Protein 1MIW (pdb70)

Organism: Geobacillus stearothermophilus (NCBI:txid1422)

B-factor: mean 88.31, std 17.81, range [54.54, 139.91]

Solvent-accessible surface area: 38381 Å² total

Foldseek 3Di:
DVLVVQVLVLQVQCVVVPKGKKWAFQQVVCVLLVHDGDHTEMEIQDQPVRSCRADDKACPDSQAFWIWGQGPHDTYIYGAQWAQDSIHGDRDLVNSLLLDFWLSRWIHSVPDIDRPQCVSVCSVQLETDGNPQLQVNCLSPVLSLRLLVCLAPVRYYDPRNLVNQQVNQVSCLVPDLQNLNLSCLQGQNVLPSQLSCQVRNNQCSHAPRNPLNVLSNVSSQFQSNVQPDSLLRLLLVCVSSVNDQQQVRVVSSVDDDVSSVLSNVLNVVCVVAVDLVRDDLVVLLVQDLVSNLSNLSSVCRVVVDDSVVSNVVSVVLQVVQLDRHLVLQQDDLVLVCVLVVDDDDDVSVVLSVVQSVCCRVVVWHSHDVTSSVVSVVVVVVVVVD/DVLVVQVLVLQVQCVVVPKGKKWAFVQVVCVLLVHDGDHTEMEIQDQPVRSCRADDKACPDSQAFWIWGQGPHRTYIYGAQWAQDSIDGDRDLQNSLLLDFWLSSWMHSVPDIDRPQCVSVCSVQLETDGRPQLQVNCLSPVLSLNLLVCLARVRYYPPRNQVNQQVNQQSLLVPDLQNLNLSLLQRQNVLVSLLSCQVRNNQCSHAPSNPLNVLSNCSSQFQSNVQPDSLLRLLLVCVSSVNDQQQVRVVSSVPDPVSSVLSNVLNVVCVVQVDLVRDDLVVLLVQDLVSNLSNLSSVCRVVVDDSVVSNVVSVVLQVPQLDRHLVLQQDDLVNVCVLPVDDDDDVSCVLSVVQSVCCRNPVWHRHDVTVSVVSVVVVVVVVVD

Sequence (770 aa):
KPPFQEALGIIQQLKQHGYDAYFVGGAVRDLLLGRPIGDVDIATSALPEDVAIFPKTIDVGSKHGTVVVVHKGKAYEVTTFKTDGSVTFVRSLEEDLKRRDFTNAIADEYGTIIDPFGGREAIRRRIIRTVGEAEKRFREDALRRAVRFVSELGFALAPDTEQAIVQNAPLLAHISVERTEEKLLGGPFAARALPLLAETGLNAYLPGLAGKEKQLRLAAAYRWPWLAAREERWALLCHALGVQESRPFLRAWKLPNKVVDEAGAILTALADIPRPEAWTNEQLFSAGLERALSVETVRAAFTGAPPGPWHEKLRRRFASLPIKTKGELAVNGKDVIEWVGKPAGPWVKEALDAIWRAVVNGEVENEKERIYAWLERNRTREKNCKPPFQEALGIIQQLKQHGYDAYFVGGAVRDLLLGRPIGDVDIATSALPEDVAIFPKTIDVGSKHGTVVVVHKGKAYEVTTFKTDGSVTFVRSLEEDLKRRDFTNAIADEYGTIIDPFGGREAIRRRIIRTVGEAEKRFREDALRRAVRFVSELGFALAPDTEQAIVQNAPLLAHISVERTEEKLLGGPFAARALPLLAETGLNAYLPGLAGKEKQLRLAAAYRWPWLAAREERWALLCHALGVQESRPFLRAWKLPNKVVDEAGAILTALADIPRPEAWTNEQLFSAGLERALSVETVRAAFTGAPPGPWHEKLRRRFASLPIKTKGELAVNGKDVIEWVGKPAGPWVKEALDAIWRAVVNGEVENEKERIYAWLERNRTREKNC

Secondary structure (DSSP,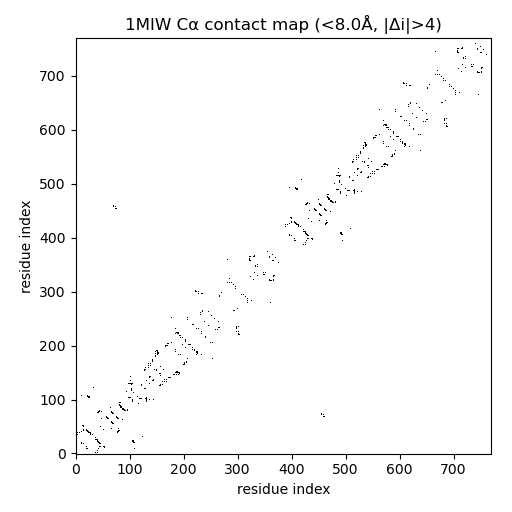 8-state):
-HHHHHHHHHHHHHHHTT--EEEESHHHHHHHHTPPP---EEEESS-TTT----SSEEEEEGGGTEEEEEETTEEEEEEE-EE----EE-S-HHHHHHTSSB------TT-----TT-HHHHHHHTEE-BSS-HHHHHHH-TT--HHHHHHHH-PEEPHHHHHHHHHHGGGGGGS-TT----TGGGSSSHHHHHHHHHHSTTTTSSTT-SS-HHHHHHGGGS-GGG--SHHHHHHHHHHHHT-S-HHHHHHHTT--HHHHHHHHHHHHHHHH--SGGG--HHHHHHHHHHHHHHHHHHHHHHH---SHHHHHHHHHHHTT-S-SSGGG-SS-HHHHHHHHT--SSHHHHHHHHHHHHHHHTTSS-S-HHHHHHH---TTHHHHH-/-HHHHHHHHHHHHHHHTT--EEEESHHHHHHHHTPPP---EEEESS-TTT---SSEEEEEEGGGTEEEEEETTEEEEEEE-EE----EE-S-HHHHHHTSSB------TTS----TT-HHHHHHHTEE-BSS-HHHHHHH-TT--HHHHHHHH--EE-HHHHHHHHHHGGGGGGS-TT----TGGG-TTHHHHHHHHHHSTTTTTSTT-SS-HHHHHHGGGS-GGG--SHHHHHHHHHHHHT-S-HHHHHHHTT--HHHHHHHHHHHHHHHH--SGGG--HHHHHHH-HHHHHHHHHHHHHHH---SHHHHHHHHHHHTT-S-SSGGG-SS-HHHHHHHHT--SSHHHHHHHHHHHHHHHTTSS-S-HHHHHHH---TTHHHHH-

Structure (mmCIF, N/CA/C/O backbone):
data_1MIW
#
_entry.id   1MIW
#
_cell.length_a   105.632
_cell.length_b   105.632
_cell.length_c   184.159
_cell.angle_alpha   90.00
_cell.angle_beta   90.00
_cell.angle_gamma   120.00
#
_symmetry.space_group_name_H-M   'P 31 2 1'
#
loop_
_entity.id
_entity.type
_entity.pdbx_description
1 polymer 'tRNA CCA-adding enzyme'
2 non-polymer 'MAGNESIUM ION'
3 non-polymer "ADENOSINE-5'-TRIPHOSPHATE"
4 water water
#
loop_
_atom_site.group_PDB
_atom_site.id
_atom_site.type_symbol
_atom_site.label_atom_id
_atom_site.label_alt_id
_atom_site.label_comp_id
_atom_site.label_asym_id
_atom_site.label_entity_id
_atom_site.label_seq_id
_atom_site.pdbx_PDB_ins_code
_atom_site.Cartn_x
_atom_site.Cartn_y
_atom_site.Cartn_z
_atom_site.occupancy
_atom_site.B_iso_or_equiv
_atom_site.auth_seq_id
_atom_site.auth_comp_id
_atom_site.auth_asym_id
_atom_site.auth_atom_id
_atom_site.pdbx_PDB_model_num
ATOM 9 N N . LYS A 1 2 ? 9.426 9.991 36.957 1.00 85.03 2 LYS A N 1
ATOM 10 C CA . LYS A 1 2 ? 10.627 10.488 36.261 1.00 83.68 2 LYS A CA 1
ATOM 11 C C . LYS A 1 2 ? 11.594 11.280 37.177 1.00 80.91 2 LYS A C 1
ATOM 12 O O . LYS A 1 2 ? 11.164 12.012 38.064 1.00 80.49 2 LYS A O 1
ATOM 18 N N . PRO A 1 3 ? 12.886 11.161 36.940 1.00 78.43 3 PRO A N 1
ATOM 19 C CA . PRO A 1 3 ? 13.869 11.822 37.781 1.00 76.84 3 PRO A CA 1
ATOM 20 C C . PRO A 1 3 ? 13.593 13.312 38.148 1.00 75.41 3 PRO A C 1
ATOM 21 O O . PRO A 1 3 ? 13.807 13.587 39.342 1.00 75.90 3 PRO A O 1
ATOM 25 N N . PRO A 1 4 ? 13.147 14.230 37.271 1.00 73.42 4 PRO A N 1
ATOM 26 C CA . PRO A 1 4 ? 12.840 15.577 37.741 1.00 72.11 4 PRO A CA 1
ATOM 27 C C . PRO A 1 4 ? 11.839 15.572 38.871 1.00 71.77 4 PRO A C 1
ATOM 28 O O . PRO A 1 4 ? 12.016 16.343 39.821 1.00 72.17 4 PRO A O 1
ATOM 32 N N . PHE A 1 5 ? 10.826 14.720 38.817 1.00 71.45 5 PHE A N 1
ATOM 33 C CA . PHE A 1 5 ? 9.820 14.724 39.881 1.00 71.25 5 PHE A CA 1
ATOM 34 C C . PHE A 1 5 ? 10.211 13.868 41.048 1.00 72.08 5 PHE A C 1
ATOM 35 O O . PHE A 1 5 ? 9.804 14.120 42.176 1.00 71.69 5 PHE A O 1
ATOM 43 N N . GLN A 1 6 ? 10.993 12.841 40.767 1.00 73.57 6 GLN A N 1
ATOM 44 C CA . GLN A 1 6 ? 11.459 11.950 41.801 1.00 75.31 6 GLN A CA 1
ATOM 45 C C . GLN A 1 6 ? 12.081 12.759 42.882 1.00 75.79 6 GLN A C 1
ATOM 46 O O . GLN A 1 6 ? 11.707 12.592 44.011 1.00 75.69 6 GLN A O 1
ATOM 52 N N . GLU A 1 7 ? 13.031 13.631 42.549 1.00 77.05 7 GLU A N 1
ATOM 53 C CA . GLU A 1 7 ? 13.766 14.319 43.595 1.00 78.73 7 GLU A CA 1
ATOM 54 C C . GLU A 1 7 ? 12.902 15.339 44.297 1.00 77.59 7 GLU A C 1
ATOM 55 O O . GLU A 1 7 ? 13.016 15.493 45.498 1.00 78.54 7 GLU A O 1
ATOM 61 N N . ALA A 1 8 ? 11.997 15.988 43.585 1.00 76.05 8 ALA A N 1
ATOM 62 C CA . ALA A 1 8 ? 11.080 16.927 44.226 1.00 74.76 8 ALA A CA 1
ATOM 63 C C . ALA A 1 8 ? 10.028 16.293 45.155 1.00 74.03 8 ALA A C 1
ATOM 64 O O . ALA A 1 8 ? 9.447 16.955 46.014 1.00 74.18 8 ALA A O 1
ATOM 66 N N . LEU A 1 9 ? 9.776 15.008 44.991 1.00 73.09 9 LEU A N 1
ATOM 67 C CA . LEU A 1 9 ? 8.808 14.283 45.832 1.00 71.62 9 LEU A CA 1
ATOM 68 C C . LEU A 1 9 ? 8.887 14.596 47.297 1.00 71.44 9 LEU A C 1
ATOM 69 O O . LEU A 1 9 ? 7.861 14.751 47.939 1.00 70.86 9 LEU A O 1
ATOM 74 N N . GLY A 1 10 ? 10.115 14.627 47.817 1.00 71.53 10 GLY A N 1
ATOM 75 C CA . GLY A 1 10 ? 10.358 14.998 49.198 1.00 71.76 10 GLY A CA 1
ATOM 76 C C . GLY A 1 10 ? 9.477 16.167 49.636 1.00 71.44 10 GLY A C 1
ATOM 77 O O . GLY A 1 10 ? 8.766 16.052 50.639 1.00 71.54 10 GLY A O 1
ATOM 78 N N . ILE A 1 11 ? 9.515 17.270 48.880 1.00 71.14 11 ILE A N 1
ATOM 79 C CA . ILE A 1 11 ? 8.756 18.475 49.205 1.00 70.81 11 ILE A CA 1
ATOM 80 C C . ILE A 1 11 ? 7.282 18.138 49.430 1.00 71.72 11 ILE A C 1
ATOM 81 O O . ILE A 1 11 ? 6.722 18.484 50.469 1.00 71.81 11 ILE A O 1
ATOM 86 N N . ILE A 1 12 ? 6.659 17.456 48.459 1.00 72.28 12 ILE A N 1
ATOM 87 C CA . ILE A 1 12 ? 5.261 17.076 48.569 1.00 72.32 12 ILE A CA 1
ATOM 88 C C . ILE A 1 12 ? 5.116 16.244 49.799 1.00 73.26 12 ILE A C 1
ATOM 89 O O . ILE A 1 12 ? 4.335 16.567 50.661 1.00 73.39 12 ILE A O 1
ATOM 94 N N . GLN A 1 13 ? 5.890 15.170 49.882 1.00 74.68 13 GLN A N 1
ATOM 95 C CA . GLN A 1 13 ? 5.728 14.191 50.941 1.00 75.79 13 GLN A CA 1
ATOM 96 C C . GLN A 1 13 ? 5.749 14.843 52.295 1.00 77.32 13 GLN A C 1
ATOM 97 O O . GLN A 1 13 ? 4.918 14.518 53.125 1.00 77.67 13 GLN A O 1
ATOM 103 N N . GLN A 1 14 ? 6.687 15.769 52.523 1.00 79.02 14 GLN A N 1
ATOM 104 C CA . GLN A 1 14 ? 6.737 16.514 53.786 1.00 80.52 14 GLN A CA 1
ATOM 105 C C . GLN A 1 14 ? 5.537 17.445 54.005 1.00 80.50 14 GLN A C 1
ATOM 106 O O . GLN A 1 14 ? 4.979 17.471 55.068 1.00 80.52 14 GLN A O 1
ATOM 112 N N . LEU A 1 15 ? 5.123 18.195 53.000 1.00 81.19 15 LEU A N 1
ATOM 113 C CA . LEU A 1 15 ? 3.964 19.049 53.163 1.00 81.72 15 LEU A CA 1
ATOM 114 C C . LEU A 1 15 ? 2.730 18.205 53.513 1.00 83.51 15 LEU A C 1
ATOM 115 O O . LEU A 1 15 ? 1.877 18.625 54.301 1.00 83.34 15 LEU A O 1
ATOM 120 N N . LYS A 1 16 ? 2.646 17.009 52.934 1.00 85.74 16 LYS A N 1
ATOM 121 C CA . LYS A 1 16 ? 1.542 16.091 53.211 1.00 87.62 16 LYS A CA 1
ATOM 122 C C . LYS A 1 16 ? 1.646 15.556 54.625 1.00 88.65 16 LYS A C 1
ATOM 123 O O . LYS A 1 16 ? 0.651 15.469 55.294 1.00 89.00 16 LYS A O 1
ATOM 129 N N . GLN A 1 17 ? 2.842 15.208 55.088 1.00 90.18 17 GLN A N 1
ATOM 130 C CA . GLN A 1 17 ? 3.000 14.661 56.434 1.00 91.75 17 GLN A CA 1
ATOM 131 C C . GLN A 1 17 ? 2.585 15.653 57.505 1.00 91.74 17 GLN A C 1
ATOM 132 O O . GLN A 1 17 ? 2.100 15.253 58.535 1.00 92.22 17 GLN A O 1
ATOM 138 N N . HIS A 1 18 ? 2.783 16.943 57.272 1.00 92.16 18 HIS A N 1
ATOM 139 C CA . HIS A 1 18 ? 2.292 17.980 58.178 1.00 92.46 18 HIS A CA 1
ATOM 140 C C . HIS A 1 18 ? 0.842 18.312 57.873 1.00 92.76 18 HIS A C 1
ATOM 141 O O . HIS A 1 18 ? 0.315 19.331 58.300 1.00 92.60 18 HIS A O 1
ATOM 148 N N . GLY A 1 19 ? 0.215 17.437 57.099 1.00 93.43 19 GLY A N 1
ATOM 149 C CA . GLY A 1 19 ? -1.197 17.524 56.775 1.00 93.76 19 GLY A CA 1
ATOM 150 C C . GLY A 1 19 ? -1.498 18.700 55.890 1.00 93.82 19 GLY A C 1
ATOM 151 O O . GLY A 1 19 ? -2.329 19.518 56.237 1.00 94.03 19 GLY A O 1
ATOM 152 N N . TYR A 1 20 ? -0.829 18.804 54.753 1.00 93.85 20 TYR A N 1
ATOM 153 C CA . TYR A 1 20 ? -1.114 19.937 53.905 1.00 93.72 20 TYR A CA 1
ATOM 154 C C . TYR A 1 20 ? -1.636 19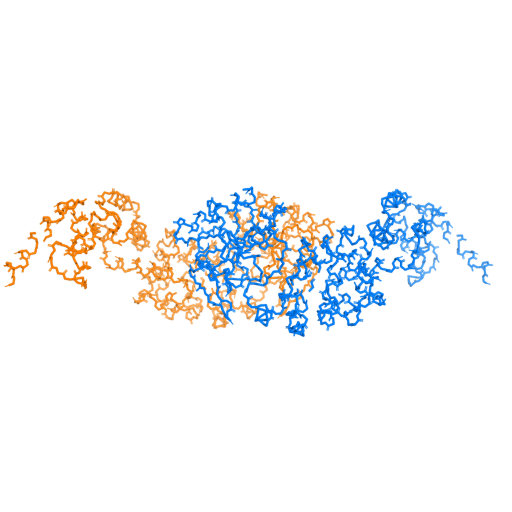.617 52.527 1.00 92.87 20 TYR A C 1
ATOM 155 O O . TYR A 1 20 ? -2.611 20.229 52.099 1.00 93.96 20 TYR A O 1
ATOM 164 N N . ASP A 1 21 ? -1.026 18.698 51.797 1.00 90.87 21 ASP A N 1
ATOM 165 C CA . ASP A 1 21 ? -1.495 18.543 50.421 1.00 89.12 21 ASP A CA 1
ATOM 166 C C . ASP A 1 21 ? -0.912 19.547 49.400 1.00 86.67 21 ASP A C 1
ATOM 167 O O . ASP A 1 21 ? -1.138 20.771 49.444 1.00 86.03 21 ASP A O 1
ATOM 172 N N . ALA A 1 22 ? -0.181 18.957 48.460 1.00 83.88 22 ALA A N 1
ATOM 173 C CA . ALA A 1 22 ? 0.606 19.647 47.484 1.00 80.60 22 ALA A CA 1
ATOM 174 C C . ALA A 1 22 ? 0.667 18.812 46.198 1.00 78.59 22 ALA A C 1
ATOM 175 O O . ALA A 1 22 ? 0.556 17.581 46.215 1.00 77.76 22 ALA A O 1
ATOM 177 N N . TYR A 1 23 ? 0.810 19.529 45.090 1.00 76.24 23 TYR A N 1
ATOM 178 C CA . TYR A 1 23 ? 0.851 18.974 43.760 1.00 74.48 23 TYR A CA 1
ATOM 179 C C . TYR A 1 23 ? 1.966 19.587 42.943 1.00 73.35 23 TYR A C 1
ATOM 180 O O . TYR A 1 23 ? 2.490 20.700 43.242 1.00 73.39 23 TYR A O 1
ATOM 189 N N . PHE A 1 24 ? 2.343 18.833 41.914 1.00 71.23 24 PHE A N 1
ATOM 190 C CA . PHE A 1 24 ? 3.254 19.287 40.900 1.00 68.91 24 PHE A CA 1
ATOM 191 C C . PHE A 1 24 ? 2.345 20.007 39.937 1.00 68.91 24 PHE A C 1
ATOM 192 O O . PHE A 1 24 ? 1.281 19.446 39.560 1.00 68.75 24 PHE A O 1
ATOM 200 N N . VAL A 1 25 ? 2.738 21.235 39.562 1.00 67.89 25 VAL A N 1
ATOM 201 C CA . VAL A 1 25 ? 1.991 22.056 38.612 1.00 67.28 25 VAL A CA 1
ATOM 202 C C . VAL A 1 25 ? 2.898 22.681 37.572 1.00 67.65 25 VAL A C 1
ATOM 203 O O . VAL A 1 25 ? 4.138 22.600 37.672 1.00 68.82 25 VAL A O 1
ATOM 207 N N . GLY A 1 26 ? 2.310 23.331 36.576 1.00 67.49 26 GLY A N 1
ATOM 208 C CA . GLY A 1 26 ? 3.137 24.056 35.623 1.00 67.45 26 GLY A CA 1
ATOM 209 C C . GLY A 1 26 ? 3.759 23.286 34.433 1.00 67.98 26 GLY A C 1
ATOM 210 O O . GLY A 1 26 ? 3.508 22.075 34.150 1.00 67.89 26 GLY A O 1
ATOM 211 N N . GLY A 1 27 ? 4.595 24.021 33.697 1.00 67.92 27 GLY A N 1
ATOM 212 C CA . GLY A 1 27 ? 5.187 23.531 32.461 1.00 67.35 27 GLY A CA 1
ATOM 213 C C . GLY A 1 27 ? 5.723 22.110 32.558 1.00 67.04 27 GLY A C 1
ATOM 214 O O . GLY A 1 27 ? 5.656 21.317 31.590 1.00 67.41 27 GLY A O 1
ATOM 215 N N . ALA A 1 28 ? 6.231 21.780 33.740 1.00 65.77 28 ALA A N 1
ATOM 216 C CA . ALA A 1 28 ? 6.915 20.546 33.916 1.00 64.46 28 ALA A CA 1
ATOM 217 C C . ALA A 1 28 ? 5.891 19.425 33.733 1.00 63.90 28 ALA A C 1
ATOM 218 O O . ALA A 1 28 ? 6.171 18.406 33.061 1.00 64.21 28 ALA A O 1
ATOM 220 N N . VAL A 1 29 ? 4.679 19.626 34.231 1.00 62.34 29 VAL A N 1
ATOM 221 C CA . VAL A 1 29 ? 3.646 18.629 33.976 1.00 61.67 29 VAL A CA 1
ATOM 222 C C . VAL A 1 29 ? 3.309 18.543 32.473 1.00 61.51 29 VAL A C 1
ATOM 223 O O . VAL A 1 29 ? 3.194 17.440 31.917 1.00 61.32 29 VAL A O 1
ATOM 227 N N . ARG A 1 30 ? 3.133 19.713 31.840 1.00 61.15 30 ARG A N 1
ATOM 228 C CA . ARG A 1 30 ? 2.937 19.823 30.389 1.00 60.58 30 ARG A CA 1
ATOM 229 C C . ARG A 1 30 ? 4.041 19.090 29.663 1.00 60.72 30 ARG A C 1
ATOM 230 O O . ARG A 1 30 ? 3.771 18.070 28.980 1.00 59.66 30 ARG A O 1
ATOM 238 N N . ASP A 1 31 ? 5.280 19.588 29.843 1.00 60.73 31 ASP A N 1
ATOM 239 C CA . ASP A 1 31 ? 6.487 18.919 29.296 1.00 61.93 31 ASP A CA 1
ATOM 240 C C . ASP A 1 31 ? 6.416 17.349 29.396 1.00 60.99 31 ASP A C 1
ATOM 241 O O . ASP A 1 31 ? 6.584 16.602 28.375 1.00 59.55 31 ASP A O 1
ATOM 246 N N . LEU A 1 32 ? 6.147 16.890 30.634 1.00 59.97 32 LEU A N 1
ATOM 247 C CA . LEU A 1 32 ? 6.136 15.476 30.948 1.00 59.27 32 LEU A CA 1
ATOM 248 C C . LEU A 1 32 ? 5.251 14.775 29.979 1.00 59.41 32 LEU A C 1
ATOM 249 O O . LEU A 1 32 ? 5.695 13.794 29.369 1.00 59.44 32 LEU A O 1
ATOM 254 N N . LEU A 1 33 ? 4.017 15.287 29.846 1.00 59.40 33 LEU A N 1
ATOM 255 C CA . LEU A 1 33 ? 3.004 14.686 28.976 1.00 59.67 33 LEU A CA 1
ATOM 256 C C . LEU A 1 33 ? 3.343 14.889 27.550 1.00 59.84 33 LEU A C 1
ATOM 257 O O . LEU A 1 33 ? 3.211 14.004 26.754 1.00 60.01 33 LEU A O 1
ATOM 262 N N . LEU A 1 34 ? 3.792 16.066 27.205 1.00 60.26 34 LEU A N 1
ATOM 263 C CA . LEU A 1 34 ? 4.058 16.288 25.810 1.00 60.26 34 LEU A CA 1
ATOM 264 C C . LEU A 1 34 ? 5.205 15.388 25.382 1.00 60.59 34 LEU A C 1
ATOM 265 O O . LEU A 1 34 ? 5.413 15.190 24.221 1.00 60.37 34 LEU A O 1
ATOM 270 N N . GLY A 1 35 ? 5.965 14.838 26.321 1.00 61.41 35 GLY A N 1
ATOM 271 C CA . GLY A 1 35 ? 7.173 14.123 25.945 1.00 62.08 35 GLY A CA 1
ATOM 272 C C . GLY A 1 35 ? 8.431 14.979 25.819 1.00 62.82 35 GLY A C 1
ATOM 273 O O . GLY A 1 35 ? 9.454 14.440 25.439 1.00 63.03 35 GLY A O 1
ATOM 274 N N . ARG A 1 36 ? 8.366 16.287 26.128 1.00 63.34 36 ARG A N 1
ATOM 275 C CA . ARG A 1 36 ? 9.518 17.227 26.074 1.00 63.27 36 ARG A CA 1
ATOM 276 C C . ARG A 1 36 ? 10.511 16.905 27.174 1.00 63.05 36 ARG A C 1
ATOM 277 O O . ARG A 1 36 ? 10.140 16.203 28.142 1.00 63.98 36 ARG A O 1
ATOM 285 N N . PRO A 1 37 ? 11.734 17.419 27.073 1.00 62.09 37 PRO A N 1
ATOM 286 C CA . PRO A 1 37 ? 12.625 17.500 28.237 1.00 62.05 37 PRO A CA 1
ATOM 287 C C . PRO A 1 37 ? 11.977 18.335 29.317 1.00 61.70 37 PRO A C 1
ATOM 288 O O . PRO A 1 37 ? 11.406 19.362 29.012 1.00 62.39 37 PRO A O 1
ATOM 292 N N . ILE A 1 38 ? 12.023 17.900 30.554 1.00 61.70 38 ILE A N 1
ATOM 293 C CA . ILE A 1 38 ? 11.179 18.559 31.538 1.00 62.13 38 ILE A CA 1
ATOM 294 C C . ILE A 1 38 ? 11.742 19.864 31.993 1.00 62.88 38 ILE A C 1
ATOM 295 O O . ILE A 1 38 ? 12.863 19.926 32.427 1.00 62.80 38 ILE A O 1
ATOM 300 N N . GLY A 1 39 ? 10.958 20.924 31.865 1.00 64.71 39 GLY A N 1
ATOM 301 C CA . GLY A 1 39 ? 11.366 22.250 32.334 1.00 66.51 39 GLY A CA 1
ATOM 302 C C . GLY A 1 39 ? 11.489 22.294 33.861 1.00 67.39 39 GLY A C 1
ATOM 303 O O . GLY A 1 39 ? 11.821 21.266 34.482 1.00 67.52 39 GLY A O 1
ATOM 304 N N . ASP A 1 40 ? 11.249 23.427 34.520 1.00 67.74 40 ASP A N 1
ATOM 305 C CA . ASP A 1 40 ? 11.544 23.249 35.918 1.00 68.38 40 ASP A CA 1
ATOM 306 C C . ASP A 1 40 ? 10.331 22.968 36.844 1.00 67.28 40 ASP A C 1
ATOM 307 O O . ASP A 1 40 ? 9.264 23.433 36.592 1.00 67.72 40 ASP A O 1
ATOM 312 N N . VAL A 1 41 ? 10.486 22.087 37.820 1.00 66.39 41 VAL A N 1
ATOM 313 C CA . VAL A 1 41 ? 9.382 21.536 38.593 1.00 65.37 41 VAL A CA 1
ATOM 314 C C . VAL A 1 41 ? 8.848 22.533 39.590 1.00 65.71 41 VAL A C 1
ATOM 315 O O . VAL A 1 41 ? 9.608 23.072 40.389 1.00 66.01 41 VAL A O 1
ATOM 319 N N . ASP A 1 42 ? 7.547 22.794 39.588 1.00 66.36 42 ASP A N 1
ATOM 320 C CA . ASP A 1 42 ? 7.002 23.672 40.651 1.00 67.12 42 ASP A CA 1
ATOM 321 C C . ASP A 1 42 ? 6.002 22.973 41.513 1.00 66.98 42 ASP A C 1
ATOM 322 O O . ASP A 1 42 ? 5.315 22.044 41.073 1.00 68.35 42 ASP A O 1
ATOM 327 N N . ILE A 1 43 ? 5.850 23.433 42.734 1.00 66.80 43 ILE A N 1
ATOM 328 C CA . ILE A 1 43 ? 4.888 22.780 43.635 1.00 66.54 43 ILE A CA 1
ATOM 329 C C . ILE A 1 43 ? 3.827 23.759 44.119 1.00 67.38 43 ILE A C 1
ATOM 330 O O . ILE A 1 43 ? 4.164 24.849 44.603 1.00 68.03 43 ILE A O 1
ATOM 335 N N . ALA A 1 44 ? 2.555 23.399 43.970 1.00 67.65 44 ALA A N 1
ATOM 336 C CA . ALA A 1 44 ? 1.502 24.200 44.599 1.00 68.43 44 ALA A CA 1
ATOM 337 C C . ALA A 1 44 ? 0.952 23.425 45.781 1.00 69.16 44 ALA A C 1
ATOM 338 O O . ALA A 1 44 ? 0.836 22.206 45.717 1.00 69.97 44 ALA A O 1
ATOM 340 N N . THR A 1 45 ? 0.627 24.122 46.859 1.00 69.70 45 THR A N 1
ATOM 341 C CA . THR A 1 45 ? 0.212 23.473 48.088 1.00 70.35 45 THR A CA 1
ATOM 342 C C . THR A 1 45 ? -0.854 24.315 48.769 1.00 71.78 45 THR A C 1
ATOM 343 O O . THR A 1 45 ? -1.079 25.496 48.415 1.00 71.88 45 THR A O 1
ATOM 347 N N . SER A 1 46 ? -1.501 23.717 49.762 1.00 72.85 46 SER A N 1
ATOM 348 C CA . SER A 1 46 ? -2.486 24.439 50.536 1.00 74.22 46 SER A CA 1
ATOM 349 C C . SER A 1 46 ? -1.808 25.147 51.687 1.00 75.31 46 SER A C 1
ATOM 350 O O . SER A 1 46 ? -2.389 26.055 52.274 1.00 75.62 46 SER A O 1
ATOM 353 N N . ALA A 1 47 ? -0.595 24.716 52.031 1.00 76.51 47 ALA A N 1
ATOM 354 C CA . ALA A 1 47 ? 0.171 25.350 53.090 1.00 77.93 47 ALA A CA 1
ATOM 355 C C . ALA A 1 47 ? 0.530 26.782 52.731 1.00 79.35 47 ALA A C 1
ATOM 356 O O . ALA A 1 47 ? 0.937 27.048 51.606 1.00 79.77 47 ALA A O 1
ATOM 358 N N . LEU A 1 48 ? 0.406 27.694 53.697 1.00 81.23 48 LEU A N 1
ATOM 359 C CA . LEU A 1 48 ? 0.781 29.116 53.553 1.00 82.64 48 LEU A CA 1
ATOM 360 C C . LEU A 1 48 ? 2.275 29.374 53.668 1.00 83.10 48 LEU A C 1
ATOM 361 O O . LEU A 1 48 ? 2.978 28.644 54.344 1.00 82.92 48 LEU A O 1
ATOM 366 N N . PRO A 1 49 ? 2.766 30.441 53.056 1.00 84.07 49 PRO A N 1
ATOM 367 C CA . PRO A 1 49 ? 4.214 30.663 53.002 1.00 85.23 49 PRO A CA 1
ATOM 368 C C . PRO A 1 49 ? 4.929 30.383 54.325 1.00 86.71 49 PRO A C 1
ATOM 369 O O . PRO A 1 49 ? 5.952 29.716 54.323 1.00 86.32 49 PRO A O 1
ATOM 373 N N . GLU A 1 50 ? 4.365 30.834 55.440 1.00 89.10 50 GLU A N 1
ATOM 374 C CA . GLU A 1 50 ? 5.045 30.718 56.741 1.00 91.62 50 GLU A CA 1
ATOM 375 C C . GLU A 1 50 ? 5.084 29.269 57.195 1.00 91.10 50 GLU A C 1
ATOM 376 O O . GLU A 1 50 ? 5.924 28.912 58.017 1.00 91.76 50 GLU A O 1
ATOM 382 N N . ASP A 1 51 ? 4.195 28.438 56.666 1.00 90.49 51 ASP A N 1
ATOM 383 C CA . ASP A 1 51 ? 4.218 27.026 57.000 1.00 90.24 51 ASP A CA 1
ATOM 384 C C . ASP A 1 51 ? 5.335 26.351 56.234 1.00 89.22 51 ASP A C 1
ATOM 385 O O . ASP A 1 51 ? 6.037 25.497 56.755 1.00 88.87 51 ASP A O 1
ATOM 390 N N . VAL A 1 52 ? 5.483 26.733 54.975 1.00 88.34 52 VAL A N 1
ATOM 391 C CA . VAL A 1 52 ? 6.490 26.139 54.133 1.00 87.31 52 VAL A CA 1
ATOM 392 C C . VAL A 1 52 ? 7.813 26.493 54.801 1.00 87.50 52 VAL A C 1
ATOM 393 O O . VAL A 1 52 ? 8.646 25.627 55.059 1.00 87.68 52 VAL A O 1
ATOM 405 N N . ALA A 1 54 ? 8.472 27.138 57.719 1.00 83.51 54 ALA A N 1
ATOM 406 C CA . ALA A 1 54 ? 8.653 26.504 58.996 1.00 81.60 54 ALA A CA 1
ATOM 407 C C . ALA A 1 54 ? 9.121 25.087 58.787 1.00 80.56 54 ALA A C 1
ATOM 408 O O . ALA A 1 54 ? 9.956 24.627 59.543 1.00 80.82 54 ALA A O 1
ATOM 410 N N . ILE A 1 55 ? 8.597 24.402 57.770 1.00 79.02 55 ILE A N 1
ATOM 411 C CA . ILE A 1 55 ? 8.890 22.988 57.566 1.00 77.60 55 ILE A CA 1
ATOM 412 C C . ILE A 1 55 ? 10.286 22.765 57.001 1.00 77.63 55 ILE A C 1
ATOM 413 O O . ILE A 1 55 ? 10.946 21.822 57.394 1.00 78.30 55 ILE A O 1
ATOM 418 N N . PHE A 1 56 ? 10.756 23.609 56.092 1.00 76.86 56 PHE A N 1
ATOM 419 C CA . PHE A 1 56 ? 11.993 23.274 55.393 1.00 76.28 56 PHE A CA 1
ATOM 420 C C . PHE A 1 56 ? 13.189 24.087 55.859 1.00 76.83 56 PHE A C 1
ATOM 421 O O . PHE A 1 56 ? 13.090 25.304 56.044 1.00 76.42 56 PHE A O 1
ATOM 429 N N . PRO A 1 57 ? 14.334 23.424 56.025 1.00 77.38 57 PRO A N 1
ATOM 430 C CA . PRO A 1 57 ? 15.515 24.088 56.617 1.00 77.33 57 PRO A CA 1
ATOM 431 C C . PRO A 1 57 ? 15.910 25.326 55.806 1.00 77.67 57 PRO A C 1
ATOM 432 O O . PRO A 1 57 ? 15.734 26.386 56.372 1.00 78.33 57 PRO A O 1
ATOM 436 N N . LYS A 1 58 ? 16.347 25.213 54.542 1.00 78.04 58 LYS A N 1
ATOM 437 C CA . LYS A 1 58 ? 16.684 26.361 53.680 1.00 78.00 58 LYS A CA 1
ATOM 438 C C . LYS A 1 58 ? 15.498 26.767 52.795 1.00 78.37 58 LYS A C 1
ATOM 439 O O . LYS A 1 58 ? 14.927 25.938 52.100 1.00 78.62 58 LYS A O 1
ATOM 445 N N . THR A 1 59 ? 15.131 28.044 52.844 1.00 78.88 59 THR A N 1
ATOM 446 C CA . THR A 1 59 ? 13.977 28.594 52.130 1.00 79.94 59 THR A CA 1
ATOM 447 C C . THR A 1 59 ? 14.420 29.933 51.729 1.00 80.52 59 THR A C 1
ATOM 448 O O . THR A 1 59 ? 14.990 30.606 52.559 1.00 81.77 59 THR A O 1
ATOM 452 N N . ILE A 1 60 ? 14.099 30.381 50.530 1.00 81.52 60 ILE A N 1
ATOM 453 C CA . ILE A 1 60 ? 14.371 31.759 50.156 1.00 82.73 60 ILE A CA 1
ATOM 454 C C . ILE A 1 60 ? 13.077 32.524 49.950 1.00 85.71 60 ILE A C 1
ATOM 455 O O . ILE A 1 60 ? 12.275 32.107 49.132 1.00 86.43 60 ILE A O 1
ATOM 460 N N . ASP A 1 61 ? 12.857 33.628 50.669 1.00 89.32 61 ASP A N 1
ATOM 461 C CA . ASP A 1 61 ? 11.630 34.415 50.460 1.00 93.03 61 ASP A CA 1
ATOM 462 C C . ASP A 1 61 ? 11.718 35.322 49.232 1.00 95.19 61 ASP A C 1
ATOM 463 O O . ASP A 1 61 ? 12.180 36.451 49.312 1.00 95.63 61 ASP A O 1
ATOM 468 N N . VAL A 1 62 ? 11.254 34.814 48.105 1.00 98.20 62 VAL A N 1
ATOM 469 C CA . VAL A 1 62 ? 11.280 35.525 46.840 1.00 101.39 62 VAL A CA 1
ATOM 470 C C . VAL A 1 62 ? 10.104 36.518 46.788 1.00 103.02 62 VAL A C 1
ATOM 471 O O . VAL A 1 62 ? 10.264 37.701 46.451 1.00 102.99 62 VAL A O 1
ATOM 475 N N . GLY A 1 63 ? 8.923 36.010 47.132 1.00 105.11 63 GLY A N 1
ATOM 476 C CA . GLY A 1 63 ? 7.690 36.784 47.179 1.00 107.47 63 GLY A CA 1
ATOM 477 C C . GLY A 1 63 ? 6.555 36.018 47.880 1.00 108.98 63 GLY A C 1
ATOM 478 O O . GLY A 1 63 ? 5.623 35.502 47.205 1.00 109.36 63 GLY A O 1
ATOM 479 N N . SER A 1 64 ? 6.644 35.936 49.225 1.00 109.83 64 SER A N 1
ATOM 480 C CA . SER A 1 64 ? 5.607 35.337 50.096 1.00 109.98 64 SER A CA 1
ATOM 481 C C . SER A 1 64 ? 4.319 36.171 50.126 1.00 110.27 64 SER A C 1
ATOM 482 O O . SER A 1 64 ? 3.244 35.683 50.471 1.00 110.78 64 SER A O 1
ATOM 485 N N . LYS A 1 65 ? 4.456 37.434 49.747 1.00 110.19 65 LYS A N 1
ATOM 486 C CA . LYS A 1 65 ? 3.351 38.369 49.567 1.00 109.57 65 LYS A CA 1
ATOM 487 C C . LYS A 1 65 ? 2.274 37.887 48.554 1.00 107.88 65 LYS A C 1
ATOM 488 O O . LYS A 1 65 ? 1.105 38.229 48.713 1.00 108.00 65 LYS A O 1
ATOM 494 N N . HIS A 1 66 ? 2.666 37.094 47.546 1.00 105.36 66 HIS A N 1
ATOM 495 C CA . HIS A 1 66 ? 1.739 36.532 46.548 1.00 102.95 66 HIS A CA 1
ATOM 496 C C . HIS A 1 66 ? 1.820 35.033 46.519 1.00 99.33 66 HIS A C 1
ATOM 497 O O . HIS A 1 66 ? 1.431 34.401 45.528 1.00 99.27 66 HIS A O 1
ATOM 504 N N . GLY A 1 67 ? 2.357 34.468 47.591 1.00 95.17 67 GLY A N 1
ATOM 505 C CA . GLY A 1 67 ? 2.272 33.038 47.815 1.00 90.17 67 GLY A CA 1
ATOM 506 C C . GLY A 1 67 ? 3.492 32.179 47.550 1.00 86.49 67 GLY A C 1
ATOM 507 O O . GLY A 1 67 ? 3.509 30.994 47.910 1.00 86.29 67 GLY A O 1
ATOM 508 N N . THR A 1 68 ? 4.518 32.759 46.938 1.00 82.84 68 THR A N 1
ATOM 509 C CA . THR A 1 68 ? 5.641 31.961 46.463 1.00 79.23 68 THR A CA 1
ATOM 510 C C . THR A 1 68 ? 6.803 31.968 47.413 1.00 77.23 68 THR A C 1
ATOM 511 O O . THR A 1 68 ? 7.240 33.010 47.876 1.00 77.27 68 THR A O 1
ATOM 515 N N . VAL A 1 69 ? 7.353 30.791 47.641 1.00 74.38 69 VAL A N 1
ATOM 516 C CA . VAL A 1 69 ? 8.522 30.645 48.480 1.00 71.15 69 VAL A CA 1
ATOM 517 C C . VAL A 1 69 ? 9.439 29.646 47.777 1.00 69.74 69 VAL A C 1
ATOM 518 O O . VAL A 1 69 ? 8.978 28.638 47.227 1.00 69.92 69 VAL A O 1
ATOM 522 N N . VAL A 1 70 ? 10.731 29.915 47.742 1.00 67.42 70 VAL A N 1
ATOM 523 C CA . VAL A 1 70 ? 11.638 28.966 47.101 1.00 65.24 70 VAL A CA 1
ATOM 524 C C . VAL A 1 70 ? 12.171 28.056 48.168 1.00 64.26 70 VAL A C 1
ATOM 525 O O . VAL A 1 70 ? 12.548 28.515 49.238 1.00 64.13 70 VAL A O 1
ATOM 529 N N . VAL A 1 71 ? 12.146 26.758 47.911 1.00 63.43 71 VAL A N 1
ATOM 530 C CA . VAL A 1 71 ? 12.636 25.794 48.897 1.00 62.78 71 VAL A CA 1
ATOM 531 C C . VAL A 1 71 ? 13.867 25.166 48.312 1.00 63.09 71 VAL A C 1
ATOM 532 O O . VAL A 1 71 ? 13.829 24.632 47.190 1.00 63.50 71 VAL A O 1
ATOM 536 N N . VAL A 1 72 ? 14.970 25.221 49.038 1.00 63.21 72 VAL A N 1
ATOM 537 C CA . VAL A 1 72 ? 16.121 24.489 48.566 1.00 63.78 72 VAL A CA 1
ATOM 538 C C . VAL A 1 72 ? 16.005 23.098 49.135 1.00 64.87 72 VAL A C 1
ATOM 539 O O . VAL A 1 72 ? 16.037 22.931 50.358 1.00 66.31 72 VAL A O 1
ATOM 543 N N . HIS A 1 73 ? 15.845 22.119 48.247 1.00 65.14 73 HIS A N 1
ATOM 544 C CA . HIS A 1 73 ? 15.685 20.728 48.621 1.00 65.87 73 HIS A CA 1
ATOM 545 C C . HIS A 1 73 ? 16.640 19.812 47.891 1.00 66.51 73 HIS A C 1
ATOM 546 O O . HIS A 1 73 ? 16.724 19.809 46.646 1.00 66.95 73 HIS A O 1
ATOM 553 N N . LYS A 1 74 ? 17.346 19.018 48.690 1.00 67.37 74 LYS A N 1
ATOM 554 C CA . LYS A 1 74 ? 18.429 18.153 48.221 1.00 68.31 74 LYS A CA 1
ATOM 555 C C . LYS A 1 74 ? 19.250 18.776 47.090 1.00 67.06 74 LYS A C 1
ATOM 556 O O . LYS A 1 74 ? 19.561 18.143 46.090 1.00 66.95 74 LYS A O 1
ATOM 562 N N . GLY A 1 75 ? 19.561 20.044 47.256 1.00 66.35 75 GLY A N 1
ATOM 563 C CA . GLY A 1 75 ? 20.455 20.718 46.363 1.00 65.53 75 GLY A CA 1
ATOM 564 C C . GLY A 1 75 ? 19.802 21.390 45.195 1.00 65.45 75 GLY A C 1
ATOM 565 O O . GLY A 1 75 ? 20.536 21.736 44.281 1.00 66.96 75 GLY A O 1
ATOM 566 N N . LYS A 1 76 ? 18.485 21.582 45.149 1.00 64.75 76 LYS A N 1
ATOM 567 C CA . LYS A 1 76 ? 17.959 22.454 44.072 1.00 65.14 76 LYS A CA 1
ATOM 568 C C . LYS A 1 76 ? 16.890 23.416 44.509 1.00 64.97 76 LYS A C 1
ATOM 569 O O . LYS A 1 76 ? 16.261 23.216 45.516 1.00 65.37 76 LYS A O 1
ATOM 575 N N . ALA A 1 77 ? 16.670 24.471 43.747 1.00 65.14 77 ALA A N 1
ATOM 576 C CA . ALA A 1 77 ? 15.675 25.422 44.198 1.00 65.64 77 ALA A CA 1
ATOM 577 C C . ALA A 1 77 ? 14.327 25.058 43.589 1.00 66.36 77 ALA A C 1
ATOM 578 O O . ALA A 1 77 ? 14.221 24.863 42.359 1.00 67.63 77 ALA A O 1
ATOM 580 N N . TYR A 1 78 ? 13.288 24.963 44.406 1.00 66.09 78 TYR A N 1
ATOM 581 C CA . TYR A 1 78 ? 11.965 24.765 43.825 1.00 66.04 78 TYR A CA 1
ATOM 582 C C . TYR A 1 78 ? 11.012 25.846 44.273 1.00 66.66 78 TYR A C 1
ATOM 583 O O . TYR A 1 78 ? 11.090 26.310 45.435 1.00 66.61 78 TYR A O 1
ATOM 592 N N . GLU A 1 79 ? 10.101 26.233 43.365 1.00 66.88 79 GLU A N 1
ATOM 593 C CA . GLU A 1 79 ? 9.135 27.288 43.691 1.00 67.22 79 GLU A CA 1
ATOM 594 C C . GLU A 1 79 ? 7.892 26.688 44.314 1.00 66.63 79 GLU A C 1
ATOM 595 O O . GLU A 1 79 ? 7.117 26.080 43.641 1.00 66.97 79 GLU A O 1
ATOM 601 N N . VAL A 1 80 ? 7.712 26.828 45.612 1.00 66.82 80 VAL A N 1
ATOM 602 C CA . VAL A 1 80 ? 6.485 26.340 46.236 1.00 67.01 80 VAL A CA 1
ATOM 603 C C . VAL A 1 80 ? 5.484 27.485 46.452 1.00 68.58 80 VAL A C 1
ATOM 604 O O . VAL A 1 80 ? 5.855 28.535 46.997 1.00 68.95 80 VAL A O 1
ATOM 608 N N . THR A 1 81 ? 4.232 27.305 46.019 1.00 70.61 81 THR A N 1
ATOM 609 C CA . THR A 1 81 ? 3.225 28.385 46.099 1.00 73.31 81 THR A CA 1
ATOM 610 C C . THR A 1 81 ? 1.858 27.959 46.580 1.00 75.16 81 THR A C 1
ATOM 611 O O . THR A 1 81 ? 1.253 27.078 45.968 1.00 75.93 81 THR A O 1
ATOM 615 N N . THR A 1 82 ? 1.355 28.637 47.618 1.00 77.40 82 THR A N 1
ATOM 616 C CA . THR A 1 82 ? 0.024 28.406 48.163 1.00 79.66 82 THR A CA 1
ATOM 617 C C . THR A 1 82 ? -1.026 28.642 47.111 1.00 82.04 82 THR A C 1
ATOM 618 O O . THR A 1 82 ? -0.899 29.599 46.348 1.00 82.91 82 THR A O 1
ATOM 622 N N . PHE A 1 83 ? -2.058 27.801 47.068 1.00 84.65 83 PHE A N 1
ATOM 623 C CA . PHE A 1 83 ? -3.127 27.918 46.067 1.00 87.61 83 PHE A CA 1
ATOM 624 C C . PHE A 1 83 ? -3.745 29.312 46.079 1.00 91.22 83 PHE A C 1
ATOM 625 O O . PHE A 1 83 ? -4.006 29.803 47.146 1.00 91.85 83 PHE A O 1
ATOM 633 N N . LYS A 1 84 ? -4.023 29.965 44.958 1.00 96.05 84 LYS A N 1
ATOM 634 C CA . LYS A 1 84 ? -4.523 31.341 45.082 1.00 101.62 84 LYS A CA 1
ATOM 635 C C . LYS A 1 84 ? -5.604 31.729 44.090 1.00 105.83 84 LYS A C 1
ATOM 636 O O . LYS A 1 84 ? -5.682 31.103 43.055 1.00 106.43 84 LYS A O 1
ATOM 642 N N . THR A 1 85 ? -6.426 32.749 44.396 1.00 111.27 85 THR A N 1
ATOM 643 C CA . THR A 1 85 ? -7.429 33.288 43.430 1.00 116.71 85 THR A CA 1
ATOM 644 C C . THR A 1 85 ? -7.192 34.747 43.016 1.00 119.71 85 THR A C 1
ATOM 645 O O . THR A 1 85 ? -7.477 35.677 43.794 1.00 120.54 85 THR A O 1
ATOM 649 N N . ASP A 1 86 ? -6.778 34.907 41.749 1.00 123.14 86 ASP A N 1
ATOM 650 C CA . ASP A 1 86 ? -6.149 36.122 41.168 1.00 125.96 86 ASP A CA 1
ATOM 651 C C . ASP A 1 86 ? -6.845 37.536 41.194 1.00 127.25 86 ASP A C 1
ATOM 652 O O . ASP A 1 86 ? -6.855 38.205 40.148 1.00 128.12 86 ASP A O 1
ATOM 657 N N . GLY A 1 87 ? -7.372 37.996 42.347 1.00 128.00 87 GLY A N 1
ATOM 658 C CA . GLY A 1 87 ? -7.934 39.345 42.517 1.00 128.22 87 GLY A CA 1
ATOM 659 C C . GLY A 1 87 ? -8.570 40.055 41.323 1.00 128.33 87 GLY A C 1
ATOM 660 O O . GLY A 1 87 ? -8.373 41.256 41.110 1.00 128.33 87 GLY A O 1
ATOM 661 N N . SER A 1 97 ? -4.086 42.707 45.583 1.00 129.95 97 SER A N 1
ATOM 662 C CA . SER A 1 97 ? -4.068 41.723 46.653 1.00 129.67 97 SER A CA 1
ATOM 663 C C . SER A 1 97 ? -4.546 40.332 46.190 1.00 129.37 97 SER A C 1
ATOM 664 O O . SER A 1 97 ? -5.337 40.174 45.239 1.00 129.42 97 SER A O 1
ATOM 667 N N . VAL A 1 98 ? -4.029 39.327 46.886 1.00 128.64 98 VAL A N 1
ATOM 668 C CA . VAL A 1 98 ? -4.238 37.922 46.551 1.00 127.60 98 VAL A CA 1
ATOM 669 C C . VAL A 1 98 ? -5.010 37.212 47.694 1.00 126.56 98 VAL A C 1
ATOM 670 O O . VAL A 1 98 ? -4.846 37.553 48.885 1.00 126.40 98 VAL A O 1
ATOM 674 N N . THR A 1 99 ? -5.870 36.259 47.316 1.00 125.09 99 THR A N 1
ATOM 675 C CA . THR A 1 99 ? -6.582 35.399 48.270 1.00 123.60 99 THR A CA 1
ATOM 676 C C . THR A 1 99 ? -6.054 33.949 48.146 1.00 122.79 99 THR A C 1
ATOM 677 O O . THR A 1 99 ? -6.012 33.385 47.038 1.00 122.56 99 THR A O 1
ATOM 681 N N . PHE A 1 100 ? -5.626 33.383 49.282 1.00 121.68 100 PHE A N 1
ATOM 682 C CA . PHE A 1 100 ? -5.205 31.981 49.405 1.00 120.78 100 PHE A CA 1
ATOM 683 C C . PHE A 1 100 ? -6.419 31.094 49.654 1.00 120.23 100 PHE A C 1
ATOM 684 O O . PHE A 1 100 ? -7.329 31.506 50.372 1.00 120.78 100 PHE A O 1
ATOM 692 N N . VAL A 1 101 ? -6.469 29.902 49.056 1.00 119.18 101 VAL A N 1
ATOM 693 C CA . VAL A 1 101 ? -7.585 28.969 49.323 1.00 118.09 101 VAL A CA 1
ATOM 694 C C . VAL A 1 101 ? -7.080 27.603 49.770 1.00 116.77 101 VAL A C 1
ATOM 695 O O . VAL A 1 101 ? -5.905 27.465 50.152 1.00 116.70 101 VAL A O 1
ATOM 699 N N . ARG A 1 102 ? -7.978 26.616 49.764 1.00 114.99 102 ARG A N 1
ATOM 700 C CA . ARG A 1 102 ? -7.574 25.239 49.997 1.00 113.21 102 ARG A CA 1
ATOM 701 C C . ARG A 1 102 ? -7.926 24.387 48.788 1.00 110.92 102 ARG A C 1
ATOM 702 O O . ARG A 1 102 ? -7.695 23.191 48.810 1.00 111.12 102 ARG A O 1
ATOM 710 N N . SER A 1 103 ? -8.453 24.999 47.731 1.00 107.93 103 SER A N 1
ATOM 711 C CA . SER A 1 103 ? -8.871 24.250 46.551 1.00 105.24 103 SER A CA 1
ATOM 712 C C . SER A 1 103 ? -7.797 24.207 45.460 1.00 103.29 103 SER A C 1
ATOM 713 O O . SER A 1 103 ? -7.428 25.252 44.944 1.00 102.90 103 SER A O 1
ATOM 716 N N . LEU A 1 104 ? -7.305 23.019 45.088 1.00 100.93 104 LEU A N 1
ATOM 717 C CA . LEU A 1 104 ? -6.339 22.940 43.976 1.00 98.72 104 LEU A CA 1
ATOM 718 C C . LEU A 1 104 ? -7.028 23.390 42.722 1.00 98.63 104 LEU A C 1
ATOM 719 O O . LEU A 1 104 ? -6.434 24.057 41.881 1.00 98.28 104 LEU A O 1
ATOM 724 N N . GLU A 1 105 ? -8.300 23.026 42.611 1.00 98.44 105 GLU A N 1
ATOM 725 C CA . GLU A 1 105 ? -9.064 23.379 41.444 1.00 98.58 105 GLU A CA 1
ATOM 726 C C . GLU A 1 105 ? -9.110 24.889 41.231 1.00 97.97 105 GLU A C 1
ATOM 727 O O . GLU A 1 105 ? -8.933 25.373 40.121 1.00 97.88 105 GLU A O 1
ATOM 733 N N . GLU A 1 106 ? -9.300 25.645 42.302 1.00 97.67 106 GLU A N 1
ATOM 734 C CA . GLU A 1 106 ? -9.311 27.103 42.185 1.00 97.43 106 GLU A CA 1
ATOM 735 C C . GLU A 1 106 ? -7.971 27.630 41.679 1.00 95.92 106 GLU A C 1
ATOM 736 O O . GLU A 1 106 ? -7.944 28.553 40.874 1.00 95.45 106 GLU A O 1
ATOM 742 N N . ASP A 1 107 ? -6.875 27.021 42.137 1.00 94.51 107 ASP A N 1
ATOM 743 C CA . ASP A 1 107 ? -5.534 27.428 41.732 1.00 93.30 107 ASP A CA 1
ATOM 744 C C . ASP A 1 107 ? -5.209 27.155 40.266 1.00 92.03 107 ASP A C 1
ATOM 745 O O . ASP A 1 107 ? -4.399 27.857 39.661 1.00 92.05 107 ASP A O 1
ATOM 750 N N . LEU A 1 108 ? -5.808 26.113 39.705 1.00 90.03 108 LEU A N 1
ATOM 751 C CA . LEU A 1 108 ? -5.567 25.802 38.324 1.00 87.73 108 LEU A CA 1
ATOM 752 C C . LEU A 1 108 ? -6.425 26.715 37.492 1.00 87.51 108 LEU A C 1
ATOM 753 O O . LEU A 1 108 ? -5.981 27.250 36.509 1.00 87.44 108 LEU A O 1
ATOM 758 N N . LYS A 1 109 ? -7.656 26.926 37.910 1.00 87.27 109 LYS A N 1
ATOM 759 C CA . LYS A 1 109 ? -8.563 27.809 37.183 1.00 87.29 109 LYS A CA 1
ATOM 760 C C . LYS A 1 109 ? -7.971 29.173 36.772 1.00 86.44 109 LYS A C 1
ATOM 761 O O . LYS A 1 109 ? -8.437 29.773 35.802 1.00 86.55 109 LYS A O 1
ATOM 767 N N . ARG A 1 110 ? -6.969 29.656 37.502 1.00 85.10 110 ARG A N 1
ATOM 768 C CA . ARG A 1 110 ? -6.439 31.000 37.293 1.00 84.15 110 ARG A CA 1
ATOM 769 C C . ARG A 1 110 ? -5.202 31.045 36.391 1.00 82.85 110 ARG A C 1
ATOM 770 O O . ARG A 1 110 ? -4.553 32.088 36.272 1.00 82.99 110 ARG A O 1
ATOM 778 N N . ARG A 1 111 ? -4.855 29.921 35.785 1.00 81.04 111 ARG A N 1
ATOM 779 C CA . ARG A 1 111 ? -3.616 29.809 35.035 1.00 79.25 111 ARG A CA 1
ATOM 780 C C . ARG A 1 111 ? -3.904 30.132 33.583 1.00 78.50 111 ARG A C 1
ATOM 781 O O . ARG A 1 111 ? -5.059 30.099 33.186 1.00 78.72 111 ARG A O 1
ATOM 789 N N . ASP A 1 112 ? -2.880 30.422 32.782 1.00 77.39 112 ASP A N 1
ATOM 790 C CA . ASP A 1 112 ? -3.097 30.948 31.421 1.00 76.71 112 ASP A CA 1
ATOM 791 C C . ASP A 1 112 ? -3.682 30.007 30.377 1.00 75.80 112 ASP A C 1
ATOM 792 O O . ASP A 1 112 ? -4.690 30.307 29.761 1.00 76.20 112 ASP A O 1
ATOM 797 N N . PHE A 1 113 ? -3.063 28.881 30.139 1.00 74.64 113 PHE A N 1
ATOM 798 C CA . PHE A 1 113 ? -3.608 28.016 29.120 1.00 74.42 113 PHE A CA 1
ATOM 799 C C . PHE A 1 113 ? -3.839 26.606 29.628 1.00 74.91 113 PHE A C 1
ATOM 800 O O . PHE A 1 113 ? -3.203 26.198 30.598 1.00 75.39 113 PHE A O 1
ATOM 808 N N . THR A 1 114 ? -4.732 25.852 28.984 1.00 74.87 114 THR A N 1
ATOM 809 C CA . THR A 1 114 ? -5.090 24.527 29.496 1.00 74.96 114 THR A CA 1
ATOM 810 C C . THR A 1 114 ? -3.900 23.571 29.621 1.00 74.88 114 THR A C 1
ATOM 811 O O . THR A 1 114 ? -3.794 22.847 30.612 1.00 75.00 114 THR A O 1
ATOM 823 N N . ASN A 1 116 ? -0.965 24.477 30.375 1.00 72.51 116 ASN A N 1
ATOM 824 C CA . ASN A 1 116 ? -0.318 24.889 31.599 1.00 71.02 116 ASN A CA 1
ATOM 825 C C . ASN A 1 116 ? -1.088 24.660 32.887 1.00 70.49 116 ASN A C 1
ATOM 826 O O . ASN A 1 116 ? -0.580 24.945 33.981 1.00 71.19 116 ASN A O 1
ATOM 831 N N . ALA A 1 117 ? -2.299 24.117 32.792 1.00 69.40 117 ALA A N 1
ATOM 832 C CA . ALA A 1 117 ? -3.157 24.033 33.976 1.00 68.09 117 ALA A CA 1
ATOM 833 C C . ALA A 1 117 ? -3.385 22.631 34.423 1.00 67.70 117 ALA A C 1
ATOM 834 O O . ALA A 1 117 ? -4.421 22.329 34.990 1.00 67.55 117 ALA A O 1
ATOM 836 N N . ILE A 1 118 ? -2.418 21.760 34.188 1.00 67.66 118 ILE A N 1
ATOM 837 C CA . ILE A 1 118 ? -2.564 20.405 34.688 1.00 67.92 118 ILE A CA 1
ATOM 838 C C . ILE A 1 118 ? -1.842 20.266 35.980 1.00 68.12 118 ILE A C 1
ATOM 839 O O . ILE A 1 118 ? -1.144 21.170 36.355 1.00 69.81 118 ILE A O 1
ATOM 844 N N . ALA A 1 119 ? -2.013 19.159 36.672 1.00 68.44 119 ALA A N 1
ATOM 845 C CA . ALA A 1 119 ? -1.426 18.956 37.983 1.00 69.48 119 ALA A CA 1
ATOM 846 C C . ALA A 1 119 ? -1.139 17.466 38.209 1.00 70.81 119 ALA A C 1
ATOM 847 O O . ALA A 1 119 ? -1.875 16.592 37.688 1.00 71.55 119 ALA A O 1
ATOM 857 N N . ASP A 1 121 ? -0.204 14.440 41.253 1.00 72.78 121 ASP A N 1
ATOM 858 C CA . ASP A 1 121 ? -0.129 14.199 42.701 1.00 73.19 121 ASP A CA 1
ATOM 859 C C . ASP A 1 121 ? 1.047 13.291 43.068 1.00 72.83 121 ASP A C 1
ATOM 860 O O . ASP A 1 121 ? 1.681 12.685 42.203 1.00 72.63 121 ASP A O 1
ATOM 865 N N . GLU A 1 122 ? 1.319 13.176 44.356 1.00 72.56 122 GLU A N 1
ATOM 866 C CA . GLU A 1 122 ? 2.448 12.404 44.790 1.00 72.76 122 GLU A CA 1
ATOM 867 C C . GLU A 1 122 ? 2.519 10.988 44.186 1.00 72.14 122 GLU A C 1
ATOM 868 O O . GLU A 1 122 ? 3.575 10.402 44.095 1.00 71.73 122 GLU A O 1
ATOM 874 N N . TYR A 1 123 ? 1.400 10.442 43.751 1.00 72.48 123 TYR A N 1
ATOM 875 C CA . TYR A 1 123 ? 1.391 9.066 43.233 1.00 73.52 123 TYR A CA 1
ATOM 876 C C . TYR A 1 123 ? 1.433 8.984 41.739 1.00 73.06 123 TYR A C 1
ATOM 877 O O . TYR A 1 123 ? 1.297 7.927 41.183 1.00 73.01 123 TYR A O 1
ATOM 886 N N . GLY A 1 124 ? 1.591 10.119 41.079 1.00 73.07 124 GLY A N 1
ATOM 887 C CA . GLY A 1 124 ? 1.741 10.141 39.643 1.00 71.63 124 GLY A CA 1
ATOM 888 C C . GLY A 1 124 ? 0.422 10.294 38.915 1.00 70.78 124 GLY A C 1
ATOM 889 O O . GLY A 1 124 ? 0.371 10.180 37.678 1.00 71.00 124 GLY A O 1
ATOM 890 N N . THR A 1 125 ? -0.640 10.578 39.650 1.00 69.67 125 THR A N 1
ATOM 891 C CA . THR A 1 125 ? -1.937 10.733 39.022 1.00 69.34 125 THR A CA 1
ATOM 892 C C . THR A 1 125 ? -2.090 12.070 38.295 1.00 69.72 125 THR A C 1
ATOM 893 O O . THR A 1 125 ? -1.877 13.137 38.910 1.00 70.77 125 THR A O 1
ATOM 897 N N . ILE A 1 126 ? -2.482 12.063 37.021 1.00 69.38 126 ILE A N 1
ATOM 898 C CA . ILE A 1 126 ? -2.788 13.353 36.388 1.00 69.44 126 ILE A CA 1
ATOM 899 C C . ILE A 1 126 ? -4.128 13.956 36.843 1.00 70.18 126 ILE A C 1
ATOM 900 O O . ILE A 1 126 ? -5.192 13.378 36.629 1.00 70.15 126 ILE A O 1
ATOM 905 N N . ILE A 1 127 ? -4.083 15.131 37.468 1.00 70.63 127 ILE A N 1
ATOM 906 C CA . ILE A 1 127 ? -5.328 15.838 37.741 1.00 70.92 127 ILE A CA 1
ATOM 907 C C . ILE A 1 127 ? -5.547 16.929 36.714 1.00 72.10 127 ILE A C 1
ATOM 908 O O . ILE A 1 127 ? -4.766 17.863 36.644 1.00 72.02 127 ILE A O 1
ATOM 913 N N . ASP A 1 128 ? -6.597 16.802 35.906 1.00 73.75 128 ASP A N 1
ATOM 914 C CA . ASP A 1 128 ? -6.744 17.678 34.727 1.00 75.25 128 ASP A CA 1
ATOM 915 C C . ASP A 1 128 ? -8.172 18.133 34.508 1.00 75.40 128 ASP A C 1
ATOM 916 O O . ASP A 1 128 ? -8.888 17.596 33.636 1.00 75.96 128 ASP A O 1
ATOM 921 N N . PRO A 1 129 ? -8.604 19.118 35.266 1.00 75.35 129 PRO A N 1
ATOM 922 C CA . PRO A 1 129 ? -10.002 19.518 35.197 1.00 75.21 129 PRO A CA 1
ATOM 923 C C . PRO A 1 129 ? -10.278 20.419 33.992 1.00 75.09 129 PRO A C 1
ATOM 924 O O . PRO A 1 129 ? -11.429 20.607 33.651 1.00 75.50 129 PRO A O 1
ATOM 928 N N . PHE A 1 130 ? -9.283 20.926 33.297 1.00 74.48 130 PHE A N 1
ATOM 929 C CA . PHE A 1 130 ? -9.686 21.775 32.193 1.00 74.10 130 PHE A CA 1
ATOM 930 C C . PHE A 1 130 ? -9.406 21.283 30.796 1.00 74.21 130 PHE A C 1
ATOM 931 O O . PHE A 1 130 ? -9.519 22.076 29.861 1.00 74.57 130 PHE A O 1
ATOM 939 N N . GLY A 1 131 ? -9.079 19.994 30.655 1.00 73.95 131 GLY A N 1
ATOM 940 C CA . GLY A 1 131 ? -8.802 19.382 29.363 1.00 73.90 131 GLY A CA 1
ATOM 941 C C . GLY A 1 131 ? -7.478 19.842 28.782 1.00 73.83 131 GLY A C 1
ATOM 942 O O . GLY A 1 131 ? -7.336 20.076 27.575 1.00 74.29 131 GLY A O 1
ATOM 943 N N . GLY A 1 132 ? -6.499 20.010 29.650 1.00 73.22 132 GLY A N 1
ATOM 944 C CA . GLY A 1 132 ? -5.172 20.346 29.193 1.00 72.88 132 GLY A CA 1
ATOM 945 C C . GLY A 1 132 ? -4.616 19.163 28.453 1.00 72.57 132 GLY A C 1
ATOM 946 O O . GLY A 1 132 ? -4.023 19.311 27.389 1.00 72.11 132 GLY A O 1
ATOM 947 N N . ARG A 1 133 ? -4.837 17.986 29.022 1.00 72.74 133 ARG A N 1
ATOM 948 C CA . ARG A 1 133 ? -4.374 16.765 28.420 1.00 73.60 133 ARG A CA 1
ATOM 949 C C . ARG A 1 133 ? -4.837 16.644 26.974 1.00 73.63 133 ARG A C 1
ATOM 950 O O . ARG A 1 133 ? -4.084 16.178 26.123 1.00 73.01 133 ARG A O 1
ATOM 958 N N . GLU A 1 134 ? -6.069 17.079 26.722 1.00 74.24 134 GLU A N 1
ATOM 959 C CA . GLU A 1 134 ? -6.671 17.068 25.372 1.00 75.38 134 GLU A CA 1
ATOM 960 C C . GLU A 1 134 ? -6.015 18.076 24.480 1.00 75.15 134 GLU A C 1
ATOM 961 O O . GLU A 1 134 ? -5.718 17.818 23.319 1.00 75.55 134 GLU A O 1
ATOM 967 N N . ALA A 1 135 ? -5.852 19.263 25.030 1.00 74.63 135 ALA A N 1
ATOM 968 C CA . ALA A 1 135 ? -5.223 20.324 24.322 1.00 73.68 135 ALA A CA 1
ATOM 969 C C . ALA A 1 135 ? -3.767 19.947 23.974 1.00 73.28 135 ALA A C 1
ATOM 970 O O . ALA A 1 135 ? -3.261 20.416 22.973 1.00 73.62 135 ALA A O 1
ATOM 972 N N . ILE A 1 136 ? -3.104 19.092 24.759 1.00 72.48 136 ILE A N 1
ATOM 973 C CA . ILE A 1 136 ? -1.743 18.635 24.422 1.00 71.50 136 ILE A CA 1
ATOM 974 C C . ILE A 1 136 ? -1.828 17.646 23.263 1.00 72.37 136 ILE A C 1
ATOM 975 O O . ILE A 1 136 ? -1.053 17.718 22.302 1.00 72.02 136 ILE A O 1
ATOM 980 N N . ARG A 1 137 ? -2.795 16.736 23.338 1.00 73.59 137 ARG A N 1
ATOM 981 C CA . ARG A 1 137 ? -2.980 15.734 22.277 1.00 74.99 137 ARG A CA 1
ATOM 982 C C . ARG A 1 137 ? -3.208 16.401 20.944 1.00 75.55 137 ARG A C 1
ATOM 983 O O . ARG A 1 137 ? -2.767 15.904 19.925 1.00 75.42 137 ARG A O 1
ATOM 991 N N . ARG A 1 138 ? -3.894 17.537 20.979 1.00 76.78 138 ARG A N 1
ATOM 992 C CA . ARG A 1 138 ? -4.236 18.283 19.779 1.00 77.96 138 ARG A CA 1
ATOM 993 C C . ARG A 1 138 ? -3.162 19.268 19.420 1.00 77.16 138 ARG A C 1
ATOM 994 O O . ARG A 1 138 ? -3.145 19.741 18.331 1.00 77.62 138 ARG A O 1
ATOM 1002 N N . ARG A 1 139 ? -2.268 19.575 20.341 1.00 76.82 139 ARG A N 1
ATOM 1003 C CA . ARG A 1 139 ? -1.274 20.622 20.163 1.00 76.24 139 ARG A CA 1
ATOM 1004 C C . ARG A 1 139 ? -1.901 21.992 19.964 1.00 75.63 139 ARG A C 1
ATOM 1005 O O . ARG A 1 139 ? -1.664 22.633 18.970 1.00 75.45 139 ARG A O 1
ATOM 1013 N N . ILE A 1 140 ? -2.703 22.432 20.930 1.00 75.56 140 ILE A N 1
ATOM 1014 C CA . ILE A 1 140 ? -3.380 23.731 20.882 1.00 75.97 140 ILE A CA 1
ATOM 1015 C C . ILE A 1 140 ? -3.174 24.631 22.119 1.00 76.50 140 ILE A C 1
ATOM 1016 O O . ILE A 1 140 ? -3.344 24.212 23.288 1.00 76.70 140 ILE A O 1
ATOM 1021 N N . ILE A 1 141 ? -2.848 25.889 21.891 1.00 76.81 141 ILE A N 1
ATOM 1022 C CA . ILE A 1 141 ? -2.864 26.800 23.004 1.00 77.45 141 ILE A CA 1
ATOM 1023 C C . ILE A 1 141 ? -4.251 27.399 23.127 1.00 79.39 141 ILE A C 1
ATOM 1024 O O . ILE A 1 141 ? -4.692 28.066 22.231 1.00 79.24 141 ILE A O 1
ATOM 1029 N N . ARG A 1 142 ? -4.953 27.126 24.221 1.00 82.06 142 ARG A N 1
ATOM 1030 C CA . ARG A 1 142 ? -6.299 27.650 24.456 1.00 84.35 142 ARG A CA 1
ATOM 1031 C C . ARG A 1 142 ? -6.292 28.197 25.841 1.00 85.43 142 ARG A C 1
ATOM 1032 O O . ARG A 1 142 ? -5.774 27.590 26.775 1.00 85.77 142 ARG A O 1
ATOM 1040 N N . THR A 1 143 ? -6.900 29.348 25.980 1.00 87.14 143 THR A N 1
ATOM 1041 C CA . THR A 1 143 ? -7.065 29.999 27.265 1.00 89.16 143 THR A CA 1
ATOM 1042 C C . THR A 1 143 ? -7.861 29.179 28.278 1.00 90.73 143 THR A C 1
ATOM 1043 O O . THR A 1 143 ? -8.838 28.564 27.905 1.00 91.54 143 THR A O 1
ATOM 1047 N N . VAL A 1 144 ? -7.492 29.186 29.552 1.00 92.69 144 VAL A N 1
ATOM 1048 C CA . VAL A 1 144 ? -8.397 28.638 30.552 1.00 94.82 144 VAL A CA 1
ATOM 1049 C C . VAL A 1 144 ? -9.531 29.605 30.824 1.00 97.21 144 VAL A C 1
ATOM 1050 O O . VAL A 1 144 ? -9.337 30.638 31.442 1.00 97.08 144 VAL A O 1
ATOM 1054 N N . GLY A 1 145 ? -10.719 29.257 30.355 1.00 100.45 145 GLY A N 1
ATOM 1055 C CA . GLY A 1 145 ? -11.877 30.125 30.464 1.00 104.81 145 GLY A CA 1
ATOM 1056 C C . GLY A 1 145 ? -12.046 31.021 29.248 1.00 107.93 145 GLY A C 1
ATOM 1057 O O . GLY A 1 145 ? -11.546 30.717 28.172 1.00 108.21 145 GLY A O 1
ATOM 1058 N N . GLU A 1 146 ? -12.748 32.132 29.422 1.00 110.97 146 GLU A N 1
ATOM 1059 C CA . GLU A 1 146 ? -12.993 33.078 28.338 1.00 114.31 146 GLU A CA 1
ATOM 1060 C C . GLU A 1 146 ? -11.724 33.791 27.850 1.00 114.95 146 GLU A C 1
ATOM 1061 O O . GLU A 1 146 ? -11.135 34.597 28.558 1.00 115.15 146 GLU A O 1
ATOM 1067 N N . ALA A 1 147 ? -11.330 33.500 26.619 1.00 116.19 147 ALA A N 1
ATOM 1068 C CA . ALA A 1 147 ? -10.172 34.134 25.995 1.00 117.43 147 ALA A CA 1
ATOM 1069 C C . ALA A 1 147 ? -10.097 35.640 26.229 1.00 118.22 147 ALA A C 1
ATOM 1070 O O . ALA A 1 147 ? -9.059 36.157 26.624 1.00 118.62 147 ALA A O 1
ATOM 1072 N N . GLU A 1 148 ? -11.203 36.336 26.010 1.00 119.16 148 GLU A N 1
ATOM 1073 C CA . GLU A 1 148 ? -11.240 37.784 26.196 1.00 119.90 148 GLU A CA 1
ATOM 1074 C C . GLU A 1 148 ? -10.941 38.214 27.639 1.00 119.60 148 GLU A C 1
ATOM 1075 O O . GLU A 1 148 ? -10.018 38.976 27.869 1.00 119.65 148 GLU A O 1
ATOM 1081 N N . LYS A 1 149 ? -11.703 37.692 28.601 1.00 119.31 149 LYS A N 1
ATOM 1082 C CA . LYS A 1 149 ? -11.579 38.067 30.010 1.00 118.58 149 LYS A CA 1
ATOM 1083 C C . LYS A 1 149 ? -10.148 37.901 30.481 1.00 117.61 149 LYS A C 1
ATOM 1084 O O . LYS A 1 149 ? -9.595 38.771 31.156 1.00 117.79 149 LYS A O 1
ATOM 1090 N N . ARG A 1 150 ? -9.543 36.785 30.097 1.00 116.20 150 ARG A N 1
ATOM 1091 C CA . ARG A 1 150 ? -8.236 36.406 30.606 1.00 114.43 150 ARG A CA 1
ATOM 1092 C C . ARG A 1 150 ? -7.186 37.395 30.188 1.00 113.74 150 ARG A C 1
ATOM 1093 O O . ARG A 1 150 ? -6.312 37.747 30.983 1.00 113.47 150 ARG A O 1
ATOM 1101 N N . PHE A 1 151 ? -7.292 37.848 28.940 1.00 112.76 151 PHE A N 1
ATOM 1102 C CA . PHE A 1 151 ? -6.368 38.831 28.391 1.00 111.72 151 PHE A CA 1
ATOM 1103 C C . PHE A 1 151 ? -6.583 40.205 28.974 1.00 112.04 151 PHE A C 1
ATOM 1104 O O . PHE A 1 151 ? -5.653 40.996 29.029 1.00 112.40 151 PHE A O 1
ATOM 1112 N N . ARG A 1 152 ? -7.799 40.502 29.419 1.00 112.30 152 ARG A N 1
ATOM 1113 C CA . ARG A 1 152 ? -8.046 41.779 30.091 1.00 112.27 152 ARG A CA 1
ATOM 1114 C C . ARG A 1 152 ? -7.372 41.725 31.450 1.00 111.11 152 ARG A C 1
ATOM 1115 O O . ARG A 1 152 ? -6.716 42.672 31.834 1.00 110.78 152 ARG A O 1
ATOM 1123 N N . GLU A 1 153 ? -7.505 40.596 32.152 1.00 110.09 153 GLU A N 1
ATOM 1124 C CA . GLU A 1 153 ? -6.906 40.432 33.481 1.00 109.27 153 GLU A CA 1
ATOM 1125 C C . GLU A 1 153 ? -5.391 40.661 33.479 1.00 107.91 153 GLU A C 1
ATOM 1126 O O . GLU A 1 153 ? -4.844 41.224 34.424 1.00 108.20 153 GLU A O 1
ATOM 1132 N N . ASP A 1 154 ? -4.715 40.238 32.419 1.00 105.89 154 ASP A N 1
ATOM 1133 C CA . ASP A 1 154 ? -3.271 40.335 32.366 1.00 103.54 154 ASP A CA 1
ATOM 1134 C C . ASP A 1 154 ? -2.852 40.216 30.937 1.00 101.97 154 ASP A C 1
ATOM 1135 O O . ASP A 1 154 ? -2.649 39.118 30.429 1.00 101.55 154 ASP A O 1
ATOM 1140 N N . ALA A 1 155 ? -2.720 41.366 30.292 1.00 100.12 155 ALA A N 1
ATOM 1141 C CA . ALA A 1 155 ? -2.441 41.412 28.863 1.00 98.27 155 ALA A CA 1
ATOM 1142 C C . ALA A 1 155 ? -1.204 40.641 28.430 1.00 96.99 155 ALA A C 1
ATOM 1143 O O . ALA A 1 155 ? -1.123 40.233 27.263 1.00 97.17 155 ALA A O 1
ATOM 1145 N N . LEU A 1 156 ? -0.258 40.435 29.346 1.00 94.85 156 LEU A N 1
ATOM 1146 C CA . LEU A 1 156 ? 0.953 39.718 29.000 1.00 93.25 156 LEU A CA 1
ATOM 1147 C C . LEU A 1 156 ? 0.679 38.301 28.487 1.00 93.00 156 LEU A C 1
ATOM 1148 O O . LEU A 1 156 ? 1.448 37.753 27.704 1.00 92.76 156 LEU A O 1
ATOM 1153 N N . ARG A 1 157 ? -0.435 37.725 28.921 1.00 92.70 157 ARG A N 1
ATOM 1154 C CA . ARG A 1 157 ? -0.809 36.381 28.549 1.00 92.36 157 ARG A CA 1
ATOM 1155 C C . ARG A 1 157 ? -0.763 36.210 27.056 1.00 93.23 157 ARG A C 1
ATOM 1156 O O . ARG A 1 157 ? -0.382 35.158 26.558 1.00 93.44 157 ARG A O 1
ATOM 1180 N N . ARG A 1 160 ? 2.702 35.480 25.910 1.00 89.46 160 ARG A N 1
ATOM 1181 C CA . ARG A 1 160 ? 3.091 34.106 26.210 1.00 86.98 160 ARG A CA 1
ATOM 1182 C C . ARG A 1 160 ? 2.556 33.129 25.182 1.00 85.87 160 ARG A C 1
ATOM 1183 O O . ARG A 1 160 ? 3.247 32.192 24.731 1.00 85.59 160 ARG A O 1
ATOM 1191 N N . ALA A 1 161 ? 1.296 33.341 24.841 1.00 84.09 161 ALA A N 1
ATOM 1192 C CA . ALA A 1 161 ? 0.624 32.473 23.911 1.00 82.27 161 ALA A CA 1
ATOM 1193 C C . ALA A 1 161 ? 1.468 32.425 22.652 1.00 81.12 161 ALA A C 1
ATOM 1194 O O . ALA A 1 161 ? 1.686 31.351 22.106 1.00 81.18 161 ALA A O 1
ATOM 1196 N N . VAL A 1 162 ? 1.982 33.574 22.216 1.00 79.20 162 VAL A N 1
ATOM 1197 C CA . VAL A 1 162 ? 2.722 33.582 20.968 1.00 77.62 162 VAL A CA 1
ATOM 1198 C C . VAL A 1 162 ? 4.078 32.935 21.149 1.00 77.22 162 VAL A C 1
ATOM 1199 O O . VAL A 1 162 ? 4.476 32.108 20.320 1.00 77.53 162 VAL A O 1
ATOM 1203 N N . ARG A 1 163 ? 4.788 33.282 22.222 1.00 75.88 163 ARG A N 1
ATOM 1204 C CA . ARG A 1 163 ? 6.059 32.625 22.478 1.00 74.96 163 ARG A CA 1
ATOM 1205 C C . ARG A 1 163 ? 5.872 31.098 22.614 1.00 75.01 163 ARG A C 1
ATOM 1206 O O . ARG A 1 163 ? 6.727 30.320 22.169 1.00 75.46 163 ARG A O 1
ATOM 1214 N N . PHE A 1 164 ? 4.768 30.654 23.227 1.00 74.24 164 PHE A N 1
ATOM 1215 C CA . PHE A 1 164 ? 4.561 29.221 23.349 1.00 73.16 164 PHE A CA 1
ATOM 1216 C C . PHE A 1 164 ? 4.413 28.642 21.972 1.00 72.40 164 PHE A C 1
ATOM 1217 O O . PHE A 1 164 ? 4.819 27.497 21.724 1.00 72.61 164 PHE A O 1
ATOM 1225 N N . VAL A 1 165 ? 3.870 29.442 21.065 1.00 71.17 165 VAL A N 1
ATOM 1226 C CA . VAL A 1 165 ? 3.759 28.966 19.704 1.00 70.90 165 VAL A CA 1
ATOM 1227 C C . VAL A 1 165 ? 5.157 28.658 19.261 1.00 70.44 165 VAL A C 1
ATOM 1228 O O . VAL A 1 165 ? 5.416 27.528 18.793 1.00 70.77 165 VAL A O 1
ATOM 1232 N N . SER A 1 166 ? 6.050 29.630 19.476 1.00 69.03 166 SER A N 1
ATOM 1233 C CA . SER A 1 166 ? 7.462 29.492 19.135 1.00 68.47 166 SER A CA 1
ATOM 1234 C C . SER A 1 166 ? 8.163 28.359 19.861 1.00 67.85 166 SER A C 1
ATOM 1235 O O . SER A 1 166 ? 9.029 27.697 19.320 1.00 68.05 166 SER A O 1
ATOM 1238 N N . GLU A 1 167 ? 7.786 28.118 21.089 1.00 67.48 167 GLU A N 1
ATOM 1239 C CA . GLU A 1 167 ? 8.477 27.103 21.842 1.00 68.03 167 GLU A CA 1
ATOM 1240 C C . GLU A 1 167 ? 8.002 25.680 21.593 1.00 67.88 167 GLU A C 1
ATOM 1241 O O . GLU A 1 167 ? 8.770 24.760 21.739 1.00 67.64 167 GLU A O 1
ATOM 1247 N N . LEU A 1 168 ? 6.743 25.489 21.231 1.00 68.29 168 LEU A N 1
ATOM 1248 C CA . LEU A 1 168 ? 6.226 24.118 21.110 1.00 69.20 168 LEU A CA 1
ATOM 1249 C C . LEU A 1 168 ? 5.631 23.758 19.752 1.00 69.86 168 LEU A C 1
ATOM 1250 O O . LEU A 1 168 ? 5.263 22.593 19.505 1.00 69.83 168 LEU A O 1
ATOM 1255 N N . GLY A 1 169 ? 5.499 24.758 18.892 1.00 70.75 169 GLY A N 1
ATOM 1256 C CA . GLY A 1 169 ? 4.837 24.550 17.618 1.00 72.53 169 GLY A CA 1
ATOM 1257 C C . GLY A 1 169 ? 3.366 24.140 17.707 1.00 73.78 169 GLY A C 1
ATOM 1258 O O . GLY A 1 169 ? 2.833 23.589 16.775 1.00 74.16 169 GLY A O 1
ATOM 1259 N N . PHE A 1 170 ? 2.710 24.400 18.833 1.00 74.90 170 PHE A N 1
ATOM 1260 C CA . PHE A 1 170 ? 1.272 24.270 18.937 1.00 75.68 170 PHE A CA 1
ATOM 1261 C C . PHE A 1 170 ? 0.708 25.382 18.124 1.00 77.91 170 PHE A C 1
ATOM 1262 O O . PHE A 1 170 ? 1.393 26.378 17.858 1.00 78.69 170 PHE A O 1
ATOM 1270 N N . ALA A 1 171 ? -0.546 25.246 17.729 1.00 80.48 171 ALA A N 1
ATOM 1271 C CA . ALA A 1 171 ? -1.216 26.358 17.068 1.00 82.62 171 ALA A CA 1
ATOM 1272 C C . ALA A 1 171 ? -2.164 27.049 18.060 1.00 84.17 171 ALA A C 1
ATOM 1273 O O . ALA A 1 171 ? -2.601 26.429 19.039 1.00 84.70 171 ALA A O 1
ATOM 1275 N N . LEU A 1 172 ? -2.433 28.327 17.844 1.00 86.09 172 LEU A N 1
ATOM 1276 C CA . LEU A 1 172 ? -3.376 29.040 18.668 1.00 88.70 172 LEU A CA 1
ATOM 1277 C C . LEU A 1 172 ? -4.780 28.547 18.343 1.00 91.35 172 LEU A C 1
ATOM 1278 O O . LEU A 1 172 ? -5.091 28.286 17.192 1.00 92.15 172 LEU A O 1
ATOM 1283 N N . ALA A 1 173 ? -5.645 28.438 19.341 1.00 94.33 173 ALA A N 1
ATOM 1284 C CA . ALA A 1 173 ? -7.031 28.087 19.086 1.00 96.99 173 ALA A CA 1
ATOM 1285 C C . ALA A 1 173 ? -7.719 29.232 18.376 1.00 99.32 173 ALA A C 1
ATOM 1286 O O . ALA A 1 173 ? -7.445 30.389 18.670 1.00 99.43 173 ALA A O 1
ATOM 1288 N N . PRO A 1 174 ? -8.642 28.926 17.473 1.00 101.85 174 PRO A N 1
ATOM 1289 C CA . PRO A 1 174 ? -9.217 29.967 16.636 1.00 103.73 174 PRO A CA 1
ATOM 1290 C C . PRO A 1 174 ? -9.753 31.123 17.485 1.00 105.75 174 PRO A C 1
ATOM 1291 O O . PRO A 1 174 ? -9.392 32.253 17.212 1.00 105.89 174 PRO A O 1
ATOM 1295 N N . ASP A 1 175 ? -10.536 30.852 18.522 1.00 108.20 175 ASP A N 1
ATOM 1296 C CA . ASP A 1 175 ? -11.130 31.916 19.340 1.00 111.00 175 ASP A CA 1
ATOM 1297 C C . ASP A 1 175 ? -10.153 32.638 20.258 1.00 111.79 175 ASP A C 1
ATOM 1298 O O . ASP A 1 175 ? -10.362 33.806 20.575 1.00 112.51 175 ASP A O 1
ATOM 1303 N N . THR A 1 176 ? -9.105 31.950 20.697 1.00 112.57 176 THR A N 1
ATOM 1304 C CA . THR A 1 176 ? -8.066 32.572 21.496 1.00 113.21 176 THR A CA 1
ATOM 1305 C C . THR A 1 176 ? -7.288 33.559 20.657 1.00 113.66 176 THR A C 1
ATOM 1306 O O . THR A 1 176 ? -7.088 34.705 21.053 1.00 113.70 176 THR A O 1
ATOM 1310 N N . GLU A 1 177 ? -6.857 33.115 19.486 1.00 114.36 177 GLU A N 1
ATOM 1311 C CA . GLU A 1 177 ? -6.202 34.002 18.528 1.00 115.15 177 GLU A CA 1
ATOM 1312 C C . GLU A 1 177 ? -7.042 35.249 18.288 1.00 115.85 177 GLU A C 1
ATOM 1313 O O . GLU A 1 177 ? -6.541 36.357 18.440 1.00 116.03 177 GLU A O 1
ATOM 1319 N N . GLN A 1 178 ? -8.318 35.060 17.936 1.00 116.58 178 GLN A N 1
ATOM 1320 C CA . GLN A 1 178 ? -9.236 36.169 17.658 1.00 117.14 178 GLN A CA 1
ATOM 1321 C C . GLN A 1 178 ? -9.205 37.177 18.799 1.00 116.28 178 GLN A C 1
ATOM 1322 O O . GLN A 1 178 ? -9.028 38.375 18.571 1.00 116.07 178 GLN A O 1
ATOM 1328 N N . ALA A 1 179 ? -9.319 36.671 20.023 1.00 115.44 179 ALA A N 1
ATOM 1329 C CA . ALA A 1 179 ? -9.235 37.505 21.205 1.00 114.69 179 ALA A CA 1
ATOM 1330 C C . ALA A 1 179 ? -7.961 38.370 21.253 1.00 114.24 179 ALA A C 1
ATOM 1331 O O . ALA A 1 179 ? -8.023 39.544 21.612 1.00 114.01 179 ALA A O 1
ATOM 1333 N N . ILE A 1 180 ? -6.819 37.814 20.867 1.00 113.80 180 ILE A N 1
ATOM 1334 C CA . ILE A 1 180 ? -5.585 38.605 20.837 1.00 113.49 180 ILE A CA 1
ATOM 1335 C C . ILE A 1 180 ? -5.692 39.823 19.925 1.00 113.79 180 ILE A C 1
ATOM 1336 O O . ILE A 1 180 ? -5.374 40.924 20.351 1.00 113.73 180 ILE A O 1
ATOM 1341 N N . VAL A 1 181 ? -6.127 39.626 18.680 1.00 114.34 181 VAL A N 1
ATOM 1342 C CA . VAL A 1 181 ? -6.235 40.741 17.725 1.00 115.04 181 VAL A CA 1
ATOM 1343 C C . VAL A 1 181 ? -7.206 41.784 18.250 1.00 115.60 181 VAL A C 1
ATOM 1344 O O . VAL A 1 181 ? -6.965 42.986 18.120 1.00 115.46 181 VAL A O 1
ATOM 1348 N N . GLN A 1 182 ? -8.295 41.304 18.850 1.00 116.43 182 GLN A N 1
ATOM 1349 C CA . GLN A 1 182 ? -9.326 42.166 19.422 1.00 117.11 182 GLN A CA 1
ATOM 1350 C C . GLN A 1 182 ? -8.857 42.838 20.708 1.00 116.75 182 GLN A C 1
ATOM 1351 O O . GLN A 1 182 ? -9.374 43.878 21.085 1.00 116.69 182 GLN A O 1
ATOM 1357 N N . ASN A 1 183 ? -7.877 42.251 21.380 1.00 116.59 183 ASN A N 1
ATOM 1358 C CA . ASN A 1 183 ? -7.428 42.820 22.640 1.00 116.30 183 ASN A CA 1
ATOM 1359 C C . ASN A 1 183 ? -5.962 43.202 22.652 1.00 115.87 183 ASN A C 1
ATOM 1360 O O . ASN A 1 183 ? -5.383 43.450 23.694 1.00 115.66 183 ASN A O 1
ATOM 1365 N N . ALA A 1 184 ? -5.379 43.296 21.472 1.00 115.60 184 ALA A N 1
ATOM 1366 C CA . ALA A 1 184 ? -4.003 43.727 21.340 1.00 115.53 184 ALA A CA 1
ATOM 1367 C C . ALA A 1 184 ? -3.604 44.966 22.163 1.00 115.56 184 ALA A C 1
ATOM 1368 O O . ALA A 1 184 ? -2.595 44.897 22.848 1.00 115.51 184 ALA A O 1
ATOM 1370 N N . PRO A 1 185 ? -4.365 46.077 22.127 1.00 115.53 185 PRO A N 1
ATOM 1371 C CA . PRO A 1 185 ? -3.885 47.337 22.706 1.00 115.12 185 PRO A CA 1
ATOM 1372 C C . PRO A 1 185 ? -3.345 47.154 24.113 1.00 114.66 185 PRO A C 1
ATOM 1373 O O . PRO A 1 185 ? -2.298 47.719 24.433 1.00 114.71 185 PRO A O 1
ATOM 1377 N N . LEU A 1 186 ? -4.034 46.340 24.913 1.00 113.88 186 LEU A N 1
ATOM 1378 C CA . LEU A 1 186 ? -3.834 46.260 26.360 1.00 113.11 186 LEU A CA 1
ATOM 1379 C C . LEU A 1 186 ? -2.379 46.021 26.790 1.00 112.34 186 LEU A C 1
ATOM 1380 O O . LEU A 1 186 ? -2.047 46.139 27.968 1.00 112.01 186 LEU A O 1
ATOM 1385 N N . LEU A 1 187 ? -1.520 45.723 25.819 1.00 111.64 187 LEU A N 1
ATOM 1386 C CA . LEU A 1 187 ? -0.101 45.490 26.057 1.00 111.08 187 LEU A CA 1
ATOM 1387 C C . LEU A 1 187 ? 0.636 46.682 26.623 1.00 111.27 187 LEU A C 1
ATOM 1388 O O . LEU A 1 187 ? 1.381 46.523 27.573 1.00 111.37 187 LEU A O 1
ATOM 1393 N N . ALA A 1 188 ? 0.449 47.866 26.035 1.00 111.29 188 ALA A N 1
ATOM 1394 C CA . ALA A 1 188 ? 1.207 49.055 26.439 1.00 111.22 188 ALA A CA 1
ATOM 1395 C C . ALA A 1 188 ? 1.050 49.396 27.922 1.00 111.12 188 ALA A C 1
ATOM 1396 O O . ALA A 1 188 ? 1.710 50.291 28.420 1.00 111.06 188 ALA A O 1
ATOM 1398 N N . HIS A 1 189 ? 0.191 48.655 28.618 1.00 111.19 189 HIS A N 1
ATOM 1399 C CA . HIS A 1 189 ? 0.043 48.765 30.066 1.00 111.40 189 HIS A CA 1
ATOM 1400 C C . HIS A 1 189 ? 1.037 47.883 30.821 1.00 110.30 189 HIS A C 1
ATOM 1401 O O . HIS A 1 189 ? 1.320 48.125 31.988 1.00 110.20 189 HIS A O 1
ATOM 1408 N N . ILE A 1 190 ? 1.574 46.875 30.134 1.00 109.36 190 ILE A N 1
ATOM 1409 C CA . ILE A 1 190 ? 2.583 45.947 30.669 1.00 107.96 190 ILE A CA 1
ATOM 1410 C C . ILE A 1 190 ? 3.982 46.493 30.530 1.00 107.68 190 ILE A C 1
ATOM 1411 O O . ILE A 1 190 ? 4.372 46.931 29.459 1.00 107.41 190 ILE A O 1
ATOM 1416 N N . SER A 1 191 ? 4.758 46.419 31.597 1.00 107.66 191 SER A N 1
ATOM 1417 C CA . SER A 1 191 ? 6.055 47.091 31.616 1.00 108.00 191 SER A CA 1
ATOM 1418 C C . SER A 1 191 ? 7.023 46.391 30.672 1.00 107.78 191 SER A C 1
ATOM 1419 O O . SER A 1 191 ? 7.057 45.176 30.609 1.00 107.86 191 SER A O 1
ATOM 1422 N N . VAL A 1 192 ? 7.793 47.173 29.931 1.00 107.81 192 VAL A N 1
ATOM 1423 C CA . VAL A 1 192 ? 8.675 46.635 28.912 1.00 107.91 192 VAL A CA 1
ATOM 1424 C C . VAL A 1 192 ? 9.455 45.411 29.357 1.00 108.44 192 VAL A C 1
ATOM 1425 O O . VAL A 1 192 ? 9.414 44.397 28.677 1.00 108.37 192 VAL A O 1
ATOM 1429 N N . GLU A 1 193 ? 10.150 45.516 30.492 1.00 109.37 193 GLU A N 1
ATOM 1430 C CA . GLU A 1 193 ? 11.000 44.453 31.047 1.00 110.56 193 GLU A CA 1
ATOM 1431 C C . GLU A 1 193 ? 10.408 43.065 30.882 1.00 110.44 193 GLU A C 1
ATOM 1432 O O . GLU A 1 193 ? 11.097 42.134 30.456 1.00 110.40 193 GLU A O 1
ATOM 1438 N N . ARG A 1 194 ? 9.132 42.955 31.262 1.00 110.46 194 ARG A N 1
ATOM 1439 C CA . ARG A 1 194 ? 8.338 41.738 31.172 1.00 110.39 194 ARG A CA 1
ATOM 1440 C C . ARG A 1 194 ? 8.137 41.264 29.725 1.00 109.59 194 ARG A C 1
ATOM 1441 O O . ARG A 1 194 ? 8.213 40.081 29.461 1.00 109.75 194 ARG A O 1
ATOM 1457 N N . THR A 1 196 ? 10.217 41.893 27.368 1.00 103.59 196 THR A N 1
ATOM 1458 C CA . THR A 1 196 ? 11.535 41.541 26.882 1.00 101.64 196 THR A CA 1
ATOM 1459 C C . THR A 1 196 ? 11.879 40.086 27.097 1.00 101.13 196 THR A C 1
ATOM 1460 O O . THR A 1 196 ? 12.422 39.453 26.205 1.00 100.82 196 THR A O 1
ATOM 1472 N N . GLU A 1 198 ? 9.867 37.544 27.379 1.00 94.19 198 GLU A N 1
ATOM 1473 C CA . GLU A 1 198 ? 9.058 36.767 26.467 1.00 90.59 198 GLU A CA 1
ATOM 1474 C C . GLU A 1 198 ? 9.698 36.852 25.094 1.00 89.16 198 GLU A C 1
ATOM 1475 O O . GLU A 1 198 ? 9.987 35.824 24.499 1.00 89.18 198 GLU A O 1
ATOM 1489 N N . GLU A 1 200 ? 12.621 37.332 24.131 1.00 81.59 200 GLU A N 1
ATOM 1490 C CA . GLU A 1 200 ? 13.868 36.603 24.111 1.00 80.33 200 GLU A CA 1
ATOM 1491 C C . GLU A 1 200 ? 13.633 35.138 23.955 1.00 78.74 200 GLU A C 1
ATOM 1492 O O . GLU A 1 200 ? 14.183 34.557 23.037 1.00 79.30 200 GLU A O 1
ATOM 1498 N N . LYS A 1 201 ? 12.809 34.531 24.813 1.00 76.90 201 LYS A N 1
ATOM 1499 C CA . LYS A 1 201 ? 12.364 33.132 24.614 1.00 74.98 201 LYS A CA 1
ATOM 1500 C C . LYS A 1 201 ? 11.839 32.937 23.184 1.00 74.76 201 LYS A C 1
ATOM 1501 O O . LYS A 1 201 ? 12.331 32.066 22.442 1.00 74.68 201 LYS A O 1
ATOM 1507 N N . LEU A 1 202 ? 10.878 33.785 22.783 1.00 73.71 202 LEU A N 1
ATOM 1508 C CA . LEU A 1 202 ? 10.270 33.701 21.464 1.00 72.48 202 LEU A CA 1
ATOM 1509 C C . LEU A 1 202 ? 11.348 33.562 20.428 1.00 71.84 202 LEU A C 1
ATOM 1510 O O . LEU A 1 202 ? 11.263 32.646 19.611 1.00 72.08 202 LEU A O 1
ATOM 1515 N N . LEU A 1 203 ? 12.354 34.447 20.455 1.00 70.45 203 LEU A N 1
ATOM 1516 C CA . LEU A 1 203 ? 13.414 34.393 19.441 1.00 69.47 203 LEU A CA 1
ATOM 1517 C C . LEU A 1 203 ? 14.222 33.097 19.493 1.00 69.81 203 LEU A C 1
ATOM 1518 O O . LEU A 1 203 ? 14.750 32.663 18.482 1.00 70.45 203 LEU A O 1
ATOM 1523 N N . GLY A 1 204 ? 14.313 32.460 20.653 1.00 69.64 204 GLY A N 1
ATOM 1524 C CA . GLY A 1 204 ? 15.045 31.203 20.735 1.00 70.30 204 GLY A CA 1
ATOM 1525 C C . GLY A 1 204 ? 14.153 29.948 20.617 1.00 71.12 204 GLY A C 1
ATOM 1526 O O . GLY A 1 204 ? 14.578 28.793 20.868 1.00 70.99 204 GLY A O 1
ATOM 1527 N N . GLY A 1 205 ? 12.893 30.141 20.239 1.00 71.33 205 GLY A N 1
ATOM 1528 C CA . GLY A 1 205 ? 12.062 28.982 19.971 1.00 71.55 205 GLY A CA 1
ATOM 1529 C C . GLY A 1 205 ? 12.630 28.234 18.780 1.00 71.74 205 GLY A C 1
ATOM 1530 O O . GLY A 1 205 ? 13.327 28.857 17.960 1.00 72.22 205 GLY A O 1
ATOM 1531 N N . PRO A 1 206 ? 12.346 26.930 18.687 1.00 71.61 206 PRO A N 1
ATOM 1532 C CA . PRO A 1 206 ? 12.584 26.147 17.474 1.00 71.65 206 PRO A CA 1
ATOM 1533 C C . PRO A 1 206 ? 11.587 26.547 16.411 1.00 71.73 206 PRO A C 1
ATOM 1534 O O . PRO A 1 206 ? 11.881 26.336 15.245 1.00 72.09 206 PRO A O 1
ATOM 1538 N N . PHE A 1 207 ? 10.438 27.101 16.806 1.00 71.67 207 PHE A N 1
ATOM 1539 C CA . PHE A 1 207 ? 9.436 27.552 15.860 1.00 71.64 207 PHE A CA 1
ATOM 1540 C C . PHE A 1 207 ? 9.424 29.076 15.733 1.00 71.94 207 PHE A C 1
ATOM 1541 O O . PHE A 1 207 ? 8.527 29.669 15.119 1.00 72.46 207 PHE A O 1
ATOM 1549 N N . ALA A 1 208 ? 10.449 29.723 16.262 1.00 71.99 208 ALA A N 1
ATOM 1550 C CA . ALA A 1 208 ? 10.550 31.173 16.095 1.00 72.27 208 ALA A CA 1
ATOM 1551 C C . ALA A 1 208 ? 10.160 31.554 14.686 1.00 72.08 208 ALA A C 1
ATOM 1552 O O . ALA A 1 208 ? 9.500 32.596 14.474 1.00 71.43 208 ALA A O 1
ATOM 1554 N N . ALA A 1 209 ? 10.553 30.684 13.745 1.00 72.34 209 ALA A N 1
ATOM 1555 C CA . ALA A 1 209 ? 10.312 30.928 12.330 1.00 73.29 209 ALA A CA 1
ATOM 1556 C C . ALA A 1 209 ? 8.841 31.296 12.041 1.00 73.99 209 ALA A C 1
ATOM 1557 O O . ALA A 1 209 ? 8.562 32.120 11.163 1.00 73.62 209 ALA A O 1
ATOM 1559 N N . ARG A 1 210 ? 7.902 30.700 12.791 1.00 75.09 210 ARG A N 1
ATOM 1560 C CA . ARG A 1 210 ? 6.491 31.050 12.601 1.00 75.94 210 ARG A CA 1
ATOM 1561 C C . ARG A 1 210 ? 5.893 31.868 13.745 1.00 77.01 210 ARG A C 1
ATOM 1562 O O . ARG A 1 210 ? 4.747 32.277 13.688 1.00 77.64 210 ARG A O 1
ATOM 1570 N N . ALA A 1 211 ? 6.673 32.169 14.763 1.00 78.04 211 ALA A N 1
ATOM 1571 C CA . ALA A 1 211 ? 6.118 32.967 15.832 1.00 79.03 211 ALA A CA 1
ATOM 1572 C C . ALA A 1 211 ? 6.190 34.437 15.492 1.00 79.95 211 ALA A C 1
ATOM 1573 O O . ALA A 1 211 ? 5.266 35.204 15.786 1.00 80.22 211 ALA A O 1
ATOM 1575 N N . LEU A 1 212 ? 7.293 34.834 14.874 1.00 80.96 212 LEU A N 1
ATOM 1576 C CA . LEU A 1 212 ? 7.438 36.219 14.452 1.00 81.67 212 LEU A CA 1
ATOM 1577 C C . LEU A 1 212 ? 6.305 36.680 13.513 1.00 82.66 212 LEU A C 1
ATOM 1578 O O . LEU A 1 212 ? 5.678 37.711 13.749 1.00 82.37 212 LEU A O 1
ATOM 1583 N N . PRO A 1 213 ? 5.993 35.906 12.481 1.00 83.88 213 PRO A N 1
ATOM 1584 C CA . PRO A 1 213 ? 4.866 36.280 11.629 1.00 85.14 213 PRO A CA 1
ATOM 1585 C C . PRO A 1 213 ? 3.624 36.442 12.500 1.00 86.33 213 PRO A C 1
ATOM 1586 O O . PRO A 1 213 ? 2.935 37.456 12.428 1.00 86.28 213 PRO A O 1
ATOM 1590 N N . LEU A 1 214 ? 3.372 35.452 13.351 1.00 87.84 214 LEU A N 1
ATOM 1591 C CA . LEU A 1 214 ? 2.212 35.476 14.229 1.00 89.10 214 LEU A CA 1
ATOM 1592 C C . LEU A 1 214 ? 2.108 36.796 14.985 1.00 90.02 214 LEU A C 1
ATOM 1593 O O . LEU A 1 214 ? 1.031 37.387 15.129 1.00 89.54 214 LEU A O 1
ATOM 1598 N N . LEU A 1 215 ? 3.261 37.253 15.449 1.00 91.71 215 LEU A N 1
ATOM 1599 C CA . LEU A 1 215 ? 3.385 38.545 16.087 1.00 93.50 215 LEU A CA 1
ATOM 1600 C C . LEU A 1 215 ? 2.748 39.629 15.231 1.00 95.04 215 LEU A C 1
ATOM 1601 O O . LEU A 1 215 ? 2.289 40.633 15.761 1.00 95.63 215 LEU A O 1
ATOM 1606 N N . ALA A 1 216 ? 2.712 39.430 13.915 1.00 97.02 216 ALA A N 1
ATOM 1607 C CA . ALA A 1 216 ? 2.108 40.428 13.026 1.00 99.05 216 ALA A CA 1
ATOM 1608 C C . ALA A 1 216 ? 0.639 40.155 12.728 1.00 100.50 216 ALA A C 1
ATOM 1609 O O . ALA A 1 216 ? -0.174 41.046 12.910 1.00 100.43 216 ALA A O 1
ATOM 1611 N N . GLU A 1 217 ? 0.293 38.941 12.298 1.00 102.50 217 GLU A N 1
ATOM 1612 C CA . GLU A 1 217 ? -1.106 38.614 12.020 1.00 105.00 217 GLU A CA 1
ATOM 1613 C C . GLU A 1 217 ? -2.016 38.744 13.246 1.00 105.34 217 GLU A C 1
ATOM 1614 O O . GLU A 1 217 ? -3.234 38.802 13.111 1.00 105.49 217 GLU A O 1
ATOM 1620 N N . THR A 1 218 ? -1.438 38.747 14.442 1.00 106.29 218 THR A N 1
ATOM 1621 C CA . THR A 1 218 ? -2.168 39.227 15.609 1.00 106.93 218 THR A CA 1
ATOM 1622 C C . THR A 1 218 ? -1.860 40.712 15.698 1.00 108.03 218 THR A C 1
ATOM 1623 O O . THR A 1 218 ? -0.926 41.211 15.062 1.00 107.89 218 THR A O 1
ATOM 1627 N N . GLY A 1 219 ? -2.637 41.434 16.488 1.00 109.25 219 GLY A N 1
ATOM 1628 C CA . GLY A 1 219 ? -2.382 42.853 16.627 1.00 110.72 219 GLY A CA 1
ATOM 1629 C C . GLY A 1 219 ? -1.148 43.214 17.452 1.00 111.76 219 GLY A C 1
ATOM 1630 O O . GLY A 1 219 ? -0.874 44.397 17.585 1.00 112.28 219 GLY A O 1
ATOM 1631 N N . LEU A 1 220 ? -0.414 42.228 17.987 1.00 112.37 220 LEU A N 1
ATOM 1632 C CA . LEU A 1 220 ? 0.603 42.446 19.029 1.00 112.54 220 LEU A CA 1
ATOM 1633 C C . LEU A 1 220 ? 1.737 43.348 18.604 1.00 112.89 220 LEU A C 1
ATOM 1634 O O . LEU A 1 220 ? 2.172 44.229 19.337 1.00 112.63 220 LEU A O 1
ATOM 1639 N N . ASN A 1 221 ? 2.226 43.109 17.407 1.00 113.75 221 ASN A N 1
ATOM 1640 C CA . ASN A 1 221 ? 3.095 44.050 16.752 1.00 114.83 221 ASN A CA 1
ATOM 1641 C C . ASN A 1 221 ? 2.600 45.470 17.022 1.00 114.86 221 ASN A C 1
ATOM 1642 O O . ASN A 1 221 ? 1.389 45.713 17.047 1.00 115.78 221 ASN A O 1
ATOM 1647 N N . ALA A 1 222 ? 3.507 46.419 17.204 1.00 114.16 222 ALA A N 1
ATOM 1648 C CA . ALA A 1 222 ? 3.099 47.829 17.319 1.00 113.19 222 ALA A CA 1
ATOM 1649 C C . ALA A 1 222 ? 2.383 48.070 18.628 1.00 112.15 222 ALA A C 1
ATOM 1650 O O . ALA A 1 222 ? 1.488 48.894 18.728 1.00 111.91 222 ALA A O 1
ATOM 1652 N N . TYR A 1 223 ? 2.770 47.283 19.619 1.00 110.95 223 TYR A N 1
ATOM 1653 C CA . TYR A 1 223 ? 2.667 47.692 21.007 1.00 109.46 223 TYR A CA 1
ATOM 1654 C C . TYR A 1 223 ? 3.913 47.137 21.665 1.00 110.80 223 TYR A C 1
ATOM 1655 O O . TYR A 1 223 ? 4.170 47.368 22.843 1.00 110.73 223 TYR A O 1
ATOM 1664 N N . LEU A 1 224 ? 4.692 46.416 20.865 1.00 112.30 224 LEU A N 1
ATOM 1665 C CA . LEU A 1 224 ? 6.016 45.977 21.263 1.00 113.98 224 LEU A CA 1
ATOM 1666 C C . LEU A 1 224 ? 6.996 46.975 20.716 1.00 115.02 224 LEU A C 1
ATOM 1667 O O . LEU A 1 224 ? 6.859 47.367 19.577 1.00 115.68 224 LEU A O 1
ATOM 1672 N N . PRO A 1 225 ? 7.983 47.363 21.516 1.00 115.89 225 PRO A N 1
ATOM 1673 C CA . PRO A 1 225 ? 8.960 48.416 21.193 1.00 116.52 225 PRO A CA 1
ATOM 1674 C C . PRO A 1 225 ? 9.688 48.313 19.875 1.00 117.11 225 PRO A C 1
ATOM 1675 O O . PRO A 1 225 ? 10.403 47.360 19.631 1.00 116.71 225 PRO A O 1
ATOM 1679 N N . GLY A 1 226 ? 9.524 49.337 19.051 1.00 118.29 226 GLY A N 1
ATOM 1680 C CA . GLY A 1 226 ? 10.226 49.430 17.789 1.00 119.64 226 GLY A CA 1
ATOM 1681 C C . GLY A 1 226 ? 9.685 48.509 16.719 1.00 120.40 226 GLY A C 1
ATOM 1682 O O . GLY A 1 226 ? 10.234 48.406 15.630 1.00 120.68 226 GLY A O 1
ATOM 1683 N N . LEU A 1 227 ? 8.597 47.829 17.021 1.00 121.20 227 LEU A N 1
ATOM 1684 C CA . LEU A 1 227 ? 7.949 46.992 16.033 1.00 121.95 227 LEU A CA 1
ATOM 1685 C C . LEU A 1 227 ? 6.703 47.715 15.566 1.00 122.68 227 LEU A C 1
ATOM 1686 O O . LEU A 1 227 ? 5.629 47.145 15.521 1.00 123.14 227 LEU A O 1
ATOM 1691 N N . ALA A 1 228 ? 6.843 48.992 15.255 1.00 123.44 228 ALA A N 1
ATOM 1692 C CA . ALA A 1 228 ? 5.732 49.769 14.751 1.00 123.85 228 ALA A CA 1
ATOM 1693 C C . ALA A 1 228 ? 5.602 49.446 13.270 1.00 124.14 228 ALA A C 1
ATOM 1694 O O . ALA A 1 228 ? 6.564 49.589 12.522 1.00 124.20 228 ALA A O 1
ATOM 1696 N N . GLY A 1 229 ? 4.438 48.962 12.856 1.00 124.37 229 GLY A N 1
ATOM 1697 C CA . GLY A 1 229 ? 4.201 48.675 11.450 1.00 125.02 229 GLY A CA 1
ATOM 1698 C C . GLY A 1 229 ? 5.286 47.944 10.655 1.00 125.48 229 GLY A C 1
ATOM 1699 O O . GLY A 1 229 ? 5.350 48.068 9.430 1.00 125.40 229 GLY A O 1
ATOM 1700 N N . LYS A 1 230 ? 6.128 47.168 11.336 1.00 125.88 230 LYS A N 1
ATOM 1701 C CA . LYS A 1 230 ? 7.110 46.315 10.659 1.00 126.10 230 LYS A CA 1
ATOM 1702 C C . LYS A 1 230 ? 6.487 44.983 10.199 1.00 125.79 230 LYS A C 1
ATOM 1703 O O . LYS A 1 230 ? 7.177 43.984 10.006 1.00 125.72 230 LYS A O 1
ATOM 1709 N N . GLU A 1 231 ? 5.172 44.993 10.015 1.00 125.51 231 GLU A N 1
ATOM 1710 C CA . GLU A 1 231 ? 4.417 43.820 9.604 1.00 125.16 231 GLU A CA 1
ATOM 1711 C C . GLU A 1 231 ? 5.071 43.117 8.419 1.00 124.62 231 GLU A C 1
ATOM 1712 O O . GLU A 1 231 ? 5.308 41.923 8.480 1.00 124.79 231 GLU A O 1
ATOM 1718 N N . LYS A 1 232 ? 5.384 43.858 7.355 1.00 123.91 232 LYS A N 1
ATOM 1719 C CA . LYS A 1 232 ? 5.982 43.267 6.153 1.00 122.98 232 LYS A CA 1
ATOM 1720 C C . LYS A 1 232 ? 7.217 42.488 6.561 1.00 121.01 232 LYS A C 1
ATOM 1721 O O . LYS A 1 232 ? 7.417 41.346 6.167 1.00 121.01 232 LYS A O 1
ATOM 1727 N N . GLN A 1 233 ? 8.016 43.121 7.398 1.00 118.56 233 GLN A N 1
ATOM 1728 C CA . GLN A 1 233 ? 9.322 42.626 7.775 1.00 116.05 233 GLN A CA 1
ATOM 1729 C C . GLN A 1 233 ? 9.262 41.351 8.615 1.00 113.01 233 GLN A C 1
ATOM 1730 O O . GLN A 1 233 ? 10.015 40.404 8.379 1.00 112.46 233 GLN A O 1
ATOM 1736 N N . LEU A 1 234 ? 8.353 41.337 9.583 1.00 109.39 234 LEU A N 1
ATOM 1737 C CA . LEU A 1 234 ? 8.118 40.170 10.423 1.00 105.85 234 LEU A CA 1
ATOM 1738 C C . LEU A 1 234 ? 7.619 38.973 9.638 1.00 104.23 234 LEU A C 1
ATOM 1739 O O . LEU A 1 234 ? 7.838 37.839 10.027 1.00 104.28 234 LEU A O 1
ATOM 1744 N N . ARG A 1 235 ? 6.918 39.201 8.541 1.00 101.99 235 ARG A N 1
ATOM 1745 C CA . ARG A 1 235 ? 6.468 38.069 7.767 1.00 99.66 235 ARG A CA 1
ATOM 1746 C C . ARG A 1 235 ? 7.656 37.449 7.048 1.00 97.47 235 ARG A C 1
ATOM 1747 O O . ARG A 1 235 ? 7.880 36.254 7.189 1.00 97.57 235 ARG A O 1
ATOM 1755 N N . LEU A 1 236 ? 8.456 38.255 6.350 1.00 94.53 236 LEU A N 1
ATOM 1756 C CA . LEU A 1 236 ? 9.610 37.719 5.621 1.00 91.91 236 LEU A CA 1
ATOM 1757 C C . LEU A 1 236 ? 10.587 37.039 6.572 1.00 90.17 236 LEU A C 1
ATOM 1758 O O . LEU A 1 236 ? 11.407 36.217 6.146 1.00 90.02 236 LEU A O 1
ATOM 1763 N N . ALA A 1 237 ? 10.484 37.365 7.862 1.00 87.75 237 ALA A N 1
ATOM 1764 C CA . ALA A 1 237 ? 11.363 36.767 8.875 1.00 85.49 237 ALA A CA 1
ATOM 1765 C C . ALA A 1 237 ? 11.230 35.261 8.934 1.00 83.68 237 ALA A C 1
ATOM 1766 O O . ALA A 1 237 ? 12.126 34.573 9.414 1.00 83.24 237 ALA A O 1
ATOM 1768 N N . ALA A 1 238 ? 10.113 34.754 8.437 1.00 81.85 238 ALA A N 1
ATOM 1769 C CA . ALA A 1 238 ? 9.889 33.312 8.405 1.00 80.68 238 ALA A CA 1
ATOM 1770 C C . ALA A 1 238 ? 11.004 32.536 7.690 1.00 80.01 238 ALA A C 1
ATOM 1771 O O . ALA A 1 238 ? 11.211 31.356 7.929 1.00 79.74 238 ALA A O 1
ATOM 1773 N N . ALA A 1 239 ? 11.763 33.213 6.852 1.00 80.03 239 ALA A N 1
ATOM 1774 C CA . ALA A 1 239 ? 12.697 32.501 5.999 1.00 80.32 239 ALA A CA 1
ATOM 1775 C C . ALA A 1 239 ? 14.058 32.380 6.665 1.00 80.24 239 ALA A C 1
ATOM 1776 O O . ALA A 1 239 ? 14.930 31.648 6.210 1.00 80.09 239 ALA A O 1
ATOM 1778 N N . TYR A 1 240 ? 14.221 33.069 7.776 1.00 80.49 240 TYR A N 1
ATOM 1779 C CA . TYR A 1 240 ? 15.494 33.045 8.483 1.00 81.11 240 TYR A CA 1
ATOM 1780 C C . TYR A 1 240 ? 15.694 31.781 9.313 1.00 79.69 240 TYR A C 1
ATOM 1781 O O . TYR A 1 240 ? 14.805 31.364 10.025 1.00 79.44 240 TYR A O 1
ATOM 1790 N N . ARG A 1 241 ? 16.883 31.194 9.202 1.00 78.55 241 ARG A N 1
ATOM 1791 C CA . ARG A 1 241 ? 17.295 29.972 9.885 1.00 77.35 241 ARG A CA 1
ATOM 1792 C C . ARG A 1 241 ? 17.499 30.207 11.419 1.00 76.55 241 ARG A C 1
ATOM 1793 O O . ARG A 1 241 ? 18.529 29.788 11.988 1.00 76.36 241 ARG A O 1
ATOM 1801 N N . TRP A 1 242 ? 16.513 30.841 12.079 1.00 75.53 242 TRP A N 1
ATOM 1802 C CA . TRP A 1 242 ? 16.614 31.289 13.500 1.00 75.17 242 TRP A CA 1
ATOM 1803 C C . TRP A 1 242 ? 17.225 30.278 14.421 1.00 75.02 242 TRP A C 1
ATOM 1804 O O . TRP A 1 242 ? 18.187 30.569 15.100 1.00 76.33 242 TRP A O 1
ATOM 1815 N N . PRO A 1 243 ? 16.665 29.090 14.497 1.00 74.45 243 PRO A N 1
ATOM 1816 C CA . PRO A 1 243 ? 17.269 28.073 15.335 1.00 73.98 243 PRO A CA 1
ATOM 1817 C C . PRO A 1 243 ? 18.758 27.811 15.186 1.00 74.46 243 PRO A C 1
ATOM 1818 O O . PRO A 1 243 ? 19.118 26.952 15.962 1.00 73.97 243 PRO A O 1
ATOM 1822 N N . TRP A 1 244 ? 19.590 28.374 14.289 1.00 76.09 244 TRP A N 1
ATOM 1823 C CA . TRP A 1 244 ? 21.039 28.104 14.541 1.00 78.50 244 TRP A CA 1
ATOM 1824 C C . TRP A 1 244 ? 21.729 29.120 15.402 1.00 76.91 244 TRP A C 1
ATOM 1825 O O . TRP A 1 244 ? 22.812 28.851 15.950 1.00 77.35 244 TRP A O 1
ATOM 1836 N N . LEU A 1 245 ? 21.100 30.278 15.528 1.00 75.29 245 LEU A N 1
ATOM 1837 C CA . LEU A 1 245 ? 21.513 31.242 16.507 1.00 73.39 245 LEU A CA 1
ATOM 1838 C C . LEU A 1 24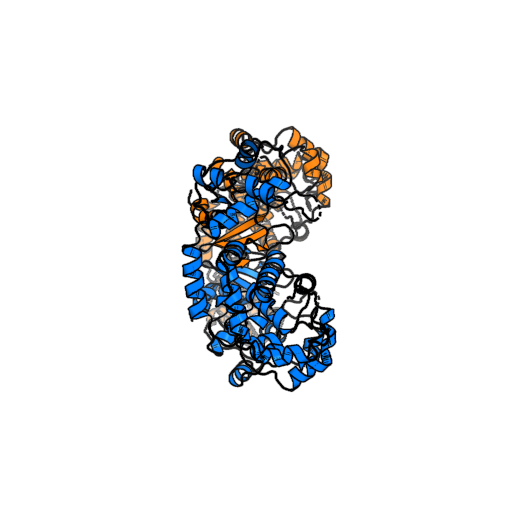5 ? 21.604 30.517 17.845 1.00 73.21 245 LEU A C 1
ATOM 1839 O O . LEU A 1 245 ? 20.612 29.947 18.334 1.00 73.39 245 LEU A O 1
ATOM 1844 N N . ALA A 1 246 ? 22.806 30.535 18.412 1.00 72.48 246 ALA A N 1
ATOM 1845 C CA . ALA A 1 246 ? 23.101 29.852 19.657 1.00 72.52 246 ALA A CA 1
ATOM 1846 C C . ALA A 1 246 ? 23.147 30.823 20.870 1.00 73.02 246 ALA A C 1
ATOM 1847 O O . ALA A 1 246 ? 23.216 30.407 22.044 1.00 73.99 246 ALA A O 1
ATOM 1849 N N . ALA A 1 247 ? 23.104 32.123 20.586 1.00 72.65 247 ALA A N 1
ATOM 1850 C CA . ALA A 1 247 ? 23.299 33.138 21.617 1.00 71.93 247 ALA A CA 1
ATOM 1851 C C . ALA A 1 247 ? 22.309 34.333 21.566 1.00 71.91 247 ALA A C 1
ATOM 1852 O O . ALA A 1 247 ? 21.786 34.733 20.502 1.00 71.89 247 ALA A O 1
ATOM 1854 N N . ARG A 1 248 ? 22.060 34.874 22.746 1.00 71.57 248 ARG A N 1
ATOM 1855 C CA . ARG A 1 248 ? 21.281 36.064 22.936 1.00 71.51 248 ARG A CA 1
ATOM 1856 C C . ARG A 1 248 ? 21.614 37.203 21.951 1.00 71.46 248 ARG A C 1
ATOM 1857 O O . ARG A 1 248 ? 20.736 37.750 21.298 1.00 71.88 248 ARG A O 1
ATOM 1865 N N . GLU A 1 249 ? 22.882 37.583 21.865 1.00 71.19 249 GLU A N 1
ATOM 1866 C CA . GLU A 1 249 ? 23.305 38.675 21.001 1.00 71.46 249 GLU A CA 1
ATOM 1867 C C . GLU A 1 249 ? 23.050 38.325 19.528 1.00 71.20 249 GLU A C 1
ATOM 1868 O O . GLU A 1 249 ? 22.560 39.164 18.735 1.00 70.76 249 GLU A O 1
ATOM 1874 N N . GLU A 1 250 ? 23.406 37.087 19.174 1.00 70.53 250 GLU A N 1
ATOM 1875 C CA . GLU A 1 250 ? 23.231 36.606 17.842 1.00 70.29 250 GLU A CA 1
ATOM 1876 C C . GLU A 1 250 ? 21.768 36.795 17.482 1.00 70.44 250 GLU A C 1
ATOM 1877 O O . GLU A 1 250 ? 21.456 37.226 16.370 1.00 71.07 250 GLU A O 1
ATOM 1883 N N . ARG A 1 251 ? 20.875 36.537 18.433 1.00 70.46 251 ARG A N 1
ATOM 1884 C CA . ARG A 1 251 ? 19.429 36.658 18.209 1.00 70.37 251 ARG A CA 1
ATOM 1885 C C . ARG A 1 251 ? 19.006 38.081 17.924 1.00 70.46 251 ARG A C 1
ATOM 1886 O O . ARG A 1 251 ? 18.600 38.424 16.801 1.00 70.54 251 ARG A O 1
ATOM 1894 N N . TRP A 1 252 ? 19.121 38.927 18.931 1.00 70.46 252 TRP A N 1
ATOM 1895 C CA . TRP A 1 252 ? 18.809 40.319 18.737 1.00 70.71 252 TRP A CA 1
ATOM 1896 C C . TRP A 1 252 ? 19.395 40.861 17.451 1.00 71.42 252 TRP A C 1
ATOM 1897 O O . TRP A 1 252 ? 18.662 41.489 16.684 1.00 71.75 252 TRP A O 1
ATOM 1908 N N . ALA A 1 253 ? 20.684 40.585 17.195 1.00 71.86 253 ALA A N 1
ATOM 1909 C CA . ALA A 1 253 ? 21.360 41.030 15.962 1.00 72.09 253 ALA A CA 1
ATOM 1910 C C . ALA A 1 253 ? 20.512 40.693 14.743 1.00 72.15 253 ALA A C 1
ATOM 1911 O O . ALA A 1 253 ? 20.059 41.581 13.990 1.00 71.83 253 ALA A O 1
ATOM 1913 N N . LEU A 1 254 ? 20.262 39.408 14.592 1.00 72.02 254 LEU A N 1
ATOM 1914 C CA . LEU A 1 254 ? 19.491 38.961 13.483 1.00 73.12 254 LEU A CA 1
ATOM 1915 C C . LEU A 1 254 ? 18.106 39.598 13.469 1.00 73.97 254 LEU A C 1
ATOM 1916 O O . LEU A 1 254 ? 17.569 39.864 12.395 1.00 74.30 254 LEU A O 1
ATOM 1921 N N . LEU A 1 255 ? 17.522 39.849 14.635 1.00 74.85 255 LEU A N 1
ATOM 1922 C CA . LEU A 1 255 ? 16.190 40.448 14.645 1.00 75.74 255 LEU A CA 1
ATOM 1923 C C . LEU A 1 255 ? 16.287 41.816 14.044 1.00 77.07 255 LEU A C 1
ATOM 1924 O O . LEU A 1 255 ? 15.434 42.218 13.263 1.00 77.26 255 LEU A O 1
ATOM 1929 N N . CYS A 1 256 ? 17.334 42.530 14.402 1.00 78.93 256 CYS A N 1
ATOM 1930 C CA . CYS A 1 256 ? 17.549 43.809 13.795 1.00 81.90 256 CYS A CA 1
ATOM 1931 C C . CYS A 1 256 ? 17.651 43.601 12.280 1.00 83.62 256 CYS A C 1
ATOM 1932 O O . CYS A 1 256 ? 16.776 44.046 11.507 1.00 83.85 256 CYS A O 1
ATOM 1935 N N . HIS A 1 257 ? 18.690 42.886 11.852 1.00 85.43 257 HIS A N 1
ATOM 1936 C CA . HIS A 1 257 ? 18.928 42.710 10.431 1.00 86.87 257 HIS A CA 1
ATOM 1937 C C . HIS A 1 257 ? 17.616 42.422 9.725 1.00 88.18 257 HIS A C 1
ATOM 1938 O O . HIS A 1 257 ? 17.345 43.003 8.702 1.00 88.98 257 HIS A O 1
ATOM 1945 N N . ALA A 1 258 ? 16.779 41.569 10.293 1.00 89.99 258 ALA A N 1
ATOM 1946 C CA . ALA A 1 258 ? 15.568 41.164 9.612 1.00 91.96 258 ALA A CA 1
ATOM 1947 C C . ALA A 1 258 ? 14.491 42.220 9.637 1.00 93.71 258 ALA A C 1
ATOM 1948 O O . ALA A 1 258 ? 13.588 42.185 8.824 1.00 94.13 258 ALA A O 1
ATOM 1950 N N . LEU A 1 259 ? 14.559 43.155 10.563 1.00 96.03 259 LEU A N 1
ATOM 1951 C CA . LEU A 1 259 ? 13.587 44.224 10.537 1.00 98.61 259 LEU A CA 1
ATOM 1952 C C . LEU A 1 259 ? 14.109 45.425 9.772 1.00 101.63 259 LEU A C 1
ATOM 1953 O O . LEU A 1 259 ? 13.459 46.472 9.752 1.00 102.05 259 LEU A O 1
ATOM 1958 N N . GLY A 1 260 ? 15.277 45.273 9.141 1.00 105.11 260 GLY A N 1
ATOM 1959 C CA . GLY A 1 260 ? 15.978 46.368 8.484 1.00 109.11 260 GLY A CA 1
ATOM 1960 C C . GLY A 1 260 ? 16.262 47.503 9.454 1.00 112.11 260 GLY A C 1
ATOM 1961 O O . GLY A 1 260 ? 16.159 48.667 9.087 1.00 112.31 260 GLY A O 1
ATOM 1962 N N . VAL A 1 261 ? 16.610 47.167 10.695 1.00 115.24 261 VAL A N 1
ATOM 1963 C CA . VAL A 1 261 ? 16.770 48.174 11.738 1.00 118.44 261 VAL A CA 1
ATOM 1964 C C . VAL A 1 261 ? 18.015 48.972 11.442 1.00 119.93 261 VAL A C 1
ATOM 1965 O O . VAL A 1 261 ? 19.090 48.406 11.239 1.00 120.41 261 VAL A O 1
ATOM 1969 N N . GLN A 1 262 ? 17.843 50.290 11.414 1.00 121.63 262 GLN A N 1
ATOM 1970 C CA . GLN A 1 262 ? 18.877 51.216 10.983 1.00 123.03 262 GLN A CA 1
ATOM 1971 C C . GLN A 1 262 ? 19.970 51.359 12.041 1.00 123.27 262 GLN A C 1
ATOM 1972 O O . GLN A 1 262 ? 21.098 50.907 11.854 1.00 123.62 262 GLN A O 1
ATOM 1978 N N . GLU A 1 263 ? 19.628 51.969 13.162 1.00 123.30 263 GLU A N 1
ATOM 1979 C CA . GLU A 1 263 ? 20.588 52.135 14.233 1.00 123.27 263 GLU A CA 1
ATOM 1980 C C . GLU A 1 263 ? 20.239 51.154 15.312 1.00 121.53 263 GLU A C 1
ATOM 1981 O O . GLU A 1 263 ? 19.180 51.268 15.930 1.00 121.62 263 GLU A O 1
ATOM 1987 N N . SER A 1 264 ? 21.128 50.201 15.557 1.00 119.33 264 SER A N 1
ATOM 1988 C CA . SER A 1 264 ? 20.833 49.138 16.515 1.00 116.92 264 SER A CA 1
ATOM 1989 C C . SER A 1 264 ? 20.540 49.666 17.920 1.00 115.24 264 SER A C 1
ATOM 1990 O O . SER A 1 264 ? 19.571 49.273 18.559 1.00 114.82 264 SER A O 1
ATOM 1993 N N . ARG A 1 265 ? 21.363 50.613 18.348 1.00 113.34 265 ARG A N 1
ATOM 1994 C CA . ARG A 1 265 ? 21.400 51.118 19.722 1.00 111.23 265 ARG A CA 1
ATOM 1995 C C . ARG A 1 265 ? 20.081 51.657 20.356 1.00 108.85 265 ARG A C 1
ATOM 1996 O O . ARG A 1 265 ? 19.729 51.213 21.437 1.00 108.13 265 ARG A O 1
ATOM 2004 N N . PRO A 1 266 ? 19.360 52.605 19.740 1.00 106.96 266 PRO A N 1
ATOM 2005 C CA . PRO A 1 266 ? 18.109 53.080 20.351 1.00 105.03 266 PRO A CA 1
ATOM 2006 C C . PRO A 1 266 ? 17.084 51.961 20.414 1.00 103.03 266 PRO A C 1
ATOM 2007 O O . PRO A 1 266 ? 16.274 51.958 21.331 1.00 102.81 266 PRO A O 1
ATOM 2011 N N . PHE A 1 267 ? 17.141 51.024 19.468 1.00 100.79 267 PHE A N 1
ATOM 2012 C CA . PHE A 1 267 ? 16.158 49.953 19.368 1.00 98.74 267 PHE A CA 1
ATOM 2013 C C . PHE A 1 267 ? 16.323 48.949 20.505 1.00 97.52 267 PHE A C 1
ATOM 2014 O O . PHE A 1 267 ? 15.431 48.778 21.331 1.00 97.19 267 PHE A O 1
ATOM 2022 N N . LEU A 1 268 ? 17.479 48.301 20.550 1.00 95.78 268 LEU A N 1
ATOM 2023 C CA . LEU A 1 268 ? 17.763 47.340 21.576 1.00 94.35 268 LEU A CA 1
ATOM 2024 C C . LEU A 1 268 ? 17.647 47.946 22.946 1.00 94.69 268 LEU A C 1
ATOM 2025 O O . LEU A 1 268 ? 17.489 47.256 23.940 1.00 95.03 268 LEU A O 1
ATOM 2030 N N . ARG A 1 269 ? 17.719 49.255 23.006 1.00 95.29 269 ARG A N 1
ATOM 2031 C CA . ARG A 1 269 ? 17.688 49.931 24.277 1.00 96.07 269 ARG A CA 1
ATOM 2032 C C . ARG A 1 269 ? 16.260 50.071 24.706 1.00 95.43 269 ARG A C 1
ATOM 2033 O O . ARG A 1 269 ? 15.946 49.913 25.874 1.00 95.40 269 ARG A O 1
ATOM 2041 N N . ALA A 1 270 ? 15.395 50.359 23.738 1.00 95.11 270 ALA A N 1
ATOM 2042 C CA . ALA A 1 270 ? 13.965 50.510 23.975 1.00 94.54 270 ALA A CA 1
ATOM 2043 C C . ALA A 1 270 ? 13.377 49.201 24.493 1.00 94.12 270 ALA A C 1
ATOM 2044 O O . ALA A 1 270 ? 12.313 49.200 25.102 1.00 94.24 270 ALA A O 1
ATOM 2046 N N . TRP A 1 271 ? 14.088 48.100 24.254 1.00 93.42 271 TRP A N 1
ATOM 2047 C CA . TRP A 1 271 ? 13.710 46.807 24.779 1.00 92.66 271 TRP A CA 1
ATOM 2048 C C . TRP A 1 271 ? 14.293 46.616 26.156 1.00 92.16 271 TRP A C 1
ATOM 2049 O O . TRP A 1 271 ? 14.123 45.575 26.747 1.00 92.34 271 TRP A O 1
ATOM 2060 N N . LYS A 1 272 ? 15.001 47.607 26.665 1.00 91.74 272 LYS A N 1
ATOM 2061 C CA . LYS A 1 272 ? 15.570 47.536 28.022 1.00 91.90 272 LYS A CA 1
ATOM 2062 C C . LYS A 1 272 ? 16.517 46.350 28.298 1.00 90.66 272 LYS A C 1
ATOM 2063 O O . LYS A 1 272 ? 16.753 46.000 29.447 1.00 90.35 272 LYS A O 1
ATOM 2069 N N . LEU A 1 273 ? 17.062 45.749 27.243 1.00 89.53 273 LEU A N 1
ATOM 2070 C CA . LEU A 1 273 ? 18.137 44.752 27.357 1.00 88.24 273 LEU A CA 1
ATOM 2071 C C . LEU A 1 273 ? 19.300 45.370 28.110 1.00 87.60 273 LEU A C 1
ATOM 2072 O O . LEU A 1 273 ? 19.436 46.573 28.071 1.00 87.76 273 LEU A O 1
ATOM 2077 N N . PRO A 1 274 ? 20.132 44.588 28.791 1.00 87.10 274 PRO A N 1
ATOM 2078 C CA . PRO A 1 274 ? 21.279 45.134 29.533 1.00 87.49 274 PRO A CA 1
ATOM 2079 C C . PRO A 1 274 ? 22.348 45.667 28.589 1.00 87.75 274 PRO A C 1
ATOM 2080 O O . PRO A 1 274 ? 22.366 45.257 27.422 1.00 88.05 274 PRO A O 1
ATOM 2084 N N . ASN A 1 275 ? 23.210 46.565 29.057 1.00 87.69 275 ASN A N 1
ATOM 2085 C CA . ASN A 1 275 ? 24.043 47.318 28.113 1.00 87.69 275 ASN A CA 1
ATOM 2086 C C . ASN A 1 275 ? 24.974 46.465 27.275 1.00 86.76 275 ASN A C 1
ATOM 2087 O O . ASN A 1 275 ? 25.069 46.650 26.052 1.00 86.46 275 ASN A O 1
ATOM 2092 N N . LYS A 1 276 ? 25.625 45.512 27.947 1.00 85.69 276 LYS A N 1
ATOM 2093 C CA . LYS A 1 276 ? 26.645 44.673 27.318 1.00 84.54 276 LYS A CA 1
ATOM 2094 C C . LYS A 1 276 ? 26.113 43.917 26.095 1.00 83.24 276 LYS A C 1
ATOM 2095 O O . LYS A 1 276 ? 26.823 43.746 25.109 1.00 83.44 276 LYS A O 1
ATOM 2101 N N . VAL A 1 277 ? 24.855 43.496 26.175 1.00 81.37 277 VAL A N 1
ATOM 2102 C CA . VAL A 1 277 ? 24.155 42.852 25.080 1.00 79.46 277 VAL A CA 1
ATOM 2103 C C . VAL A 1 277 ? 23.926 43.870 23.968 1.00 79.25 277 VAL A C 1
ATOM 2104 O O . VAL A 1 277 ? 24.297 43.644 22.811 1.00 78.82 277 VAL A O 1
ATOM 2108 N N . VAL A 1 278 ? 23.353 45.012 24.319 1.00 79.17 278 VAL A N 1
ATOM 2109 C CA . VAL A 1 278 ? 23.045 46.010 23.309 1.00 79.20 278 VAL A CA 1
ATOM 2110 C C . VAL A 1 278 ? 24.301 46.335 22.534 1.00 79.74 278 VAL A C 1
ATOM 2111 O O . VAL A 1 278 ? 24.271 46.364 21.307 1.00 80.52 278 VAL A O 1
ATOM 2115 N N . ASP A 1 279 ? 25.394 46.559 23.260 1.00 79.93 279 ASP A N 1
ATOM 2116 C CA . ASP A 1 279 ? 26.709 46.808 22.690 1.00 80.59 279 ASP A CA 1
ATOM 2117 C C . ASP A 1 279 ? 27.174 45.717 21.732 1.00 79.99 279 ASP A C 1
ATOM 2118 O O . ASP A 1 279 ? 27.211 45.917 20.505 1.00 79.75 279 ASP A O 1
ATOM 2123 N N . GLU A 1 280 ? 27.520 44.562 22.289 1.00 79.33 280 GLU A N 1
ATOM 2124 C CA . GLU A 1 280 ? 27.789 43.347 21.498 1.00 78.64 280 GLU A CA 1
ATOM 2125 C C . GLU A 1 280 ? 26.866 42.984 20.287 1.00 77.45 280 GLU A C 1
ATOM 2126 O O . GLU A 1 280 ? 27.344 42.500 19.260 1.00 77.11 280 GLU A O 1
ATOM 2132 N N . ALA A 1 281 ? 25.556 43.162 20.428 1.00 76.26 281 ALA A N 1
ATOM 2133 C CA . ALA A 1 281 ? 24.656 42.951 19.312 1.00 75.53 281 ALA A CA 1
ATOM 2134 C C . ALA A 1 281 ? 25.050 43.917 18.184 1.00 75.55 281 ALA A C 1
ATOM 2135 O O . ALA A 1 281 ? 25.263 43.511 17.019 1.00 75.23 281 ALA A O 1
ATOM 2137 N N . GLY A 1 282 ? 25.155 45.198 18.551 1.00 75.41 282 GLY A N 1
ATOM 2138 C CA . GLY A 1 282 ? 25.536 46.253 17.632 1.00 75.16 282 GLY A CA 1
ATOM 2139 C C . GLY A 1 282 ? 26.876 45.911 17.002 1.00 75.22 282 GLY A C 1
ATOM 2140 O O . GLY A 1 282 ? 27.065 46.089 15.785 1.00 75.19 282 GLY A O 1
ATOM 2141 N N . ALA A 1 283 ? 27.799 45.392 17.822 1.00 74.78 283 ALA A N 1
ATOM 2142 C CA . ALA A 1 283 ? 29.125 45.040 17.333 1.00 74.61 283 ALA A CA 1
ATOM 2143 C C . ALA A 1 283 ? 28.993 44.065 16.167 1.00 75.02 283 ALA A C 1
ATOM 2144 O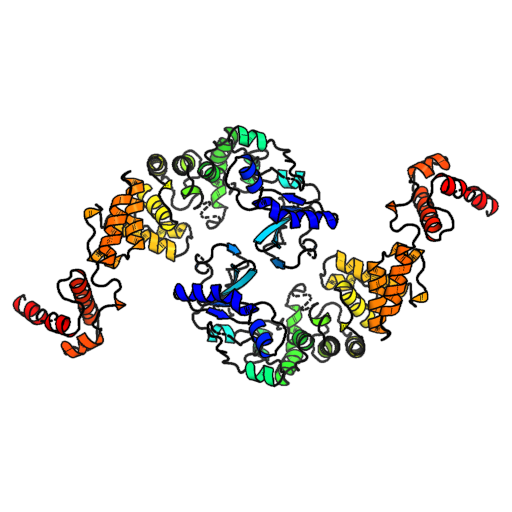 O . ALA A 1 283 ? 29.503 44.327 15.076 1.00 75.13 283 ALA A O 1
ATOM 2146 N N . ILE A 1 284 ? 28.246 42.982 16.400 1.00 75.79 284 ILE A N 1
ATOM 2147 C CA . ILE A 1 284 ? 28.011 41.942 15.415 1.00 76.41 284 ILE A CA 1
ATOM 2148 C C . ILE A 1 284 ? 27.349 42.541 14.200 1.00 76.75 284 ILE A C 1
ATOM 2149 O O . ILE A 1 284 ? 27.764 42.295 13.067 1.00 76.86 284 ILE A O 1
ATOM 2154 N N . LEU A 1 285 ? 26.314 43.327 14.448 1.00 77.12 285 LEU A N 1
ATOM 2155 C CA . LEU A 1 285 ? 25.568 43.919 13.373 1.00 77.78 285 LEU A CA 1
ATOM 2156 C C . LEU A 1 285 ? 26.475 44.774 12.485 1.00 78.28 285 LEU A C 1
ATOM 2157 O O . LEU A 1 285 ? 26.380 44.697 11.241 1.00 78.63 285 LEU A O 1
ATOM 2162 N N . THR A 1 286 ? 27.352 45.556 13.128 1.00 78.50 286 THR A N 1
ATOM 2163 C CA . THR A 1 286 ? 28.265 46.463 12.437 1.00 79.24 286 THR A CA 1
ATOM 2164 C C . THR A 1 286 ? 29.242 45.659 11.589 1.00 79.61 286 THR A C 1
ATOM 2165 O O . THR A 1 286 ? 29.346 45.879 10.373 1.00 79.43 286 THR A O 1
ATOM 2169 N N . ALA A 1 287 ? 29.948 44.730 12.235 1.00 80.12 287 ALA A N 1
ATOM 2170 C CA . ALA A 1 287 ? 30.924 43.896 11.553 1.00 80.81 287 ALA A CA 1
ATOM 2171 C C . ALA A 1 287 ? 30.306 43.293 10.296 1.00 81.51 287 ALA A C 1
ATOM 2172 O O . ALA A 1 287 ? 30.954 43.176 9.248 1.00 81.76 287 ALA A O 1
ATOM 2174 N N . LEU A 1 288 ? 29.033 42.936 10.410 1.00 82.29 288 LEU A N 1
ATOM 2175 C CA . LEU A 1 288 ? 28.302 42.303 9.330 1.00 82.76 288 LEU A CA 1
ATOM 2176 C C . LEU A 1 288 ? 28.109 43.251 8.145 1.00 83.70 288 LEU A C 1
ATOM 2177 O O . LEU A 1 288 ? 28.207 42.824 6.993 1.00 83.67 288 LEU A O 1
ATOM 2182 N N . ALA A 1 289 ? 27.831 44.526 8.428 1.00 84.86 289 ALA A N 1
ATOM 2183 C CA . ALA A 1 289 ? 27.759 45.551 7.381 1.00 86.27 289 ALA A CA 1
ATOM 2184 C C . ALA A 1 289 ? 29.144 45.799 6.755 1.00 87.40 289 ALA A C 1
ATOM 2185 O O . ALA A 1 289 ? 29.261 46.087 5.563 1.00 87.32 289 ALA A O 1
ATOM 2187 N N . ASP A 1 290 ? 30.188 45.645 7.568 1.00 88.97 290 ASP A N 1
ATOM 2188 C CA . ASP A 1 290 ? 31.569 45.822 7.116 1.00 90.42 290 ASP A CA 1
ATOM 2189 C C . ASP A 1 290 ? 32.188 44.580 6.459 1.00 90.67 290 ASP A C 1
ATOM 2190 O O . ASP A 1 290 ? 33.129 44.684 5.709 1.00 90.72 290 ASP A O 1
ATOM 2195 N N . ILE A 1 291 ? 31.678 43.395 6.717 1.00 91.40 291 ILE A N 1
ATOM 2196 C CA . ILE A 1 291 ? 32.201 42.265 5.981 1.00 92.08 291 ILE A CA 1
ATOM 2197 C C . ILE A 1 291 ? 31.050 41.555 5.274 1.00 93.34 291 ILE A C 1
ATOM 2198 O O . ILE A 1 291 ? 30.298 40.834 5.924 1.00 94.32 291 ILE A O 1
ATOM 2203 N N . PRO A 1 292 ? 30.878 41.758 3.966 1.00 93.99 292 PRO A N 1
ATOM 2204 C CA . PRO A 1 292 ? 29.721 41.186 3.270 1.00 94.39 292 PRO A CA 1
ATOM 2205 C C . PRO A 1 292 ? 29.951 39.764 2.788 1.00 95.07 292 PRO A C 1
ATOM 2206 O O . PRO A 1 292 ? 28.987 39.177 2.344 1.00 95.58 292 PRO A O 1
ATOM 2210 N N . ARG A 1 293 ? 31.168 39.226 2.874 1.00 95.73 293 ARG A N 1
ATOM 2211 C CA . ARG A 1 293 ? 31.441 37.834 2.485 1.00 96.54 293 ARG A CA 1
ATOM 2212 C C . ARG A 1 293 ? 32.462 37.207 3.441 1.00 95.34 293 ARG A C 1
ATOM 2213 O O . ARG A 1 293 ? 33.426 37.857 3.800 1.00 95.43 293 ARG A O 1
ATOM 2221 N N . PRO A 1 294 ? 32.247 35.962 3.867 1.00 94.55 294 PRO A N 1
ATOM 2222 C CA . PRO A 1 294 ? 33.149 35.269 4.809 1.00 93.94 294 PRO A CA 1
ATOM 2223 C C . PRO A 1 294 ? 34.653 35.276 4.435 1.00 93.65 294 PRO A C 1
ATOM 2224 O O . PRO A 1 294 ? 35.523 35.331 5.306 1.00 93.28 294 PRO A O 1
ATOM 2228 N N . GLU A 1 295 ? 34.953 35.202 3.142 1.00 93.50 295 GLU A N 1
ATOM 2229 C CA . GLU A 1 295 ? 36.337 35.202 2.661 1.00 93.39 295 GLU A CA 1
ATOM 2230 C C . GLU A 1 295 ? 36.979 36.558 2.913 1.00 92.53 295 GLU A C 1
ATOM 2231 O O . GLU A 1 295 ? 38.190 36.661 2.981 1.00 92.74 295 GLU A O 1
ATOM 2237 N N . ALA A 1 296 ? 36.148 37.589 3.055 1.00 91.37 296 ALA A N 1
ATOM 2238 C CA . ALA A 1 296 ? 36.577 38.981 3.109 1.00 89.95 296 ALA A CA 1
ATOM 2239 C C . ALA A 1 296 ? 37.224 39.421 4.427 1.00 89.19 296 ALA A C 1
ATOM 2240 O O . ALA A 1 296 ? 37.699 40.553 4.533 1.00 89.31 296 ALA A O 1
ATOM 2242 N N . TRP A 1 297 ? 37.224 38.539 5.427 1.00 88.16 297 TRP A N 1
ATOM 2243 C CA . TRP A 1 297 ? 37.733 38.832 6.774 1.00 86.90 297 TRP A CA 1
ATOM 2244 C C . TRP A 1 297 ? 39.219 39.096 6.699 1.00 86.19 297 TRP A C 1
ATOM 2245 O O . TRP A 1 297 ? 39.927 38.363 6.014 1.00 85.78 297 TRP A O 1
ATOM 2256 N N . THR A 1 298 ? 39.684 40.120 7.413 1.00 85.69 298 THR A N 1
ATOM 2257 C CA . THR A 1 298 ? 41.100 40.544 7.412 1.00 85.53 298 THR A CA 1
ATOM 2258 C C . THR A 1 298 ? 41.732 40.289 8.724 1.00 85.63 298 THR A C 1
ATOM 2259 O O . THR A 1 298 ? 41.093 40.496 9.769 1.00 86.04 298 THR A O 1
ATOM 2263 N N . ASN A 1 299 ? 43.015 39.950 8.691 1.00 85.25 299 ASN A N 1
ATOM 2264 C CA . ASN A 1 299 ? 43.728 39.808 9.927 1.00 84.78 299 ASN A CA 1
ATOM 2265 C C . ASN A 1 299 ? 43.325 40.957 10.819 1.00 84.28 299 ASN A C 1
ATOM 2266 O O . ASN A 1 299 ? 42.977 40.755 11.981 1.00 84.62 299 ASN A O 1
ATOM 2271 N N . GLU A 1 300 ? 43.272 42.149 10.241 1.00 83.64 300 GLU A N 1
ATOM 2272 C CA . GLU A 1 300 ? 42.936 43.352 10.994 1.00 83.28 300 GLU A CA 1
ATOM 2273 C C . GLU A 1 300 ? 41.609 43.195 11.700 1.00 82.07 300 GLU A C 1
ATOM 2274 O O . GLU A 1 300 ? 41.537 43.278 12.909 1.00 81.79 300 GLU A O 1
ATOM 2280 N N . GLN A 1 301 ? 40.557 42.952 10.928 1.00 81.04 301 GLN A N 1
ATOM 2281 C CA . GLN A 1 301 ? 39.193 42.991 11.455 1.00 80.00 301 GLN A CA 1
ATOM 2282 C C . GLN A 1 301 ? 38.907 41.843 12.395 1.00 78.57 301 GLN A C 1
ATOM 2283 O O . GLN A 1 301 ? 38.129 41.999 13.343 1.00 78.86 301 GLN A O 1
ATOM 2289 N N . LEU A 1 302 ? 39.538 40.705 12.113 1.00 76.46 302 LEU A N 1
ATOM 2290 C CA . LEU A 1 302 ? 39.416 39.532 12.946 1.00 74.58 302 LEU A CA 1
ATOM 2291 C C . LEU A 1 302 ? 40.092 39.798 14.257 1.00 73.69 302 LEU A C 1
ATOM 2292 O O . LEU A 1 302 ? 39.516 39.531 15.309 1.00 73.53 302 LEU A O 1
ATOM 2297 N N . PHE A 1 303 ? 41.309 40.319 14.202 1.00 72.62 303 PHE A N 1
ATOM 2298 C CA . PHE A 1 303 ? 42.000 40.671 15.421 1.00 72.38 303 PHE A CA 1
ATOM 2299 C C . PHE A 1 303 ? 41.173 41.655 16.227 1.00 72.87 303 PHE A C 1
ATOM 2300 O O . PHE A 1 303 ? 41.119 41.592 17.445 1.00 72.40 303 PHE A O 1
ATOM 2308 N N . SER A 1 304 ? 40.529 42.562 15.512 1.00 74.09 304 SER A N 1
ATOM 2309 C CA . SER A 1 304 ? 39.776 43.641 16.114 1.00 75.45 304 SER A CA 1
ATOM 2310 C C . SER A 1 304 ? 38.536 43.117 16.751 1.00 75.74 304 SER A C 1
ATOM 2311 O O . SER A 1 304 ? 38.121 43.599 17.758 1.00 76.48 304 SER A O 1
ATOM 2314 N N . ALA A 1 305 ? 37.937 42.109 16.171 1.00 76.57 305 ALA A N 1
ATOM 2315 C CA . ALA A 1 305 ? 36.733 41.545 16.758 1.00 76.87 305 ALA A CA 1
ATOM 2316 C C . ALA A 1 305 ? 36.955 40.455 17.818 1.00 76.89 305 ALA A C 1
ATOM 2317 O O . ALA A 1 305 ? 36.067 40.233 18.639 1.00 77.37 305 ALA A O 1
ATOM 2319 N N . GLY A 1 306 ? 38.089 39.756 17.789 1.00 76.77 306 GLY A N 1
ATOM 2320 C CA . GLY A 1 306 ? 38.286 38.609 18.662 1.00 77.50 306 GLY A CA 1
ATOM 2321 C C . GLY A 1 306 ? 37.414 37.402 18.293 1.00 77.85 306 GLY A C 1
ATOM 2322 O O . GLY A 1 306 ? 36.241 37.559 17.888 1.00 78.39 306 GLY A O 1
ATOM 2323 N N . LEU A 1 307 ? 37.965 36.194 18.438 1.00 77.39 307 LEU A N 1
ATOM 2324 C CA . LEU A 1 307 ? 37.348 35.024 17.817 1.00 76.85 307 LEU A CA 1
ATOM 2325 C C . LEU A 1 307 ? 35.827 34.924 18.018 1.00 76.58 307 LEU A C 1
ATOM 2326 O O . LEU A 1 307 ? 35.066 34.796 17.060 1.00 75.82 307 LEU A O 1
ATOM 2331 N N . GLU A 1 308 ? 35.401 35.017 19.267 1.00 76.79 308 GLU A N 1
ATOM 2332 C CA . GLU A 1 308 ? 33.998 34.874 19.597 1.00 77.86 308 GLU A CA 1
ATOM 2333 C C . GLU A 1 308 ? 33.099 35.642 18.641 1.00 77.05 308 GLU A C 1
ATOM 2334 O O . GLU A 1 308 ? 32.225 35.070 17.982 1.00 77.83 308 GLU A O 1
ATOM 2340 N N . ARG A 1 309 ? 33.328 36.935 18.547 1.00 76.03 309 ARG A N 1
ATOM 2341 C CA . ARG A 1 309 ? 32.392 37.762 17.833 1.00 75.30 309 ARG A CA 1
ATOM 2342 C C . ARG A 1 309 ? 32.403 37.447 16.320 1.00 74.48 309 ARG A C 1
ATOM 2343 O O . ARG A 1 309 ? 31.348 37.457 15.640 1.00 73.66 309 ARG A O 1
ATOM 2351 N N . ALA A 1 310 ? 33.605 37.180 15.805 1.00 73.64 310 ALA A N 1
ATOM 2352 C CA . ALA A 1 310 ? 33.764 36.839 14.391 1.00 72.79 310 ALA A CA 1
ATOM 2353 C C . ALA A 1 310 ? 32.847 35.663 14.071 1.00 72.11 310 ALA A C 1
ATOM 2354 O O . ALA A 1 310 ? 32.091 35.695 13.077 1.00 71.45 310 ALA A O 1
ATOM 2356 N N . LEU A 1 311 ? 32.908 34.661 14.960 1.00 70.92 311 LEU A N 1
ATOM 2357 C CA . LEU A 1 311 ? 32.123 33.463 14.845 1.00 70.07 311 LEU A CA 1
ATOM 2358 C C . LEU A 1 311 ? 30.657 33.790 14.853 1.00 70.11 311 LEU A C 1
ATOM 2359 O O . LEU A 1 311 ? 29.875 33.244 14.040 1.00 70.37 311 LEU A O 1
ATOM 2364 N N . SER A 1 312 ? 30.285 34.697 15.750 1.00 69.69 312 SER A N 1
ATOM 2365 C CA . SER A 1 312 ? 28.885 35.040 15.887 1.00 70.02 312 SER A CA 1
ATOM 2366 C C . SER A 1 312 ? 28.377 35.704 14.615 1.00 69.67 312 SER A C 1
ATOM 2367 O O . SER A 1 312 ? 27.276 35.429 14.136 1.00 69.51 312 SER A O 1
ATOM 2370 N N . VAL A 1 313 ? 29.235 36.538 14.052 1.00 69.96 313 VAL A N 1
ATOM 2371 C CA . VAL A 1 313 ? 28.974 37.177 12.775 1.00 70.07 313 VAL A CA 1
ATOM 2372 C C . VAL A 1 313 ? 28.688 36.121 11.723 1.00 69.97 313 VAL A C 1
ATOM 2373 O O . VAL A 1 313 ? 27.661 36.179 11.016 1.00 70.49 313 VAL A O 1
ATOM 2377 N N . GLU A 1 314 ? 29.569 35.136 11.643 1.00 69.33 314 GLU A N 1
ATOM 2378 C CA . GLU A 1 314 ? 29.415 34.167 10.598 1.00 69.00 314 GLU A CA 1
ATOM 2379 C C . GLU A 1 314 ? 28.138 33.358 10.774 1.00 68.74 314 GLU A C 1
ATOM 2380 O O . GLU A 1 314 ? 27.509 32.979 9.769 1.00 69.59 314 GLU A O 1
ATOM 2386 N N . THR A 1 315 ? 27.738 33.139 12.031 1.00 67.40 315 THR A N 1
ATOM 2387 C CA . THR A 1 315 ? 26.516 32.417 12.350 1.00 65.79 315 THR A CA 1
ATOM 2388 C C . THR A 1 315 ? 25.318 33.264 11.993 1.00 65.89 315 THR A C 1
ATOM 2389 O O . THR A 1 315 ? 24.353 32.753 11.418 1.00 65.32 315 THR A O 1
ATOM 2393 N N . VAL A 1 316 ? 25.371 34.555 12.321 1.00 65.90 316 VAL A N 1
ATOM 2394 C CA . VAL A 1 316 ? 24.242 35.422 11.998 1.00 67.04 316 VAL A CA 1
ATOM 2395 C C . VAL A 1 316 ? 24.086 35.548 10.509 1.00 68.56 316 VAL A C 1
ATOM 2396 O O . VAL A 1 316 ? 22.962 35.525 10.006 1.00 68.90 316 VAL A O 1
ATOM 2400 N N . ARG A 1 317 ? 25.205 35.639 9.801 1.00 70.18 317 ARG A N 1
ATOM 2401 C CA . ARG A 1 317 ? 25.153 35.558 8.346 1.00 72.00 317 ARG A CA 1
ATOM 2402 C C . ARG A 1 317 ? 24.477 34.269 7.887 1.00 72.98 317 ARG A C 1
ATOM 2403 O O . ARG A 1 317 ? 23.587 34.290 7.031 1.00 72.80 317 ARG A O 1
ATOM 2411 N N . ALA A 1 318 ? 24.888 33.150 8.480 1.00 74.63 318 ALA A N 1
ATOM 2412 C CA . ALA A 1 318 ? 24.400 31.849 8.057 1.00 76.21 318 ALA A CA 1
ATOM 2413 C C . ALA A 1 318 ? 22.894 31.799 8.184 1.00 77.50 318 ALA A C 1
ATOM 2414 O O . ALA A 1 318 ? 22.220 31.290 7.303 1.00 78.39 318 ALA A O 1
ATOM 2416 N N . ALA A 1 319 ? 22.366 32.379 9.250 1.00 78.68 319 ALA A N 1
ATOM 2417 C CA . ALA A 1 319 ? 20.933 32.336 9.512 1.00 79.76 319 ALA A CA 1
ATOM 2418 C C . ALA A 1 319 ? 20.129 33.133 8.529 1.00 80.43 319 ALA A C 1
ATOM 2419 O O . ALA A 1 319 ? 18.925 32.989 8.470 1.00 80.13 319 ALA A O 1
ATOM 2421 N N . PHE A 1 320 ? 20.803 34.020 7.808 1.00 81.63 320 PHE A N 1
ATOM 2422 C CA . PHE A 1 320 ? 20.170 34.868 6.823 1.00 82.79 320 PHE A CA 1
ATOM 2423 C C . PHE A 1 320 ? 20.315 34.241 5.432 1.00 81.76 320 PHE A C 1
ATOM 2424 O O . PHE A 1 320 ? 19.380 34.322 4.634 1.00 81.55 320 PHE A O 1
ATOM 2432 N N . THR A 1 321 ? 21.468 33.609 5.155 1.00 81.06 321 THR A N 1
ATOM 2433 C CA . THR A 1 321 ? 21.789 33.062 3.814 1.00 80.26 321 THR A CA 1
ATOM 2434 C C . THR A 1 321 ? 21.278 31.633 3.558 1.00 80.04 321 THR A C 1
ATOM 2435 O O . THR A 1 321 ? 20.767 31.322 2.464 1.00 80.13 321 THR A O 1
ATOM 2439 N N . GLY A 1 322 ? 21.432 30.762 4.558 1.00 79.40 322 GLY A N 1
ATOM 2440 C CA . GLY A 1 322 ? 21.128 29.349 4.413 1.00 78.42 322 GLY A CA 1
ATOM 2441 C C . GLY A 1 322 ? 22.423 28.564 4.318 1.00 78.19 322 GLY A C 1
ATOM 2442 O O . GLY A 1 322 ? 22.403 27.363 4.427 1.00 78.09 322 GLY A O 1
ATOM 2443 N N . ALA A 1 323 ? 23.557 29.233 4.126 1.00 78.34 323 ALA A N 1
ATOM 2444 C CA . ALA A 1 323 ? 24.834 28.527 4.030 1.00 78.42 323 ALA A CA 1
ATOM 2445 C C . ALA A 1 323 ? 25.345 28.277 5.413 1.00 78.55 323 ALA A C 1
ATOM 2446 O O . ALA A 1 323 ? 25.564 29.227 6.171 1.00 78.79 323 ALA A O 1
ATOM 2448 N N . PRO A 1 324 ? 25.527 27.002 5.739 1.00 78.52 324 PRO A N 1
ATOM 2449 C CA . PRO A 1 324 ? 25.951 26.577 7.082 1.00 78.44 324 PRO A CA 1
ATOM 2450 C C . PRO A 1 324 ? 27.315 27.152 7.449 1.00 78.34 324 PRO A C 1
ATOM 2451 O O . PRO A 1 324 ? 28.196 27.165 6.584 1.00 78.05 324 PRO A O 1
ATOM 2455 N N . PRO A 1 325 ? 27.494 27.595 8.697 1.00 78.57 325 PRO A N 1
ATOM 2456 C CA . PRO A 1 325 ? 28.691 28.349 9.109 1.00 79.05 325 PRO A CA 1
ATOM 2457 C C . PRO A 1 325 ? 29.875 27.450 9.403 1.00 79.60 325 PRO A C 1
ATOM 2458 O O . PRO A 1 325 ? 31.003 27.916 9.528 1.00 79.51 325 PRO A O 1
ATOM 2462 N N . GLY A 1 326 ? 29.593 26.163 9.531 1.00 80.86 326 GLY A N 1
ATOM 2463 C CA . GLY A 1 326 ? 30.599 25.129 9.698 1.00 81.98 326 GLY A CA 1
ATOM 2464 C C . GLY A 1 326 ? 31.974 25.438 9.148 1.00 82.39 326 GLY A C 1
ATOM 2465 O O . GLY A 1 326 ? 32.894 25.702 9.939 1.00 82.10 326 GLY A O 1
ATOM 2466 N N . PRO A 1 327 ? 32.120 25.409 7.815 1.00 82.89 327 PRO A N 1
ATOM 2467 C CA . PRO A 1 327 ? 33.439 25.600 7.196 1.00 83.32 327 PRO A CA 1
ATOM 2468 C C . PRO A 1 327 ? 34.110 26.934 7.611 1.00 83.63 327 PRO A C 1
ATOM 2469 O O . PRO A 1 327 ? 35.316 26.919 7.880 1.00 83.88 327 PRO A O 1
ATOM 2473 N N . TRP A 1 328 ? 33.341 28.030 7.694 1.00 83.79 328 TRP A N 1
ATOM 2474 C CA . TRP A 1 328 ? 33.867 29.357 8.023 1.00 83.72 328 TRP A CA 1
ATOM 2475 C C . TRP A 1 328 ? 34.324 29.399 9.443 1.00 83.48 328 TRP A C 1
ATOM 2476 O O . TRP A 1 328 ? 35.465 29.776 9.708 1.00 83.44 328 TRP A O 1
ATOM 2487 N N . HIS A 1 329 ? 33.457 28.956 10.351 1.00 83.50 329 HIS A N 1
ATOM 2488 C CA . HIS A 1 329 ? 33.820 28.866 11.765 1.00 83.74 329 HIS A CA 1
ATOM 2489 C C . HIS A 1 329 ? 35.196 28.231 11.918 1.00 85.08 329 HIS A C 1
ATOM 2490 O O . HIS A 1 329 ? 36.062 28.711 12.663 1.00 84.97 329 HIS A O 1
ATOM 2497 N N . GLU A 1 330 ? 35.405 27.178 11.149 1.00 87.02 330 GLU A N 1
ATOM 2498 C CA . GLU A 1 330 ? 36.646 26.420 11.216 1.00 89.45 330 GLU A CA 1
ATOM 2499 C C . GLU A 1 330 ? 37.871 27.185 10.677 1.00 87.97 330 GLU A C 1
ATOM 2500 O O . GLU A 1 330 ? 38.964 27.084 11.235 1.00 87.64 330 GLU A O 1
ATOM 2506 N N . LYS A 1 331 ? 37.687 27.952 9.609 1.00 87.13 331 LYS A N 1
ATOM 2507 C CA . LYS A 1 331 ? 38.807 28.697 9.064 1.00 86.45 331 LYS A CA 1
ATOM 2508 C C . LYS A 1 331 ? 39.111 29.861 9.997 1.00 84.80 331 LYS A C 1
ATOM 2509 O O . LYS A 1 331 ? 40.269 30.174 10.248 1.00 84.59 331 LYS A O 1
ATOM 2515 N N . LEU A 1 332 ? 38.067 30.479 10.539 1.00 83.02 332 LEU A N 1
ATOM 2516 C CA . LEU A 1 332 ? 38.259 31.581 11.460 1.00 81.19 332 LEU A CA 1
ATOM 2517 C C . LEU A 1 332 ? 39.051 31.094 12.662 1.00 81.96 332 LEU A C 1
ATOM 2518 O O . LEU A 1 332 ? 40.031 31.724 13.038 1.00 81.65 332 LEU A O 1
ATOM 2523 N N . ARG A 1 333 ? 38.646 29.956 13.244 1.00 83.14 333 ARG A N 1
ATOM 2524 C CA . ARG A 1 333 ? 39.351 29.368 14.395 1.00 84.18 333 ARG A CA 1
ATOM 2525 C C . ARG A 1 333 ? 40.847 29.245 14.092 1.00 85.00 333 ARG A C 1
ATOM 2526 O O . ARG A 1 333 ? 41.687 29.590 14.918 1.00 84.59 333 ARG A O 1
ATOM 2534 N N . ARG A 1 334 ? 41.146 28.772 12.883 1.00 86.66 334 ARG A N 1
ATOM 2535 C CA . ARG A 1 334 ? 42.501 28.533 12.392 1.00 88.61 334 ARG A CA 1
ATOM 2536 C C . ARG A 1 334 ? 43.273 29.825 12.205 1.00 87.56 334 ARG A C 1
ATOM 2537 O O . ARG A 1 334 ? 44.390 29.970 12.703 1.00 87.37 334 ARG A O 1
ATOM 2545 N N . ARG A 1 335 ? 42.679 30.741 11.451 1.00 86.79 335 ARG A N 1
ATOM 2546 C CA . ARG A 1 335 ? 43.257 32.055 11.263 1.00 86.44 335 ARG A CA 1
ATOM 2547 C C . ARG A 1 335 ? 43.555 32.735 12.592 1.00 85.37 335 ARG A C 1
ATOM 2548 O O . ARG A 1 335 ? 44.687 33.140 12.845 1.00 85.73 335 ARG A O 1
ATOM 2556 N N . PHE A 1 336 ? 42.560 32.828 13.460 1.00 83.85 336 PHE A N 1
ATOM 2557 C CA . PHE A 1 336 ? 42.767 33.513 14.715 1.00 82.64 336 PHE A CA 1
ATOM 2558 C C . PHE A 1 336 ? 43.940 32.947 15.518 1.00 82.72 336 PHE A C 1
ATOM 2559 O O . PHE A 1 336 ? 44.652 33.681 16.170 1.00 82.46 336 PHE A O 1
ATOM 2567 N N . ALA A 1 337 ? 44.138 31.632 15.469 1.00 83.45 337 ALA A N 1
ATOM 2568 C CA . ALA A 1 337 ? 45.218 30.990 16.232 1.00 83.83 337 ALA A CA 1
ATOM 2569 C C . ALA A 1 337 ? 46.585 31.171 15.580 1.00 84.18 337 ALA A C 1
ATOM 2570 O O . ALA A 1 337 ? 47.563 30.690 16.137 1.00 85.08 337 ALA A O 1
ATOM 2572 N N . SER A 1 338 ? 46.644 31.836 14.415 1.00 83.84 338 SER A N 1
ATOM 2573 C CA . SER A 1 338 ? 47.905 32.150 13.714 1.00 83.68 338 SER A CA 1
ATOM 2574 C C . SER A 1 338 ? 48.165 33.647 13.629 1.00 83.22 338 SER A C 1
ATOM 2575 O O . SER A 1 338 ? 49.164 34.074 13.032 1.00 83.43 338 SER A O 1
ATOM 2578 N N . LEU A 1 339 ? 47.249 34.439 14.195 1.00 82.19 339 LEU A N 1
ATOM 2579 C CA . LEU A 1 339 ? 47.426 35.882 14.317 1.00 80.61 339 LEU A CA 1
ATOM 2580 C C . LEU A 1 339 ? 48.650 36.109 15.158 1.00 79.86 339 LEU A C 1
ATOM 2581 O O . LEU A 1 339 ? 48.681 35.703 16.320 1.00 80.63 339 LEU A O 1
ATOM 2586 N N . PRO A 1 340 ? 49.642 36.768 14.578 1.00 78.73 340 PRO A N 1
ATOM 2587 C CA . PRO A 1 340 ? 50.903 37.068 15.240 1.00 77.85 340 PRO A CA 1
ATOM 2588 C C . PRO A 1 340 ? 50.756 37.660 16.626 1.00 77.31 340 PRO A C 1
ATOM 2589 O O . PRO A 1 340 ? 51.657 37.470 17.407 1.00 77.30 340 PRO A O 1
ATOM 2593 N N . ILE A 1 341 ? 49.679 38.381 16.912 1.00 76.98 341 ILE A N 1
ATOM 2594 C CA . ILE A 1 341 ? 49.288 38.714 18.289 1.00 76.78 341 ILE A CA 1
ATOM 2595 C C . ILE A 1 341 ? 47.779 38.642 18.394 1.00 77.02 341 ILE A C 1
ATOM 2596 O O . ILE A 1 341 ? 47.110 38.815 17.380 1.00 77.47 341 ILE A O 1
ATOM 2601 N N . LYS A 1 342 ? 47.228 38.418 19.588 1.00 76.75 342 LYS A N 1
ATOM 2602 C CA . LYS A 1 342 ? 45.783 38.258 19.688 1.00 76.62 342 LYS A CA 1
ATOM 2603 C C . LYS A 1 342 ? 45.079 39.307 20.504 1.00 76.86 342 LYS A C 1
ATOM 2604 O O . LYS A 1 342 ? 43.884 39.467 20.376 1.00 76.68 342 LYS A O 1
ATOM 2610 N N . THR A 1 343 ? 45.815 40.006 21.346 1.00 77.72 343 THR A N 1
ATOM 2611 C CA . THR A 1 343 ? 45.284 41.158 22.053 1.00 79.33 343 THR A CA 1
ATOM 2612 C C . THR A 1 343 ? 46.302 42.259 21.885 1.00 80.04 343 THR A C 1
ATOM 2613 O O . THR A 1 343 ? 47.465 41.967 21.571 1.00 80.42 343 THR A O 1
ATOM 2617 N N . LYS A 1 344 ? 45.888 43.511 22.139 1.00 80.62 344 LYS A N 1
ATOM 2618 C CA . LYS A 1 344 ? 46.775 44.677 22.015 1.00 80.71 344 LYS A CA 1
ATOM 2619 C C . LYS A 1 344 ? 47.821 44.650 23.111 1.00 81.13 344 LYS A C 1
ATOM 2620 O O . LYS A 1 344 ? 48.834 45.314 22.998 1.00 81.17 344 LYS A O 1
ATOM 2626 N N . GLY A 1 345 ? 47.567 43.869 24.167 1.00 81.78 345 GLY A N 1
ATOM 2627 C CA . GLY A 1 345 ? 48.454 43.804 25.314 1.00 82.22 345 GLY A CA 1
ATOM 2628 C C . GLY A 1 345 ? 49.694 42.996 25.031 1.00 82.46 345 GLY A C 1
ATOM 2629 O O . GLY A 1 345 ? 50.742 43.223 25.610 1.00 82.31 345 GLY A O 1
ATOM 2630 N N . GLU A 1 346 ? 49.562 42.047 24.123 1.00 83.09 346 GLU A N 1
ATOM 2631 C CA . GLU A 1 346 ? 50.679 41.237 23.693 1.00 84.00 346 GLU A CA 1
ATOM 2632 C C . GLU A 1 346 ? 51.747 42.005 22.931 1.00 84.06 346 GLU A C 1
ATOM 2633 O O . GLU A 1 346 ? 52.875 41.551 22.864 1.00 84.59 346 GLU A O 1
ATOM 2639 N N . LEU A 1 347 ? 51.396 43.138 22.330 1.00 83.93 347 LEU A N 1
ATOM 2640 C CA . LEU A 1 347 ? 52.363 43.974 21.588 1.00 83.90 347 LEU A CA 1
ATOM 2641 C C . LEU A 1 347 ? 53.711 44.136 22.282 1.00 84.16 347 LEU A C 1
ATOM 2642 O O . LEU A 1 347 ? 53.737 44.505 23.446 1.00 84.00 347 LEU A O 1
ATOM 2647 N N . ALA A 1 348 ? 54.814 43.911 21.560 1.00 84.51 348 ALA A N 1
ATOM 2648 C CA . ALA A 1 348 ? 56.134 43.823 22.196 1.00 85.25 348 ALA A CA 1
ATOM 2649 C C . ALA A 1 348 ? 56.673 45.177 22.545 1.00 85.94 348 ALA A C 1
ATOM 2650 O O . ALA A 1 348 ? 57.759 45.316 23.098 1.00 86.33 348 ALA A O 1
ATOM 2652 N N . VAL A 1 349 ? 55.888 46.187 22.242 1.00 87.11 349 VAL A N 1
ATOM 2653 C CA . VAL A 1 349 ? 56.371 47.538 22.355 1.00 88.31 349 VAL A CA 1
ATOM 2654 C C . VAL A 1 349 ? 55.341 48.428 23.009 1.00 89.53 349 VAL A C 1
ATOM 2655 O O . VAL A 1 349 ? 54.132 48.232 22.893 1.00 90.01 349 VAL A O 1
ATOM 2659 N N . ASN A 1 350 ? 55.836 49.408 23.719 1.00 91.07 350 ASN A N 1
ATOM 2660 C CA . ASN A 1 350 ? 55.038 50.030 24.727 1.00 92.84 350 ASN A CA 1
ATOM 2661 C C . ASN A 1 350 ? 54.884 51.489 24.295 1.00 93.47 350 ASN A C 1
ATOM 2662 O O . ASN A 1 350 ? 55.735 51.998 23.567 1.00 93.98 350 ASN A O 1
ATOM 2667 N N . GLY A 1 351 ? 53.795 52.156 24.674 1.00 93.90 351 GLY A N 1
ATOM 2668 C CA . GLY A 1 351 ? 53.660 53.586 24.394 1.00 94.21 351 GLY A CA 1
ATOM 2669 C C . GLY A 1 351 ? 54.838 54.493 24.777 1.00 94.58 351 GLY A C 1
ATOM 2670 O O . GLY A 1 351 ? 55.118 55.480 24.107 1.00 94.59 351 GLY A O 1
ATOM 2671 N N . LYS A 1 352 ? 55.529 54.167 25.862 1.00 95.11 352 LYS A N 1
ATOM 2672 C CA . LYS A 1 352 ? 56.623 54.991 26.367 1.00 95.75 352 LYS A CA 1
ATOM 2673 C C . LYS A 1 352 ? 57.891 54.777 25.578 1.00 94.95 352 LYS A C 1
ATOM 2674 O O . LYS A 1 352 ? 58.740 55.654 25.528 1.00 95.31 352 LYS A O 1
ATOM 2680 N N . ASP A 1 353 ? 58.016 53.599 24.980 1.00 94.11 353 ASP A N 1
ATOM 2681 C CA . ASP A 1 353 ? 59.120 53.269 24.079 1.00 93.13 353 ASP A CA 1
ATOM 2682 C C . ASP A 1 353 ? 59.081 54.195 22.881 1.00 91.80 353 ASP A C 1
ATOM 2683 O O . ASP A 1 353 ? 60.091 54.750 22.463 1.00 91.92 353 ASP A O 1
ATOM 2688 N N . VAL A 1 354 ? 57.887 54.355 22.337 1.00 90.03 354 VAL A N 1
ATOM 2689 C CA . VAL A 1 354 ? 57.660 55.131 21.140 1.00 88.03 354 VAL A CA 1
ATOM 2690 C C . VAL A 1 354 ? 58.034 56.596 21.414 1.00 87.77 354 VAL A C 1
ATOM 2691 O O . VAL A 1 354 ? 58.626 57.287 20.574 1.00 87.48 354 VAL A O 1
ATOM 2695 N N . ILE A 1 355 ? 57.746 57.056 22.625 1.00 87.30 355 ILE A N 1
ATOM 2696 C CA . ILE A 1 355 ? 58.142 58.404 22.995 1.00 86.61 355 ILE A CA 1
ATOM 2697 C C . ILE A 1 355 ? 59.650 58.537 23.002 1.00 86.37 355 ILE A C 1
ATOM 2698 O O . ILE A 1 355 ? 60.163 59.425 22.386 1.00 86.15 355 ILE A O 1
ATOM 2703 N N . GLU A 1 356 ? 60.361 57.634 23.665 1.00 86.67 356 GLU A N 1
ATOM 2704 C CA . GLU A 1 356 ? 61.817 57.751 23.757 1.00 87.32 356 GLU A CA 1
ATOM 2705 C C . GLU A 1 356 ? 62.454 57.709 22.364 1.00 86.08 356 GLU A C 1
ATOM 2706 O O . GLU A 1 356 ? 63.523 58.302 22.132 1.00 86.34 356 GLU A O 1
ATOM 2712 N N . TRP A 1 357 ? 61.764 57.064 21.430 1.00 84.56 357 TRP A N 1
ATOM 2713 C CA . TRP A 1 357 ? 62.366 56.711 20.161 1.00 82.93 357 TRP A CA 1
ATOM 2714 C C . TRP A 1 357 ? 62.244 57.798 19.186 1.00 82.52 357 TRP A C 1
ATOM 2715 O O . TRP A 1 357 ? 63.127 57.989 18.367 1.00 81.92 357 TRP A O 1
ATOM 2726 N N . VAL A 1 358 ? 61.122 58.491 19.261 1.00 82.73 358 VAL A N 1
ATOM 2727 C CA . VAL A 1 358 ? 60.788 59.524 18.295 1.00 83.59 358 VAL A CA 1
ATOM 2728 C C . VAL A 1 358 ? 61.065 60.940 18.784 1.00 84.91 358 VAL A C 1
ATOM 2729 O O . VAL A 1 358 ? 60.653 61.864 18.119 1.00 85.40 358 VAL A O 1
ATOM 2733 N N . GLY A 1 359 ? 61.723 61.123 19.932 1.00 86.22 359 GLY A N 1
ATOM 2734 C CA . GLY A 1 359 ? 61.845 62.434 20.568 1.00 87.63 359 GLY A CA 1
ATOM 2735 C C . GLY A 1 359 ? 60.690 63.446 20.487 1.00 88.87 359 GLY A C 1
ATOM 2736 O O . GLY A 1 359 ? 60.884 64.639 20.207 1.00 88.71 359 GLY A O 1
ATOM 2737 N N . LYS A 1 360 ? 59.477 62.995 20.740 1.00 90.35 360 LYS A N 1
ATOM 2738 C CA . LYS A 1 360 ? 58.351 63.910 20.798 1.00 92.91 360 LYS A CA 1
ATOM 2739 C C . LYS A 1 360 ? 57.609 63.728 22.144 1.00 94.00 360 LYS A C 1
ATOM 2740 O O . LYS A 1 360 ? 57.494 62.597 22.606 1.00 94.30 360 LYS A O 1
ATOM 2746 N N . PRO A 1 361 ? 57.128 64.809 22.785 1.00 95.07 361 PRO A N 1
ATOM 2747 C CA . PRO A 1 361 ? 56.499 64.721 24.112 1.00 95.78 361 PRO A CA 1
ATOM 2748 C C . PRO A 1 361 ? 55.269 63.837 24.074 1.00 96.85 361 PRO A C 1
ATOM 2749 O O . PRO A 1 361 ? 54.739 63.643 22.984 1.00 97.11 361 PRO A O 1
ATOM 2753 N N . ALA A 1 362 ? 54.809 63.325 25.215 1.00 97.95 362 ALA A N 1
ATOM 2754 C CA . ALA A 1 362 ? 53.607 62.483 25.235 1.00 98.99 362 ALA A CA 1
ATOM 2755 C C . ALA A 1 362 ? 52.398 63.218 24.619 1.00 99.76 362 ALA A C 1
ATOM 2756 O O . ALA A 1 362 ? 52.362 64.440 24.627 1.00 100.00 362 ALA A O 1
ATOM 2758 N N . GLY A 1 363 ? 51.432 62.493 24.055 1.00 100.59 363 GLY A N 1
ATOM 2759 C CA . GLY A 1 363 ? 50.274 63.128 23.421 1.00 101.56 363 GLY A CA 1
ATOM 2760 C C . GLY A 1 363 ? 49.413 62.232 22.527 1.00 102.20 363 GLY A C 1
ATOM 2761 O O . GLY A 1 363 ? 49.633 61.012 22.497 1.00 102.71 363 GLY A O 1
ATOM 2762 N N . PRO A 1 364 ? 48.431 62.813 21.815 1.00 102.22 364 PRO A N 1
ATOM 2763 C CA . PRO A 1 364 ? 47.562 62.056 20.892 1.00 102.01 364 PRO A CA 1
ATOM 2764 C C . PRO A 1 364 ? 48.241 61.325 19.694 1.00 101.70 364 PRO A C 1
ATOM 2765 O O . PRO A 1 364 ? 47.648 60.391 19.177 1.00 101.89 364 PRO A O 1
ATOM 2769 N N . TRP A 1 365 ? 49.437 61.722 19.270 1.00 101.33 365 TRP A N 1
ATOM 2770 C CA . TRP A 1 365 ? 50.128 61.042 18.169 1.00 100.72 365 TRP A CA 1
ATOM 2771 C C . TRP A 1 365 ? 50.573 59.646 18.563 1.00 101.09 365 TRP A C 1
ATOM 2772 O O . TRP A 1 365 ? 50.834 58.823 17.691 1.00 101.20 365 TRP A O 1
ATOM 2783 N N . VAL A 1 366 ? 50.700 59.404 19.869 1.00 101.44 366 VAL A N 1
ATOM 2784 C CA . VAL A 1 366 ? 51.208 58.134 20.403 1.00 102.08 366 VAL A CA 1
ATOM 2785 C C . VAL A 1 366 ? 50.251 56.972 20.118 1.00 102.52 366 VAL A C 1
ATOM 2786 O O . VAL A 1 366 ? 50.678 55.905 19.643 1.00 102.61 366 VAL A O 1
ATOM 2790 N N . LYS A 1 367 ? 48.966 57.181 20.426 1.00 102.78 367 LYS A N 1
ATOM 2791 C CA . LYS A 1 367 ? 47.919 56.252 20.012 1.00 102.92 367 LYS A CA 1
ATOM 2792 C C . LYS A 1 367 ? 48.121 55.884 18.531 1.00 102.02 367 LYS A C 1
ATOM 2793 O O . LYS A 1 367 ? 48.439 54.730 18.210 1.00 102.04 367 LYS A O 1
ATOM 2799 N N . GLU A 1 368 ? 47.993 56.879 17.649 1.00 100.66 368 GLU A N 1
ATOM 2800 C CA . GLU A 1 368 ? 48.176 56.692 16.216 1.00 99.31 368 GLU A CA 1
ATOM 2801 C C . GLU A 1 368 ? 49.408 55.853 15.854 1.00 97.06 368 GLU A C 1
ATOM 2802 O O . GLU A 1 368 ? 49.359 55.053 14.923 1.00 97.41 368 GLU A O 1
ATOM 2808 N N . ALA A 1 369 ? 50.497 56.020 16.591 1.00 94.05 369 ALA A N 1
ATOM 2809 C CA . ALA A 1 369 ? 51.697 55.245 16.338 1.00 91.10 369 ALA A CA 1
ATOM 2810 C C . ALA A 1 369 ? 51.445 53.795 16.682 1.00 89.17 369 ALA A C 1
ATOM 2811 O O . ALA A 1 369 ? 51.609 52.899 15.854 1.00 88.35 369 ALA A O 1
ATOM 2813 N N . LEU A 1 370 ? 51.016 53.582 17.915 1.00 87.22 370 LEU A N 1
ATOM 2814 C CA . LEU A 1 370 ? 50.842 52.246 18.436 1.00 85.96 370 LEU A CA 1
ATOM 2815 C C . LEU A 1 370 ? 49.865 51.456 17.560 1.00 85.76 370 LEU A C 1
ATOM 2816 O O . LEU A 1 370 ? 50.068 50.262 17.254 1.00 86.06 370 LEU A O 1
ATOM 2821 N N . ASP A 1 371 ? 48.806 52.155 17.170 1.00 84.79 371 ASP A N 1
ATOM 2822 C CA . ASP A 1 371 ? 47.823 51.692 16.202 1.00 83.57 371 ASP A CA 1
ATOM 2823 C C . ASP A 1 371 ? 48.504 51.187 14.923 1.00 81.85 371 ASP A C 1
ATOM 2824 O O . ASP A 1 371 ? 48.297 50.054 14.503 1.00 81.91 371 ASP A O 1
ATOM 2829 N N . ALA A 1 372 ? 49.339 52.018 14.322 1.00 79.69 372 ALA A N 1
ATOM 2830 C CA . ALA A 1 372 ? 49.990 51.635 13.091 1.00 77.74 372 ALA A CA 1
ATOM 2831 C C . ALA A 1 372 ? 50.896 50.431 13.298 1.00 76.32 372 ALA A C 1
ATOM 2832 O O . ALA A 1 372 ? 51.046 49.606 12.386 1.00 75.50 372 ALA A O 1
ATOM 2834 N N . ILE A 1 373 ? 51.473 50.343 14.501 1.00 74.94 373 ILE A N 1
ATOM 2835 C CA . ILE A 1 373 ? 52.366 49.236 14.877 1.00 73.93 373 ILE A CA 1
ATOM 2836 C C . ILE A 1 373 ? 51.642 47.875 15.029 1.00 74.86 373 ILE A C 1
ATOM 2837 O O . ILE A 1 373 ? 51.990 46.900 14.317 1.00 75.07 373 ILE A O 1
ATOM 2842 N N . TRP A 1 374 ? 50.646 47.788 15.929 1.00 75.06 374 TRP A N 1
ATOM 2843 C CA . TRP A 1 374 ? 49.841 46.548 16.052 1.00 74.85 374 TRP A CA 1
ATOM 2844 C C . TRP A 1 374 ? 49.345 46.042 14.689 1.00 74.49 374 TRP A C 1
ATOM 2845 O O . TRP A 1 374 ? 49.462 44.851 14.391 1.00 74.19 374 TRP A O 1
ATOM 2856 N N . ARG A 1 375 ? 48.854 46.959 13.852 1.00 74.24 375 ARG A N 1
ATOM 2857 C CA . ARG A 1 375 ? 48.395 46.600 12.517 1.00 74.17 375 ARG A CA 1
ATOM 2858 C C . ARG A 1 375 ? 49.524 46.014 11.726 1.00 74.52 375 ARG A C 1
ATOM 2859 O O . ARG A 1 375 ? 49.347 45.078 10.965 1.00 75.43 375 ARG A O 1
ATOM 2867 N N . ALA A 1 376 ? 50.712 46.544 11.912 1.00 74.77 376 ALA A N 1
ATOM 2868 C CA . ALA A 1 376 ? 51.812 46.049 11.113 1.00 74.69 376 ALA A CA 1
ATOM 2869 C C . ALA A 1 376 ? 52.221 44.680 11.621 1.00 74.26 376 ALA A C 1
ATOM 2870 O O . ALA A 1 376 ? 52.517 43.796 10.816 1.00 74.15 376 ALA A O 1
ATOM 2872 N N . VAL A 1 377 ? 52.212 44.505 12.941 1.00 73.59 377 VAL A N 1
ATOM 2873 C CA . VAL A 1 377 ? 52.506 43.199 13.519 1.00 73.79 377 VAL A CA 1
ATOM 2874 C C . VAL A 1 377 ? 51.507 42.131 13.051 1.00 73.70 377 VAL A C 1
ATOM 2875 O O . VAL A 1 377 ? 51.906 41.018 12.659 1.00 72.98 377 VAL A O 1
ATOM 2879 N N . VAL A 1 378 ? 50.230 42.517 13.065 1.00 73.88 378 VAL A N 1
ATOM 2880 C CA . VAL A 1 378 ? 49.131 41.620 12.767 1.00 74.68 378 VAL A CA 1
ATOM 2881 C C . VAL A 1 378 ? 49.162 41.217 11.327 1.00 74.83 378 VAL A C 1
ATOM 2882 O O . VAL A 1 378 ? 48.968 40.040 10.989 1.00 74.79 378 VAL A O 1
ATOM 2886 N N . ASN A 1 379 ? 49.405 42.201 10.476 1.00 75.37 379 ASN A N 1
ATOM 2887 C CA . ASN A 1 379 ? 49.569 41.916 9.064 1.00 76.17 379 ASN A CA 1
ATOM 2888 C C . ASN A 1 379 ? 50.895 41.204 8.763 1.00 77.10 379 ASN A C 1
ATOM 2889 O O . ASN A 1 379 ? 51.129 40.772 7.622 1.00 77.16 379 ASN A O 1
ATOM 2894 N N . GLY A 1 380 ? 51.725 41.038 9.805 1.00 77.99 380 GLY A N 1
ATOM 2895 C CA . GLY A 1 380 ? 53.000 40.342 9.688 1.00 78.77 380 GLY A CA 1
ATOM 2896 C C . GLY A 1 380 ? 53.999 41.083 8.798 1.00 79.38 380 GLY A C 1
ATOM 2897 O O . GLY A 1 380 ? 54.847 40.469 8.146 1.00 79.22 380 GLY A O 1
ATOM 2898 N N . GLU A 1 381 ? 53.893 42.410 8.773 1.00 79.96 381 GLU A N 1
ATOM 2899 C CA . GLU A 1 381 ? 54.839 43.247 8.069 1.00 80.48 381 GLU A CA 1
ATOM 2900 C C . GLU A 1 381 ? 56.123 43.361 8.861 1.00 80.70 381 GLU A C 1
ATOM 2901 O O . GLU A 1 381 ? 57.157 43.645 8.311 1.00 81.03 381 GLU A O 1
ATOM 2907 N N . VAL A 1 382 ? 56.054 43.116 10.160 1.00 81.33 382 VAL A N 1
ATOM 2908 C CA . VAL A 1 382 ? 57.205 43.226 11.043 1.00 81.95 382 VAL A CA 1
ATOM 2909 C C . VAL A 1 382 ? 56.955 42.322 12.224 1.00 82.72 382 VAL A C 1
ATOM 2910 O O . VAL A 1 382 ? 55.829 42.260 12.701 1.00 82.73 382 VAL A O 1
ATOM 2914 N N . GLU A 1 383 ? 57.985 41.631 12.700 1.00 83.88 383 GLU A N 1
ATOM 2915 C CA . GLU A 1 383 ? 57.848 40.756 13.870 1.00 85.64 383 GLU A CA 1
ATOM 2916 C C . GLU A 1 383 ? 57.438 41.507 15.137 1.00 85.15 383 GLU A C 1
ATOM 2917 O O . GLU A 1 383 ? 57.766 42.667 15.300 1.00 85.41 383 GLU A O 1
ATOM 2923 N N . ASN A 1 384 ? 56.727 40.857 16.046 1.00 85.11 384 ASN A N 1
ATOM 2924 C CA . ASN A 1 384 ? 56.468 41.471 17.328 1.00 84.88 384 ASN A CA 1
ATOM 2925 C C . ASN A 1 384 ? 57.708 41.363 18.229 1.00 85.68 384 ASN A C 1
ATOM 2926 O O . ASN A 1 384 ? 57.728 40.620 19.190 1.00 85.69 384 ASN A O 1
ATOM 2931 N N . GLU A 1 385 ? 58.759 42.097 17.896 1.00 86.64 385 GLU A N 1
ATOM 2932 C CA . GLU A 1 385 ? 59.937 42.201 18.755 1.00 88.09 385 GLU A CA 1
ATOM 2933 C C . GLU A 1 385 ? 60.422 43.674 18.806 1.00 87.44 385 GLU A C 1
ATOM 2934 O O . GLU A 1 385 ? 60.254 44.402 17.841 1.00 87.53 385 GLU A O 1
ATOM 2940 N N . LYS A 1 386 ? 60.997 44.103 19.933 1.00 87.17 386 LYS A N 1
ATOM 2941 C CA . LYS A 1 386 ? 61.341 45.510 20.182 1.00 86.42 386 LYS A CA 1
ATOM 2942 C C . LYS A 1 386 ? 62.251 46.052 19.096 1.00 86.05 386 LYS A C 1
ATOM 2943 O O . LYS A 1 386 ? 61.896 46.966 18.347 1.00 85.79 386 LYS A O 1
ATOM 2949 N N . GLU A 1 387 ? 63.431 45.458 19.005 1.00 85.45 387 GLU A N 1
ATOM 2950 C CA . GLU A 1 387 ? 64.458 45.912 18.080 1.00 84.75 387 GLU A CA 1
ATOM 2951 C C . GLU A 1 387 ? 63.935 46.057 16.662 1.00 83.46 387 GLU A C 1
ATOM 2952 O O . GLU A 1 387 ? 64.337 46.930 15.936 1.00 83.21 387 GLU A O 1
ATOM 2958 N N . ARG A 1 388 ? 63.046 45.173 16.257 1.00 82.16 388 ARG A N 1
ATOM 2959 C CA . ARG A 1 388 ? 62.586 45.200 14.888 1.00 80.84 388 ARG A CA 1
ATOM 2960 C C . ARG A 1 388 ? 61.469 46.218 14.705 1.00 79.00 388 ARG A C 1
ATOM 2961 O O . ARG A 1 388 ? 61.372 46.811 13.634 1.00 78.91 388 ARG A O 1
ATOM 2969 N N . ILE A 1 389 ? 60.634 46.439 15.726 1.00 76.48 389 ILE A N 1
ATOM 2970 C CA . ILE A 1 389 ? 59.594 47.469 15.601 1.00 74.00 389 ILE A CA 1
ATOM 2971 C C . ILE A 1 389 ? 60.287 48.811 15.513 1.00 72.76 389 ILE A C 1
ATOM 2972 O O . ILE A 1 389 ? 59.964 49.636 14.650 1.00 72.53 389 ILE A O 1
ATOM 2977 N N . TYR A 1 390 ? 61.273 48.999 16.382 1.00 70.96 390 TYR A N 1
ATOM 2978 C CA . TYR A 1 390 ? 62.059 50.226 16.373 1.00 69.40 390 TYR A CA 1
ATOM 2979 C C . TYR A 1 390 ? 62.511 50.625 14.953 1.00 68.21 390 TYR A C 1
ATOM 2980 O O . TYR A 1 390 ? 62.244 51.740 14.494 1.00 67.38 390 TYR A O 1
ATOM 2989 N N . ALA A 1 391 ? 63.215 49.713 14.286 1.00 66.80 391 ALA A N 1
ATOM 2990 C CA . ALA A 1 391 ? 63.733 49.988 12.956 1.00 66.09 391 ALA A CA 1
ATOM 2991 C C . ALA A 1 391 ? 62.546 50.328 12.087 1.00 65.92 391 ALA A C 1
ATOM 2992 O O . ALA A 1 391 ? 62.557 51.331 11.387 1.00 66.20 391 ALA A O 1
ATOM 2994 N N . TRP A 1 392 ? 61.509 49.504 12.179 1.00 65.71 392 TRP A N 1
ATOM 2995 C CA . TRP A 1 392 ? 60.323 49.644 11.353 1.00 65.40 392 TRP A CA 1
ATOM 2996 C C . TRP A 1 392 ? 59.760 51.028 11.506 1.00 65.56 392 TRP A C 1
ATOM 2997 O O . TRP A 1 392 ? 59.425 51.650 10.516 1.00 65.13 392 TRP A O 1
ATOM 3008 N N . LEU A 1 393 ? 59.610 51.472 12.756 1.00 66.19 393 LEU A N 1
ATOM 3009 C CA . LEU A 1 393 ? 59.076 52.801 13.041 1.00 67.38 393 LEU A CA 1
ATOM 3010 C C . LEU A 1 393 ? 60.027 53.955 12.585 1.00 69.57 393 LEU A C 1
ATOM 3011 O O . LEU A 1 393 ? 59.581 54.929 11.973 1.00 69.07 393 LEU A O 1
ATOM 3024 N N . GLU A 1 395 ? 62.230 53.859 10.299 1.00 80.23 395 GLU A N 1
ATOM 3025 C CA . GLU A 1 395 ? 62.352 53.911 8.848 1.00 83.61 395 GLU A CA 1
ATOM 3026 C C . GLU A 1 395 ? 61.065 54.372 8.239 1.00 84.77 395 GLU A C 1
ATOM 3027 O O . GLU A 1 395 ? 61.015 54.713 7.091 1.00 84.53 395 GLU A O 1
ATOM 3033 N N . ARG A 1 396 ? 59.995 54.355 8.996 1.00 87.76 396 ARG A N 1
ATOM 3034 C CA . ARG A 1 396 ? 58.739 54.729 8.406 1.00 91.34 396 ARG A CA 1
ATOM 3035 C C . ARG A 1 396 ? 58.475 56.168 8.719 1.00 94.08 396 ARG A C 1
ATOM 3036 O O . ARG A 1 396 ? 57.546 56.722 8.175 1.00 94.52 396 ARG A O 1
ATOM 3044 N N . ASN A 1 397 ? 59.292 56.767 9.593 1.00 98.05 397 ASN A N 1
ATOM 3045 C CA . ASN A 1 397 ? 59.184 58.198 9.927 1.00 101.59 397 ASN A CA 1
ATOM 3046 C C . ASN A 1 397 ? 59.979 59.070 8.994 1.00 103.99 397 ASN A C 1
ATOM 3047 O O . ASN A 1 397 ? 59.618 60.223 8.807 1.00 104.59 397 ASN A O 1
ATOM 3052 N N . ARG A 1 398 ? 61.044 58.526 8.397 1.00 107.38 398 ARG A N 1
ATOM 3053 C CA . ARG A 1 398 ? 61.747 59.220 7.297 1.00 110.91 398 ARG A CA 1
ATOM 3054 C C . ARG A 1 398 ? 61.083 59.001 5.893 1.00 112.69 398 ARG A C 1
ATOM 3055 O O . ARG A 1 398 ? 61.436 59.675 4.921 1.00 113.10 398 ARG A O 1
ATOM 3063 N N . THR A 1 399 ? 60.119 58.070 5.812 1.00 115.36 399 THR A N 1
ATOM 3064 C CA . THR A 1 399 ? 59.274 57.843 4.614 1.00 117.79 399 THR A CA 1
ATOM 3065 C C . THR A 1 399 ? 58.159 58.888 4.547 1.00 119.68 399 THR A C 1
ATOM 3066 O O . THR A 1 399 ? 57.843 59.363 3.460 1.00 120.02 399 THR A O 1
ATOM 3070 N N . ARG A 1 400 ? 57.554 59.225 5.696 1.00 121.99 400 ARG A N 1
ATOM 3071 C CA . ARG A 1 400 ? 56.563 60.308 5.766 1.00 124.35 400 ARG A CA 1
ATOM 3072 C C . ARG A 1 400 ? 57.210 61.649 5.413 1.00 125.89 400 ARG A C 1
ATOM 3073 O O . ARG A 1 400 ? 56.496 62.555 4.993 1.00 126.37 400 ARG A O 1
ATOM 3081 N N . GLU A 1 401 ? 58.543 61.761 5.555 1.00 127.77 401 GLU A N 1
ATOM 3082 C CA . GLU A 1 401 ? 59.328 62.934 5.075 1.00 129.49 401 GLU A CA 1
ATOM 3083 C C . GLU A 1 401 ? 59.544 62.967 3.558 1.00 130.32 401 GLU A C 1
ATOM 3084 O O . GLU A 1 401 ? 59.445 64.021 2.933 1.00 130.29 401 GLU A O 1
ATOM 3090 N N . LYS A 1 402 ? 59.862 61.811 2.980 1.00 131.76 402 LYS A N 1
ATOM 3091 C CA . LYS A 1 402 ? 60.048 61.673 1.527 1.00 133.12 402 LYS A CA 1
ATOM 3092 C C . LYS A 1 402 ? 58.728 61.789 0.717 1.00 133.58 402 LYS A C 1
ATOM 3093 O O . LYS A 1 402 ? 58.775 61.986 -0.515 1.00 133.67 402 LYS A O 1
ATOM 3099 N N . ASN A 1 403 ? 57.578 61.663 1.410 1.00 133.86 403 ASN A N 1
ATOM 3100 C CA . ASN A 1 403 ? 56.228 61.718 0.797 1.00 133.83 403 ASN A CA 1
ATOM 3101 C C . ASN A 1 403 ? 55.566 63.124 0.665 1.00 133.99 403 ASN A C 1
ATOM 3102 O O . ASN A 1 403 ? 54.922 63.407 -0.357 1.00 134.18 403 ASN A O 1
ATOM 3107 N N . CYS A 1 404 ? 55.727 63.995 1.667 1.00 133.85 404 CYS A N 1
ATOM 3108 C CA . CYS A 1 404 ? 55.183 65.365 1.587 1.00 133.53 404 CYS A CA 1
ATOM 3109 C C . CYS A 1 404 ? 56.255 66.458 1.636 1.00 133.28 404 CYS A C 1
ATOM 3110 O O . CYS A 1 404 ? 56.570 67.091 0.638 1.00 133.16 404 CYS A O 1
ATOM 3122 N N . LYS B 1 2 ? 39.129 26.429 54.772 1.00 84.85 2 LYS B N 1
ATOM 3123 C CA . LYS B 1 2 ? 38.130 25.661 55.542 1.00 83.68 2 LYS B CA 1
ATOM 3124 C C . LYS B 1 2 ? 36.883 25.244 54.714 1.00 81.27 2 LYS B C 1
ATOM 3125 O O . LYS B 1 2 ? 36.402 26.046 53.896 1.00 81.05 2 LYS B O 1
ATOM 3131 N N . PRO B 1 3 ? 36.328 24.042 54.952 1.00 78.79 3 PRO B N 1
ATOM 3132 C CA . PRO B 1 3 ? 35.236 23.504 54.119 1.00 76.88 3 PRO B CA 1
ATOM 3133 C C . PRO B 1 3 ? 34.098 24.442 53.708 1.00 75.31 3 PRO B C 1
ATOM 3134 O O . PRO B 1 3 ? 33.799 24.338 52.517 1.00 75.81 3 PRO B O 1
ATOM 3138 N N . PRO B 1 4 ? 33.499 25.299 54.551 1.00 73.55 4 PRO B N 1
ATOM 3139 C CA . PRO B 1 4 ? 32.480 26.250 54.056 1.00 72.19 4 PRO B CA 1
ATOM 3140 C C . PRO B 1 4 ? 32.992 27.157 52.946 1.00 71.67 4 PRO B C 1
ATOM 3141 O O . PRO B 1 4 ? 32.272 27.348 51.983 1.00 71.70 4 PRO B O 1
ATOM 3145 N N . PHE B 1 5 ? 34.211 27.670 53.042 1.00 71.45 5 PHE B N 1
ATOM 3146 C CA . PHE B 1 5 ? 34.739 28.487 51.953 1.00 71.34 5 PHE B CA 1
ATOM 3147 C C . PHE B 1 5 ? 35.250 27.683 50.765 1.00 71.97 5 PHE B C 1
ATOM 3148 O O . PHE B 1 5 ? 35.132 28.118 49.640 1.00 71.62 5 PHE B O 1
ATOM 3156 N N . GLN B 1 6 ? 35.785 26.500 51.032 1.00 73.40 6 GLN B N 1
ATOM 3157 C CA . GLN B 1 6 ? 36.318 25.638 50.001 1.00 75.33 6 GLN B CA 1
ATOM 3158 C C . GLN B 1 6 ? 35.314 25.523 48.898 1.00 75.88 6 GLN B C 1
ATOM 3159 O O . GLN B 1 6 ? 35.644 25.723 47.731 1.00 75.85 6 GLN B O 1
ATOM 3165 N N . GLU B 1 7 ? 34.075 25.217 49.253 1.00 77.14 7 GLU B N 1
ATOM 3166 C CA . GLU B 1 7 ? 33.098 24.947 48.207 1.00 78.89 7 GLU B CA 1
ATOM 3167 C C . GLU B 1 7 ? 32.596 26.185 47.506 1.00 77.82 7 GLU B C 1
ATOM 3168 O O . GLU B 1 7 ? 32.304 26.115 46.303 1.00 78.60 7 GLU B O 1
ATOM 3174 N N . ALA B 1 8 ? 32.510 27.306 48.229 1.00 76.29 8 ALA B N 1
ATOM 3175 C CA . ALA B 1 8 ? 32.165 28.588 47.608 1.00 74.90 8 ALA B CA 1
ATOM 3176 C C . ALA B 1 8 ? 33.251 29.142 46.686 1.00 74.19 8 ALA B C 1
ATOM 3177 O O . ALA B 1 8 ? 32.955 30.031 45.897 1.00 74.57 8 ALA B O 1
ATOM 3179 N N . LEU B 1 9 ? 34.476 28.612 46.768 1.00 72.93 9 LEU B N 1
ATOM 3180 C CA . LEU B 1 9 ? 35.594 29.060 45.935 1.00 71.61 9 LEU B CA 1
ATOM 3181 C C . LEU B 1 9 ? 35.255 29.124 44.447 1.00 71.51 9 LEU B C 1
ATOM 3182 O O . LEU B 1 9 ? 35.646 30.085 43.756 1.00 71.08 9 LEU B O 1
ATOM 3187 N N . GLY B 1 10 ? 34.535 28.105 43.966 1.00 71.20 10 GLY B N 1
ATOM 3188 C CA . GLY B 1 10 ? 34.061 28.085 42.596 1.00 71.31 10 GLY B CA 1
ATOM 3189 C C . GLY B 1 10 ? 33.546 29.450 42.162 1.00 71.26 10 GLY B C 1
ATOM 3190 O O . GLY B 1 10 ? 33.959 29.962 41.120 1.00 71.61 10 GLY B O 1
ATOM 3191 N N . ILE B 1 11 ? 32.680 30.052 42.979 1.00 70.99 11 ILE B N 1
ATOM 3192 C CA . ILE B 1 11 ? 32.068 31.343 42.676 1.00 70.69 11 ILE B CA 1
ATOM 3193 C C . ILE B 1 11 ? 33.075 32.442 42.450 1.00 71.57 11 ILE B C 1
ATOM 3194 O O . ILE B 1 11 ? 33.011 33.128 41.407 1.00 71.96 11 ILE B O 1
ATOM 3199 N N . ILE B 1 12 ? 33.980 32.629 43.420 1.00 71.99 12 ILE B N 1
ATOM 3200 C CA . ILE B 1 12 ? 35.029 33.650 43.300 1.00 72.57 12 ILE B CA 1
ATOM 3201 C C . ILE B 1 12 ? 35.826 33.398 42.033 1.00 73.31 12 ILE B C 1
ATOM 3202 O O . ILE B 1 12 ? 35.960 34.290 41.191 1.00 73.32 12 ILE B O 1
ATOM 3207 N N . GLN B 1 13 ? 36.322 32.166 41.909 1.00 74.56 13 GLN B N 1
ATOM 3208 C CA . GLN B 1 13 ? 37.222 31.780 40.841 1.00 75.86 13 GLN B CA 1
ATOM 3209 C C . GLN B 1 13 ? 36.639 32.103 39.504 1.00 77.13 13 GLN B C 1
ATOM 3210 O O . GLN B 1 13 ? 37.342 32.618 38.649 1.00 77.62 13 GLN B O 1
ATOM 3216 N N . GLN B 1 14 ? 35.353 31.831 39.326 1.00 78.70 14 GLN B N 1
ATOM 3217 C CA . GLN B 1 14 ? 34.686 32.180 38.074 1.00 80.57 14 GLN B CA 1
ATOM 3218 C C . GLN B 1 14 ? 34.474 33.680 37.822 1.00 80.72 14 GLN B C 1
ATOM 3219 O O . GLN B 1 14 ? 34.692 34.147 36.709 1.00 80.81 14 GLN B O 1
ATOM 3225 N N . LEU B 1 15 ? 34.044 34.427 38.833 1.00 81.33 15 LEU B N 1
ATOM 3226 C CA . LEU B 1 15 ? 33.997 35.881 38.727 1.00 81.85 15 LEU B CA 1
ATOM 3227 C C . LEU B 1 15 ? 35.390 36.501 38.398 1.00 83.57 15 LEU B C 1
ATOM 3228 O O . LEU B 1 15 ? 35.504 37.501 37.666 1.00 83.49 15 LEU B O 1
ATOM 3233 N N . LYS B 1 16 ? 36.448 35.907 38.943 1.00 85.65 16 LYS B N 1
ATOM 3234 C CA . LYS B 1 16 ? 37.798 36.380 38.670 1.00 87.62 16 LYS B CA 1
ATOM 3235 C C . LYS B 1 16 ? 38.151 36.089 37.222 1.00 88.70 16 LYS B C 1
ATOM 3236 O O . LYS B 1 16 ? 38.681 36.956 36.560 1.00 89.13 16 LYS B O 1
ATOM 3242 N N . GLN B 1 17 ? 37.828 34.890 36.730 1.00 90.21 17 GLN B N 1
ATOM 3243 C CA . GLN B 1 17 ? 38.188 34.472 35.368 1.00 91.81 17 GLN B CA 1
ATOM 3244 C C . GLN B 1 17 ? 37.512 35.311 34.307 1.00 91.84 17 GLN B C 1
ATOM 3245 O O . GLN B 1 17 ? 38.031 35.425 33.209 1.00 92.33 17 GLN B O 1
ATOM 3251 N N . HIS B 1 18 ? 36.354 35.875 34.618 1.00 92.12 18 HIS B N 1
ATOM 3252 C CA . HIS B 1 18 ? 35.719 36.825 33.719 1.00 92.53 18 HIS B CA 1
ATOM 3253 C C . HIS B 1 18 ? 36.187 38.240 34.027 1.00 92.83 18 HIS B C 1
ATOM 3254 O O . HIS B 1 18 ? 35.569 39.211 33.613 1.00 92.84 18 HIS B O 1
ATOM 3261 N N . GLY B 1 19 ? 37.290 38.340 34.760 1.00 93.35 19 GLY B N 1
ATOM 3262 C CA . GLY B 1 19 ? 37.925 39.608 35.077 1.00 93.70 19 GLY B CA 1
ATOM 3263 C C . GLY B 1 19 ? 37.089 40.452 36.007 1.00 93.78 19 GLY B C 1
ATOM 3264 O O . GLY B 1 19 ? 36.845 41.622 35.718 1.00 93.94 19 GLY B O 1
ATOM 3265 N N . TYR B 1 20 ? 36.634 39.873 37.114 1.00 93.72 20 TYR B N 1
ATOM 3266 C CA . TYR B 1 20 ? 35.803 40.656 37.998 1.00 93.63 20 TYR B CA 1
ATOM 3267 C C . TYR B 1 20 ? 36.378 40.951 39.344 1.00 92.71 20 TYR B C 1
ATOM 3268 O O . TYR B 1 20 ? 36.404 42.110 39.739 1.00 93.73 20 TYR B O 1
ATOM 3277 N N . ASP B 1 21 ? 36.849 39.949 40.065 1.00 90.80 21 ASP B N 1
ATOM 3278 C CA . ASP B 1 21 ? 37.318 40.247 41.414 1.00 89.12 21 ASP B CA 1
ATOM 3279 C C . ASP B 1 21 ? 36.184 40.217 42.474 1.00 86.80 21 ASP B C 1
ATOM 3280 O O . ASP B 1 21 ? 35.255 41.053 42.513 1.00 86.39 21 ASP B O 1
ATOM 3285 N N . ALA B 1 22 ? 36.304 39.220 43.335 1.00 83.84 22 ALA B N 1
ATOM 3286 C CA . ALA B 1 22 ? 35.332 38.937 44.348 1.00 80.78 22 ALA B CA 1
ATOM 3287 C C . ALA B 1 22 ? 36.027 38.467 45.641 1.00 78.79 22 ALA B C 1
ATOM 3288 O O . ALA B 1 22 ? 37.187 38.011 45.651 1.00 78.01 22 ALA B O 1
ATOM 3290 N N . TYR B 1 23 ? 35.294 38.623 46.735 1.00 76.51 23 TYR B N 1
ATOM 3291 C CA . TYR B 1 23 ? 35.775 38.329 48.068 1.00 74.72 23 TYR B CA 1
ATOM 3292 C C . TYR B 1 23 ? 34.666 37.744 48.938 1.00 73.43 23 TYR B C 1
ATOM 3293 O O . TYR B 1 23 ? 33.458 37.989 48.736 1.00 73.51 23 TYR B O 1
ATOM 3302 N N . PHE B 1 24 ? 35.104 36.939 49.894 1.00 71.24 24 PHE B N 1
ATOM 3303 C CA . PHE B 1 24 ? 34.288 36.502 50.986 1.00 68.97 24 PHE B CA 1
ATOM 3304 C C . PHE B 1 24 ? 34.133 37.668 51.961 1.00 68.93 24 PHE B C 1
ATOM 3305 O O . PHE B 1 24 ? 35.144 38.305 52.399 1.00 68.62 24 PHE B O 1
ATOM 3313 N N . VAL B 1 25 ? 32.872 37.944 52.300 1.00 67.97 25 VAL B N 1
ATOM 3314 C CA . VAL B 1 25 ? 32.543 39.001 53.250 1.00 67.48 25 VAL B CA 1
ATOM 3315 C C . VAL B 1 25 ? 31.556 38.504 54.291 1.00 67.85 25 VAL B C 1
ATOM 3316 O O . VAL B 1 25 ? 31.013 37.383 54.182 1.00 68.92 25 VAL B O 1
ATOM 3320 N N . GLY B 1 26 ? 31.315 39.321 55.312 1.00 67.86 26 GLY B N 1
ATOM 3321 C CA . GLY B 1 26 ? 30.271 38.990 56.273 1.00 67.76 26 GLY B CA 1
ATOM 3322 C C . GLY B 1 26 ? 30.642 38.087 57.455 1.00 67.96 26 GLY B C 1
ATOM 3323 O O . GLY B 1 26 ? 31.826 37.770 57.708 1.00 68.17 26 GLY B O 1
ATOM 3324 N N . GLY B 1 27 ? 29.606 37.674 58.189 1.00 67.79 27 GLY B N 1
ATOM 3325 C CA . GLY B 1 27 ? 29.763 36.982 59.459 1.00 67.15 27 GLY B CA 1
ATOM 3326 C C . GLY B 1 27 ? 30.672 35.780 59.337 1.00 66.79 27 GLY B C 1
ATOM 3327 O O . GLY B 1 27 ? 31.411 35.442 60.274 1.00 67.14 27 GLY B O 1
ATOM 3328 N N . ALA B 1 28 ? 30.633 35.153 58.165 1.00 65.67 28 ALA B N 1
ATOM 3329 C CA . ALA B 1 28 ? 31.381 33.945 57.951 1.00 64.47 28 ALA B CA 1
ATOM 3330 C C . ALA B 1 28 ? 32.869 34.239 58.214 1.00 63.80 28 ALA B C 1
ATOM 3331 O O . ALA B 1 28 ? 33.552 33.470 58.908 1.00 64.03 28 ALA B O 1
ATOM 3333 N N . VAL B 1 29 ? 33.343 35.380 57.721 1.00 62.31 29 VAL B N 1
ATOM 3334 C CA . VAL B 1 29 ? 34.716 35.774 57.908 1.00 61.57 29 VAL B CA 1
ATOM 3335 C C . VAL B 1 29 ? 34.949 35.963 59.381 1.00 61.28 29 VAL B C 1
ATOM 3336 O O . VAL B 1 29 ? 35.878 35.371 59.923 1.00 61.02 29 VAL B O 1
ATOM 3340 N N . ARG B 1 30 ? 34.087 36.769 60.017 1.00 60.97 30 ARG B N 1
ATOM 3341 C CA . ARG B 1 30 ? 34.085 36.979 61.478 1.00 60.61 30 ARG B CA 1
ATOM 3342 C C . ARG B 1 30 ? 34.179 35.647 62.228 1.00 60.61 30 ARG B C 1
ATOM 3343 O O . ARG B 1 30 ? 35.151 35.357 62.943 1.00 59.73 30 ARG B O 1
ATOM 3351 N N . ASP B 1 31 ? 33.151 34.837 62.040 1.00 60.89 31 ASP B N 1
ATOM 3352 C CA . ASP B 1 31 ? 33.118 33.496 62.612 1.00 61.87 31 ASP B CA 1
ATOM 3353 C C . ASP B 1 31 ? 34.472 32.763 62.455 1.00 60.89 31 ASP B C 1
ATOM 3354 O O . ASP B 1 31 ? 35.056 32.263 63.439 1.00 59.82 31 ASP B O 1
ATOM 3359 N N . LEU B 1 32 ? 34.972 32.732 61.216 1.00 60.08 32 LEU B N 1
ATOM 3360 C CA . LEU B 1 32 ? 36.179 31.990 60.922 1.00 59.28 32 LEU B CA 1
ATOM 3361 C C . LEU B 1 32 ? 37.251 32.428 61.902 1.00 59.32 32 LEU B C 1
ATOM 3362 O O . LEU B 1 32 ? 37.863 31.598 62.560 1.00 59.08 32 LEU B O 1
ATOM 3367 N N . LEU B 1 33 ? 37.446 33.738 62.008 1.00 59.31 33 LEU B N 1
ATOM 3368 C CA . LEU B 1 33 ? 38.529 34.277 62.812 1.00 59.73 33 LEU B CA 1
ATOM 3369 C C . LEU B 1 33 ? 38.203 34.108 64.268 1.00 60.07 33 LEU B C 1
ATOM 3370 O O . LEU B 1 33 ? 39.068 33.718 65.046 1.00 60.50 33 LEU B O 1
ATOM 3375 N N . LEU B 1 34 ? 36.959 34.384 64.641 1.00 60.30 34 LEU B N 1
ATOM 3376 C CA . LEU B 1 34 ? 36.546 34.222 66.025 1.00 60.35 34 LEU B CA 1
ATOM 3377 C C . LEU B 1 34 ? 36.679 32.787 66.488 1.00 60.63 34 LEU B C 1
ATOM 3378 O O . LEU B 1 34 ? 36.702 32.529 67.674 1.00 60.47 34 LEU B O 1
ATOM 3383 N N . GLY B 1 35 ? 36.737 31.848 65.553 1.00 61.49 35 GLY B N 1
ATOM 3384 C CA . GLY B 1 35 ? 36.814 30.443 65.913 1.00 62.13 35 GLY B CA 1
ATOM 3385 C C . GLY B 1 35 ? 35.445 29.821 66.091 1.00 62.55 35 GLY B C 1
ATOM 3386 O O . GLY B 1 35 ? 35.346 28.674 66.478 1.00 62.80 35 GLY B O 1
ATOM 3387 N N . ARG B 1 36 ? 34.387 30.575 65.812 1.00 62.94 36 ARG B N 1
ATOM 3388 C CA . ARG B 1 36 ? 33.008 30.040 65.782 1.00 63.30 36 ARG B CA 1
ATOM 3389 C C . ARG B 1 36 ? 32.776 28.997 64.696 1.00 63.14 36 ARG B C 1
ATOM 3390 O O . ARG B 1 36 ? 33.562 28.904 63.733 1.00 64.12 36 ARG B O 1
ATOM 3398 N N . PRO B 1 37 ? 31.688 28.241 64.819 1.00 62.28 37 PRO B N 1
ATOM 3399 C CA . PRO B 1 37 ? 31.132 27.515 63.672 1.00 62.12 37 PRO B CA 1
ATOM 3400 C C . PRO B 1 37 ? 30.742 28.515 62.592 1.00 62.00 37 PRO B C 1
ATOM 3401 O O . PRO B 1 37 ? 30.172 29.553 62.938 1.00 62.44 37 PRO B O 1
ATOM 3405 N N . ILE B 1 38 ? 31.054 28.244 61.325 1.00 62.03 38 ILE B N 1
ATOM 3406 C CA . ILE B 1 38 ? 30.925 29.308 60.338 1.00 62.19 38 ILE B CA 1
ATOM 3407 C C . ILE B 1 38 ? 29.501 29.477 59.953 1.00 62.84 38 ILE B C 1
ATOM 3408 O O . ILE B 1 38 ? 28.865 28.520 59.570 1.00 62.95 38 ILE B O 1
ATOM 3413 N N . GLY B 1 39 ? 28.986 30.691 60.095 1.00 64.48 39 GLY B N 1
ATOM 3414 C CA . GLY B 1 39 ? 27.653 31.027 59.591 1.00 66.31 39 GLY B CA 1
ATOM 3415 C C . GLY B 1 39 ? 27.531 30.900 58.079 1.00 66.94 39 GLY B C 1
ATOM 3416 O O . GLY B 1 39 ? 28.171 30.069 57.448 1.00 67.08 39 GLY B O 1
ATOM 3417 N N . ASP B 1 40 ? 26.719 31.692 57.426 1.00 67.60 40 ASP B N 1
ATOM 3418 C CA . ASP B 1 40 ? 26.734 31.340 56.021 1.00 68.34 40 ASP B CA 1
ATOM 3419 C C . ASP B 1 40 ? 27.504 32.269 55.074 1.00 67.21 40 ASP B C 1
ATOM 3420 O O . ASP B 1 40 ? 27.580 33.461 55.323 1.00 67.59 40 ASP B O 1
ATOM 3425 N N . VAL B 1 41 ? 28.120 31.687 54.044 1.00 66.14 41 VAL B N 1
ATOM 3426 C CA . VAL B 1 41 ? 29.137 32.326 53.216 1.00 65.37 41 VAL B CA 1
ATOM 3427 C C . VAL B 1 41 ? 28.555 33.332 52.227 1.00 65.56 41 VAL B C 1
ATOM 3428 O O . VAL B 1 41 ? 27.721 32.978 51.404 1.00 65.39 41 VAL B O 1
ATOM 3432 N N . ASP B 1 42 ? 28.997 34.589 52.299 1.00 66.28 42 ASP B N 1
ATOM 3433 C CA . ASP B 1 42 ? 28.579 35.574 51.278 1.00 67.37 42 ASP B CA 1
ATOM 3434 C C . ASP B 1 42 ? 29.711 36.088 50.422 1.00 67.30 42 ASP B C 1
ATOM 3435 O O . ASP B 1 42 ? 30.857 36.290 50.919 1.00 68.36 42 ASP B O 1
ATOM 3440 N N . ILE B 1 43 ? 29.392 36.365 49.161 1.00 66.65 43 ILE B N 1
ATOM 3441 C CA . ILE B 1 43 ? 30.408 36.846 48.251 1.00 66.28 43 ILE B CA 1
ATOM 3442 C C . ILE B 1 43 ? 30.090 38.261 47.784 1.00 67.27 43 ILE B C 1
ATOM 3443 O O . ILE B 1 43 ? 28.975 38.511 47.317 1.00 68.05 43 ILE B O 1
ATOM 3448 N N . ALA B 1 44 ? 31.035 39.186 47.970 1.00 67.67 44 ALA B N 1
ATOM 3449 C CA . ALA B 1 44 ? 30.927 40.488 47.324 1.00 68.60 44 ALA B CA 1
ATOM 3450 C C . ALA B 1 44 ? 31.894 40.528 46.121 1.00 69.41 44 ALA B C 1
ATOM 3451 O O . ALA B 1 44 ? 32.967 39.917 46.144 1.00 69.79 44 ALA B O 1
ATOM 3453 N N . THR B 1 45 ? 31.483 41.218 45.058 1.00 70.17 45 THR B N 1
ATOM 3454 C CA . THR B 1 45 ? 32.227 41.264 43.809 1.00 70.44 45 THR B CA 1
ATOM 3455 C C . THR B 1 45 ? 32.046 42.639 43.175 1.00 71.84 45 THR B C 1
ATOM 3456 O O . THR B 1 45 ? 31.163 43.430 43.582 1.00 71.93 45 THR B O 1
ATOM 3460 N N . SER B 1 46 ? 32.884 42.914 42.176 1.00 73.08 46 SER B N 1
ATOM 3461 C CA . SER B 1 46 ? 32.755 44.112 41.365 1.00 74.46 46 SER B CA 1
ATOM 3462 C C . SER B 1 46 ? 31.778 43.888 40.207 1.00 75.40 46 SER B C 1
ATOM 3463 O O . SER B 1 46 ? 31.316 44.854 39.594 1.00 75.61 46 SER B O 1
ATOM 3466 N N . ALA B 1 47 ? 31.495 42.623 39.893 1.00 76.63 47 ALA B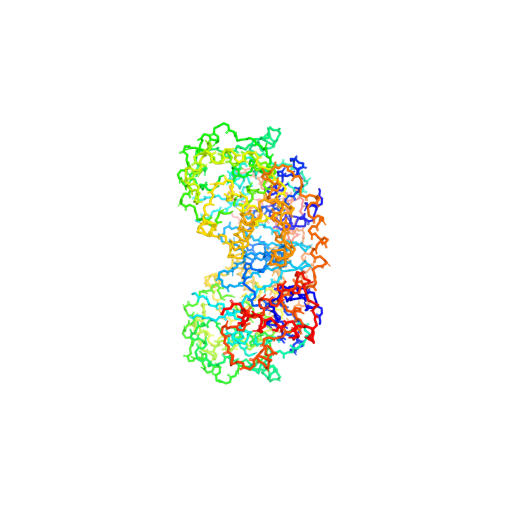 N 1
ATOM 3467 C CA . ALA B 1 47 ? 30.506 42.278 38.867 1.00 78.14 47 ALA B CA 1
ATOM 3468 C C . ALA B 1 47 ? 29.104 42.732 39.236 1.00 79.30 47 ALA B C 1
ATOM 3469 O O . ALA B 1 47 ? 28.696 42.579 40.370 1.00 79.45 47 ALA B O 1
ATOM 3471 N N . LEU B 1 48 ? 28.383 43.285 38.260 1.00 81.29 48 LEU B N 1
ATOM 3472 C CA . LEU B 1 48 ? 27.001 43.775 38.422 1.00 82.82 48 LEU B CA 1
ATOM 3473 C C . LEU B 1 48 ? 26.009 42.641 38.315 1.00 83.31 48 LEU B C 1
ATOM 3474 O O . LEU B 1 48 ? 26.275 41.660 37.637 1.00 83.34 48 LEU B O 1
ATOM 3479 N N . PRO B 1 49 ? 24.851 42.769 38.939 1.00 84.22 49 PRO B N 1
ATOM 3480 C CA . PRO B 1 49 ? 23.925 41.628 39.015 1.00 85.42 49 PRO B CA 1
ATOM 3481 C C . PRO B 1 49 ? 23.758 40.863 37.683 1.00 86.97 49 PRO B C 1
ATOM 3482 O O . PRO B 1 49 ? 23.863 39.634 37.712 1.00 86.62 49 PRO B O 1
ATOM 3486 N N . GLU B 1 50 ? 23.572 41.568 36.557 1.00 89.17 50 GLU B N 1
ATOM 3487 C CA . GLU B 1 50 ? 23.328 40.938 35.239 1.00 91.48 50 GLU B CA 1
ATOM 3488 C C . GLU B 1 50 ? 24.546 40.185 34.727 1.00 91.02 50 GLU B C 1
ATOM 3489 O O . GLU B 1 50 ? 24.412 39.323 33.855 1.00 91.47 50 GLU B O 1
ATOM 3495 N N . ASP B 1 51 ? 25.720 40.511 35.268 1.00 90.58 51 ASP B N 1
ATOM 3496 C CA . ASP B 1 51 ? 26.939 39.769 34.974 1.00 90.25 51 ASP B CA 1
ATOM 3497 C C . ASP B 1 51 ? 26.949 38.480 35.755 1.00 89.15 51 ASP B C 1
ATOM 3498 O O . ASP B 1 51 ? 27.306 37.435 35.233 1.00 88.82 51 ASP B O 1
ATOM 3503 N N . VAL B 1 52 ? 26.565 38.554 37.021 1.00 88.25 52 VAL B N 1
ATOM 3504 C CA . VAL B 1 52 ? 26.555 37.362 37.845 1.00 87.43 52 VAL B CA 1
ATOM 3505 C C . VAL B 1 52 ? 25.575 36.380 37.204 1.00 87.56 52 VAL B C 1
ATOM 3506 O O . VAL B 1 52 ? 25.918 35.223 36.949 1.00 87.72 52 VAL B O 1
ATOM 3518 N N . ALA B 1 54 ? 24.595 36.151 34.217 1.00 83.64 54 ALA B N 1
ATOM 3519 C CA . ALA B 1 54 ? 25.087 35.665 32.949 1.00 81.71 54 ALA B CA 1
ATOM 3520 C C . ALA B 1 54 ? 26.137 34.569 33.143 1.00 80.64 54 ALA B C 1
ATOM 3521 O O . ALA B 1 54 ? 26.158 33.618 32.372 1.00 80.70 54 ALA B O 1
ATOM 3523 N N . ILE B 1 55 ? 26.990 34.682 34.168 1.00 79.07 55 ILE B N 1
ATOM 3524 C CA . ILE B 1 55 ? 28.038 33.681 34.386 1.00 77.74 55 ILE B CA 1
ATOM 3525 C C . ILE B 1 55 ? 27.508 32.356 34.954 1.00 77.73 55 ILE B C 1
ATOM 3526 O O . ILE B 1 55 ? 27.925 31.288 34.517 1.00 78.45 55 ILE B O 1
ATOM 3531 N N . PHE B 1 56 ? 26.598 32.393 35.914 1.00 76.75 56 PHE B N 1
ATOM 3532 C CA . PHE B 1 56 ? 26.249 31.150 36.583 1.00 76.17 56 PHE B CA 1
ATOM 3533 C C . PHE B 1 56 ? 24.937 30.556 36.079 1.00 76.78 56 PHE B C 1
ATOM 3534 O O . PHE B 1 56 ? 23.967 31.294 35.853 1.00 76.24 56 PHE B O 1
ATOM 3542 N N . PRO B 1 57 ? 24.905 29.223 35.921 1.00 77.30 57 PRO B N 1
ATOM 3543 C CA . PRO B 1 57 ? 23.749 28.549 35.317 1.00 77.32 57 PRO B CA 1
ATOM 3544 C C . PRO B 1 57 ? 22.488 28.812 36.145 1.00 77.71 57 PRO B C 1
ATOM 3545 O O . PRO B 1 57 ? 21.584 29.421 35.600 1.00 78.28 57 PRO B O 1
ATOM 3549 N N . LYS B 1 58 ? 22.439 28.422 37.420 1.00 78.04 58 LYS B N 1
ATOM 3550 C CA . LYS B 1 58 ? 21.288 28.730 38.286 1.00 78.18 58 LYS B CA 1
ATOM 3551 C C . LYS B 1 58 ? 21.559 29.961 39.190 1.00 78.48 58 LYS B C 1
ATOM 3552 O O . LYS B 1 58 ? 22.599 30.041 39.879 1.00 78.47 58 LYS B O 1
ATOM 3558 N N . THR B 1 59 ? 20.610 30.901 39.147 1.00 78.88 59 THR B N 1
ATOM 3559 C CA . THR B 1 59 ? 20.638 32.188 39.835 1.00 79.90 59 THR B CA 1
ATOM 3560 C C . THR B 1 59 ? 19.241 32.452 40.283 1.00 80.59 59 THR B C 1
ATOM 3561 O O . THR B 1 59 ? 18.324 32.227 39.533 1.00 81.74 59 THR B O 1
ATOM 3565 N N . ILE B 1 60 ? 19.044 32.995 41.462 1.00 81.66 60 ILE B N 1
ATOM 3566 C CA . ILE B 1 60 ? 17.717 33.436 41.831 1.00 82.77 60 ILE B CA 1
ATOM 3567 C C . ILE B 1 60 ? 17.802 34.927 42.017 1.00 85.95 60 ILE B C 1
ATOM 3568 O O . ILE B 1 60 ? 18.639 35.404 42.783 1.00 86.77 60 ILE B O 1
ATOM 3573 N N . ASP B 1 61 ? 16.965 35.687 41.322 1.00 89.53 61 ASP B N 1
ATOM 3574 C CA . ASP B 1 61 ? 16.929 37.130 41.570 1.00 92.98 61 ASP B CA 1
ATOM 3575 C C . ASP B 1 61 ? 16.147 37.535 42.837 1.00 95.16 61 ASP B C 1
ATOM 3576 O O . ASP B 1 61 ? 14.943 37.751 42.804 1.00 95.39 61 ASP B O 1
ATOM 3581 N N . VAL B 1 62 ? 16.852 37.654 43.952 1.00 98.37 62 VAL B N 1
ATOM 3582 C CA . VAL B 1 62 ? 16.227 37.990 45.234 1.00 101.52 62 VAL B CA 1
ATOM 3583 C C . VAL B 1 62 ? 15.978 39.497 45.281 1.00 103.10 62 VAL B C 1
ATOM 3584 O O . VAL B 1 62 ? 14.854 39.943 45.512 1.00 103.15 62 VAL B O 1
ATOM 3588 N N . GLY B 1 63 ? 17.037 40.267 45.043 1.00 104.97 63 GLY B N 1
ATOM 3589 C CA . GLY B 1 63 ? 16.946 41.712 44.978 1.00 107.30 63 GLY B CA 1
ATOM 3590 C C . GLY B 1 63 ? 18.135 42.330 44.253 1.00 108.82 63 GLY B C 1
ATOM 3591 O O . GLY B 1 63 ? 19.026 42.907 44.908 1.00 109.11 63 GLY B O 1
ATOM 3592 N N . SER B 1 64 ? 18.152 42.201 42.911 1.00 109.77 64 SER B N 1
ATOM 3593 C CA . SER B 1 64 ? 19.205 42.775 42.036 1.00 109.98 64 SER B CA 1
ATOM 3594 C C . SER B 1 64 ? 19.150 44.306 42.021 1.00 110.33 64 SER B C 1
ATOM 3595 O O . SER B 1 64 ? 20.131 44.982 41.681 1.00 110.70 64 SER B O 1
ATOM 3598 N N . LYS B 1 65 ? 17.984 44.828 42.409 1.00 110.29 65 LYS B N 1
ATOM 3599 C CA . LYS B 1 65 ? 17.721 46.262 42.587 1.00 109.58 65 LYS B CA 1
ATOM 3600 C C . LYS B 1 65 ? 18.682 46.940 43.597 1.00 107.85 65 LYS B C 1
ATOM 3601 O O . LYS B 1 65 ? 18.948 48.121 43.452 1.00 108.08 65 LYS B O 1
ATOM 3607 N N . HIS B 1 66 ? 19.207 46.197 44.582 1.00 105.26 66 HIS B N 1
ATOM 3608 C CA . HIS B 1 66 ? 20.184 46.718 45.550 1.00 102.83 66 HIS B CA 1
ATOM 3609 C C . HIS B 1 66 ? 21.468 45.903 45.569 1.00 99.25 66 HIS B C 1
ATOM 3610 O O . HIS B 1 66 ? 22.236 45.932 46.549 1.00 99.01 66 HIS B O 1
ATOM 3617 N N . GLY B 1 67 ? 21.687 45.162 44.488 1.00 95.21 67 GLY B N 1
ATOM 3618 C CA . GLY B 1 67 ? 22.954 44.483 44.254 1.00 90.15 67 GLY B CA 1
ATOM 3619 C C . GLY B 1 67 ? 23.056 42.984 44.478 1.00 86.50 67 GLY B C 1
ATOM 3620 O O . GLY B 1 67 ? 24.046 42.370 44.081 1.00 86.23 67 GLY B O 1
ATOM 3621 N N . THR B 1 68 ? 22.046 42.394 45.106 1.00 82.76 68 THR B N 1
ATOM 3622 C CA . THR B 1 68 ? 22.173 41.040 45.602 1.00 79.19 68 THR B CA 1
ATOM 3623 C C . THR B 1 68 ? 21.568 40.052 44.647 1.00 77.37 68 THR B C 1
ATOM 3624 O O . THR B 1 68 ? 20.434 40.214 44.196 1.00 77.70 68 THR B O 1
ATOM 3628 N N . VAL B 1 69 ? 22.294 38.974 44.397 1.00 74.52 69 VAL B N 1
ATOM 3629 C CA . VAL B 1 69 ? 21.798 37.899 43.548 1.00 71.37 69 VAL B CA 1
ATOM 3630 C C . VAL B 1 69 ? 22.162 36.582 44.241 1.00 69.75 69 VAL B C 1
ATOM 3631 O O . VAL B 1 69 ? 23.257 36.447 44.826 1.00 69.89 69 VAL B O 1
ATOM 3635 N N . VAL B 1 70 ? 21.249 35.628 44.220 1.00 67.24 70 VAL B N 1
ATOM 3636 C CA . VAL B 1 70 ? 21.564 34.354 44.823 1.00 65.34 70 VAL B CA 1
ATOM 3637 C C . VAL B 1 70 ? 22.088 33.437 43.767 1.00 64.05 70 VAL B C 1
ATOM 3638 O O . VAL B 1 70 ? 21.480 33.302 42.746 1.00 63.68 70 VAL B O 1
ATOM 3642 N N . VAL B 1 71 ? 23.238 32.830 44.014 1.00 63.34 71 VAL B N 1
ATOM 3643 C CA . VAL B 1 71 ? 23.795 31.868 43.075 1.00 62.91 71 VAL B CA 1
ATOM 3644 C C . VAL B 1 71 ? 23.695 30.505 43.682 1.00 63.01 71 VAL B C 1
ATOM 3645 O O . VAL B 1 71 ? 24.149 30.316 44.821 1.00 63.19 71 VAL B O 1
ATOM 3649 N N . VAL B 1 72 ? 23.100 29.567 42.952 1.00 63.05 72 VAL B N 1
ATOM 3650 C CA . VAL B 1 72 ? 23.119 28.191 43.426 1.00 63.84 72 VAL B CA 1
ATOM 3651 C C . VAL B 1 72 ? 24.328 27.513 42.829 1.00 65.09 72 VAL B C 1
ATOM 3652 O O . VAL B 1 72 ? 24.392 27.351 41.579 1.00 66.57 72 VAL B O 1
ATOM 3656 N N . HIS B 1 73 ? 25.262 27.119 43.703 1.00 65.14 73 HIS B N 1
ATOM 3657 C CA . HIS B 1 73 ? 26.545 26.585 43.290 1.00 65.96 73 HIS B CA 1
ATOM 3658 C C . HIS B 1 73 ? 26.808 25.282 44.006 1.00 66.53 73 HIS B C 1
ATOM 3659 O O . HIS B 1 73 ? 26.684 25.198 45.236 1.00 66.85 73 HIS B O 1
ATOM 3666 N N . LYS B 1 74 ? 27.165 24.268 43.210 1.00 67.49 74 LYS B N 1
ATOM 3667 C CA . LYS B 1 74 ? 27.391 22.893 43.677 1.00 68.26 74 LYS B CA 1
ATOM 3668 C C . LYS B 1 74 ? 26.436 22.541 44.822 1.00 67.05 74 LYS B C 1
ATOM 3669 O O . LYS B 1 74 ? 26.820 21.963 45.838 1.00 66.97 74 LYS B O 1
ATOM 3675 N N . GLY B 1 75 ? 25.191 22.945 44.661 1.00 66.22 75 GLY B N 1
ATOM 3676 C CA . GLY B 1 75 ? 24.138 22.520 45.542 1.00 65.41 75 GLY B CA 1
ATOM 3677 C C . GLY B 1 75 ? 23.800 23.419 46.700 1.00 65.34 75 GLY B C 1
ATOM 3678 O O . GLY B 1 75 ? 22.990 23.025 47.492 1.00 66.29 75 GLY B O 1
ATOM 3679 N N . LYS B 1 76 ? 24.386 24.599 46.858 1.00 65.02 76 LYS B N 1
ATOM 3680 C CA . LYS B 1 76 ? 23.899 25.469 47.943 1.00 65.04 76 LYS B CA 1
ATOM 3681 C C . LYS B 1 76 ? 23.570 26.850 47.458 1.00 64.88 76 LYS B C 1
ATOM 3682 O O . LYS B 1 76 ? 23.960 27.221 46.370 1.00 65.27 76 LYS B O 1
ATOM 3688 N N . ALA B 1 77 ? 22.849 27.628 48.252 1.00 65.06 77 ALA B N 1
ATOM 3689 C CA . ALA B 1 77 ? 22.583 29.006 47.832 1.00 65.60 77 ALA B CA 1
ATOM 3690 C C . ALA B 1 77 ? 23.582 29.994 48.448 1.00 66.30 77 ALA B C 1
ATOM 3691 O O . ALA B 1 77 ? 23.765 30.009 49.674 1.00 67.29 77 ALA B O 1
ATOM 3693 N N . TYR B 1 78 ? 24.216 30.827 47.629 1.00 66.12 78 TYR B N 1
ATOM 3694 C CA . TYR B 1 78 ? 25.057 31.883 48.186 1.00 65.92 78 TYR B CA 1
ATOM 3695 C C . TYR B 1 78 ? 24.537 33.241 47.731 1.00 66.52 78 TYR B C 1
ATOM 3696 O O . TYR B 1 78 ? 23.977 33.375 46.641 1.00 66.51 78 TYR B O 1
ATOM 3705 N N . GLU B 1 79 ? 24.712 34.246 48.577 1.00 66.83 79 GLU B N 1
ATOM 3706 C CA . GLU B 1 79 ? 24.293 35.593 48.229 1.00 67.14 79 GLU B CA 1
ATOM 3707 C C . GLU B 1 79 ? 25.464 36.385 47.625 1.00 66.95 79 GLU B C 1
ATOM 3708 O O . GLU B 1 79 ? 26.400 36.805 48.343 1.00 67.38 79 GLU B O 1
ATOM 3714 N N . VAL B 1 80 ? 25.456 36.595 46.319 1.00 66.78 80 VAL B N 1
ATOM 3715 C CA . VAL B 1 80 ? 26.525 37.397 45.747 1.00 66.95 80 VAL B CA 1
ATOM 3716 C C . VAL B 1 80 ? 26.051 38.831 45.578 1.00 68.67 80 VAL B C 1
ATOM 3717 O O . VAL B 1 80 ? 24.969 39.042 45.045 1.00 69.22 80 VAL B O 1
ATOM 3721 N N . THR B 1 81 ? 26.825 39.817 46.035 1.00 70.76 81 THR B N 1
ATOM 3722 C CA . THR B 1 81 ? 26.427 41.237 45.931 1.00 73.34 81 THR B CA 1
ATOM 3723 C C . THR B 1 81 ? 27.534 42.186 45.448 1.00 75.25 81 THR B C 1
ATOM 3724 O O . THR B 1 81 ? 28.622 42.240 46.044 1.00 75.57 81 THR B O 1
ATOM 3728 N N . THR B 1 82 ? 27.218 42.967 44.406 1.00 77.62 82 THR B N 1
ATOM 3729 C CA . THR B 1 82 ? 28.086 44.024 43.877 1.00 79.79 82 THR B CA 1
ATOM 3730 C C . THR B 1 82 ? 28.409 45.016 44.970 1.00 82.15 82 THR B C 1
ATOM 3731 O O . THR B 1 82 ? 27.542 45.314 45.803 1.00 82.85 82 THR B O 1
ATOM 3735 N N . PHE B 1 83 ? 29.638 45.531 44.960 1.00 84.75 83 PHE B N 1
ATOM 3736 C CA . PHE B 1 83 ? 30.094 46.507 45.937 1.00 87.69 83 PHE B CA 1
ATOM 3737 C C . PHE B 1 83 ? 29.251 47.765 45.864 1.00 91.32 83 PHE B C 1
ATOM 3738 O O . PHE B 1 83 ? 28.998 48.223 44.780 1.00 91.78 83 PHE B O 1
ATOM 3746 N N . LYS B 1 84 ? 28.835 48.352 46.981 1.00 96.37 84 LYS B N 1
ATOM 3747 C CA . LYS B 1 84 ? 27.876 49.471 46.919 1.00 101.80 84 LYS B CA 1
ATOM 3748 C C . LYS B 1 84 ? 28.132 50.582 47.943 1.00 105.93 84 LYS B C 1
ATOM 3749 O O . LYS B 1 84 ? 28.786 50.324 48.942 1.00 106.53 84 LYS B O 1
ATOM 3755 N N . THR B 1 85 ? 27.636 51.805 47.692 1.00 111.35 85 THR B N 1
ATOM 3756 C CA . THR B 1 85 ? 27.705 52.929 48.676 1.00 116.64 85 THR B CA 1
ATOM 3757 C C . THR B 1 85 ? 26.330 53.473 49.106 1.00 119.66 85 THR B C 1
ATOM 3758 O O . THR B 1 85 ? 25.685 54.215 48.357 1.00 120.66 85 THR B O 1
ATOM 3762 N N . ASP B 1 86 ? 25.963 53.174 50.355 1.00 123.08 86 ASP B N 1
ATOM 3763 C CA . ASP B 1 86 ? 24.586 53.224 50.913 1.00 125.92 86 ASP B CA 1
ATOM 3764 C C . ASP B 1 86 ? 23.734 54.540 50.894 1.00 127.22 86 ASP B C 1
ATOM 3765 O O . ASP B 1 86 ? 23.121 54.860 51.921 1.00 128.14 86 ASP B O 1
ATOM 3770 N N . GLY B 1 87 ? 23.669 55.272 49.770 1.00 128.04 87 GLY B N 1
ATOM 3771 C CA . GLY B 1 87 ? 22.805 56.449 49.608 1.00 128.23 87 GLY B CA 1
ATOM 3772 C C . GLY B 1 87 ? 22.520 57.314 50.828 1.00 128.32 87 GLY B C 1
ATOM 3773 O O . GLY B 1 87 ? 21.378 57.707 51.071 1.00 128.34 87 GLY B O 1
ATOM 3774 N N . SER B 1 97 ? 17.905 54.762 46.689 1.00 129.90 97 SER B N 1
ATOM 3775 C CA . SER B 1 97 ? 18.687 54.279 45.562 1.00 129.62 97 SER B CA 1
ATOM 3776 C C . SER B 1 97 ? 20.128 54.005 45.963 1.00 129.25 97 SER B C 1
ATOM 3777 O O . SER B 1 97 ? 20.678 54.605 46.900 1.00 129.30 97 SER B O 1
ATOM 3780 N N . VAL B 1 98 ? 20.730 53.090 45.220 1.00 128.48 98 VAL B N 1
ATOM 3781 C CA . VAL B 1 98 ? 22.041 52.549 45.537 1.00 127.52 98 VAL B CA 1
ATOM 3782 C C . VAL B 1 98 ? 23.032 52.861 44.403 1.00 126.35 98 VAL B C 1
ATOM 3783 O O . VAL B 1 98 ? 22.643 52.927 43.238 1.00 126.20 98 VAL B O 1
ATOM 3787 N N . THR B 1 99 ? 24.300 53.077 44.757 1.00 124.89 99 THR B N 1
ATOM 3788 C CA . THR B 1 99 ? 25.377 53.271 43.779 1.00 123.49 99 THR B CA 1
ATOM 3789 C C . THR B 1 99 ? 26.368 52.113 43.868 1.00 122.62 99 THR B C 1
ATOM 3790 O O . THR B 1 99 ? 26.886 51.815 44.945 1.00 122.34 99 THR B O 1
ATOM 3794 N N . PHE B 1 100 ? 26.618 51.469 42.728 1.00 121.58 100 PHE B N 1
ATOM 3795 C CA . PHE B 1 100 ? 27.600 50.386 42.613 1.00 120.78 100 PHE B CA 1
ATOM 3796 C C . PHE B 1 100 ? 28.977 50.974 42.371 1.00 120.16 100 PHE B C 1
ATOM 3797 O O . PHE B 1 100 ? 29.070 51.995 41.719 1.00 120.74 100 PHE B O 1
ATOM 3805 N N . VAL B 1 101 ? 30.038 50.368 42.905 1.00 119.15 101 VAL B N 1
ATOM 3806 C CA . VAL B 1 101 ? 31.413 50.831 42.616 1.00 118.02 101 VAL B CA 1
ATOM 3807 C C . VAL B 1 101 ? 32.331 49.692 42.169 1.00 116.70 101 VAL B C 1
ATOM 3808 O O . VAL B 1 101 ? 31.862 48.604 41.807 1.00 116.60 101 VAL B O 1
ATOM 3812 N N . ARG B 1 102 ? 33.635 49.957 42.172 1.00 114.93 102 ARG B N 1
ATOM 3813 C CA . ARG B 1 102 ? 34.619 48.912 41.932 1.00 113.15 102 ARG B CA 1
ATOM 3814 C C . ARG B 1 102 ? 35.558 48.752 43.134 1.00 110.89 102 ARG B C 1
ATOM 3815 O O . ARG B 1 102 ? 36.439 47.897 43.126 1.00 110.84 102 ARG B O 1
ATOM 3823 N N . SER B 1 103 ? 35.350 49.550 44.176 1.00 107.99 103 SER B N 1
ATOM 3824 C CA . SER B 1 103 ? 36.216 49.511 45.349 1.00 105.33 103 SER B CA 1
ATOM 3825 C C . SER B 1 103 ? 35.713 48.568 46.458 1.00 103.44 103 SER B C 1
ATOM 3826 O O . SER B 1 103 ? 34.655 48.812 47.038 1.00 103.22 103 SER B O 1
ATOM 3829 N N . LEU B 1 104 ? 36.457 47.507 46.775 1.00 101.00 104 LEU B N 1
ATOM 3830 C CA . LEU B 1 104 ? 36.040 46.637 47.880 1.00 98.72 104 LEU B CA 1
ATOM 3831 C C . LEU B 1 104 ? 35.981 47.451 49.148 1.00 98.70 104 LEU B C 1
ATOM 3832 O O . LEU B 1 104 ? 35.096 47.242 49.978 1.00 98.46 104 LEU B O 1
ATOM 3837 N N . GLU B 1 105 ? 36.928 48.380 49.281 1.00 98.54 105 GLU B N 1
ATOM 3838 C CA . GLU B 1 105 ? 37.045 49.177 50.484 1.00 98.66 105 GLU B CA 1
ATOM 3839 C C . GLU B 1 105 ? 35.777 49.996 50.711 1.00 97.98 105 GLU B C 1
ATOM 3840 O O . GLU B 1 105 ? 35.297 50.078 51.832 1.00 97.89 105 GLU B O 1
ATOM 3846 N N . GLU B 1 106 ? 35.202 50.562 49.656 1.00 97.54 106 GLU B N 1
ATOM 3847 C CA . GLU B 1 106 ? 33.975 51.343 49.819 1.00 97.39 106 GLU B CA 1
ATOM 3848 C C . GLU B 1 106 ? 32.837 50.449 50.309 1.00 95.95 106 GLU B C 1
ATOM 3849 O O . GLU B 1 106 ? 32.004 50.875 51.108 1.00 95.54 106 GLU B O 1
ATOM 3855 N N . ASP B 1 107 ? 32.821 49.203 49.834 1.00 94.69 107 ASP B N 1
ATOM 3856 C CA . ASP B 1 107 ? 31.789 48.231 50.213 1.00 93.49 107 ASP B CA 1
ATOM 3857 C C . ASP B 1 107 ? 31.855 47.811 51.679 1.00 92.04 107 ASP B C 1
ATOM 3858 O O . ASP B 1 107 ? 30.828 47.579 52.313 1.00 92.06 107 ASP B O 1
ATOM 3863 N N . LEU B 1 108 ? 33.065 47.697 52.206 1.00 90.06 108 LEU B N 1
ATOM 3864 C CA . LEU B 1 108 ? 33.238 47.392 53.612 1.00 87.93 108 LEU B CA 1
ATOM 3865 C C . LEU B 1 108 ? 32.863 48.597 54.474 1.00 87.73 108 LEU B C 1
ATOM 3866 O O . LEU B 1 108 ? 32.149 48.449 55.467 1.00 87.58 108 LEU B O 1
ATOM 3871 N N . LYS B 1 109 ? 33.313 49.788 54.076 1.00 87.41 109 LYS B N 1
ATOM 3872 C CA . LYS B 1 109 ? 33.042 51.020 54.828 1.00 87.30 109 LYS B CA 1
ATOM 3873 C C . LYS B 1 109 ? 31.577 51.169 55.266 1.00 86.55 109 LYS B C 1
ATOM 3874 O O . LYS B 1 109 ? 31.306 51.816 56.277 1.00 86.74 109 LYS B O 1
ATOM 3880 N N . ARG B 1 110 ? 30.651 50.568 54.516 1.00 85.29 110 ARG B N 1
ATOM 3881 C CA . ARG B 1 110 ? 29.220 50.792 54.713 1.00 84.28 110 ARG B CA 1
ATOM 3882 C C . ARG B 1 110 ? 28.574 49.730 55.613 1.00 82.92 110 ARG B C 1
ATOM 3883 O O . ARG B 1 110 ? 27.339 49.658 55.762 1.00 82.86 110 ARG B O 1
ATOM 3891 N N . ARG B 1 111 ? 29.413 48.889 56.195 1.00 81.03 111 ARG B N 1
ATOM 3892 C CA . ARG B 1 111 ? 28.927 47.766 56.962 1.00 79.38 111 ARG B CA 1
ATOM 3893 C C . ARG B 1 111 ? 28.833 48.175 58.418 1.00 78.69 111 ARG B C 1
ATOM 3894 O O . ARG B 1 111 ? 29.537 49.111 58.821 1.00 78.96 111 ARG B O 1
ATOM 3902 N N . ASP B 1 112 ? 27.987 47.492 59.201 1.00 77.47 112 ASP B N 1
ATOM 3903 C CA . ASP B 1 112 ? 27.631 47.924 60.566 1.00 76.71 112 ASP B CA 1
ATOM 3904 C C . ASP B 1 112 ? 28.781 47.936 61.581 1.00 75.87 112 ASP B C 1
ATOM 3905 O O . ASP B 1 112 ? 29.085 48.969 62.150 1.00 76.09 112 ASP B O 1
ATOM 3910 N N . PHE B 1 113 ? 29.435 46.815 61.811 1.00 74.89 113 PHE B N 1
ATOM 3911 C CA . PHE B 1 113 ? 30.450 46.805 62.840 1.00 74.51 113 PHE B CA 1
ATOM 3912 C C . PHE B 1 113 ? 31.746 46.273 62.301 1.00 74.91 113 PHE B C 1
ATOM 3913 O O . PHE B 1 113 ? 31.737 45.541 61.321 1.00 75.34 113 PHE B O 1
ATOM 3921 N N . THR B 1 114 ? 32.864 46.653 62.923 1.00 75.04 114 THR B N 1
ATOM 3922 C CA . THR B 1 114 ? 34.182 46.307 62.377 1.00 75.10 114 THR B CA 1
ATOM 3923 C C . THR B 1 114 ? 34.365 44.801 62.213 1.00 74.84 114 THR B C 1
ATOM 3924 O O . THR B 1 114 ? 34.843 44.348 61.188 1.00 74.80 114 THR B O 1
ATOM 3936 N N . ASN B 1 116 ? 32.131 42.655 61.471 1.00 72.91 116 ASN B N 1
ATOM 3937 C CA . ASN B 1 116 ? 31.413 42.355 60.232 1.00 71.24 116 ASN B CA 1
ATOM 3938 C C . ASN B 1 116 ? 32.024 42.911 58.931 1.00 70.50 116 ASN B C 1
ATOM 3939 O O . ASN B 1 116 ? 31.579 42.605 57.807 1.00 70.79 116 ASN B O 1
ATOM 3944 N N . ALA B 1 117 ? 33.072 43.711 59.076 1.00 69.23 117 ALA B N 1
ATOM 3945 C CA . ALA B 1 117 ? 33.566 44.459 57.938 1.00 68.21 117 ALA B CA 1
ATOM 3946 C C . ALA B 1 117 ? 34.859 43.903 57.399 1.00 67.81 117 ALA B C 1
ATOM 3947 O O . ALA B 1 117 ? 35.614 44.602 56.717 1.00 67.50 117 ALA B O 1
ATOM 3949 N N . ILE B 1 118 ? 35.112 42.636 57.688 1.00 67.77 118 ILE B N 1
ATOM 3950 C CA . ILE B 1 118 ? 36.311 42.013 57.157 1.00 68.04 118 ILE B CA 1
ATOM 3951 C C . ILE B 1 118 ? 35.971 41.311 55.868 1.00 68.61 118 ILE B C 1
ATOM 3952 O O . ILE B 1 118 ? 34.776 41.089 55.544 1.00 69.58 118 ILE B O 1
ATOM 3957 N N . ALA B 1 119 ? 37.030 40.951 55.148 1.00 69.09 119 ALA B N 1
ATOM 3958 C CA . ALA B 1 119 ? 36.952 40.328 53.826 1.00 69.89 119 ALA B CA 1
ATOM 3959 C C . ALA B 1 119 ? 38.092 39.315 53.617 1.00 70.75 119 ALA B C 1
ATOM 3960 O O . ALA B 1 119 ? 39.233 39.517 54.084 1.00 71.28 119 ALA B O 1
ATOM 3970 N N . ASP B 1 121 ? 40.183 36.966 50.545 1.00 72.83 121 ASP B N 1
ATOM 3971 C CA . ASP B 1 121 ? 40.346 36.768 49.105 1.00 73.33 121 ASP B CA 1
ATOM 3972 C C . ASP B 1 121 ? 40.415 35.288 48.747 1.00 72.87 121 ASP B C 1
ATOM 3973 O O . ASP B 1 121 ? 40.477 34.422 49.637 1.00 72.51 121 ASP B O 1
ATOM 3978 N N . GLU B 1 122 ? 40.412 35.005 47.452 1.00 72.39 122 GLU B N 1
ATOM 3979 C CA . GLU B 1 122 ? 40.494 33.637 47.010 1.00 72.71 122 GLU B CA 1
ATOM 3980 C C . GLU B 1 122 ? 41.674 32.833 47.609 1.00 72.33 122 GLU B C 1
ATOM 3981 O O . GLU B 1 122 ? 41.633 31.619 47.699 1.00 71.53 122 GLU B O 1
ATOM 3987 N N . TYR B 1 123 ? 42.724 33.512 48.041 1.00 72.83 123 TYR B N 1
ATOM 3988 C CA . TYR B 1 123 ? 43.912 32.806 48.502 1.00 73.68 123 TYR B CA 1
ATOM 3989 C C . TYR B 1 123 ? 43.915 32.670 49.982 1.00 73.06 123 TYR B C 1
ATOM 3990 O O . TYR B 1 123 ? 44.872 32.171 50.546 1.00 73.37 123 TYR B O 1
ATOM 3999 N N . GLY B 1 124 ? 42.853 33.118 50.626 1.00 72.57 124 GLY B N 1
ATOM 4000 C CA . GLY B 1 124 ? 42.806 33.053 52.065 1.00 71.42 124 GLY B CA 1
ATOM 4001 C C . GLY B 1 124 ? 43.364 34.249 52.817 1.00 70.77 124 GLY B C 1
ATOM 4002 O O . GLY B 1 124 ? 43.460 34.167 54.032 1.00 70.97 124 GLY B O 1
ATOM 4003 N N . THR B 1 125 ? 43.705 35.346 52.130 1.00 70.06 125 THR B N 1
ATOM 4004 C CA . THR B 1 125 ? 44.240 36.563 52.771 1.00 69.56 125 THR B CA 1
ATOM 4005 C C . THR B 1 125 ? 43.158 37.435 53.431 1.00 69.75 125 THR B C 1
ATOM 4006 O O . THR B 1 125 ? 42.215 37.860 52.778 1.00 70.39 125 THR B O 1
ATOM 4010 N N . ILE B 1 126 ? 43.301 37.742 54.711 1.00 69.71 126 ILE B N 1
ATOM 4011 C CA . ILE B 1 126 ? 42.352 38.650 55.337 1.00 69.46 126 ILE B CA 1
ATOM 4012 C C . ILE B 1 126 ? 42.653 40.082 54.888 1.00 70.08 126 ILE B C 1
ATOM 4013 O O . ILE B 1 126 ? 43.785 40.564 55.007 1.00 70.07 126 ILE B O 1
ATOM 4018 N N . ILE B 1 127 ? 41.634 40.737 54.349 1.00 70.47 127 ILE B N 1
ATOM 4019 C CA . ILE B 1 127 ? 41.698 42.154 54.054 1.00 70.82 127 ILE B CA 1
ATOM 4020 C C . ILE B 1 127 ? 40.911 42.872 55.136 1.00 72.07 127 ILE B C 1
ATOM 4021 O O . ILE B 1 127 ? 39.704 42.669 55.244 1.00 72.26 127 ILE B O 1
ATOM 4026 N N . ASP B 1 128 ? 41.572 43.690 55.952 1.00 73.54 128 ASP B N 1
ATOM 4027 C CA . ASP B 1 128 ? 40.876 44.274 57.087 1.00 75.02 128 ASP B CA 1
ATOM 4028 C C . ASP B 1 128 ? 41.256 45.711 57.251 1.00 75.25 128 ASP B C 1
ATOM 4029 O O . ASP B 1 128 ? 42.108 46.039 58.069 1.00 75.79 128 ASP B O 1
ATOM 4034 N N . PRO B 1 129 ? 40.610 46.583 56.498 1.00 75.32 129 PRO B N 1
ATOM 4035 C CA . PRO B 1 129 ? 40.919 47.994 56.586 1.00 75.22 129 PRO B CA 1
ATOM 4036 C C . PRO B 1 129 ? 40.233 48.656 57.775 1.00 75.09 129 PRO B C 1
ATOM 4037 O O . PRO B 1 129 ? 40.483 49.823 57.968 1.00 75.81 129 PRO B O 1
ATOM 4041 N N . PHE B 1 130 ? 39.442 47.988 58.594 1.00 74.37 130 PHE B N 1
ATOM 4042 C CA . PHE B 1 130 ? 38.892 48.781 59.665 1.00 74.07 130 PHE B CA 1
ATOM 4043 C C . PHE B 1 130 ? 39.216 48.368 61.069 1.00 74.23 130 PHE B C 1
ATOM 4044 O O . PHE B 1 130 ? 38.642 48.911 62.015 1.00 74.63 130 PHE B O 1
ATOM 4052 N N . GLY B 1 131 ? 40.165 47.439 61.209 1.00 74.16 131 GLY B N 1
ATOM 4053 C CA . GLY B 1 131 ? 40.533 46.880 62.510 1.00 74.11 131 GLY B CA 1
ATOM 4054 C C . GLY B 1 131 ? 39.457 45.952 63.090 1.00 73.96 131 GLY B C 1
ATOM 4055 O O . GLY B 1 131 ? 39.225 45.912 64.304 1.00 74.28 131 GLY B O 1
ATOM 4056 N N . GLY B 1 132 ? 38.779 45.216 62.216 1.00 73.33 132 GLY B N 1
ATOM 4057 C CA . GLY B 1 132 ? 37.831 44.236 62.663 1.00 72.76 132 GLY B CA 1
ATOM 4058 C C . GLY B 1 132 ? 38.577 43.147 63.384 1.00 72.51 132 GLY B C 1
ATOM 4059 O O . GLY B 1 132 ? 38.183 42.736 64.468 1.00 72.14 132 GLY B O 1
ATOM 4060 N N . ARG B 1 133 ? 39.661 42.676 62.784 1.00 72.60 133 ARG B N 1
ATOM 4061 C CA . ARG B 1 133 ? 40.445 41.626 63.402 1.00 73.35 133 ARG B CA 1
ATOM 4062 C C . ARG B 1 133 ? 40.803 41.987 64.826 1.00 73.74 133 ARG B C 1
ATOM 4063 O O . ARG B 1 133 ? 40.695 41.120 65.689 1.00 73.36 133 ARG B O 1
ATOM 4071 N N . GLU B 1 134 ? 41.226 43.253 65.041 1.00 74.52 134 GLU B N 1
ATOM 4072 C CA . GLU B 1 134 ? 41.564 43.847 66.354 1.00 75.28 134 GLU B CA 1
ATOM 4073 C C . GLU B 1 134 ? 40.374 43.830 67.302 1.00 75.03 134 GLU B C 1
ATOM 4074 O O . GLU B 1 134 ? 40.501 43.426 68.455 1.00 75.44 134 GLU B O 1
ATOM 4080 N N . ALA B 1 135 ? 39.228 44.298 66.812 1.00 74.51 135 ALA B N 1
ATOM 4081 C CA . ALA B 1 135 ? 37.968 44.228 67.544 1.00 73.81 135 ALA B CA 1
ATOM 4082 C C . ALA B 1 135 ? 37.541 42.783 67.945 1.00 73.38 135 ALA B C 1
ATOM 4083 O O . ALA B 1 135 ? 36.860 42.589 68.969 1.00 73.40 135 ALA B O 1
ATOM 4085 N N . ILE B 1 136 ? 37.937 41.787 67.141 1.00 72.65 136 ILE B N 1
ATOM 4086 C CA . ILE B 1 136 ? 37.641 40.386 67.433 1.00 71.68 136 ILE B CA 1
ATOM 4087 C C . ILE B 1 136 ? 38.539 39.879 68.565 1.00 72.45 136 ILE B C 1
ATOM 4088 O O . ILE B 1 136 ? 38.057 39.268 69.519 1.00 72.12 136 ILE B O 1
ATOM 4093 N N . ARG B 1 137 ? 39.834 40.155 68.464 1.00 73.53 137 ARG B N 1
ATOM 4094 C CA . ARG B 1 137 ? 40.778 39.845 69.535 1.00 74.85 137 ARG B CA 1
ATOM 4095 C C . ARG B 1 137 ? 40.301 40.426 70.860 1.00 75.57 137 ARG B C 1
ATOM 4096 O O . ARG B 1 137 ? 40.407 39.768 71.882 1.00 75.55 137 ARG B O 1
ATOM 4104 N N . ARG B 1 138 ? 39.759 41.643 70.834 1.00 76.79 138 ARG B N 1
ATOM 4105 C CA . ARG B 1 138 ? 39.294 42.321 72.048 1.00 78.12 138 ARG B CA 1
ATOM 4106 C C . ARG B 1 138 ? 37.876 41.916 72.427 1.00 77.37 138 ARG B C 1
ATOM 4107 O O . ARG B 1 138 ? 37.471 42.099 73.556 1.00 77.65 138 ARG B O 1
ATOM 4115 N N . ARG B 1 139 ? 37.126 41.359 71.484 1.00 77.09 139 ARG B N 1
ATOM 4116 C CA . ARG B 1 139 ? 35.728 41.004 71.710 1.00 76.62 139 ARG B CA 1
ATOM 4117 C C . ARG B 1 139 ? 34.892 42.261 71.921 1.00 75.91 139 ARG B C 1
ATOM 4118 O O . ARG B 1 139 ? 34.231 42.406 72.948 1.00 75.71 139 ARG B O 1
ATOM 4126 N N . ILE B 1 140 ? 34.919 43.157 70.934 1.00 75.62 140 ILE B N 1
ATOM 4127 C CA . ILE B 1 140 ? 34.164 44.401 71.005 1.00 76.03 140 ILE B CA 1
ATOM 4128 C C . ILE B 1 140 ? 33.289 44.689 69.784 1.00 76.33 140 ILE B C 1
ATOM 4129 O O . ILE B 1 140 ? 33.728 44.602 68.631 1.00 76.09 140 ILE B O 1
ATOM 4134 N N . ILE B 1 141 ? 32.050 45.071 70.043 1.00 76.86 141 ILE B N 1
ATOM 4135 C CA . ILE B 1 141 ? 31.233 45.540 68.958 1.00 77.61 141 ILE B CA 1
ATOM 4136 C C . ILE B 1 141 ? 31.409 47.023 68.877 1.00 79.50 141 ILE B C 1
ATOM 4137 O O . ILE B 1 141 ? 31.011 47.745 69.792 1.00 79.08 141 ILE B O 1
ATOM 4142 N N . ARG B 1 142 ? 32.016 47.466 67.777 1.00 82.11 142 ARG B N 1
ATOM 4143 C CA . ARG B 1 142 ? 32.228 48.892 67.505 1.00 84.56 142 ARG B CA 1
ATOM 4144 C C . ARG B 1 142 ? 31.733 49.152 66.102 1.00 85.53 142 ARG B C 1
ATOM 4145 O O . ARG B 1 142 ? 32.020 48.394 65.169 1.00 85.56 142 ARG B O 1
ATOM 4153 N N . THR B 1 143 ? 30.976 50.228 65.982 1.00 87.17 143 THR B N 1
ATOM 4154 C CA . THR B 1 143 ? 30.494 50.750 64.717 1.00 89.14 143 THR B CA 1
ATOM 4155 C C . THR B 1 143 ? 31.607 51.048 63.702 1.00 90.75 143 THR B C 1
ATOM 4156 O O . THR B 1 143 ? 32.668 51.511 64.088 1.00 91.60 143 THR B O 1
ATOM 4160 N N . VAL B 1 144 ? 31.376 50.825 62.414 1.00 92.70 144 VAL B N 1
ATOM 4161 C CA . VAL B 1 144 ? 32.341 51.298 61.428 1.00 94.98 144 VAL B CA 1
ATOM 4162 C C . VAL B 1 144 ? 32.098 52.763 61.156 1.00 97.40 144 VAL B C 1
ATOM 4163 O O . VAL B 1 144 ? 31.098 53.119 60.534 1.00 97.31 144 VAL B O 1
ATOM 4167 N N . GLY B 1 145 ? 33.026 53.600 61.622 1.00 100.61 145 GLY B N 1
ATOM 4168 C CA . GLY B 1 145 ? 32.900 55.046 61.560 1.00 104.83 145 GLY B CA 1
ATOM 4169 C C . GLY B 1 145 ? 32.195 55.601 62.783 1.00 107.91 145 GLY B C 1
ATOM 4170 O O . GLY B 1 145 ? 32.209 54.984 63.852 1.00 108.08 145 GLY B O 1
ATOM 4171 N N . GLU B 1 146 ? 31.563 56.761 62.614 1.00 111.05 146 GLU B N 1
ATOM 4172 C CA . GLU B 1 146 ? 30.883 57.464 63.705 1.00 114.37 146 GLU B CA 1
ATOM 4173 C C . GLU B 1 146 ? 29.628 56.730 64.202 1.00 114.99 146 GLU B C 1
ATOM 4174 O O . GLU B 1 146 ? 28.625 56.631 63.501 1.00 115.06 146 GLU B O 1
ATOM 4180 N N . ALA B 1 147 ? 29.708 56.222 65.426 1.00 116.17 147 ALA B N 1
ATOM 4181 C CA . ALA B 1 147 ? 28.594 55.558 66.068 1.00 117.32 147 ALA B CA 1
ATOM 4182 C C . ALA B 1 147 ? 27.277 56.287 65.842 1.00 118.20 147 ALA B C 1
ATOM 4183 O O . ALA B 1 147 ? 26.298 55.672 65.441 1.00 118.67 147 ALA B O 1
ATOM 4185 N N . GLU B 1 148 ? 27.257 57.596 66.067 1.00 119.17 148 GLU B N 1
ATOM 4186 C CA . GLU B 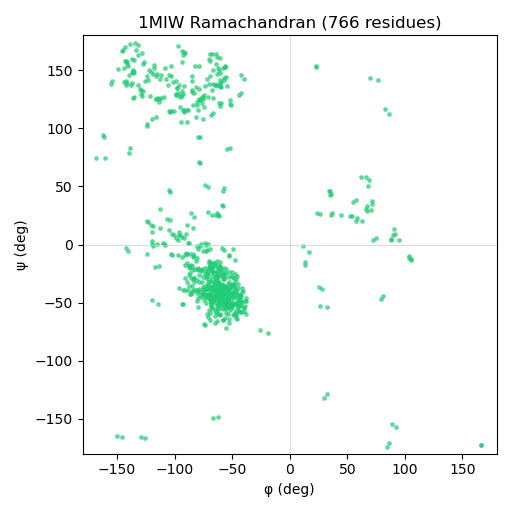1 148 ? 26.025 58.374 65.924 1.00 119.96 148 GLU B CA 1
ATOM 4187 C C . GLU B 1 148 ? 25.448 58.370 64.495 1.00 119.73 148 GLU B C 1
ATOM 4188 O O . GLU B 1 148 ? 24.272 58.048 64.303 1.00 119.80 148 GLU B O 1
ATOM 4194 N N . LYS B 1 149 ? 26.280 58.711 63.505 1.00 119.40 149 LYS B N 1
ATOM 4195 C CA . LYS B 1 149 ? 25.853 58.820 62.100 1.00 118.71 149 LYS B CA 1
ATOM 4196 C C . LYS B 1 149 ? 25.269 57.505 61.586 1.00 117.76 149 LYS B C 1
ATOM 4197 O O . LYS B 1 149 ? 24.228 57.490 60.918 1.00 118.00 149 LYS B O 1
ATOM 4203 N N . ARG B 1 150 ? 25.936 56.403 61.923 1.00 116.28 150 ARG B N 1
ATOM 4204 C CA . ARG B 1 150 ? 25.563 55.088 61.428 1.00 114.40 150 ARG B CA 1
ATOM 4205 C C . ARG B 1 150 ? 24.175 54.743 61.874 1.00 113.58 150 ARG B C 1
ATOM 4206 O O . ARG B 1 150 ? 23.359 54.315 61.080 1.00 113.38 150 ARG B O 1
ATOM 4214 N N . PHE B 1 151 ? 23.911 54.962 63.151 1.00 112.58 151 PHE B N 1
ATOM 4215 C CA . PHE B 1 151 ? 22.604 54.688 63.705 1.00 111.73 151 PHE B CA 1
ATOM 4216 C C . PHE B 1 151 ? 21.526 55.586 63.130 1.00 112.04 151 PHE B C 1
ATOM 4217 O O . PHE B 1 151 ? 20.361 55.221 63.131 1.00 112.42 151 PHE B O 1
ATOM 4225 N N . ARG B 1 152 ? 21.904 56.757 62.635 1.00 112.26 152 ARG B N 1
ATOM 4226 C CA . ARG B 1 152 ? 20.926 57.651 62.024 1.00 112.35 152 ARG B CA 1
ATOM 4227 C C . ARG B 1 152 ? 20.582 57.105 60.652 1.00 111.09 152 ARG B C 1
ATOM 4228 O O . ARG B 1 152 ? 19.437 57.161 60.226 1.00 110.75 152 ARG B O 1
ATOM 4236 N N . GLU B 1 153 ? 21.584 56.553 59.981 1.00 110.00 153 GLU B N 1
ATOM 4237 C CA . GLU B 1 153 ? 21.398 55.997 58.649 1.00 109.24 153 GLU B CA 1
ATOM 4238 C C . GLU B 1 153 ? 20.412 54.812 58.642 1.00 107.87 153 GLU B C 1
ATOM 4239 O O . GLU B 1 153 ? 19.645 54.628 57.693 1.00 108.04 153 GLU B O 1
ATOM 4245 N N . ASP B 1 154 ? 20.433 54.014 59.703 1.00 105.88 154 ASP B N 1
ATOM 4246 C CA . ASP B 1 154 ? 19.611 52.817 59.777 1.00 103.60 154 ASP B CA 1
ATOM 4247 C C . ASP B 1 154 ? 19.534 52.405 61.225 1.00 102.00 154 ASP B C 1
ATOM 4248 O O . ASP B 1 154 ? 20.407 51.695 61.737 1.00 101.57 154 ASP B O 1
ATOM 4253 N N . ALA B 1 155 ? 18.477 52.866 61.883 1.00 100.07 155 ALA B N 1
ATOM 4254 C CA . ALA B 1 155 ? 18.328 52.664 63.318 1.00 98.27 155 ALA B CA 1
ATOM 4255 C C . ALA B 1 155 ? 18.437 51.208 63.727 1.00 97.00 155 ALA B C 1
ATOM 4256 O O . ALA B 1 155 ? 18.865 50.911 64.845 1.00 97.09 155 ALA B O 1
ATOM 4258 N N . LEU B 1 156 ? 18.085 50.299 62.819 1.00 95.12 156 LEU B N 1
ATOM 4259 C CA . LEU B 1 156 ? 18.108 48.874 63.143 1.00 93.50 156 LEU B CA 1
ATOM 4260 C C . LEU B 1 156 ? 19.472 48.389 63.609 1.00 93.15 156 LEU B C 1
ATOM 4261 O O . LEU B 1 156 ? 19.565 47.401 64.336 1.00 93.02 156 LEU B O 1
ATOM 4266 N N . ARG B 1 157 ? 20.520 49.096 63.200 1.00 92.78 157 ARG B N 1
ATOM 4267 C CA . ARG B 1 157 ? 21.875 48.715 63.549 1.00 92.59 157 ARG B CA 1
ATOM 4268 C C . ARG B 1 157 ? 22.028 48.565 65.052 1.00 93.37 157 ARG B C 1
ATOM 4269 O O . ARG B 1 157 ? 22.759 47.696 65.531 1.00 93.55 157 ARG B O 1
ATOM 4293 N N . ARG B 1 160 ? 20.824 45.131 66.209 1.00 89.79 160 ARG B N 1
ATOM 4294 C CA . ARG B 1 160 ? 21.822 44.106 65.863 1.00 87.07 160 ARG B CA 1
ATOM 4295 C C . ARG B 1 160 ? 22.984 44.100 66.842 1.00 85.78 160 ARG B C 1
ATOM 4296 O O . ARG B 1 160 ? 23.407 43.041 67.311 1.00 85.52 160 ARG B O 1
ATOM 4304 N N . ALA B 1 161 ? 23.491 45.297 67.132 1.00 83.88 161 ALA B N 1
ATOM 4305 C CA . ALA B 1 161 ? 24.547 45.472 68.100 1.00 82.14 161 ALA B CA 1
ATOM 4306 C C . ALA B 1 161 ? 24.183 44.727 69.384 1.00 81.14 161 ALA B C 1
ATOM 4307 O O . ALA B 1 161 ? 25.011 43.989 69.934 1.00 81.29 161 ALA B O 1
ATOM 4309 N N . VAL B 1 162 ? 22.944 44.877 69.847 1.00 79.36 162 VAL B N 1
ATOM 4310 C CA . VAL B 1 162 ? 22.557 44.199 71.077 1.00 77.68 162 VAL B CA 1
ATOM 4311 C C . VAL B 1 162 ? 22.493 42.682 70.860 1.00 77.04 162 VAL B C 1
ATOM 4312 O O . VAL B 1 162 ? 23.066 41.894 71.643 1.00 76.85 162 VAL B O 1
ATOM 4316 N N . ARG B 1 163 ? 21.838 42.267 69.781 1.00 75.76 163 ARG B N 1
ATOM 4317 C CA . ARG B 1 163 ? 21.717 40.842 69.558 1.00 74.99 163 ARG B CA 1
ATOM 4318 C C . ARG B 1 163 ? 23.096 40.219 69.428 1.00 74.69 163 ARG B C 1
ATOM 4319 O O . ARG B 1 163 ? 23.312 39.082 69.845 1.00 74.91 163 ARG B O 1
ATOM 4327 N N . PHE B 1 164 ? 24.030 40.964 68.843 1.00 74.04 164 PHE B N 1
ATOM 4328 C CA . PHE B 1 164 ? 25.381 40.444 68.672 1.00 73.15 164 PHE B CA 1
ATOM 4329 C C . PHE B 1 164 ? 25.993 40.247 70.039 1.00 72.56 164 PHE B C 1
ATOM 4330 O O . PHE B 1 164 ? 26.739 39.272 70.267 1.00 72.76 164 PHE B O 1
ATOM 4338 N N . VAL B 1 165 ? 25.637 41.135 70.959 1.00 71.28 165 VAL B N 1
ATOM 4339 C CA . VAL B 1 165 ? 26.041 40.920 72.326 1.00 70.80 165 VAL B CA 1
ATOM 4340 C C . VAL B 1 165 ? 25.516 39.564 72.768 1.00 70.28 165 VAL B C 1
ATOM 4341 O O . VAL B 1 165 ? 26.285 38.740 73.265 1.00 70.55 165 VAL B O 1
ATOM 4345 N N . SER B 1 166 ? 24.230 39.316 72.551 1.00 69.03 166 SER B N 1
ATOM 4346 C CA . SER B 1 166 ? 23.648 38.040 72.937 1.00 68.38 166 SER B CA 1
ATOM 4347 C C . SER B 1 166 ? 24.291 36.839 72.209 1.00 68.04 166 SER B C 1
ATOM 4348 O O . SER B 1 166 ? 24.396 35.735 72.756 1.00 68.07 166 SER B O 1
ATOM 4351 N N . GLU B 1 167 ? 24.731 37.045 70.983 1.00 67.55 167 GLU B N 1
ATOM 4352 C CA . GLU B 1 167 ? 25.163 35.920 70.200 1.00 67.98 167 GLU B CA 1
ATOM 4353 C C . GLU B 1 167 ? 26.632 35.613 70.401 1.00 68.03 167 GLU B C 1
ATOM 4354 O O . GLU B 1 167 ? 27.033 34.452 70.328 1.00 68.04 167 GLU B O 1
ATOM 4360 N N . LEU B 1 168 ? 27.445 36.632 70.652 1.00 68.29 168 LEU B N 1
ATOM 4361 C CA . LEU B 1 168 ? 28.884 36.395 70.796 1.00 69.12 168 LEU B CA 1
ATOM 4362 C C . LEU B 1 168 ? 29.528 36.762 72.159 1.00 70.13 168 LEU B C 1
ATOM 4363 O O . LEU B 1 168 ? 30.757 36.600 72.370 1.00 70.29 168 LEU B O 1
ATOM 4368 N N . GLY B 1 169 ? 28.725 37.291 73.073 1.00 71.06 169 GLY B N 1
ATOM 4369 C CA . GLY B 1 169 ? 29.251 37.745 74.346 1.00 72.64 169 GLY B CA 1
ATOM 4370 C C . GLY B 1 169 ? 30.394 38.739 74.232 1.00 73.80 169 GLY B C 1
ATOM 4371 O O . GLY B 1 169 ? 31.204 38.820 75.138 1.00 74.17 169 GLY B O 1
ATOM 4372 N N . PHE B 1 170 ? 30.471 39.467 73.115 1.00 74.89 170 PHE B N 1
ATOM 4373 C CA . PHE B 1 170 ? 31.282 40.681 73.019 1.00 75.77 170 PHE B CA 1
ATOM 4374 C C . PHE B 1 170 ? 30.657 41.737 73.905 1.00 77.84 170 PHE B C 1
ATOM 4375 O O . PHE B 1 170 ? 29.491 41.617 74.339 1.00 78.30 170 PHE B O 1
ATOM 4383 N N . ALA B 1 171 ? 31.432 42.769 74.200 1.00 80.34 171 ALA B N 1
ATOM 4384 C CA . ALA B 1 171 ? 30.873 43.912 74.900 1.00 82.58 171 ALA B CA 1
ATOM 4385 C C . ALA B 1 171 ? 30.760 45.100 73.927 1.00 84.23 171 ALA B C 1
ATOM 4386 O O . ALA B 1 171 ? 31.494 45.182 72.915 1.00 84.37 171 ALA B O 1
ATOM 4388 N N . LEU B 1 172 ? 29.793 45.975 74.198 1.00 86.24 172 LEU B N 1
ATOM 4389 C CA . LEU B 1 172 ? 29.573 47.138 73.364 1.00 88.88 172 LEU B CA 1
ATOM 4390 C C . LEU B 1 172 ? 30.701 48.103 73.648 1.00 91.52 172 LEU B C 1
ATOM 4391 O O . LEU B 1 172 ? 31.034 48.289 74.811 1.00 92.55 172 LEU B O 1
ATOM 4396 N N . ALA B 1 173 ? 31.304 48.730 72.635 1.00 94.61 173 ALA B N 1
ATOM 4397 C CA . ALA B 1 173 ? 32.324 49.769 72.903 1.00 97.08 173 ALA B CA 1
ATOM 4398 C C . ALA B 1 173 ? 31.665 50.919 73.629 1.00 99.37 173 ALA B C 1
ATOM 4399 O O . ALA B 1 173 ? 30.489 51.214 73.389 1.00 99.36 173 ALA B O 1
ATOM 4401 N N . PRO B 1 174 ? 32.410 51.570 74.517 1.00 101.91 174 PRO B N 1
ATOM 4402 C CA . PRO B 1 174 ? 31.819 52.606 75.369 1.00 103.89 174 PRO B CA 1
ATOM 4403 C C . PRO B 1 174 ? 31.037 53.654 74.550 1.00 105.92 174 PRO B C 1
ATOM 4404 O O . PRO B 1 174 ? 29.859 53.888 74.845 1.00 105.98 174 PRO B O 1
ATOM 4408 N N . ASP B 1 175 ? 31.656 54.213 73.511 1.00 108.35 175 ASP B N 1
ATOM 4409 C CA . ASP B 1 175 ? 31.037 55.270 72.703 1.00 111.11 175 ASP B CA 1
ATOM 4410 C C . ASP B 1 175 ? 29.897 54.806 71.813 1.00 111.85 175 ASP B C 1
ATOM 4411 O O . ASP B 1 175 ? 28.977 55.588 71.557 1.00 112.37 175 ASP B O 1
ATOM 4416 N N . THR B 1 176 ? 29.976 53.563 71.324 1.00 112.71 176 THR B N 1
ATOM 4417 C CA . THR B 1 176 ? 28.903 52.948 70.537 1.00 113.34 176 THR B CA 1
ATOM 4418 C C . THR B 1 176 ? 27.661 52.771 71.391 1.00 113.67 176 THR B C 1
ATOM 4419 O O . THR B 1 176 ? 26.555 53.107 70.965 1.00 113.61 176 THR B O 1
ATOM 4423 N N . GLU B 1 177 ? 27.866 52.247 72.598 1.00 114.37 177 GLU B N 1
ATOM 4424 C CA . GLU B 1 177 ? 26.803 52.096 73.588 1.00 115.15 177 GLU B CA 1
ATOM 4425 C C . GLU B 1 177 ? 26.129 53.437 73.837 1.00 115.83 177 GLU B C 1
ATOM 4426 O O . GLU B 1 177 ? 24.908 53.569 73.703 1.00 115.95 177 GLU B O 1
ATOM 4432 N N . GLN B 1 178 ? 26.940 54.434 74.178 1.00 116.48 178 GLN B N 1
ATOM 4433 C CA . GLN B 1 178 ? 26.435 55.766 74.452 1.00 117.11 178 GLN B CA 1
ATOM 4434 C C . GLN B 1 178 ? 25.523 56.240 73.322 1.00 116.30 178 GLN B C 1
ATOM 4435 O O . GLN B 1 178 ? 24.382 56.646 73.561 1.00 116.15 178 GLN B O 1
ATOM 4441 N N . ALA B 1 179 ? 26.017 56.134 72.092 1.00 115.53 179 ALA B N 1
ATOM 4442 C CA . ALA B 1 179 ? 25.229 56.464 70.907 1.00 114.83 179 ALA B CA 1
ATOM 4443 C C . ALA B 1 179 ? 23.843 55.816 70.890 1.00 114.32 179 ALA B C 1
ATOM 4444 O O . ALA B 1 179 ? 22.867 56.470 70.534 1.00 114.17 179 ALA B O 1
ATOM 4446 N N . ILE B 1 180 ? 23.751 54.547 71.278 1.00 113.85 180 ILE B N 1
ATOM 4447 C CA . ILE B 1 180 ? 22.452 53.872 71.310 1.00 113.52 180 ILE B CA 1
ATOM 4448 C C . ILE B 1 180 ? 21.466 54.602 72.226 1.00 113.96 180 ILE B C 1
ATOM 4449 O O . ILE B 1 180 ? 20.341 54.888 71.810 1.00 113.91 180 ILE B O 1
ATOM 4454 N N . VAL B 1 181 ? 21.880 54.905 73.460 1.00 114.43 181 VAL B N 1
ATOM 4455 C CA . VAL B 1 181 ? 20.965 55.532 74.425 1.00 115.10 181 VAL B CA 1
ATOM 4456 C C . VAL B 1 181 ? 20.579 56.889 73.900 1.00 115.59 181 VAL B C 1
ATOM 4457 O O . VAL B 1 181 ? 19.430 57.313 74.047 1.00 115.52 181 VAL B O 1
ATOM 4461 N N . GLN B 1 182 ? 21.548 57.551 73.271 1.00 116.30 182 GLN B N 1
ATOM 4462 C CA . GLN B 1 182 ? 21.342 58.883 72.722 1.00 117.12 182 GLN B CA 1
ATOM 4463 C C . GLN B 1 182 ? 20.485 58.840 71.466 1.00 116.78 182 GLN B C 1
ATOM 4464 O O . GLN B 1 182 ? 19.807 59.809 71.129 1.00 116.77 182 GLN B O 1
ATOM 4470 N N . ASN B 1 183 ? 20.492 57.705 70.783 1.00 116.58 183 ASN B N 1
ATOM 4471 C CA . ASN B 1 183 ? 19.746 57.614 69.543 1.00 116.33 183 ASN B CA 1
ATOM 4472 C C . ASN B 1 183 ? 18.649 56.579 69.554 1.00 115.93 183 ASN B C 1
ATOM 4473 O O . ASN B 1 183 ? 18.111 56.230 68.519 1.00 115.79 183 ASN B O 1
ATOM 4478 N N . ALA B 1 184 ? 18.288 56.133 70.746 1.00 115.70 184 ALA B N 1
ATOM 4479 C CA . ALA B 1 184 ? 17.214 55.174 70.917 1.00 115.63 184 ALA B CA 1
ATOM 4480 C C . ALA B 1 184 ? 15.964 55.442 70.066 1.00 115.64 184 ALA B C 1
ATOM 4481 O O . ALA B 1 184 ? 15.525 54.534 69.367 1.00 115.78 184 ALA B O 1
ATOM 4483 N N . PRO B 1 185 ? 15.406 56.660 70.087 1.00 115.49 185 PRO B N 1
ATOM 4484 C CA . PRO B 1 185 ? 14.066 56.896 69.526 1.00 115.12 185 PRO B CA 1
ATOM 4485 C C . PRO B 1 185 ? 13.912 56.371 68.124 1.00 114.59 185 PRO B C 1
ATOM 4486 O O . PRO B 1 185 ? 12.891 55.759 67.816 1.00 114.67 185 PRO B O 1
ATOM 4490 N N . LEU B 1 186 ? 14.937 56.598 67.309 1.00 113.85 186 LEU B N 1
ATOM 4491 C CA . LEU B 1 186 ? 14.923 56.313 65.872 1.00 113.20 186 LEU B CA 1
ATOM 4492 C C . LEU B 1 186 ? 14.392 54.917 65.451 1.00 112.44 186 LEU B C 1
ATOM 4493 O O . LEU B 1 186 ? 14.089 54.684 64.280 1.00 112.09 186 LEU B O 1
ATOM 4498 N N . LEU B 1 187 ? 14.256 54.015 66.417 1.00 111.69 187 LEU B N 1
ATOM 4499 C CA . LEU B 1 187 ? 13.686 52.697 66.190 1.00 111.13 187 LEU B CA 1
ATOM 4500 C C . LEU B 1 187 ? 12.264 52.683 65.637 1.00 111.33 187 LEU B C 1
ATOM 4501 O O . LEU B 1 187 ? 12.005 51.964 64.676 1.00 111.48 187 LEU B O 1
ATOM 4506 N N . ALA B 1 188 ? 11.348 53.451 66.235 1.00 111.34 188 ALA B N 1
ATOM 4507 C CA . ALA B 1 188 ? 9.927 53.411 65.845 1.00 111.26 188 ALA B CA 1
ATOM 4508 C C . ALA B 1 188 ? 9.667 53.754 64.364 1.00 111.20 188 ALA B C 1
ATOM 4509 O O . ALA B 1 188 ? 8.530 53.681 63.894 1.00 111.03 188 ALA B O 1
ATOM 4511 N N . HIS B 1 189 ? 10.732 54.109 63.641 1.00 111.28 189 HIS B N 1
ATOM 4512 C CA . HIS B 1 189 ? 10.681 54.296 62.189 1.00 111.45 189 HIS B CA 1
ATOM 4513 C C . HIS B 1 189 ? 10.934 53.001 61.439 1.00 110.36 189 HIS B C 1
ATOM 4514 O O . HIS B 1 189 ? 10.573 52.891 60.272 1.00 110.27 189 HIS B O 1
ATOM 4521 N N . ILE B 1 190 ? 11.542 52.031 62.127 1.00 109.37 190 ILE B N 1
ATOM 4522 C CA . ILE B 1 190 ? 11.816 50.682 61.606 1.00 108.07 190 ILE B CA 1
ATOM 4523 C C . ILE B 1 190 ? 10.616 49.750 61.721 1.00 107.74 190 ILE B C 1
ATOM 4524 O O . ILE B 1 190 ? 10.030 49.617 62.796 1.00 107.37 190 ILE B O 1
ATOM 4529 N N . SER B 1 191 ? 10.279 49.076 60.629 1.00 107.62 191 SER B N 1
ATOM 4530 C CA . SER B 1 191 ? 9.077 48.249 60.611 1.00 107.98 191 SER B CA 1
ATOM 4531 C C . SER B 1 191 ? 9.196 47.029 61.530 1.00 107.89 191 SER B C 1
ATOM 4532 O O . SER B 1 191 ? 10.197 46.317 61.511 1.00 107.96 191 SER B O 1
ATOM 4535 N N . VAL B 1 192 ? 8.165 46.801 62.337 1.00 107.95 192 VAL B N 1
ATOM 4536 C CA . VAL B 1 192 ? 8.198 45.754 63.356 1.00 108.04 192 VAL B CA 1
ATOM 4537 C C . VAL B 1 192 ? 8.872 44.478 62.885 1.00 108.51 192 VAL B C 1
ATOM 4538 O O . VAL B 1 192 ? 9.809 44.025 63.524 1.00 108.32 192 VAL B O 1
ATOM 4542 N N . GLU B 1 193 ? 8.395 43.932 61.760 1.00 109.49 193 GLU B N 1
ATOM 4543 C CA . GLU B 1 193 ? 8.854 42.648 61.191 1.00 110.69 193 GLU B CA 1
ATOM 4544 C C . GLU B 1 193 ? 10.331 42.490 61.371 1.00 110.48 193 GLU B C 1
ATOM 4545 O O . GLU B 1 193 ? 10.800 41.441 61.822 1.00 110.47 193 GLU B O 1
ATOM 4551 N N . ARG B 1 194 ? 11.042 43.555 60.994 1.00 110.45 194 ARG B N 1
ATOM 4552 C CA . ARG B 1 194 ? 12.493 43.599 61.018 1.00 110.50 194 ARG B CA 1
ATOM 4553 C C . ARG B 1 194 ? 13.036 43.484 62.444 1.00 109.74 194 ARG B C 1
ATOM 4554 O O . ARG B 1 194 ? 14.025 42.776 62.652 1.00 109.89 194 ARG B O 1
ATOM 4570 N N . THR B 1 196 ? 11.471 42.026 64.931 1.00 103.73 196 THR B N 1
ATOM 4571 C CA . THR B 1 196 ? 11.123 40.711 65.414 1.00 101.66 196 THR B CA 1
ATOM 4572 C C . THR B 1 196 ? 12.215 39.698 65.157 1.00 101.10 196 THR B C 1
ATOM 4573 O O . THR B 1 196 ? 12.543 38.929 66.035 1.00 100.62 196 THR B O 1
ATOM 4585 N N . GLU B 1 198 ? 15.343 40.198 64.861 1.00 94.15 198 GLU B N 1
ATOM 4586 C CA . GLU B 1 198 ? 16.477 40.493 65.724 1.00 90.71 198 GLU B CA 1
ATOM 4587 C C . GLU B 1 198 ? 16.188 40.021 67.122 1.00 89.23 198 GLU B C 1
ATOM 4588 O O . GLU B 1 198 ? 17.054 39.402 67.753 1.00 89.22 198 GLU B O 1
ATOM 4602 N N . GLU B 1 200 ? 14.236 37.623 68.016 1.00 81.47 200 GLU B N 1
ATOM 4603 C CA . GLU B 1 200 ? 14.212 36.189 68.078 1.00 80.25 200 GLU B CA 1
ATOM 4604 C C . GLU B 1 200 ? 15.616 35.677 68.203 1.00 78.72 200 GLU B C 1
ATOM 4605 O O . GLU B 1 200 ? 15.901 34.936 69.124 1.00 79.06 200 GLU B O 1
ATOM 4611 N N . LYS B 1 201 ? 16.504 36.083 67.305 1.00 76.76 201 LYS B N 1
ATOM 4612 C CA . LYS B 1 201 ? 17.918 35.767 67.468 1.00 75.04 201 LYS B CA 1
ATOM 4613 C C . LYS B 1 201 ? 18.336 36.082 68.906 1.00 74.47 201 LYS B C 1
ATOM 4614 O O . LYS B 1 201 ? 18.755 35.189 69.647 1.00 74.41 201 LYS B O 1
ATOM 4620 N N . LEU B 1 202 ? 18.192 37.348 69.304 1.00 73.36 202 LEU B N 1
ATOM 4621 C CA . LEU B 1 202 ? 18.598 37.783 70.631 1.00 72.36 202 LEU B CA 1
ATOM 4622 C C . LEU B 1 202 ? 18.187 36.817 71.758 1.00 71.85 202 LEU B C 1
ATOM 4623 O O . LEU B 1 202 ? 19.028 36.463 72.581 1.00 71.91 202 LEU B O 1
ATOM 4628 N N . LEU B 1 203 ? 16.916 36.393 71.791 1.00 70.69 203 LEU B N 1
ATOM 4629 C CA . LEU B 1 203 ? 16.438 35.397 72.767 1.00 69.38 203 LEU B CA 1
ATOM 4630 C C . LEU B 1 203 ? 17.174 34.044 72.697 1.00 69.81 203 LEU B C 1
ATOM 4631 O O . LEU B 1 203 ? 17.242 33.303 73.676 1.00 70.44 203 LEU B O 1
ATOM 4636 N N . GLY B 1 204 ? 17.733 33.705 71.548 1.00 69.68 204 GLY B N 1
ATOM 4637 C CA . GLY B 1 204 ? 18.326 32.394 71.409 1.00 70.19 204 GLY B CA 1
ATOM 4638 C C . GLY B 1 204 ? 19.818 32.511 71.525 1.00 70.90 204 GLY B C 1
ATOM 4639 O O . GLY B 1 204 ? 20.558 31.550 71.251 1.00 71.12 204 GLY B O 1
ATOM 4640 N N . GLY B 1 205 ? 20.278 33.698 71.917 1.00 71.15 205 GLY B N 1
ATOM 4641 C CA . GLY B 1 205 ? 21.700 33.897 72.139 1.00 71.55 205 GLY B CA 1
ATOM 4642 C C . GLY B 1 205 ? 22.126 33.057 73.324 1.00 71.86 205 GLY B C 1
ATOM 4643 O O . GLY B 1 205 ? 21.301 32.804 74.229 1.00 72.31 205 GLY B O 1
ATOM 4644 N N . PRO B 1 206 ? 23.378 32.610 73.332 1.00 71.64 206 PRO B N 1
ATOM 4645 C CA . PRO B 1 206 ? 23.917 31.926 74.493 1.00 71.45 206 PRO B CA 1
ATOM 4646 C C . PRO B 1 206 ? 24.106 32.949 75.567 1.00 71.45 206 PRO B C 1
ATOM 4647 O O . PRO B 1 206 ? 24.102 32.578 76.725 1.00 71.83 206 PRO B O 1
ATOM 4651 N N . PHE B 1 207 ? 24.262 34.212 75.195 1.00 71.45 207 PHE B N 1
ATOM 4652 C CA . PHE B 1 207 ? 24.401 35.275 76.194 1.00 71.73 207 PHE B CA 1
ATOM 4653 C C . PHE B 1 207 ? 23.124 36.083 76.344 1.00 71.87 207 PHE B C 1
ATOM 4654 O O . PHE B 1 207 ? 23.120 37.211 76.836 1.00 71.97 207 PHE B O 1
ATOM 4662 N N . ALA B 1 208 ? 22.022 35.490 75.926 1.00 72.11 208 ALA B N 1
ATOM 4663 C CA . ALA B 1 208 ? 20.745 36.177 76.025 1.00 72.40 208 ALA B CA 1
ATOM 4664 C C . ALA B 1 208 ? 20.614 36.751 77.409 1.00 71.97 208 ALA B C 1
ATOM 4665 O O . ALA B 1 208 ? 20.081 37.849 77.599 1.00 71.38 208 ALA B O 1
ATOM 4667 N N . ALA B 1 209 ? 21.137 35.990 78.364 1.00 72.40 209 ALA B N 1
ATOM 4668 C CA . ALA B 1 209 ? 21.080 36.376 79.781 1.00 73.48 209 ALA B CA 1
ATOM 4669 C C . ALA B 1 209 ? 21.532 37.813 80.067 1.00 73.85 209 ALA B C 1
ATOM 4670 O O . ALA B 1 209 ? 21.016 38.468 80.945 1.00 73.82 209 ALA B O 1
ATOM 4672 N N . ARG B 1 210 ? 22.500 38.319 79.333 1.00 74.91 210 ARG B N 1
ATOM 4673 C CA . ARG B 1 210 ? 22.903 39.696 79.574 1.00 75.79 210 ARG B CA 1
ATOM 4674 C C . ARG B 1 210 ? 22.496 40.640 78.436 1.00 76.93 210 ARG B C 1
ATOM 4675 O O . ARG B 1 210 ? 22.746 41.829 78.496 1.00 77.11 210 ARG B O 1
ATOM 4683 N N . ALA B 1 211 ? 21.842 40.113 77.408 1.00 78.22 211 ALA B N 1
ATOM 4684 C CA . ALA B 1 211 ? 21.426 40.956 76.298 1.00 79.13 211 ALA B CA 1
ATOM 4685 C C . ALA B 1 211 ? 20.093 41.604 76.607 1.00 80.13 211 ALA B C 1
ATOM 4686 O O . ALA B 1 211 ? 19.839 42.744 76.203 1.00 80.48 211 ALA B O 1
ATOM 4688 N N . LEU B 1 212 ? 19.232 40.869 77.308 1.00 81.05 212 LEU B N 1
ATOM 4689 C CA . LEU B 1 212 ? 17.955 41.418 77.721 1.00 81.63 212 LEU B CA 1
ATOM 4690 C C . LEU B 1 212 ? 18.165 42.628 78.636 1.00 82.70 212 LEU B C 1
ATOM 4691 O O . LEU B 1 212 ? 17.601 43.693 78.415 1.00 82.58 212 LEU B O 1
ATOM 4696 N N . PRO B 1 213 ? 19.009 42.506 79.643 1.00 83.91 213 PRO B N 1
ATOM 4697 C CA . PRO B 1 213 ? 19.233 43.650 80.515 1.00 85.22 213 PRO B CA 1
ATOM 4698 C C . PRO B 1 213 ? 19.734 44.818 79.661 1.00 86.57 213 PRO B C 1
ATOM 4699 O O . PRO B 1 213 ? 19.255 45.937 79.816 1.00 86.84 213 PRO B O 1
ATOM 4703 N N . LEU B 1 214 ? 20.666 44.552 78.747 1.00 87.96 214 LEU B N 1
ATOM 4704 C CA . LEU B 1 214 ? 21.265 45.613 77.940 1.00 89.08 214 LEU B CA 1
ATOM 4705 C C . LEU B 1 214 ? 20.185 46.375 77.200 1.00 89.88 214 LEU B C 1
ATOM 4706 O O . LEU B 1 214 ? 20.233 47.588 77.068 1.00 89.27 214 LEU B O 1
ATOM 4711 N N . LEU B 1 215 ? 19.203 45.622 76.730 1.00 91.65 215 LEU B N 1
ATOM 4712 C CA . LEU B 1 215 ? 18.025 46.161 76.087 1.00 93.48 215 LEU B CA 1
ATOM 4713 C C . LEU B 1 215 ? 17.409 47.256 76.970 1.00 94.90 215 LEU B C 1
ATOM 4714 O O . LEU B 1 215 ? 16.775 48.185 76.479 1.00 95.34 215 LEU B O 1
ATOM 4719 N N . ALA B 1 216 ? 17.619 47.160 78.273 1.00 96.83 216 ALA B N 1
ATOM 4720 C CA . ALA B 1 216 ? 17.079 48.160 79.184 1.00 98.94 216 ALA B CA 1
ATOM 4721 C C . ALA B 1 216 ? 18.052 49.287 79.480 1.00 100.40 216 ALA B C 1
ATOM 4722 O O . ALA B 1 216 ? 17.677 50.433 79.349 1.00 100.36 216 ALA B O 1
ATOM 4724 N N . GLU B 1 217 ? 19.288 48.980 79.870 1.00 102.50 217 GLU B N 1
ATOM 4725 C CA . GLU B 1 217 ? 20.279 50.036 80.125 1.00 104.96 217 GLU B CA 1
ATOM 4726 C C . GLU B 1 217 ? 20.615 50.874 78.895 1.00 105.30 217 GLU B C 1
ATOM 4727 O O . GLU B 1 217 ? 21.203 51.928 79.035 1.00 105.49 217 GLU B O 1
ATOM 4733 N N . THR B 1 218 ? 20.303 50.390 77.694 1.00 106.29 218 THR B N 1
ATOM 4734 C CA . THR B 1 218 ? 20.281 51.257 76.516 1.00 106.87 218 THR B CA 1
ATOM 4735 C C . THR B 1 218 ? 18.869 51.749 76.416 1.00 107.87 218 THR B C 1
ATOM 4736 O O . THR B 1 218 ? 17.969 51.193 77.037 1.00 107.88 218 THR B O 1
ATOM 4740 N N . GLY B 1 219 ? 18.655 52.773 75.610 1.00 108.96 219 GLY B N 1
ATOM 4741 C CA . GLY B 1 219 ? 17.319 53.302 75.463 1.00 110.64 219 GLY B CA 1
ATOM 4742 C C . GLY B 1 219 ? 16.334 52.424 74.697 1.00 111.82 219 GLY B C 1
ATOM 4743 O O . GLY B 1 219 ? 15.171 52.825 74.562 1.00 112.42 219 GLY B O 1
ATOM 4744 N N . LEU B 1 220 ? 16.768 51.245 74.223 1.00 112.44 220 LEU B N 1
ATOM 4745 C CA . LEU B 1 220 ? 16.038 50.475 73.197 1.00 112.59 220 LEU B CA 1
ATOM 4746 C C . LEU B 1 220 ? 14.665 49.980 73.628 1.00 112.93 220 LEU B C 1
ATOM 4747 O O . LEU B 1 220 ? 13.684 50.057 72.886 1.00 112.63 220 LEU B O 1
ATOM 4752 N N . ASN B 1 221 ? 14.612 49.472 74.844 1.00 113.70 221 ASN B N 1
ATOM 4753 C CA . ASN B 1 221 ? 13.365 49.204 75.505 1.00 114.72 221 ASN B CA 1
ATOM 4754 C C . ASN B 1 221 ? 12.409 50.357 75.255 1.00 114.75 221 ASN B C 1
ATOM 4755 O O . ASN B 1 221 ? 12.843 51.504 75.178 1.00 115.57 221 ASN B O 1
ATOM 4760 N N . ALA B 1 222 ? 11.113 50.071 75.143 1.00 114.23 222 ALA B N 1
ATOM 4761 C CA . ALA B 1 222 ? 10.079 51.120 74.996 1.00 113.20 222 ALA B CA 1
ATOM 4762 C C . ALA B 1 222 ? 10.187 51.862 73.667 1.00 112.25 222 ALA B C 1
ATOM 4763 O O . ALA B 1 222 ? 9.883 53.046 73.581 1.00 111.95 222 ALA B O 1
ATOM 4765 N N . TYR B 1 223 ? 10.697 51.154 72.660 1.00 111.10 223 TYR B N 1
ATOM 4766 C CA . TYR B 1 223 ? 10.429 51.439 71.247 1.00 109.59 223 TYR B CA 1
ATOM 4767 C C . TYR B 1 223 ? 10.259 50.080 70.557 1.00 110.97 223 TYR B C 1
ATOM 4768 O O . TYR B 1 223 ? 9.912 49.991 69.372 1.00 110.86 223 TYR B O 1
ATOM 4777 N N . LEU B 1 224 ? 10.509 49.033 71.343 1.00 112.49 224 LEU B N 1
ATOM 4778 C CA . LEU B 1 224 ? 10.173 47.661 70.998 1.00 114.05 224 LEU B CA 1
ATOM 4779 C C . LEU B 1 224 ? 8.796 47.348 71.555 1.00 115.05 224 LEU B C 1
ATOM 4780 O O . LEU B 1 224 ? 8.480 47.707 72.677 1.00 115.59 224 LEU B O 1
ATOM 4785 N N . PRO B 1 225 ? 7.981 46.686 70.759 1.00 115.87 225 PRO B N 1
ATOM 4786 C CA . PRO B 1 225 ? 6.587 46.385 71.092 1.00 116.57 225 PRO B CA 1
ATOM 4787 C C . PRO B 1 225 ? 6.342 45.716 72.426 1.00 117.16 225 PRO B C 1
ATOM 4788 O O . PRO B 1 225 ? 6.892 44.660 72.688 1.00 116.93 225 PRO B O 1
ATOM 4792 N N . GLY B 1 226 ? 5.495 46.337 73.240 1.00 118.29 226 GLY B N 1
ATOM 4793 C CA . GLY B 1 226 ? 5.074 45.791 74.515 1.00 119.60 226 GLY B CA 1
ATOM 4794 C C . GLY B 1 226 ? 6.145 45.810 75.591 1.00 120.41 226 GLY B C 1
ATOM 4795 O O . GLY B 1 226 ? 5.932 45.304 76.691 1.00 120.56 226 GLY B O 1
ATOM 4796 N N . LEU B 1 227 ? 7.303 46.378 75.277 1.00 121.22 227 LEU B N 1
ATOM 4797 C CA . LEU B 1 227 ? 8.387 46.495 76.248 1.00 121.94 227 LEU B CA 1
ATOM 4798 C C . LEU B 1 227 ? 8.429 47.935 76.722 1.00 122.69 227 LEU B C 1
ATOM 4799 O O . LEU B 1 227 ? 9.481 48.558 76.794 1.00 122.95 227 LEU B O 1
ATOM 4804 N N . ALA B 1 228 ? 7.248 48.461 77.020 1.00 123.55 228 ALA B N 1
ATOM 4805 C CA . ALA B 1 228 ? 7.092 49.803 77.548 1.00 123.93 228 ALA B CA 1
ATOM 4806 C C . ALA B 1 228 ? 7.402 49.749 79.036 1.00 124.24 228 ALA B C 1
ATOM 4807 O O . ALA B 1 228 ? 6.709 49.065 79.789 1.00 124.28 228 ALA B O 1
ATOM 4809 N N . GLY B 1 229 ? 8.462 50.438 79.447 1.00 124.54 229 GLY B N 1
ATOM 4810 C CA . GLY B 1 229 ? 8.842 50.515 80.849 1.00 125.10 229 GLY B CA 1
ATOM 4811 C C . GLY B 1 229 ? 8.992 49.213 81.632 1.00 125.53 229 GLY B C 1
ATOM 4812 O O . GLY B 1 229 ? 8.882 49.211 82.856 1.00 125.42 229 GLY B O 1
ATOM 4813 N N . LYS B 1 230 ? 9.261 48.103 80.948 1.00 125.94 230 LYS B N 1
ATOM 4814 C CA . LYS B 1 230 ? 9.453 46.834 81.640 1.00 126.07 230 LYS B CA 1
ATOM 4815 C C . LYS B 1 230 ? 10.898 46.687 82.105 1.00 125.84 230 LYS B C 1
ATOM 4816 O O . LYS B 1 230 ? 11.396 45.581 82.257 1.00 125.91 230 LYS B O 1
ATOM 4822 N N . GLU B 1 231 ? 11.556 47.821 82.345 1.00 125.58 231 GLU B N 1
ATOM 4823 C CA . GLU B 1 231 ? 12.981 47.869 82.674 1.00 125.24 231 GLU B CA 1
ATOM 4824 C C . GLU B 1 231 ? 13.310 46.962 83.843 1.00 124.62 231 GLU B C 1
ATOM 4825 O O . GLU B 1 231 ? 14.261 46.196 83.782 1.00 124.75 231 GLU B O 1
ATOM 4831 N N . LYS B 1 232 ? 12.508 47.038 84.901 1.00 123.85 232 LYS B N 1
ATOM 4832 C CA . LYS B 1 232 ? 12.732 46.226 86.092 1.00 122.94 232 LYS B CA 1
ATOM 4833 C C . LYS B 1 232 ? 12.788 44.779 85.681 1.00 121.02 232 LYS B C 1
ATOM 4834 O O . LYS B 1 232 ? 13.719 44.050 86.026 1.00 120.90 232 LYS B O 1
ATOM 4840 N N . GLN B 1 233 ? 11.781 44.404 84.902 1.00 118.66 233 GLN B N 1
ATOM 4841 C CA . GLN B 1 233 ? 11.557 43.037 84.451 1.00 116.14 233 GLN B CA 1
ATOM 4842 C C . GLN B 1 233 ? 12.692 42.458 83.586 1.00 113.00 233 GLN B C 1
ATOM 4843 O O . GLN B 1 233 ? 13.127 41.330 83.808 1.00 112.42 233 GLN B O 1
ATOM 4849 N N . LEU B 1 234 ? 13.175 43.254 82.636 1.00 109.33 234 LEU B N 1
ATOM 4850 C CA . LEU B 1 234 ? 14.301 42.893 81.781 1.00 105.98 234 LEU B CA 1
ATOM 4851 C C . LEU B 1 234 ? 15.618 42.692 82.533 1.00 104.25 234 LEU B C 1
ATOM 4852 O O . LEU B 1 234 ? 16.529 41.996 82.085 1.00 104.17 234 LEU B O 1
ATOM 4857 N N . ARG B 1 235 ? 15.741 43.319 83.679 1.00 101.98 235 ARG B N 1
ATOM 4858 C CA . ARG B 1 235 ? 16.964 43.138 84.423 1.00 99.73 235 ARG B CA 1
ATOM 4859 C C . ARG B 1 235 ? 16.911 41.816 85.157 1.00 97.43 235 ARG B C 1
ATOM 4860 O O . ARG B 1 235 ? 17.869 41.067 85.084 1.00 97.41 235 ARG B O 1
ATOM 4868 N N . LEU B 1 236 ? 15.793 41.513 85.825 1.00 94.46 236 LEU B N 1
ATOM 4869 C CA . LEU B 1 236 ? 15.669 40.250 86.563 1.00 91.83 236 LEU B CA 1
ATOM 4870 C C . LEU B 1 236 ? 15.679 39.075 85.611 1.00 90.22 236 LEU B C 1
ATOM 4871 O O . LEU B 1 236 ? 15.896 37.929 86.029 1.00 90.09 236 LEU B O 1
ATOM 4876 N N . ALA B 1 237 ? 15.457 39.365 84.328 1.00 87.84 237 ALA B N 1
ATOM 4877 C CA . ALA B 1 237 ? 15.545 38.356 83.290 1.00 85.34 237 ALA B CA 1
ATOM 4878 C C . ALA B 1 237 ? 16.919 37.728 83.269 1.00 83.58 237 ALA B C 1
ATOM 4879 O O . ALA B 1 237 ? 17.060 36.607 82.821 1.00 83.76 237 ALA B O 1
ATOM 4881 N N . ALA B 1 238 ? 17.929 38.421 83.762 1.00 81.45 238 ALA B N 1
ATOM 4882 C CA . ALA B 1 238 ? 19.254 37.864 83.698 1.00 80.33 238 ALA B CA 1
ATOM 4883 C C . ALA B 1 238 ? 19.362 36.560 84.445 1.00 79.94 238 ALA B C 1
ATOM 4884 O O . ALA B 1 238 ? 20.300 35.804 84.205 1.00 80.20 238 ALA B O 1
ATOM 4886 N N . ALA B 1 239 ? 18.382 36.254 85.284 1.00 79.69 239 ALA B N 1
ATOM 4887 C CA . ALA B 1 239 ? 18.458 35.051 86.112 1.00 80.14 239 ALA B CA 1
ATOM 4888 C C . ALA B 1 239 ? 17.869 33.799 85.479 1.00 80.37 239 ALA B C 1
ATOM 4889 O O . ALA B 1 239 ? 18.009 32.700 86.016 1.00 80.45 239 ALA B O 1
ATOM 4891 N N . TYR B 1 240 ? 17.223 33.958 84.335 1.00 80.63 240 TYR B N 1
ATOM 4892 C CA . TYR B 1 240 ? 16.598 32.842 83.647 1.00 81.05 240 TYR B CA 1
ATOM 4893 C C . TYR B 1 240 ? 17.582 32.024 82.825 1.00 79.67 240 TYR B C 1
ATOM 4894 O O . TYR B 1 240 ? 18.398 32.571 82.123 1.00 79.58 240 TYR B O 1
ATOM 4903 N N . ARG B 1 241 ? 17.479 30.710 82.926 1.00 78.46 241 ARG B N 1
ATOM 4904 C CA . ARG B 1 241 ? 18.349 29.798 82.225 1.00 77.46 241 ARG B CA 1
ATOM 4905 C C . ARG B 1 241 ? 17.997 29.760 80.692 1.00 76.77 241 ARG B C 1
ATOM 4906 O O . ARG B 1 241 ? 17.834 28.640 80.131 1.00 77.09 241 ARG B O 1
ATOM 4914 N N . TRP B 1 242 ? 17.909 30.941 80.026 1.00 75.46 242 TRP B N 1
ATOM 4915 C CA . TRP B 1 242 ? 17.481 31.073 78.593 1.00 75.14 242 TRP B CA 1
ATOM 4916 C C . TRP B 1 242 ? 18.000 30.020 77.633 1.00 74.93 242 TRP B C 1
ATOM 4917 O O . TRP B 1 242 ? 17.219 29.352 76.964 1.00 76.01 242 TRP B O 1
ATOM 4928 N N . PRO B 1 243 ? 19.310 29.867 77.544 1.00 74.29 243 PRO B N 1
ATOM 4929 C CA . PRO B 1 243 ? 19.851 28.842 76.699 1.00 73.94 243 PRO B CA 1
ATOM 4930 C C . PRO B 1 243 ? 19.312 27.449 76.920 1.00 74.41 243 PRO B C 1
ATOM 4931 O O . PRO B 1 243 ? 19.740 26.742 76.068 1.00 74.28 243 PRO B O 1
ATOM 4935 N N . TRP B 1 244 ? 18.513 26.995 77.896 1.00 75.78 244 TRP B N 1
ATOM 4936 C CA . TRP B 1 244 ? 17.959 25.650 77.605 1.00 78.36 244 TRP B CA 1
ATOM 4937 C C . TRP B 1 244 ? 16.719 25.624 76.746 1.00 76.95 244 TRP B C 1
ATOM 4938 O O . TRP B 1 244 ? 16.314 24.541 76.235 1.00 77.60 244 TRP B O 1
ATOM 4949 N N . LEU B 1 245 ? 16.130 26.793 76.535 1.00 75.26 245 LEU B N 1
ATOM 4950 C CA . LEU B 1 245 ? 15.039 26.872 75.587 1.00 73.54 245 LEU B CA 1
ATOM 4951 C C . LEU B 1 245 ? 15.560 26.424 74.216 1.00 73.62 245 LEU B C 1
ATOM 4952 O O . LEU B 1 245 ? 16.553 26.975 73.707 1.00 74.30 245 LEU B O 1
ATOM 4957 N N . ALA B 1 246 ? 14.939 25.393 73.652 1.00 72.64 246 ALA B N 1
ATOM 4958 C CA . ALA B 1 246 ? 15.420 24.821 72.445 1.00 72.35 246 ALA B CA 1
ATOM 4959 C C . ALA B 1 246 ? 14.551 25.292 71.269 1.00 72.96 246 ALA B C 1
ATOM 4960 O O . ALA B 1 246 ? 14.876 25.053 70.092 1.00 74.45 246 ALA B O 1
ATOM 4962 N N . ALA B 1 247 ? 13.455 25.981 71.566 1.00 72.46 247 ALA B N 1
ATOM 4963 C CA . ALA B 1 247 ? 12.455 26.294 70.538 1.00 71.92 247 ALA B CA 1
ATOM 4964 C C . ALA B 1 247 ? 11.884 27.735 70.542 1.00 71.94 247 ALA B C 1
ATOM 4965 O O . ALA B 1 247 ? 11.747 28.404 71.583 1.00 71.81 247 ALA B O 1
ATOM 4967 N N . ARG B 1 248 ? 11.555 28.205 69.349 1.00 71.75 248 ARG B N 1
ATOM 4968 C CA . ARG B 1 248 ? 10.909 29.496 69.175 1.00 71.67 248 ARG B CA 1
ATOM 4969 C C . ARG B 1 248 ? 9.783 29.810 70.176 1.00 71.60 248 ARG B C 1
ATOM 4970 O O . ARG B 1 248 ? 9.820 30.817 70.871 1.00 72.11 248 ARG B O 1
ATOM 4978 N N . GLU B 1 249 ? 8.768 28.966 70.225 1.00 71.13 249 GLU B N 1
ATOM 4979 C CA . GLU B 1 249 ? 7.654 29.149 71.132 1.00 71.47 249 GLU B CA 1
ATOM 4980 C C . GLU B 1 249 ? 8.101 29.186 72.621 1.00 71.20 249 GLU B C 1
ATOM 4981 O O . GLU B 1 249 ? 7.633 30.048 73.419 1.00 70.29 249 GLU B O 1
ATOM 4987 N N . GLU B 1 250 ? 8.995 28.237 72.970 1.00 70.75 250 GLU B N 1
ATOM 4988 C CA . GLU B 1 250 ? 9.510 28.081 74.340 1.00 70.62 250 GLU B CA 1
ATOM 4989 C C . GLU B 1 250 ? 10.071 29.436 74.739 1.00 70.72 250 GLU B C 1
ATOM 4990 O O . GLU B 1 250 ? 9.904 29.874 75.873 1.00 71.07 250 GLU B O 1
ATOM 4996 N N . ARG B 1 251 ? 10.705 30.110 73.775 1.00 70.91 251 ARG B N 1
ATOM 4997 C CA . ARG B 1 251 ? 11.420 31.366 74.016 1.00 70.63 251 ARG B CA 1
ATOM 4998 C C . ARG B 1 251 ? 10.425 32.461 74.323 1.00 70.59 251 ARG B C 1
ATOM 4999 O O . ARG B 1 251 ? 10.385 32.989 75.439 1.00 70.11 251 ARG B O 1
ATOM 5007 N N . TRP B 1 252 ? 9.599 32.786 73.331 1.00 70.85 252 TRP B N 1
ATOM 5008 C CA . TRP B 1 252 ? 8.546 33.792 73.525 1.00 71.04 252 TRP B CA 1
ATOM 5009 C C . TRP B 1 252 ? 7.718 33.580 74.816 1.00 71.47 252 TRP B C 1
ATOM 5010 O O . TRP B 1 252 ? 7.459 34.527 75.574 1.00 71.04 252 TRP B O 1
ATOM 5021 N N . ALA B 1 253 ? 7.327 32.324 75.052 1.00 71.99 253 ALA B N 1
ATOM 5022 C CA . ALA B 1 253 ? 6.611 31.955 76.275 1.00 72.21 253 ALA B CA 1
ATOM 5023 C C . ALA B 1 253 ? 7.354 32.507 77.491 1.00 72.34 253 ALA B C 1
ATOM 5024 O O . ALA B 1 253 ? 6.827 33.331 78.253 1.00 71.86 253 ALA B O 1
ATOM 5026 N N . LEU B 1 254 ? 8.597 32.056 77.643 1.00 72.53 254 LEU B N 1
ATOM 5027 C CA . LEU B 1 254 ? 9.424 32.479 78.750 1.00 73.28 254 LEU B CA 1
ATOM 5028 C C . LEU B 1 254 ? 9.609 33.996 78.771 1.00 74.19 254 LEU B C 1
ATOM 5029 O O . LEU B 1 254 ? 9.519 34.585 79.831 1.00 74.29 254 LEU B O 1
ATOM 5034 N N . LEU B 1 255 ? 9.829 34.636 77.614 1.00 75.30 255 LEU B N 1
ATOM 5035 C CA . LEU B 1 255 ? 9.904 36.106 77.583 1.00 75.92 255 LEU B CA 1
ATOM 5036 C C . LEU B 1 255 ? 8.666 36.670 78.229 1.00 77.17 255 LEU B C 1
ATOM 5037 O O . LEU B 1 255 ? 8.739 37.580 79.027 1.00 77.22 255 LEU B O 1
ATOM 5042 N N . CYS B 1 256 ? 7.521 36.122 77.882 1.00 79.15 256 CYS B N 1
ATOM 5043 C CA . CYS B 1 256 ? 6.311 36.643 78.461 1.00 81.99 256 CYS B CA 1
ATOM 5044 C C . CYS B 1 256 ? 6.418 36.464 79.967 1.00 83.37 256 CYS B C 1
ATOM 5045 O O . CYS B 1 256 ? 6.438 37.439 80.704 1.00 83.28 256 CYS B O 1
ATOM 5048 N N . HIS B 1 257 ? 6.561 35.214 80.402 1.00 85.45 257 HIS B N 1
ATOM 5049 C CA . HIS B 1 257 ? 6.566 34.875 81.828 1.00 87.01 257 HIS B CA 1
ATOM 5050 C C . HIS B 1 257 ? 7.488 35.807 82.579 1.00 88.24 257 HIS B C 1
ATOM 5051 O O . HIS B 1 257 ? 7.151 36.267 83.643 1.00 88.69 257 HIS B O 1
ATOM 5058 N N . ALA B 1 258 ? 8.642 36.112 82.008 1.00 90.10 258 ALA B N 1
ATOM 5059 C CA . ALA B 1 258 ? 9.598 36.940 82.705 1.00 91.95 258 ALA B CA 1
ATOM 5060 C C . ALA B 1 258 ? 9.223 38.406 82.675 1.00 93.80 258 ALA B C 1
ATOM 5061 O O . ALA B 1 258 ? 9.660 39.149 83.529 1.00 94.21 258 ALA B O 1
ATOM 5063 N N . LEU B 1 259 ? 8.429 38.851 81.714 1.00 96.14 259 LEU B N 1
ATOM 5064 C CA . LEU B 1 259 ? 8.001 40.239 81.765 1.00 98.55 259 LEU B CA 1
ATOM 5065 C C . LEU B 1 259 ? 6.703 40.385 82.535 1.00 101.51 259 LEU B C 1
ATOM 5066 O O . LEU B 1 259 ? 6.108 41.450 82.541 1.00 101.85 259 LEU B O 1
ATOM 5071 N N . GLY B 1 260 ? 6.257 39.313 83.182 1.00 104.99 260 GLY B N 1
ATOM 5072 C CA . GLY B 1 260 ? 4.944 39.268 83.807 1.00 109.00 260 GLY B CA 1
ATOM 5073 C C . GLY B 1 260 ? 3.809 39.600 82.852 1.00 112.05 260 GLY B C 1
ATOM 5074 O O . GLY B 1 260 ? 2.847 40.227 83.245 1.00 112.29 260 GLY B O 1
ATOM 5075 N N . VAL B 1 261 ? 3.917 39.179 81.594 1.00 115.35 261 VAL B N 1
ATOM 5076 C CA . VAL B 1 261 ? 2.916 39.500 80.574 1.00 118.47 261 VAL B CA 1
ATOM 5077 C C . VAL B 1 261 ? 1.596 38.818 80.908 1.00 119.90 261 VAL B C 1
ATOM 5078 O O . VAL B 1 261 ? 1.539 37.607 81.113 1.00 120.35 261 VAL B O 1
ATOM 5082 N N . GLN B 1 262 ? 0.548 39.631 80.966 1.00 121.62 262 GLN B N 1
ATOM 5083 C CA . GLN B 1 262 ? -0.774 39.213 81.401 1.00 122.97 262 GLN B CA 1
ATOM 5084 C C . GLN B 1 262 ? -1.481 38.364 80.346 1.00 123.31 262 GLN B C 1
ATOM 5085 O O . GLN B 1 262 ? -1.670 37.170 80.543 1.00 123.74 262 GLN B O 1
ATOM 5091 N N . GLU B 1 263 ? -1.860 38.969 79.226 1.00 123.38 263 GLU B N 1
ATOM 5092 C CA . GLU B 1 263 ? -2.449 38.220 78.123 1.00 123.28 263 GLU B CA 1
ATOM 5093 C C . GLU B 1 263 ? -1.415 38.045 77.027 1.00 121.58 263 GLU B C 1
ATOM 5094 O O . GLU B 1 263 ? -1.002 39.026 76.401 1.00 121.67 263 GLU B O 1
ATOM 5100 N N . SER B 1 264 ? -1.007 36.803 76.782 1.00 119.34 264 SER B N 1
ATOM 5101 C CA . SER B 1 264 ? 0.030 36.532 75.796 1.00 116.88 264 SER B CA 1
ATOM 5102 C C . SER B 1 264 ? -0.335 37.047 74.405 1.00 115.21 264 SER B C 1
ATOM 5103 O O . SER B 1 264 ? 0.496 37.631 73.728 1.00 114.82 264 SER B O 1
ATOM 5106 N N . ARG B 1 265 ? -1.601 36.866 74.027 1.00 113.24 265 ARG B N 1
ATOM 5107 C CA . ARG B 1 265 ? -2.095 37.073 72.661 1.00 111.11 265 ARG B CA 1
ATOM 5108 C C . ARG B 1 265 ? -1.831 38.447 72.031 1.00 108.81 265 ARG B C 1
ATOM 5109 O O . ARG B 1 265 ? -1.252 38.502 70.956 1.00 108.22 265 ARG B O 1
ATOM 5117 N N . PRO B 1 266 ? -2.239 39.554 72.665 1.00 106.97 266 PRO B N 1
ATOM 5118 C CA . PRO B 1 266 ? -2.040 40.878 72.057 1.00 105.07 266 PRO B CA 1
ATOM 5119 C C . PRO B 1 266 ? -0.577 41.244 71.987 1.00 103.03 266 PRO B C 1
ATOM 5120 O O . PRO B 1 266 ? -0.190 41.996 71.102 1.00 102.83 266 PRO B O 1
ATOM 5124 N N . PHE B 1 267 ? 0.218 40.702 72.897 1.00 100.78 267 PHE B N 1
ATOM 5125 C CA . PHE B 1 267 ? 1.645 40.994 72.959 1.00 98.71 267 PHE B CA 1
ATOM 5126 C C . PHE B 1 267 ? 2.392 40.343 71.802 1.00 97.51 267 PHE B C 1
ATOM 5127 O O . PHE B 1 267 ? 3.021 41.020 70.992 1.00 97.21 267 PHE B O 1
ATOM 5135 N N . LEU B 1 268 ? 2.308 39.022 71.720 1.00 95.93 268 LEU B N 1
ATOM 5136 C CA . LEU B 1 268 ? 3.044 38.292 70.717 1.00 94.61 268 LEU B CA 1
ATOM 5137 C C . LEU B 1 268 ? 2.528 38.678 69.361 1.00 94.97 268 LEU B C 1
ATOM 5138 O O . LEU B 1 268 ? 3.192 38.454 68.348 1.00 95.33 268 LEU B O 1
ATOM 5143 N N . ARG B 1 269 ? 1.342 39.266 69.332 1.00 95.32 269 ARG B N 1
ATOM 5144 C CA . ARG B 1 269 ? 0.773 39.663 68.068 1.00 96.07 269 ARG B CA 1
ATOM 5145 C C . ARG B 1 269 ? 1.429 40.948 67.647 1.00 95.34 269 ARG B C 1
ATOM 5146 O O . ARG B 1 269 ? 1.737 41.148 66.478 1.00 95.29 269 ARG B O 1
ATOM 5154 N N . ALA B 1 270 ? 1.676 41.801 68.628 1.00 94.85 270 ALA B N 1
ATOM 5155 C CA . ALA B 1 270 ? 2.221 43.108 68.365 1.00 94.40 270 ALA B CA 1
ATOM 5156 C C . ALA B 1 270 ? 3.614 42.960 67.800 1.00 94.03 270 ALA B C 1
ATOM 5157 O O . ALA B 1 270 ? 4.134 43.880 67.176 1.00 94.27 270 ALA B O 1
ATOM 5159 N N . TRP B 1 271 ? 4.206 41.790 68.006 1.00 93.32 271 TRP B N 1
ATOM 5160 C CA . TRP B 1 271 ? 5.521 41.501 67.462 1.00 92.65 271 TRP B CA 1
ATOM 5161 C C . TRP B 1 271 ? 5.409 40.926 66.072 1.00 92.18 271 TRP B C 1
ATOM 5162 O O . TRP B 1 271 ? 6.405 40.579 65.473 1.00 92.28 271 TRP B O 1
ATOM 5173 N N . LYS B 1 272 ? 4.187 40.798 65.575 1.00 91.87 272 LYS B N 1
ATOM 5174 C CA . LYS B 1 272 ? 3.921 40.291 64.220 1.00 91.91 272 LYS B CA 1
ATOM 5175 C C . LYS B 1 272 ? 4.458 38.872 63.916 1.00 90.67 272 LYS B C 1
ATOM 5176 O O . LYS B 1 272 ? 4.655 38.492 62.756 1.00 90.32 272 LYS B O 1
ATOM 5182 N N . LEU B 1 273 ? 4.656 38.097 64.980 1.00 89.55 273 LEU B N 1
ATOM 5183 C CA . LEU B 1 273 ? 4.978 36.672 64.901 1.00 88.33 273 LEU B CA 1
ATOM 5184 C C . LEU B 1 273 ? 3.843 35.946 64.192 1.00 87.76 273 LEU B C 1
ATOM 5185 O O . LEU B 1 273 ? 2.709 36.367 64.347 1.00 87.90 273 LEU B O 1
ATOM 5190 N N . PRO B 1 274 ? 4.113 34.873 63.445 1.00 87.24 274 PRO B N 1
ATOM 5191 C CA . PRO B 1 274 ? 3.033 34.137 62.766 1.00 87.53 274 PRO B CA 1
ATOM 5192 C C . PRO B 1 274 ? 2.030 33.523 63.752 1.00 87.63 274 PRO B C 1
ATOM 5193 O O . PRO B 1 274 ? 2.408 33.230 64.891 1.00 87.68 274 PRO B O 1
ATOM 5197 N N . ASN B 1 275 ? 0.775 33.346 63.327 1.00 87.60 275 ASN B N 1
ATOM 5198 C CA . ASN B 1 275 ? -0.282 32.907 64.246 1.00 87.53 275 ASN B CA 1
ATOM 5199 C C . ASN B 1 275 ? 0.020 31.636 65.004 1.00 86.60 275 ASN B C 1
ATOM 5200 O O . ASN B 1 275 ? -0.105 31.602 66.213 1.00 86.48 275 ASN B O 1
ATOM 5205 N N . LYS B 1 276 ? 0.448 30.600 64.294 1.00 85.54 276 LYS B N 1
ATOM 5206 C CA . LYS B 1 276 ? 0.726 29.310 64.916 1.00 84.53 276 LYS B CA 1
ATOM 5207 C C . LYS B 1 276 ? 1.674 29.402 66.150 1.00 83.51 276 LYS B C 1
ATOM 5208 O O . LYS B 1 276 ? 1.491 28.662 67.135 1.00 83.77 276 LYS B O 1
ATOM 5214 N N . VAL B 1 277 ? 2.639 30.333 66.097 1.00 81.52 277 VAL B N 1
ATOM 5215 C CA . VAL B 1 277 ? 3.628 30.540 67.145 1.00 79.32 277 VAL B CA 1
ATOM 5216 C C . VAL B 1 277 ? 2.951 31.289 68.264 1.00 79.07 277 VAL B C 1
ATOM 5217 O O . VAL B 1 277 ? 3.073 30.951 69.427 1.00 78.74 277 VAL B O 1
ATOM 5221 N N . VAL B 1 278 ? 2.204 32.315 67.924 1.00 79.07 278 VAL B N 1
ATOM 5222 C CA . VAL B 1 278 ? 1.506 33.045 68.970 1.00 79.24 278 VAL B CA 1
ATOM 5223 C C . VAL B 1 278 ? 0.570 32.129 69.774 1.00 79.94 278 VAL B C 1
ATOM 5224 O O . VAL B 1 278 ? 0.468 32.236 71.005 1.00 80.62 278 VAL B O 1
ATOM 5228 N N . ASP B 1 279 ? -0.112 31.241 69.060 1.00 80.26 279 ASP B N 1
ATOM 5229 C CA . ASP B 1 279 ? -1.046 30.303 69.652 1.00 80.84 279 ASP B CA 1
ATOM 5230 C C . ASP B 1 279 ? -0.311 29.364 70.584 1.00 79.93 279 ASP B C 1
ATOM 5231 O O . ASP B 1 279 ? -0.495 29.386 71.801 1.00 79.38 279 ASP B O 1
ATOM 5236 N N . GLU B 1 280 ? 0.548 28.555 69.989 1.00 79.43 280 GLU B N 1
ATOM 5237 C CA . GLU B 1 280 ? 1.409 27.652 70.743 1.00 78.59 280 GLU B CA 1
ATOM 5238 C C . GLU B 1 280 ? 2.159 28.264 71.917 1.00 77.43 280 GLU B C 1
ATOM 5239 O O . GLU B 1 280 ? 2.368 27.601 72.916 1.00 77.50 280 GLU B O 1
ATOM 5245 N N . ALA B 1 281 ? 2.582 29.510 71.814 1.00 76.17 281 ALA B N 1
ATOM 5246 C CA . ALA B 1 281 ? 3.302 30.091 72.928 1.00 75.53 281 ALA B CA 1
ATOM 5247 C C . ALA B 1 281 ? 2.306 30.256 74.076 1.00 75.55 281 ALA B C 1
ATOM 5248 O O . ALA B 1 281 ? 2.573 29.881 75.221 1.00 75.28 281 ALA B O 1
ATOM 5250 N N . GLY B 1 282 ? 1.143 30.814 73.743 1.00 75.47 282 GLY B N 1
ATOM 5251 C CA . GLY B 1 282 ? 0.062 30.995 74.688 1.00 75.08 282 GLY B CA 1
ATOM 5252 C C . GLY B 1 282 ? -0.298 29.665 75.307 1.00 75.07 282 GLY B C 1
ATOM 5253 O O . GLY B 1 282 ? -0.517 29.597 76.520 1.00 75.04 282 GLY B O 1
ATOM 5254 N N . ALA B 1 283 ? -0.328 28.610 74.481 1.00 74.83 283 ALA B N 1
ATOM 5255 C CA . ALA B 1 283 ? -0.698 27.272 74.951 1.00 74.74 283 ALA B CA 1
ATOM 5256 C C . ALA B 1 283 ? 0.218 26.883 76.100 1.00 74.99 283 ALA B C 1
ATOM 5257 O O . ALA B 1 283 ? -0.248 26.549 77.191 1.00 74.98 283 ALA B O 1
ATOM 5259 N N . ILE B 1 284 ? 1.521 27.002 75.853 1.00 75.63 284 ILE B N 1
ATOM 5260 C CA . ILE B 1 284 ? 2.543 26.644 76.823 1.00 76.35 284 ILE B CA 1
ATOM 5261 C C . ILE B 1 284 ? 2.337 27.491 78.046 1.00 76.75 284 ILE B C 1
ATOM 5262 O O . ILE B 1 284 ? 2.305 26.983 79.165 1.00 76.83 284 ILE B O 1
ATOM 5267 N N . LEU B 1 285 ? 2.173 28.788 77.821 1.00 77.26 285 LEU B N 1
ATOM 5268 C CA . LEU B 1 285 ? 2.079 29.724 78.913 1.00 77.74 285 LEU B CA 1
ATOM 5269 C C . LEU B 1 285 ? 0.922 29.332 79.783 1.00 78.19 285 LEU B C 1
ATOM 5270 O O . LEU B 1 285 ? 1.075 29.275 81.009 1.00 78.61 285 LEU B O 1
ATOM 5275 N N . THR B 1 286 ? -0.214 29.024 79.149 1.00 78.57 286 THR B N 1
ATOM 5276 C CA . THR B 1 286 ? -1.447 28.703 79.871 1.00 79.09 286 THR B CA 1
ATOM 5277 C C . THR B 1 286 ? -1.238 27.437 80.674 1.00 79.35 286 THR B C 1
ATOM 5278 O O . THR B 1 286 ? -1.358 27.457 81.883 1.00 79.08 286 THR B O 1
ATOM 5282 N N . ALA B 1 287 ? -0.884 26.347 80.001 1.00 80.13 287 ALA B N 1
ATOM 5283 C CA . ALA B 1 287 ? -0.526 25.090 80.680 1.00 81.05 287 ALA B CA 1
ATOM 5284 C C . ALA B 1 287 ? 0.333 25.310 81.952 1.00 81.73 287 ALA B C 1
ATOM 5285 O O . ALA B 1 287 ? 0.167 24.638 82.992 1.00 81.86 287 ALA B O 1
ATOM 5287 N N . LEU B 1 288 ? 1.263 26.253 81.849 1.00 82.44 288 LEU B N 1
ATOM 5288 C CA . LEU B 1 288 ? 2.202 26.513 82.917 1.00 82.75 288 LEU B CA 1
ATOM 5289 C C . LEU B 1 288 ? 1.503 27.160 84.093 1.00 83.61 288 LEU B C 1
ATOM 5290 O O . LEU B 1 288 ? 1.823 26.857 85.234 1.00 83.67 288 LEU B O 1
ATOM 5295 N N . ALA B 1 289 ? 0.561 28.054 83.814 1.00 84.74 289 ALA B N 1
ATOM 5296 C CA . ALA B 1 289 ? -0.263 28.609 84.866 1.00 86.22 289 ALA B CA 1
ATOM 5297 C C . ALA B 1 289 ? -1.102 27.489 85.507 1.00 87.29 289 ALA B C 1
ATOM 5298 O O . ALA B 1 289 ? -1.283 27.457 86.722 1.00 87.50 289 ALA B O 1
ATOM 5300 N N . ASP B 1 290 ? -1.558 26.546 84.690 1.00 88.73 290 ASP B N 1
ATOM 5301 C CA . ASP B 1 290 ? -2.453 25.498 85.143 1.00 90.19 290 ASP B CA 1
ATOM 5302 C C . ASP B 1 290 ? -1.738 24.343 85.818 1.00 90.43 290 ASP B C 1
ATOM 5303 O O . ASP B 1 290 ? -2.325 23.603 86.562 1.00 90.52 290 ASP B O 1
ATOM 5308 N N . ILE B 1 291 ? -0.462 24.164 85.567 1.00 91.37 291 ILE B N 1
ATOM 5309 C CA . ILE B 1 291 ? 0.252 23.109 86.271 1.00 92.07 291 ILE B CA 1
ATOM 5310 C C . ILE B 1 291 ? 1.447 23.735 86.974 1.00 93.24 291 ILE B C 1
ATOM 5311 O O . ILE B 1 291 ? 2.419 24.080 86.321 1.00 94.06 291 ILE B O 1
ATOM 5316 N N . PRO B 1 292 ? 1.381 23.928 88.286 1.00 93.91 292 PRO B N 1
ATOM 5317 C CA . PRO B 1 292 ? 2.435 24.663 88.983 1.00 94.32 292 PRO B CA 1
ATOM 5318 C C . PRO B 1 292 ? 3.559 23.775 89.462 1.00 95.10 292 PRO B C 1
ATOM 5319 O O . PRO B 1 292 ? 4.559 24.311 89.931 1.00 95.54 292 PRO B O 1
ATOM 5323 N N . ARG B 1 293 ? 3.407 22.455 89.352 1.00 95.86 293 ARG B N 1
ATOM 5324 C CA . ARG B 1 293 ? 4.477 21.499 89.701 1.00 96.68 293 ARG B CA 1
ATOM 5325 C C . ARG B 1 293 ? 4.541 20.303 88.716 1.00 95.41 293 ARG B C 1
ATOM 5326 O O . ARG B 1 293 ? 3.501 19.797 88.320 1.00 95.54 293 ARG B O 1
ATOM 5334 N N . PRO B 1 294 ? 5.737 19.861 88.315 1.00 94.52 294 PRO B N 1
ATOM 5335 C CA . PRO B 1 294 ? 5.899 18.740 87.364 1.00 94.00 294 PRO B CA 1
ATOM 5336 C C . PRO B 1 294 ? 5.184 17.427 87.717 1.00 93.81 294 PRO B C 1
ATOM 5337 O O . PRO B 1 294 ? 4.755 16.700 86.804 1.00 93.73 294 PRO B O 1
ATOM 5341 N N . GLU B 1 295 ? 5.087 17.112 89.009 1.00 93.48 295 GLU B N 1
ATOM 5342 C CA . GLU B 1 295 ? 4.317 15.957 89.472 1.00 93.41 295 GLU B CA 1
ATOM 5343 C C . GLU B 1 295 ? 2.827 16.120 89.179 1.00 92.68 295 GLU B C 1
ATOM 5344 O O . GLU B 1 295 ? 2.140 15.130 88.989 1.00 93.11 295 GLU B O 1
ATOM 5350 N N . ALA B 1 296 ? 2.346 17.366 89.123 1.00 91.40 296 ALA B N 1
ATOM 5351 C CA . ALA B 1 296 ? 0.920 17.675 89.027 1.00 90.00 296 ALA B CA 1
ATOM 5352 C C . ALA B 1 296 ? 0.237 17.321 87.712 1.00 89.20 296 ALA B C 1
ATOM 5353 O O . ALA B 1 296 ? -0.978 17.499 87.613 1.00 89.43 296 ALA B O 1
ATOM 5355 N N . TRP B 1 297 ? 0.987 16.840 86.716 1.00 87.87 297 TRP B N 1
ATOM 5356 C CA . TRP B 1 297 ? 0.430 16.592 85.388 1.00 86.75 297 TRP B CA 1
ATOM 5357 C C . TRP B 1 297 ? -0.571 15.461 85.451 1.00 86.15 297 TRP B C 1
ATOM 5358 O O . TRP B 1 297 ? -0.299 14.485 86.104 1.00 85.89 297 TRP B O 1
ATOM 5369 N N . THR B 1 298 ? -1.702 15.581 84.761 1.00 85.56 298 THR B N 1
ATOM 5370 C CA . THR B 1 298 ? -2.760 14.569 84.759 1.00 85.28 298 THR B CA 1
ATOM 5371 C C . THR B 1 298 ? -2.881 13.936 83.434 1.00 85.35 298 THR B C 1
ATOM 5372 O O . THR B 1 298 ? -2.842 14.619 82.418 1.00 85.83 298 THR B O 1
ATOM 5376 N N . ASN B 1 299 ? -3.138 12.644 83.420 1.00 85.07 299 ASN B N 1
ATOM 5377 C CA . ASN B 1 299 ? -3.440 12.004 82.167 1.00 84.65 299 ASN B CA 1
ATOM 5378 C C . ASN B 1 299 ? -4.286 12.939 81.332 1.00 84.23 299 ASN B C 1
ATOM 5379 O O . ASN B 1 299 ? -3.999 13.136 80.171 1.00 84.36 299 ASN B O 1
ATOM 5384 N N . GLU B 1 300 ? -5.310 13.541 81.931 1.00 83.66 300 GLU B N 1
ATOM 5385 C CA . GLU B 1 300 ? -6.176 14.441 81.186 1.00 83.19 300 GLU B CA 1
ATOM 5386 C C . GLU B 1 300 ? -5.344 15.511 80.507 1.00 82.03 300 GLU B C 1
ATOM 5387 O O . GLU B 1 300 ? -5.332 15.606 79.306 1.00 81.85 300 GLU B O 1
ATOM 5393 N N . GLN B 1 301 ? -4.610 16.296 81.280 1.00 80.96 301 GLN B N 1
ATOM 5394 C CA . GLN B 1 301 ? -3.971 17.491 80.747 1.00 79.87 301 GLN B CA 1
ATOM 5395 C C . GLN B 1 301 ? -2.878 17.122 79.794 1.00 78.68 301 GLN B C 1
ATOM 5396 O O . GLN B 1 301 ? -2.682 17.808 78.787 1.00 79.32 301 GLN B O 1
ATOM 5402 N N . LEU B 1 302 ? -2.162 16.041 80.103 1.00 76.67 302 LEU B N 1
ATOM 5403 C CA . LEU B 1 302 ? -1.111 15.539 79.223 1.00 74.55 302 LEU B CA 1
ATOM 5404 C C . LEU B 1 302 ? -1.702 15.118 77.888 1.00 73.58 302 LEU B C 1
ATOM 5405 O O . LEU B 1 302 ? -1.255 15.571 76.857 1.00 73.27 302 LEU B O 1
ATOM 5410 N N . PHE B 1 303 ? -2.737 14.285 77.917 1.00 72.79 303 PHE B N 1
ATOM 5411 C CA . PHE B 1 303 ? -3.487 13.942 76.710 1.00 72.38 303 PHE B CA 1
ATOM 5412 C C . PHE B 1 303 ? -3.938 15.175 75.988 1.00 72.88 303 PHE B C 1
ATOM 5413 O O . PHE B 1 303 ? -3.873 15.261 74.778 1.00 72.53 303 PHE B O 1
ATOM 5421 N N . SER B 1 304 ? -4.412 16.133 76.756 1.00 74.00 304 SER B N 1
ATOM 5422 C CA . SER B 1 304 ? -4.937 17.342 76.189 1.00 75.52 304 SER B CA 1
ATOM 5423 C C . SER B 1 304 ? -3.874 18.119 75.505 1.00 75.97 304 SER B C 1
ATOM 5424 O O . SER B 1 304 ? -4.157 18.748 74.506 1.00 76.75 304 SER B O 1
ATOM 5427 N N . ALA B 1 305 ? -2.656 18.076 76.029 1.00 76.40 305 ALA B N 1
ATOM 5428 C CA . ALA B 1 305 ? -1.610 18.908 75.492 1.00 76.54 305 ALA B CA 1
ATOM 5429 C C . ALA B 1 305 ? -0.812 18.238 74.403 1.00 76.56 305 ALA B C 1
ATOM 5430 O O . ALA B 1 305 ? -0.293 18.923 73.557 1.00 76.83 305 ALA B O 1
ATOM 5432 N N . GLY B 1 306 ? -0.704 16.914 74.429 1.00 76.61 306 GLY B N 1
ATOM 5433 C CA . GLY B 1 306 ? 0.150 16.204 73.488 1.00 77.44 306 GLY B CA 1
ATOM 5434 C C . GLY B 1 306 ? 1.626 16.298 73.852 1.00 77.69 306 GLY B C 1
ATOM 5435 O O . GLY B 1 306 ? 2.083 17.356 74.286 1.00 77.81 306 GLY B O 1
ATOM 5436 N N . LEU B 1 307 ? 2.374 15.204 73.662 1.00 77.60 307 LEU B N 1
ATOM 5437 C CA . LEU B 1 307 ? 3.703 15.093 74.274 1.00 76.93 307 LEU B CA 1
ATOM 5438 C C . LEU B 1 307 ? 4.562 16.338 74.087 1.00 76.64 307 LEU B C 1
ATOM 5439 O O . LEU B 1 307 ? 4.957 16.959 75.077 1.00 75.86 307 LEU B O 1
ATOM 5444 N N . GLU B 1 308 ? 4.809 16.719 72.832 1.00 76.65 308 GLU B N 1
ATOM 5445 C CA . GLU B 1 308 ? 5.599 17.914 72.559 1.00 77.65 308 GLU B CA 1
ATOM 5446 C C . GLU B 1 308 ? 5.330 19.076 73.549 1.00 77.09 308 GLU B C 1
ATOM 5447 O O . GLU B 1 308 ? 6.235 19.531 74.253 1.00 77.90 308 GLU B O 1
ATOM 5453 N N . ARG B 1 309 ? 4.101 19.554 73.633 1.00 75.87 309 ARG B N 1
ATOM 5454 C CA . ARG B 1 309 ? 3.920 20.794 74.331 1.00 75.05 309 ARG B CA 1
ATOM 5455 C C . ARG B 1 309 ? 4.150 20.620 75.825 1.00 74.35 309 ARG B C 1
ATOM 5456 O O . ARG B 1 309 ? 4.549 21.546 76.532 1.00 73.64 309 ARG B O 1
ATOM 5464 N N . ALA B 1 310 ? 3.867 19.426 76.315 1.00 73.75 310 ALA B N 1
ATOM 5465 C CA . ALA B 1 310 ? 4.077 19.136 77.732 1.00 72.91 310 ALA B CA 1
ATOM 5466 C C . ALA B 1 310 ? 5.560 19.292 78.023 1.00 72.14 310 ALA B C 1
ATOM 5467 O O . ALA B 1 310 ? 5.956 19.878 79.045 1.00 71.38 310 ALA B O 1
ATOM 5469 N N . LEU B 1 311 ? 6.360 18.777 77.085 1.00 71.03 311 LEU B N 1
ATOM 5470 C CA . LEU B 1 311 ? 7.807 18.828 77.188 1.00 70.10 311 LEU B CA 1
ATOM 5471 C C . LEU B 1 311 ? 8.237 20.262 77.201 1.00 69.95 311 LEU B C 1
ATOM 5472 O O . LEU B 1 311 ? 9.104 20.658 77.982 1.00 70.20 311 LEU B O 1
ATOM 5477 N N . SER B 1 312 ? 7.624 21.062 76.350 1.00 69.64 312 SER B N 1
ATOM 5478 C CA . SER B 1 312 ? 8.058 22.439 76.281 1.00 70.00 312 SER B CA 1
ATOM 5479 C C . SER B 1 312 ? 7.708 23.134 77.562 1.00 69.81 312 SER B C 1
ATOM 5480 O O . SER B 1 312 ? 8.463 23.947 78.044 1.00 70.02 312 SER B O 1
ATOM 5483 N N . VAL B 1 313 ? 6.569 22.788 78.135 1.00 69.87 313 VAL B N 1
ATOM 5484 C CA . VAL B 1 313 ? 6.169 23.383 79.392 1.00 69.97 313 VAL B CA 1
ATOM 5485 C C . VAL B 1 313 ? 7.242 23.118 80.442 1.00 69.84 313 VAL B C 1
ATOM 5486 O O . VAL B 1 313 ? 7.729 24.025 81.102 1.00 70.29 313 VAL B O 1
ATOM 5490 N N . GLU B 1 314 ? 7.624 21.860 80.574 1.00 69.42 314 GLU B N 1
ATOM 5491 C CA . GLU B 1 314 ? 8.606 21.489 81.564 1.00 68.97 314 GLU B CA 1
ATOM 5492 C C . GLU B 1 314 ? 9.973 22.123 81.342 1.00 68.67 314 GLU B C 1
ATO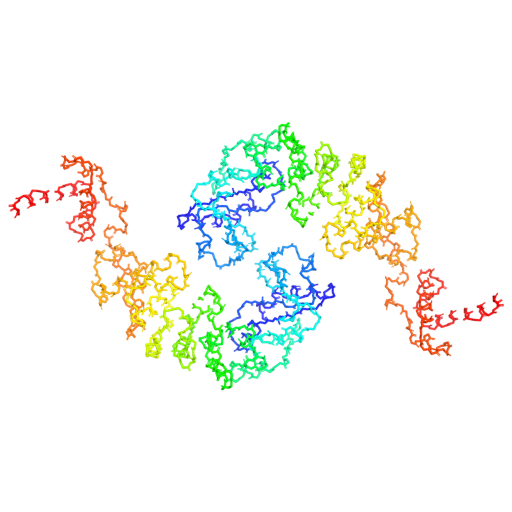M 5493 O O . GLU B 1 314 ? 10.687 22.396 82.331 1.00 69.57 314 GLU B O 1
ATOM 5499 N N . THR B 1 315 ? 10.331 22.362 80.072 1.00 67.46 315 THR B N 1
ATOM 5500 C CA . THR B 1 315 ? 11.543 23.096 79.705 1.00 65.92 315 THR B CA 1
ATOM 5501 C C . THR B 1 315 ? 11.441 24.557 80.096 1.00 66.06 315 THR B C 1
ATOM 5502 O O . THR B 1 315 ? 12.355 25.090 80.697 1.00 65.56 315 THR B O 1
ATOM 5506 N N . VAL B 1 316 ? 10.335 25.208 79.755 1.00 65.94 316 VAL B N 1
ATOM 5507 C CA . VAL B 1 316 ? 10.172 26.602 80.120 1.00 67.00 316 VAL B CA 1
ATOM 5508 C C . VAL B 1 316 ? 10.171 26.712 81.628 1.00 68.66 316 VAL B C 1
ATOM 5509 O O . VAL B 1 316 ? 10.756 27.636 82.180 1.00 69.22 316 VAL B O 1
ATOM 5513 N N . ARG B 1 317 ? 9.535 25.768 82.309 1.00 70.22 317 ARG B N 1
ATOM 5514 C CA . ARG B 1 317 ? 9.580 25.788 83.757 1.00 71.95 317 ARG B CA 1
ATOM 5515 C C . ARG B 1 317 ? 11.024 25.701 84.208 1.00 72.81 317 ARG B C 1
ATOM 5516 O O . ARG B 1 317 ? 11.461 26.463 85.036 1.00 72.58 317 ARG B O 1
ATOM 5524 N N . ALA B 1 318 ? 11.779 24.784 83.633 1.00 74.54 318 ALA B N 1
ATOM 5525 C CA . ALA B 1 318 ? 13.145 24.591 84.091 1.00 76.34 318 ALA B CA 1
ATOM 5526 C C . ALA B 1 318 ? 13.952 25.886 83.959 1.00 77.64 318 ALA B C 1
ATOM 5527 O O . ALA B 1 318 ? 14.765 26.208 84.834 1.00 78.20 318 ALA B O 1
ATOM 5529 N N . ALA B 1 319 ? 13.700 26.640 82.885 1.00 78.94 319 ALA B N 1
ATOM 5530 C CA . ALA B 1 319 ? 14.504 27.829 82.566 1.00 79.98 319 ALA B CA 1
ATOM 5531 C C . ALA B 1 319 ? 14.241 28.923 83.568 1.00 80.57 319 ALA B C 1
ATOM 5532 O O . ALA B 1 319 ? 15.016 29.857 83.688 1.00 80.17 319 ALA B O 1
ATOM 5534 N N . PHE B 1 320 ? 13.116 28.792 84.256 1.00 81.58 320 PHE B N 1
ATOM 5535 C CA . PHE B 1 320 ? 12.727 29.719 85.279 1.00 82.82 320 PHE B CA 1
ATOM 5536 C C . PHE B 1 320 ? 13.208 29.255 86.679 1.00 81.75 320 PHE B C 1
ATOM 5537 O O . PHE B 1 320 ? 13.621 30.078 87.477 1.00 81.49 320 PHE B O 1
ATOM 5545 N N . THR B 1 321 ? 13.151 27.949 86.971 1.00 81.23 321 THR B N 1
ATOM 5546 C CA . THR B 1 321 ? 13.493 27.381 88.306 1.00 80.15 321 THR B CA 1
ATOM 5547 C C . THR B 1 321 ? 14.986 27.076 88.511 1.00 79.83 321 THR B C 1
ATOM 5548 O O . THR B 1 321 ? 15.539 27.363 89.566 1.00 79.87 321 THR B O 1
ATOM 5552 N N . GLY B 1 322 ? 15.629 26.507 87.499 1.00 79.14 322 GLY B N 1
ATOM 5553 C CA . GLY B 1 322 ? 16.989 26.054 87.622 1.00 78.30 322 GLY B CA 1
ATOM 5554 C C . GLY B 1 322 ? 16.999 24.537 87.710 1.00 78.10 322 GLY B C 1
ATOM 5555 O O . GLY B 1 322 ? 18.032 23.923 87.568 1.00 78.09 322 GLY B O 1
ATOM 5556 N N . ALA B 1 323 ? 15.858 23.905 87.939 1.00 78.13 323 ALA B N 1
ATOM 5557 C CA . ALA B 1 323 ? 15.841 22.445 88.003 1.00 78.28 323 ALA B CA 1
ATOM 5558 C C . ALA B 1 323 ? 15.825 21.885 86.597 1.00 78.63 323 ALA B C 1
ATOM 5559 O O . ALA B 1 323 ? 14.904 22.158 85.809 1.00 78.87 323 ALA B O 1
ATOM 5561 N N . PRO B 1 324 ? 16.845 21.109 86.265 1.00 78.50 324 PRO B N 1
ATOM 5562 C CA . PRO B 1 324 ? 16.951 20.545 84.920 1.00 78.35 324 PRO B CA 1
ATOM 5563 C C . PRO B 1 324 ? 15.691 19.716 84.584 1.00 78.31 324 PRO B C 1
ATOM 5564 O O . PRO B 1 324 ? 15.181 19.041 85.485 1.00 77.94 324 PRO B O 1
ATOM 5568 N N . PRO B 1 325 ? 15.197 19.775 83.339 1.00 78.54 325 PRO B N 1
ATOM 5569 C CA . PRO B 1 325 ? 13.939 19.127 82.966 1.00 78.75 325 PRO B CA 1
ATOM 5570 C C . PRO B 1 325 ? 14.128 17.647 82.733 1.00 79.33 325 PRO B C 1
ATOM 5571 O O . PRO B 1 325 ? 13.168 16.889 82.764 1.00 79.05 325 PRO B O 1
ATOM 5575 N N . GLY B 1 326 ? 15.374 17.263 82.474 1.00 80.70 326 GLY B N 1
ATOM 5576 C CA . GLY B 1 326 ? 15.770 15.874 82.290 1.00 82.06 326 GLY B CA 1
ATOM 5577 C C . GLY B 1 326 ? 14.792 14.837 82.841 1.00 82.68 326 GLY B C 1
ATOM 5578 O O . GLY B 1 326 ? 14.036 14.208 82.058 1.00 82.49 326 GLY B O 1
ATOM 5579 N N . PRO B 1 327 ? 14.786 14.654 84.172 1.00 83.15 327 PRO B N 1
ATOM 5580 C CA . PRO B 1 327 ? 13.950 13.616 84.794 1.00 83.42 327 PRO B CA 1
ATOM 5581 C C . PRO B 1 327 ? 12.472 13.732 84.411 1.00 83.70 327 PRO B C 1
ATOM 5582 O O . PRO B 1 327 ? 11.884 12.668 84.185 1.00 84.17 327 PRO B O 1
ATOM 5586 N N . TRP B 1 328 ? 11.919 14.952 84.299 1.00 83.84 328 TRP B N 1
ATOM 5587 C CA . TRP B 1 328 ? 10.487 15.136 84.005 1.00 83.87 328 TRP B CA 1
ATOM 5588 C C . TRP B 1 328 ? 10.194 14.760 82.594 1.00 83.63 328 TRP B C 1
ATOM 5589 O O . TRP B 1 328 ? 9.254 13.999 82.351 1.00 83.65 328 TRP B O 1
ATOM 5600 N N . HIS B 1 329 ? 11.033 15.241 81.676 1.00 83.54 329 HIS B N 1
ATOM 5601 C CA . HIS B 1 329 ? 10.850 14.945 80.273 1.00 83.47 329 HIS B CA 1
ATOM 5602 C C . HIS B 1 329 ? 10.745 13.466 80.118 1.00 84.74 329 HIS B C 1
ATOM 5603 O O . HIS B 1 329 ? 9.940 12.978 79.343 1.00 84.84 329 HIS B O 1
ATOM 5610 N N . GLU B 1 330 ? 11.525 12.752 80.911 1.00 86.60 330 GLU B N 1
ATOM 5611 C CA . GLU B 1 330 ? 11.580 11.307 80.805 1.00 89.15 330 GLU B CA 1
ATOM 5612 C C . GLU B 1 330 ? 10.332 10.625 81.373 1.00 87.81 330 GLU B C 1
ATOM 5613 O O . GLU B 1 330 ? 9.870 9.624 80.839 1.00 87.59 330 GLU B O 1
ATOM 5619 N N . LYS B 1 331 ? 9.771 11.175 82.439 1.00 87.18 331 LYS B N 1
ATOM 5620 C CA . LYS B 1 331 ? 8.538 10.618 82.978 1.00 86.52 331 LYS B CA 1
ATOM 5621 C C . LYS B 1 331 ? 7.383 10.953 82.051 1.00 84.82 331 LYS B C 1
ATOM 5622 O O . LYS B 1 331 ? 6.523 10.111 81.834 1.00 84.77 331 LYS B O 1
ATOM 5628 N N . LEU B 1 332 ? 7.386 12.157 81.476 1.00 82.90 332 LEU B N 1
ATOM 5629 C CA . LEU B 1 332 ? 6.338 12.551 80.558 1.00 81.06 332 LEU B CA 1
ATOM 5630 C C . LEU B 1 332 ? 6.362 11.647 79.348 1.00 81.77 332 LEU B C 1
ATOM 5631 O O . LEU B 1 332 ? 5.339 11.150 78.928 1.00 81.82 332 LEU B O 1
ATOM 5636 N N . ARG B 1 333 ? 7.538 11.389 78.808 1.00 82.84 333 ARG B N 1
ATOM 5637 C CA . ARG B 1 333 ? 7.655 10.482 77.669 1.00 84.06 333 ARG B CA 1
ATOM 5638 C C . ARG B 1 333 ? 7.027 9.134 77.949 1.00 84.76 333 ARG B C 1
ATOM 5639 O O . ARG B 1 333 ? 6.371 8.581 77.097 1.00 84.55 333 ARG B O 1
ATOM 5647 N N . ARG B 1 334 ? 7.258 8.624 79.152 1.00 86.44 334 ARG B N 1
ATOM 5648 C CA . ARG B 1 334 ? 6.744 7.342 79.625 1.00 88.49 334 ARG B CA 1
ATOM 5649 C C . ARG B 1 334 ? 5.241 7.363 79.820 1.00 87.53 334 ARG B C 1
ATOM 5650 O O . ARG B 1 334 ? 4.523 6.496 79.322 1.00 87.51 334 ARG B O 1
ATOM 5658 N N . ARG B 1 335 ? 4.775 8.346 80.574 1.00 86.69 335 ARG B N 1
ATOM 5659 C CA . ARG B 1 335 ? 3.364 8.493 80.792 1.00 86.40 335 ARG B CA 1
ATOM 5660 C C . ARG B 1 335 ? 2.627 8.573 79.461 1.00 85.45 335 ARG B C 1
ATOM 5661 O O . ARG B 1 335 ? 1.691 7.794 79.211 1.00 86.00 335 ARG B O 1
ATOM 5669 N N . PHE B 1 336 ? 3.067 9.468 78.589 1.00 83.76 336 PHE B N 1
ATOM 5670 C CA . PHE B 1 336 ? 2.366 9.668 77.354 1.00 82.39 336 PHE B CA 1
ATOM 5671 C C . PHE B 1 336 ? 2.235 8.385 76.562 1.00 82.52 336 PHE B C 1
ATOM 5672 O O . PHE B 1 336 ? 1.230 8.159 75.930 1.00 82.49 336 PHE B O 1
ATOM 5680 N N . ALA B 1 337 ? 3.243 7.532 76.602 1.00 83.13 337 ALA B N 1
ATOM 5681 C CA . ALA B 1 337 ? 3.235 6.319 75.794 1.00 83.55 337 ALA B CA 1
ATOM 5682 C C . ALA B 1 337 ? 2.395 5.230 76.426 1.00 84.03 337 ALA B C 1
ATOM 5683 O O . ALA B 1 337 ? 2.234 4.181 75.817 1.00 84.96 337 ALA B O 1
ATOM 5685 N N . SER B 1 338 ? 1.865 5.471 77.629 1.00 83.77 338 SER B N 1
ATOM 5686 C CA . SER B 1 338 ? 0.934 4.545 78.282 1.00 83.70 338 SER B CA 1
ATOM 5687 C C . SER B 1 338 ? -0.473 5.089 78.342 1.00 83.11 338 SER B C 1
ATOM 5688 O O . SER B 1 338 ? -1.351 4.452 78.921 1.00 83.76 338 SER B O 1
ATOM 5691 N N . LEU B 1 339 ? -0.686 6.277 77.792 1.00 81.80 339 LEU B N 1
ATOM 5692 C CA . LEU B 1 339 ? -2.011 6.835 77.739 1.00 80.47 339 LEU B CA 1
ATOM 5693 C C . LEU B 1 339 ? -2.861 5.906 76.923 1.00 79.83 339 LEU B C 1
ATOM 5694 O O . LEU B 1 339 ? -2.548 5.659 75.759 1.00 80.39 339 LEU B O 1
ATOM 5699 N N . PRO B 1 340 ? -3.933 5.401 77.524 1.00 78.66 340 PRO B N 1
ATOM 5700 C CA . PRO B 1 340 ? -4.852 4.470 76.871 1.00 77.86 340 PRO B CA 1
ATOM 5701 C C . PRO B 1 340 ? -5.295 4.878 75.472 1.00 77.25 340 PRO B C 1
ATOM 5702 O O . PRO B 1 340 ? -5.550 3.998 74.670 1.00 77.12 340 PRO B O 1
ATOM 5706 N N . ILE B 1 341 ? -5.412 6.174 75.210 1.00 76.86 341 ILE B N 1
ATOM 5707 C CA . ILE B 1 341 ? -5.499 6.710 73.855 1.00 76.69 341 ILE B CA 1
ATOM 5708 C C . ILE B 1 341 ? -4.685 7.991 73.782 1.00 76.82 341 ILE B C 1
ATOM 5709 O O . ILE B 1 341 ? -4.528 8.682 74.782 1.00 76.91 341 ILE B O 1
ATOM 5714 N N . LYS B 1 342 ? -4.195 8.328 72.595 1.00 76.62 342 LYS B N 1
ATOM 5715 C CA . LYS B 1 342 ? -3.338 9.485 72.473 1.00 76.54 342 LYS B CA 1
ATOM 5716 C C . LYS B 1 342 ? -3.888 10.630 71.676 1.00 76.92 342 LYS B C 1
ATOM 5717 O O . LYS B 1 342 ? -3.371 11.728 71.795 1.00 76.69 342 LYS B O 1
ATOM 5723 N N . THR B 1 343 ? -4.902 10.378 70.855 1.00 77.89 343 THR B N 1
ATOM 5724 C CA . THR B 1 343 ? -5.650 11.433 70.163 1.00 79.38 343 THR B CA 1
ATOM 5725 C C . THR B 1 343 ? -7.116 11.124 70.335 1.00 79.97 343 THR B C 1
ATOM 5726 O O . THR B 1 343 ? -7.464 10.011 70.733 1.00 80.37 343 THR B O 1
ATOM 5730 N N . LYS B 1 344 ? -7.974 12.092 70.010 1.00 80.57 344 LYS B N 1
ATOM 5731 C CA . LYS B 1 344 ? -9.416 11.921 70.172 1.00 80.71 344 LYS B CA 1
ATOM 5732 C C . LYS B 1 344 ? -9.930 10.988 69.084 1.00 81.03 344 LYS B C 1
ATOM 5733 O O . LYS B 1 344 ? -10.975 10.379 69.225 1.00 81.00 344 LYS B O 1
ATOM 5739 N N . GLY B 1 345 ? -9.153 10.849 68.013 1.00 81.68 345 GLY B N 1
ATOM 5740 C CA . GLY B 1 345 ? -9.575 10.070 66.865 1.00 82.15 345 GLY B CA 1
ATOM 5741 C C . GLY B 1 345 ? -9.406 8.585 67.068 1.00 82.51 345 GLY B C 1
ATOM 5742 O O . GLY B 1 345 ? -10.018 7.793 66.370 1.00 82.37 345 GLY B O 1
ATOM 5743 N N . GLU B 1 346 ? -8.555 8.216 68.015 1.00 83.12 346 GLU B N 1
ATOM 5744 C CA . GLU B 1 346 ? -8.448 6.837 68.468 1.00 83.99 346 GLU B CA 1
ATOM 5745 C C . GLU B 1 346 ? -9.665 6.303 69.221 1.00 84.08 346 GLU B C 1
ATOM 5746 O O . GLU B 1 346 ? -9.830 5.100 69.253 1.00 84.81 346 GLU B O 1
ATOM 5752 N N . LEU B 1 347 ? -10.484 7.166 69.833 1.00 83.75 347 LEU B N 1
ATOM 5753 C CA . LEU B 1 347 ? -11.661 6.737 70.604 1.00 83.85 347 LEU B CA 1
ATOM 5754 C C . LEU B 1 347 ? -12.466 5.656 69.908 1.00 84.16 347 LEU B C 1
ATOM 5755 O O . LEU B 1 347 ? -12.830 5.836 68.755 1.00 83.98 347 LEU B O 1
ATOM 5760 N N . ALA B 1 348 ? -12.759 4.554 70.598 1.00 84.43 348 ALA B N 1
ATOM 5761 C CA . ALA B 1 348 ? -13.376 3.398 69.934 1.00 85.14 348 ALA B CA 1
ATOM 5762 C C . ALA B 1 348 ? -14.846 3.619 69.598 1.00 85.86 348 ALA B C 1
ATOM 5763 O O . ALA B 1 348 ? -15.514 2.741 69.037 1.00 86.07 348 ALA B O 1
ATOM 5765 N N . VAL B 1 349 ? -15.329 4.812 69.918 1.00 87.01 349 VAL B N 1
ATOM 5766 C CA . VAL B 1 349 ? -16.745 5.108 69.851 1.00 88.21 349 VAL B CA 1
ATOM 5767 C C . VAL B 1 349 ? -16.978 6.450 69.193 1.00 89.39 349 VAL B C 1
ATOM 5768 O O . VAL B 1 349 ? -16.178 7.372 69.240 1.00 89.87 349 VAL B O 1
ATOM 5772 N N . ASN B 1 350 ? -18.084 6.542 68.528 1.00 91.04 350 ASN B N 1
ATOM 5773 C CA . ASN B 1 350 ? -18.209 7.574 67.561 1.00 92.83 350 ASN B CA 1
ATOM 5774 C C . ASN B 1 350 ? -19.433 8.428 67.952 1.00 93.50 350 ASN B C 1
ATOM 5775 O O . ASN B 1 350 ? -20.365 7.916 68.573 1.00 94.19 350 ASN B O 1
ATOM 5780 N N . GLY B 1 351 ? -19.442 9.720 67.637 1.00 93.77 351 GLY B N 1
ATOM 5781 C CA . GLY B 1 351 ? -20.615 10.542 67.925 1.00 94.20 351 GLY B CA 1
ATOM 5782 C C . GLY B 1 351 ? -21.994 9.993 67.544 1.00 94.56 351 GLY B C 1
ATOM 5783 O O . GLY B 1 351 ? -23.001 10.304 68.179 1.00 94.65 351 GLY B O 1
ATOM 5784 N N . LYS B 1 352 ? -22.045 9.172 66.505 1.00 94.99 352 LYS B N 1
ATOM 5785 C CA . LYS B 1 352 ? -23.304 8.676 65.992 1.00 95.72 352 LYS B CA 1
ATOM 5786 C C . LYS B 1 352 ? -23.771 7.473 66.760 1.00 95.01 352 LYS B C 1
ATOM 5787 O O . LYS B 1 352 ? -24.974 7.224 66.875 1.00 95.55 352 LYS B O 1
ATOM 5793 N N . ASP B 1 353 ? -22.817 6.716 67.279 1.00 94.06 353 ASP B N 1
ATOM 5794 C CA . ASP B 1 353 ? -23.114 5.648 68.232 1.00 93.19 353 ASP B CA 1
ATOM 5795 C C . ASP B 1 353 ? -23.890 6.161 69.463 1.00 91.74 353 ASP B C 1
ATOM 5796 O O . ASP B 1 353 ? -24.886 5.590 69.888 1.00 91.71 353 ASP B O 1
ATOM 5801 N N . VAL B 1 354 ? -23.395 7.248 70.023 1.00 89.88 354 VAL B N 1
ATOM 5802 C CA . VAL B 1 354 ? -23.937 7.830 71.205 1.00 88.01 354 VAL B CA 1
ATOM 5803 C C . VAL B 1 354 ? -25.390 8.217 70.908 1.00 87.71 354 VAL B C 1
ATOM 5804 O O . VAL B 1 354 ? -26.302 8.012 71.725 1.00 87.57 354 VAL B O 1
ATOM 5808 N N . ILE B 1 355 ? -25.625 8.713 69.706 1.00 87.19 355 ILE B N 1
ATOM 5809 C CA . ILE B 1 355 ? -26.985 9.052 69.340 1.00 86.60 355 ILE B CA 1
ATOM 5810 C C . ILE B 1 355 ? -27.859 7.820 69.358 1.00 86.35 355 ILE B C 1
ATOM 5811 O O . ILE B 1 355 ? -28.850 7.812 70.056 1.00 86.37 355 ILE B O 1
ATOM 5816 N N . GLU B 1 356 ? -27.485 6.776 68.631 1.00 86.43 356 GLU B N 1
ATOM 5817 C CA . GLU B 1 356 ? -28.304 5.567 68.580 1.00 87.12 356 GLU B CA 1
ATOM 5818 C C . GLU B 1 356 ? -28.581 4.929 69.957 1.00 86.07 356 GLU B C 1
ATOM 5819 O O . GLU B 1 356 ? -29.627 4.279 70.154 1.00 86.40 356 GLU B O 1
ATOM 5825 N N . TRP B 1 357 ? -27.680 5.166 70.909 1.00 84.58 357 TRP B N 1
ATOM 5826 C CA . TRP B 1 357 ? -27.727 4.525 72.209 1.00 82.93 357 TRP B CA 1
ATOM 5827 C C . TRP B 1 357 ? -28.610 5.226 73.177 1.00 82.49 357 TRP B C 1
ATOM 5828 O O . TRP B 1 357 ? -29.315 4.593 73.929 1.00 81.84 357 TRP B O 1
ATOM 5839 N N . VAL B 1 358 ? -28.543 6.541 73.155 1.00 82.62 358 VAL B N 1
ATOM 5840 C CA . VAL B 1 358 ? -29.266 7.351 74.085 1.00 83.50 358 VAL B CA 1
ATOM 5841 C C . VAL B 1 358 ? -30.634 7.780 73.597 1.00 84.81 358 VAL B C 1
ATOM 5842 O O . VAL B 1 358 ? -31.234 8.575 74.273 1.00 85.47 358 VAL B O 1
ATOM 5846 N N . GLY B 1 359 ? -31.121 7.313 72.442 1.00 85.99 359 GLY B N 1
ATOM 5847 C CA . GLY B 1 359 ? -32.319 7.880 71.814 1.00 87.64 359 GLY B CA 1
ATOM 5848 C C . GLY B 1 359 ? -32.631 9.392 71.925 1.00 88.98 359 GLY B C 1
ATOM 5849 O O . GLY B 1 359 ? -33.775 9.818 72.210 1.00 88.63 359 GLY B O 1
ATOM 5850 N N . LYS B 1 360 ? -31.620 10.218 71.696 1.00 90.48 360 LYS B N 1
ATOM 5851 C CA . LYS B 1 360 ? -31.817 11.661 71.693 1.00 93.05 360 LYS B CA 1
ATOM 5852 C C . LYS B 1 360 ? -31.339 12.195 70.322 1.00 94.05 360 LYS B C 1
ATOM 5853 O O . LYS B 1 360 ? -30.360 11.667 69.796 1.00 94.29 360 LYS B O 1
ATOM 5859 N N . PRO B 1 361 ? -32.023 13.191 69.720 1.00 95.16 361 PRO B N 1
ATOM 5860 C CA . PRO B 1 361 ? -31.643 13.703 68.390 1.00 95.82 361 PRO B CA 1
ATOM 5861 C C . PRO B 1 361 ? -30.259 14.335 68.416 1.00 96.82 361 PRO B C 1
ATOM 5862 O O . PRO B 1 361 ? -29.768 14.681 69.482 1.00 97.04 361 PRO B O 1
ATOM 5866 N N . ALA B 1 362 ? -29.630 14.498 67.266 1.00 97.95 362 ALA B N 1
ATOM 5867 C CA . ALA B 1 362 ? -28.299 15.104 67.243 1.00 99.10 362 ALA B CA 1
ATOM 5868 C C . ALA B 1 362 ? -28.320 16.511 67.875 1.00 99.90 362 ALA B C 1
ATOM 5869 O O . ALA B 1 362 ? -29.356 17.172 67.864 1.00 100.05 362 ALA B O 1
ATOM 5871 N N . GLY B 1 363 ? -27.193 16.955 68.443 1.00 100.79 363 GLY B N 1
ATOM 5872 C CA . GLY B 1 363 ? -27.101 18.276 69.073 1.00 101.70 363 GLY B CA 1
ATOM 5873 C C . GLY B 1 363 ? -25.886 18.547 69.972 1.00 102.18 363 GLY B C 1
ATOM 5874 O O . GLY B 1 363 ? -24.967 17.727 70.024 1.00 102.57 363 GLY B O 1
ATOM 5875 N N . PRO B 1 364 ? -25.868 19.692 70.668 1.00 102.20 364 PRO B N 1
ATOM 5876 C CA . PRO B 1 364 ? -24.766 20.045 71.575 1.00 101.95 364 PRO B CA 1
ATOM 5877 C C . PRO B 1 364 ? -24.544 19.136 72.795 1.00 101.67 364 PRO B C 1
ATOM 5878 O O . PRO B 1 364 ? -23.479 19.244 73.375 1.00 101.95 364 PRO B O 1
ATOM 5882 N N . TRP B 1 365 ? -25.472 18.264 73.173 1.00 101.29 365 TRP B N 1
ATOM 5883 C CA . TRP B 1 365 ? -25.208 17.318 74.272 1.00 100.77 365 TRP B CA 1
ATOM 5884 C C . TRP B 1 365 ? -24.202 16.235 73.869 1.00 101.13 365 TRP B C 1
ATOM 5885 O O . TRP B 1 365 ? -23.534 15.649 74.724 1.00 101.15 365 TRP B O 1
ATOM 5896 N N . VAL B 1 366 ? -24.121 15.960 72.566 1.00 101.53 366 VAL B N 1
ATOM 5897 C CA . VAL B 1 366 ? -23.272 14.890 72.023 1.00 102.09 366 VAL B CA 1
ATOM 5898 C C . VAL B 1 366 ? -21.790 15.137 72.320 1.00 102.55 366 VAL B C 1
ATOM 5899 O O . VAL B 1 366 ? -21.099 14.239 72.802 1.00 102.77 366 VAL B O 1
ATOM 5903 N N . LYS B 1 367 ? -21.311 16.350 72.014 1.00 102.88 367 LYS B N 1
ATOM 5904 C CA . LYS B 1 367 ? -19.966 16.795 72.388 1.00 102.93 367 LYS B CA 1
ATOM 5905 C C . LYS B 1 367 ? -19.713 16.443 73.852 1.00 102.03 367 LYS B C 1
ATOM 5906 O O . LYS B 1 367 ? -18.833 15.638 74.143 1.00 102.06 367 LYS B O 1
ATOM 5912 N N . GLU B 1 368 ? -20.529 17.006 74.753 1.00 100.78 368 GLU B N 1
ATOM 5913 C CA . GLU B 1 368 ? -20.447 16.734 76.189 1.00 99.44 368 GLU B CA 1
ATOM 5914 C C . GLU B 1 368 ? -20.326 15.235 76.512 1.00 97.21 368 GLU B C 1
ATOM 5915 O O . GLU B 1 368 ? -19.561 14.850 77.409 1.00 97.49 368 GLU B O 1
ATOM 5921 N N . ALA B 1 369 ? -21.049 14.390 75.775 1.00 94.17 369 ALA B N 1
ATOM 5922 C CA . ALA B 1 369 ? -20.967 12.942 75.992 1.00 91.18 369 ALA B CA 1
ATOM 5923 C C . ALA B 1 369 ? -19.585 12.434 75.651 1.00 89.18 369 ALA B C 1
ATOM 5924 O O . ALA B 1 369 ? -18.872 11.928 76.500 1.00 88.41 369 ALA B O 1
ATOM 5926 N N . LEU B 1 370 ? -19.216 12.604 74.392 1.00 87.36 370 LEU B N 1
ATOM 5927 C CA . LEU B 1 370 ? -17.917 12.195 73.869 1.00 86.05 370 LEU B CA 1
ATOM 5928 C C . LEU B 1 370 ? -16.724 12.678 74.718 1.00 85.75 370 LEU B C 1
ATOM 5929 O O . LEU B 1 370 ? -15.771 11.930 74.971 1.00 85.93 370 LEU B O 1
ATOM 5934 N N . ASP B 1 371 ? -16.794 13.941 75.127 1.00 84.79 371 ASP B N 1
ATOM 5935 C CA . ASP B 1 371 ? -15.905 14.547 76.112 1.00 83.55 371 ASP B CA 1
ATOM 5936 C C . ASP B 1 371 ? -15.819 13.734 77.419 1.00 81.98 371 ASP B C 1
ATOM 5937 O O . ASP B 1 371 ? -14.741 13.350 77.843 1.00 82.17 371 ASP B O 1
ATOM 5942 N N . ALA B 1 372 ?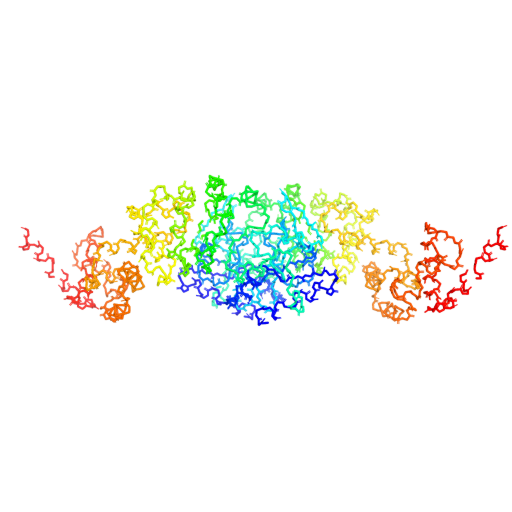 -16.946 13.473 78.062 1.00 79.76 372 ALA B N 1
ATOM 5943 C CA . ALA B 1 372 ? -16.934 12.647 79.248 1.00 77.74 372 ALA B CA 1
ATOM 5944 C C . ALA B 1 372 ? -16.369 11.234 78.966 1.00 76.33 372 ALA B C 1
ATOM 5945 O O . ALA B 1 372 ? -15.657 10.663 79.805 1.00 75.74 372 ALA B O 1
ATOM 5947 N N . ILE B 1 373 ? -16.670 10.684 77.791 1.00 74.79 373 ILE B N 1
ATOM 5948 C CA . ILE B 1 373 ? -16.127 9.384 77.388 1.00 73.86 373 ILE B CA 1
ATOM 5949 C C . ILE B 1 373 ? -14.572 9.362 77.262 1.00 74.84 373 ILE B C 1
ATOM 5950 O O . ILE B 1 373 ? -13.892 8.574 77.971 1.00 75.21 373 ILE B O 1
ATOM 5955 N N . TRP B 1 374 ? -13.995 10.202 76.387 1.00 74.95 374 TRP B N 1
ATOM 5956 C CA . TRP B 1 374 ? -12.518 10.201 76.208 1.00 74.90 374 TRP B CA 1
ATOM 5957 C C . TRP B 1 374 ? -11.794 10.310 77.563 1.00 74.60 374 TRP B C 1
ATOM 5958 O O . TRP B 1 374 ? -10.842 9.565 77.837 1.00 74.08 374 TRP B O 1
ATOM 5969 N N . ARG B 1 375 ? -12.305 11.198 78.421 1.00 74.41 375 ARG B N 1
ATOM 5970 C CA . ARG B 1 375 ? -11.739 11.405 79.734 1.00 74.25 375 ARG B CA 1
ATOM 5971 C C . ARG B 1 375 ? -11.814 10.103 80.498 1.00 74.59 375 ARG B C 1
ATOM 5972 O O . ARG B 1 375 ? -10.887 9.723 81.219 1.00 75.28 375 ARG B O 1
ATOM 5980 N N . ALA B 1 376 ? -12.904 9.388 80.320 1.00 74.71 376 ALA B N 1
ATOM 5981 C CA . ALA B 1 376 ? -13.060 8.190 81.108 1.00 74.76 376 ALA B CA 1
ATOM 5982 C C . ALA B 1 376 ? -12.090 7.121 80.609 1.00 74.23 376 ALA B C 1
ATOM 5983 O O . ALA B 1 376 ? -11.518 6.389 81.418 1.00 73.96 376 ALA B O 1
ATOM 5985 N N . VAL B 1 377 ? -11.901 7.059 79.291 1.00 73.53 377 VAL B N 1
ATOM 5986 C CA . VAL B 1 377 ? -10.931 6.146 78.684 1.00 73.70 377 VAL B CA 1
ATOM 5987 C C . VAL B 1 377 ? -9.470 6.456 79.108 1.00 73.72 377 VAL B C 1
ATOM 5988 O O . VAL B 1 377 ? -8.677 5.556 79.439 1.00 72.90 377 VAL B O 1
ATOM 5992 N N . VAL B 1 378 ? -9.141 7.744 79.100 1.00 74.06 378 VAL B N 1
ATOM 5993 C CA . VAL B 1 378 ? -7.798 8.217 79.408 1.00 74.62 378 VAL B CA 1
ATOM 5994 C C . VAL B 1 378 ? -7.497 8.000 80.850 1.00 74.82 378 VAL B C 1
ATOM 5995 O O . VAL B 1 378 ? -6.397 7.588 81.206 1.00 74.81 378 VAL B O 1
ATOM 5999 N N . ASN B 1 379 ? -8.475 8.288 81.698 1.00 75.51 379 ASN B N 1
ATOM 6000 C CA . ASN B 1 379 ? -8.296 8.001 83.108 1.00 76.11 379 ASN B CA 1
ATOM 6001 C C . ASN B 1 379 ? -8.370 6.508 83.352 1.00 76.89 379 ASN B C 1
ATOM 6002 O O . ASN B 1 379 ? -8.079 6.057 84.445 1.00 77.24 379 ASN B O 1
ATOM 6007 N N . GLY B 1 380 ? -8.697 5.737 82.313 1.00 77.71 380 GLY B N 1
ATOM 6008 C CA . GLY B 1 380 ? -8.722 4.285 82.412 1.00 78.62 380 GLY B CA 1
ATOM 6009 C C . GLY B 1 380 ? -9.826 3.802 83.344 1.00 79.47 380 GLY B C 1
ATOM 6010 O O . GLY B 1 380 ? -9.678 2.790 84.042 1.00 79.43 380 GLY B O 1
ATOM 6011 N N . GLU B 1 381 ? -10.931 4.547 83.367 1.00 80.10 381 GLU B N 1
ATOM 6012 C CA . GLU B 1 381 ? -12.102 4.168 84.118 1.00 80.60 381 GLU B CA 1
ATOM 6013 C C . GLU B 1 381 ? -12.860 3.123 83.313 1.00 80.83 381 GLU B C 1
ATOM 6014 O O . GLU B 1 381 ? -13.634 2.359 83.859 1.00 81.25 381 GLU B O 1
ATOM 6020 N N . VAL B 1 382 ? -12.621 3.088 82.008 1.00 81.36 382 VAL B N 1
ATOM 6021 C CA . VAL B 1 382 ? -13.263 2.132 81.110 1.00 81.98 382 VAL B CA 1
ATOM 6022 C C . VAL B 1 382 ? -12.394 1.929 79.893 1.00 82.82 382 VAL B C 1
ATOM 6023 O O . VAL B 1 382 ? -11.851 2.887 79.337 1.00 82.64 382 VAL B O 1
ATOM 6027 N N . GLU B 1 383 ? -12.275 0.684 79.459 1.00 84.01 383 GLU B N 1
ATOM 6028 C CA . GLU B 1 383 ? -11.486 0.364 78.275 1.00 85.47 383 GLU B CA 1
ATOM 6029 C C . GLU B 1 383 ? -11.945 1.138 77.069 1.00 85.07 383 GLU B C 1
ATOM 6030 O O . GLU B 1 383 ? -13.096 1.513 76.968 1.00 85.45 383 GLU B O 1
ATOM 6036 N N . ASN B 1 384 ? -11.050 1.374 76.128 1.00 85.29 384 ASN B N 1
ATOM 6037 C CA . ASN B 1 384 ? -11.458 1.864 74.817 1.00 85.05 384 ASN B CA 1
ATOM 6038 C C . ASN B 1 384 ? -12.016 0.740 73.903 1.00 85.69 384 ASN B C 1
ATOM 6039 O O . ASN B 1 384 ? -11.379 0.332 72.946 1.00 85.39 384 ASN B O 1
ATOM 6044 N N . GLU B 1 385 ? -13.208 0.249 74.223 1.00 86.55 385 GLU B N 1
ATOM 6045 C CA . GLU B 1 385 ? -13.933 -0.704 73.390 1.00 88.00 385 GLU B CA 1
ATOM 6046 C C . GLU B 1 385 ? -15.452 -0.345 73.361 1.00 87.49 385 GLU B C 1
ATOM 6047 O O . GLU B 1 385 ? -16.011 0.168 74.335 1.00 87.69 385 GLU B O 1
ATOM 6053 N N . LYS B 1 386 ? -16.101 -0.581 72.222 1.00 87.29 386 LYS B N 1
ATOM 6054 C CA . LYS B 1 386 ? -17.500 -0.215 72.012 1.00 86.46 386 LYS B CA 1
ATOM 6055 C C . LYS B 1 386 ? -18.367 -0.770 73.142 1.00 86.11 386 LYS B C 1
ATOM 6056 O O . LYS B 1 386 ? -18.884 -0.026 73.980 1.00 86.12 386 LYS B O 1
ATOM 6062 N N . GLU B 1 387 ? -18.479 -2.089 73.186 1.00 85.37 387 GLU B N 1
ATOM 6063 C CA . GLU B 1 387 ? -19.337 -2.750 74.143 1.00 84.77 387 GLU B CA 1
ATOM 6064 C C . GLU B 1 387 ? -19.163 -2.205 75.550 1.00 83.55 387 GLU B C 1
ATOM 6065 O O . GLU B 1 387 ? -20.135 -2.056 76.283 1.00 83.63 387 GLU B O 1
ATOM 6071 N N . ARG B 1 388 ? -17.934 -1.912 75.939 1.00 81.96 388 ARG B N 1
ATOM 6072 C CA . ARG B 1 388 ? -17.740 -1.493 77.306 1.00 80.77 388 ARG B CA 1
ATOM 6073 C C . ARG B 1 388 ? -18.068 -0.033 77.543 1.00 78.98 388 ARG B C 1
ATOM 6074 O O . ARG B 1 388 ? -18.519 0.321 78.658 1.00 78.99 388 ARG B O 1
ATOM 6082 N N . ILE B 1 389 ? -17.873 0.810 76.521 1.00 76.34 389 ILE B N 1
ATOM 6083 C CA . ILE B 1 389 ? -18.282 2.213 76.642 1.00 73.88 389 ILE B CA 1
ATOM 6084 C C . ILE B 1 389 ? -19.791 2.277 76.726 1.00 72.70 389 ILE B C 1
ATOM 6085 O O . ILE B 1 389 ? -20.330 2.918 77.625 1.00 72.78 389 ILE B O 1
ATOM 6090 N N . TYR B 1 390 ? -20.464 1.591 75.808 1.00 70.78 390 TYR B N 1
ATOM 6091 C CA . TYR B 1 390 ? -21.905 1.499 75.842 1.00 69.18 390 TYR B CA 1
ATOM 6092 C C . TYR B 1 390 ? -22.406 1.281 77.288 1.00 68.11 390 TYR B C 1
ATOM 6093 O O . TYR B 1 390 ? -23.193 2.099 77.811 1.00 67.36 390 TYR B O 1
ATOM 6102 N N . ALA B 1 391 ? -21.937 0.200 77.922 1.00 66.49 391 ALA B N 1
ATOM 6103 C CA . ALA B 1 391 ? -22.393 -0.129 79.257 1.00 65.98 391 ALA B CA 1
ATOM 6104 C C . ALA B 1 391 ? -22.084 1.048 80.137 1.00 66.01 391 ALA B C 1
ATOM 6105 O O . ALA B 1 391 ? -22.970 1.530 80.884 1.00 66.82 391 ALA B O 1
ATOM 6107 N N . TRP B 1 392 ? -20.849 1.531 80.013 1.00 65.54 392 TRP B N 1
ATOM 6108 C CA . TRP B 1 392 ? -20.369 2.651 80.807 1.00 65.43 392 TRP B CA 1
ATOM 6109 C C . TRP B 1 392 ? -21.363 3.805 80.703 1.00 65.57 392 TRP B C 1
ATOM 6110 O O . TRP B 1 392 ? -21.801 4.345 81.713 1.00 65.48 392 TRP B O 1
ATOM 6121 N N . LEU B 1 393 ? -21.716 4.155 79.472 1.00 66.02 393 LEU B N 1
ATOM 6122 C CA . LEU B 1 393 ? -22.551 5.307 79.206 1.00 67.33 393 LEU B CA 1
ATOM 6123 C C . LEU B 1 393 ? -24.009 5.066 79.664 1.00 69.49 393 LEU B C 1
ATOM 6124 O O . LEU B 1 393 ? -24.590 5.905 80.365 1.00 69.53 393 LEU B O 1
ATOM 6137 N N . GLU B 1 395 ? -24.969 3.173 81.992 1.00 79.86 395 GLU B N 1
ATOM 6138 C CA . GLU B 1 395 ? -25.071 3.099 83.414 1.00 83.49 395 GLU B CA 1
ATOM 6139 C C . GLU B 1 395 ? -24.853 4.440 84.048 1.00 84.75 395 GLU B C 1
ATOM 6140 O O . GLU B 1 395 ? -25.210 4.656 85.208 1.00 84.69 395 GLU B O 1
ATOM 6146 N N . ARG B 1 396 ? -24.271 5.351 83.296 1.00 87.42 396 ARG B N 1
ATOM 6147 C CA . ARG B 1 396 ? -23.978 6.631 83.872 1.00 91.16 396 ARG B CA 1
ATOM 6148 C C . ARG B 1 396 ? -25.096 7.581 83.586 1.00 94.12 396 ARG B C 1
ATOM 6149 O O . ARG B 1 396 ? -25.149 8.655 84.182 1.00 94.84 396 ARG B O 1
ATOM 6157 N N . ASN B 1 397 ? -26.009 7.181 82.703 1.00 98.02 397 ASN B N 1
ATOM 6158 C CA . ASN B 1 397 ? -27.233 7.955 82.454 1.00 101.67 397 ASN B CA 1
ATOM 6159 C C . ASN B 1 397 ? -28.376 7.712 83.438 1.00 104.09 397 ASN B C 1
ATOM 6160 O O . ASN B 1 397 ? -29.166 8.629 83.664 1.00 104.70 397 ASN B O 1
ATOM 6165 N N . ARG B 1 398 ? -28.460 6.513 84.029 1.00 107.31 398 ARG B N 1
ATOM 6166 C CA . ARG B 1 398 ? -29.409 6.288 85.130 1.00 110.89 398 ARG B CA 1
ATOM 6167 C C . ARG B 1 398 ? -28.855 6.732 86.512 1.00 112.72 398 ARG B C 1
ATOM 6168 O O . ARG B 1 398 ? -29.605 6.773 87.504 1.00 113.14 398 ARG B O 1
ATOM 6176 N N . THR B 1 399 ? -27.562 7.091 86.555 1.00 115.29 399 THR B N 1
ATOM 6177 C CA . THR B 1 399 ? -26.924 7.692 87.740 1.00 117.77 399 THR B CA 1
ATOM 6178 C C . THR B 1 399 ? -27.232 9.193 87.843 1.00 119.74 399 THR B C 1
ATOM 6179 O O . THR B 1 399 ? -27.444 9.704 88.960 1.00 120.04 399 THR B O 1
ATOM 6183 N N . ARG B 1 400 ? -27.252 9.892 86.697 1.00 121.96 400 ARG B N 1
ATOM 6184 C CA . ARG B 1 400 ? -27.691 11.298 86.655 1.00 124.37 400 ARG B CA 1
ATOM 6185 C C . ARG B 1 400 ? -29.170 11.444 87.077 1.00 125.90 400 ARG B C 1
ATOM 6186 O O . ARG B 1 400 ? -29.571 12.513 87.551 1.00 126.33 400 ARG B O 1
ATOM 6194 N N . GLU B 1 401 ? -29.954 10.361 86.937 1.00 127.79 401 GLU B N 1
ATOM 6195 C CA . GLU B 1 401 ? -31.353 10.287 87.420 1.00 129.47 401 GLU B CA 1
ATOM 6196 C C . GLU B 1 401 ? -31.462 10.111 88.927 1.00 130.30 401 GLU B C 1
ATOM 6197 O O . GLU B 1 401 ? -32.306 10.733 89.562 1.00 130.29 401 GLU B O 1
ATOM 6203 N N . LYS B 1 402 ? -30.618 9.243 89.482 1.00 131.74 402 LYS B N 1
ATOM 6204 C CA . LYS B 1 402 ? -30.555 8.999 90.931 1.00 133.12 402 LYS B CA 1
ATOM 6205 C C . LYS B 1 402 ? -29.959 10.177 91.746 1.00 133.56 402 LYS B C 1
ATOM 6206 O O . LYS B 1 402 ? -30.098 10.206 92.986 1.00 133.66 402 LYS B O 1
ATOM 6212 N N . ASN B 1 403 ? -29.312 11.129 91.048 1.00 133.84 403 ASN B N 1
ATOM 6213 C CA . ASN B 1 403 ? -28.671 12.309 91.670 1.00 133.83 403 ASN B CA 1
ATOM 6214 C C . ASN B 1 403 ? -29.542 13.596 91.815 1.00 133.99 403 ASN B C 1
ATOM 6215 O O . ASN B 1 403 ? -29.462 14.286 92.846 1.00 134.21 403 ASN B O 1
ATOM 6220 N N . CYS B 1 404 ? -30.371 13.913 90.815 1.00 133.82 404 CYS B N 1
ATOM 6221 C CA . CYS B 1 404 ? -31.267 15.077 90.922 1.00 133.52 404 CYS B CA 1
ATOM 6222 C C . CYS B 1 404 ? -32.756 14.712 90.920 1.00 133.32 404 CYS B C 1
ATOM 6223 O O . CYS B 1 404 ? -33.429 14.761 91.950 1.00 133.15 404 CYS B O 1
#

Radius of gyration: 35.21 Å; Cα contacts (8 Å, |Δi|>4): 1225; chains: 2; bounding box: 97×68×91 Å

Nearest PDB structures (foldseek):
  1miy-assembly1_B  TM=9.999E-01  e=7.097E-55  Geobacillus stearothermophilus
  6tvz-assembly1_A  TM=9.032E-01  e=6.495E-25  Planococcus halocryophilus
  6qxn-assembly1_A  TM=8.815E-01  e=3.076E-24  Planococcus halocryophilus
  4x4w-assembly1_A  TM=7.099E-01  e=1.349E-13  Homo sapiens
  4x4w-assembly1_B-2  TM=7.225E-01  e=1.295E-12  Homo sapiens

InterPro domains:
  IPR002646 Poly A polymerase, head domain [PF01743] (22-142)
  IPR002646 Poly A polymerase, head domain [cd05398] (6-134)
  IPR023068 CCA-adding enzyme, firmicutes [MF_01263] (1-397)
  IPR032810 CCA-adding enzyme, C-terminal [PF13735] (248-393)
  IPR032828 tRNA nucleotidyltransferase/poly(A) polymerase, RNA and SrmB- binding domain [PF12627] (169-227)
  IPR043519 Nucleotidyltransferase superfamily [G3DSA:3.30.460.10] (2-144)
  IPR043519 Nucleotidyltransferase superfamily [SSF81301] (5-139)
  IPR050264 Bacterial CCA-adding enzyme type 3 subfamily [PTHR46173] (6-395)

CATH classification: 3.30.460.10 (+3 more: 1.10.110.30, 1.20.58.560, 1.10.246.80)